Protein AF-0000000073454040 (afdb_homodimer)

Secondary structure (DSSP, 8-state):
--HHHHHHHHHHHHHHHHHHHHHHHHHHHHS-GGGHHHHHHHHHHHHHHHHHHIIIIIHHHHHSS--SSS--STTGGGTT--SSBPTTT-TTSBHHHHHHHHHHHHHHHHHHHGGGTTTTB-HHHHHHHHHHHIIIIIHHHHHHHHSS-HHHHHT---SS-IIIIIIHHHHHHHHHHHHH-PPS-GGG---SBHHHHHHHHHHHHHHHHHHHHHTTSSSSHHHHHHHHHHHHHHHHHHHHHHHHHHHHHSS--HHHHHHHHHHHHHHHGGGTTTS-HHHHHHHHHHHHHHHHHIIIIIHHHHT---TT-HIIIIIHHHHHHHHHHHHH--TTT-TTS---GGGT-THHHHHHHHHHHHHHHHHHHHHHHHHHHHHHHS--B--HHHHHH-HHHHHH---S---/--HHHHHHHHHHHHHHHHHHHHHHHHHHHHS-GGGHHHHHHHHHHHHHHHHHHIIIIIHHHHHSS--SSS--STTGGGTT--SSPPTTT-TTS-HHHHHHHHHHHHHHHHHHHGGGSTTTB-HHHHHHHHHHHIIIIIHHHHHHHHSS-HHHHHT---SS-IIIIIIHHHHHHHHHHHHH-PPS-GGG---S-HHHHHHHHHHHHHHHHHHHHHTTSSSSHHHHHHHHHHHHHHHHHHHHHHHHHHHHHSS--HHHHHHHHHHHHHHHGGGTTTS-HHHHHHHHHHHHHHHHHIIIIIHHHHT---TT-HIIIIIHHHHHHHHHHHHH--TTT-TTS---GGGT-THHHHHHHHHHHHHHHHHHHHHHHHHHHHHHHS--B--HHHHHH-HHHHHH---SB--

InterPro domains:
  IPR001905 Ammonium transporter [PTHR43029] (2-402)
  IPR001905 Ammonium transporter [TIGR00836] (5-401)
  IPR018047 Ammonium transporter, conserved site [PS01219] (158-183)
  IPR024041 Ammonium transporter AmtB-like domain [PF00909] (7-401)
  IPR029020 Ammonium/urea transporter [G3DSA:1.10.3430.10] (1-403)

Solvent-accessible surface area (backbone atoms only — not comparable to full-atom values): 35869 Å² total; per-residue (Å²): 107,37,69,55,34,37,54,46,46,54,50,17,31,53,27,30,47,43,25,35,62,11,47,22,32,27,54,25,13,46,32,43,66,47,27,26,58,47,46,28,46,49,29,54,46,23,51,57,52,42,55,52,44,34,48,45,45,25,47,10,26,14,54,22,77,57,52,49,67,34,26,23,70,75,24,38,65,44,41,90,54,39,71,62,46,32,85,87,84,26,66,41,24,31,29,47,54,54,52,53,41,51,45,35,50,56,22,36,26,59,30,48,22,50,32,5,42,54,75,41,59,28,68,70,29,48,53,56,42,51,57,49,42,47,52,72,41,46,15,28,46,36,5,18,55,74,30,69,5,48,42,31,71,70,59,35,80,58,51,54,29,10,58,52,30,23,27,36,21,7,42,34,12,44,49,52,11,60,74,70,45,66,74,79,72,69,87,70,56,60,38,21,28,47,62,43,22,48,52,9,47,49,37,30,57,59,8,43,51,21,44,45,21,38,54,56,68,40,90,47,59,35,17,54,42,9,48,52,18,44,55,39,3,16,22,25,0,18,51,24,16,30,53,50,36,28,73,73,70,66,32,46,34,58,67,43,34,53,50,6,23,49,11,1,39,35,9,30,29,16,22,23,44,25,35,50,60,72,55,24,37,54,43,1,23,51,15,4,37,53,19,46,44,31,55,66,44,49,34,60,74,72,64,55,42,46,64,64,34,24,27,22,31,26,22,49,5,7,48,52,9,35,52,45,28,11,36,54,12,27,42,90,51,20,74,87,59,49,36,2,42,80,63,75,29,57,64,38,31,52,37,28,50,49,50,50,50,51,46,52,52,50,33,40,54,52,45,48,53,46,54,54,54,38,48,74,80,28,71,48,57,52,50,73,66,37,47,72,70,13,42,12,46,69,74,65,71,46,73,79,72,80,133,105,37,60,64,35,37,50,53,45,55,52,16,32,51,28,31,47,43,24,35,61,12,46,21,33,26,54,25,12,46,31,42,68,48,27,24,52,48,46,28,41,47,27,55,47,23,49,25,52,41,51,53,43,32,47,46,46,26,49,9,26,15,54,22,77,59,54,49,68,34,26,23,70,74,25,39,64,43,41,93,55,40,58,61,44,32,85,88,83,25,68,41,25,31,30,45,55,53,51,52,40,52,45,33,50,55,24,36,26,60,30,47,23,49,32,5,42,52,77,40,58,27,67,72,29,49,54,56,42,52,57,50,41,47,52,72,42,46,15,27,46,35,4,18,56,72,31,68,6,47,43,30,73,69,58,35,80,56,51,53,29,11,58,53,31,24,28,35,21,7,41,33,12,44,48,53,11,59,75,67,44,66,73,76,71,69,88,70,55,58,57,63,33,66,68,44,22,50,52,9,46,50,36,32,57,60,8,41,52,21,43,45,20,38,54,56,69,39,89,48,72,37,17,55,42,8,47,51,17,44,55,42,3,15,54,24,0,17,49,23,17,31,52,51,35,29,71,73,70,67,55,69,48,71,67,45,34,56,50,6,23,49,10,1,38,34,8,30,30,15,22,23,44,25,34,52,62,74,56,23,37,54,43,1,23,52,16,4,36,52,19,46,43,32,56,68,43,51,34,61,74,72,64,55,42,47,62,62,34,25,29,22,32,28,20,48,5,8,48,51,10,35,52,46,31,11,34,56,13,26,42,89,51,20,72,88,59,48,37,2,42,80,64,75,28,57,62,38,32,52,36,28,51,49,52,50,51,51,44,52,52,51,32,40,53,52,44,50,52,46,55,54,55,39,49,75,80,28,68,48,58,51,49,73,66,39,48,72,70,13,41,11,47,69,57,21,69,46,65,47,66,44,134

Nearest PDB structures (foldseek):
  2npk-assembly1_A  TM=9.465E-01  e=4.667E-31  Escherichia coli
  1u77-assembly1_A  TM=9.386E-01  e=1.024E-30  Escherichia coli
  1xqe-assembly1_A  TM=9.496E-01  e=7.129E-30  Escherichia coli
  2nmr-assembly1_A  TM=9.482E-01  e=2.063E-29  Escherichia coli
  6eu6-assembly1_A  TM=9.103E-01  e=2.064E-23  Candidatus Kuenenia stuttgartensis

Structure (mmCIF, N/CA/C/O backbone):
data_AF-0000000073454040-model_v1
#
loop_
_entity.id
_entity.type
_entity.pdbx_description
1 polymer 'Ammonium transporter'
#
loop_
_atom_site.group_PDB
_atom_site.id
_atom_site.type_symbol
_atom_site.label_atom_id
_atom_site.label_alt_id
_atom_site.label_comp_id
_atom_site.label_asym_id
_atom_site.label_entity_id
_atom_site.label_seq_id
_atom_site.pdbx_PDB_ins_code
_atom_site.Cartn_x
_atom_site.Cartn_y
_atom_site.Cartn_z
_atom_site.occupancy
_atom_site.B_iso_or_equiv
_atom_site.auth_seq_id
_atom_site.auth_comp_id
_atom_site.auth_asym_id
_atom_site.auth_atom_id
_atom_site.pdbx_PDB_model_num
ATOM 1 N N . MET A 1 1 ? -26.5 4.418 17.812 1 88.88 1 MET A N 1
ATOM 2 C CA . MET A 1 1 ? -25.234 3.756 17.484 1 88.88 1 MET A CA 1
ATOM 3 C C . MET A 1 1 ? -25.469 2.541 16.594 1 88.88 1 MET A C 1
ATOM 5 O O . MET A 1 1 ? -26.438 1.791 16.812 1 88.88 1 MET A O 1
ATOM 9 N N . GLN A 1 2 ? -24.719 2.418 15.57 1 94.19 2 GLN A N 1
ATOM 10 C CA . GLN A 1 2 ? -24.781 1.261 14.68 1 94.19 2 GLN A CA 1
ATOM 11 C C . GLN A 1 2 ? -23.516 0.422 14.781 1 94.19 2 GLN A C 1
ATOM 13 O O . GLN A 1 2 ? -22.406 0.919 14.523 1 94.19 2 GLN A O 1
ATOM 18 N N . MET A 1 3 ? -23.781 -0.817 15.062 1 93.75 3 MET A N 1
ATOM 19 C CA . MET A 1 3 ? -22.656 -1.692 15.383 1 93.75 3 MET A CA 1
ATOM 20 C C . MET A 1 3 ? -21.703 -1.815 14.195 1 93.75 3 MET A C 1
ATOM 22 O O . MET A 1 3 ? -20.484 -1.775 14.359 1 93.75 3 MET A O 1
ATOM 26 N N . GLY A 1 4 ? -22.203 -2.012 12.977 1 95.56 4 GLY A N 1
ATOM 27 C CA . GLY A 1 4 ? -21.359 -2.111 11.789 1 95.56 4 GLY A CA 1
ATOM 28 C C . GLY A 1 4 ? -20.484 -0.895 11.578 1 95.56 4 GLY A C 1
ATOM 29 O O . GLY A 1 4 ? -19.297 -1.027 11.297 1 95.56 4 GLY A O 1
ATOM 30 N N . ASP A 1 5 ? -21.094 0.282 11.789 1 96.94 5 ASP A N 1
ATOM 31 C CA . ASP A 1 5 ? -20.344 1.53 11.68 1 96.94 5 ASP A CA 1
ATOM 32 C C . ASP A 1 5 ? -19.266 1.617 12.758 1 96.94 5 ASP A C 1
ATOM 34 O O . ASP A 1 5 ? -18.156 2.062 12.492 1 96.94 5 ASP A O 1
ATOM 38 N N . THR A 1 6 ? -19.609 1.206 13.898 1 96.25 6 THR A N 1
ATOM 39 C CA . THR A 1 6 ? -18.719 1.293 15.047 1 96.25 6 THR A CA 1
ATOM 40 C C . THR A 1 6 ? -17.5 0.385 14.852 1 96.25 6 THR A C 1
ATOM 42 O O . THR A 1 6 ? -16.375 0.801 15.086 1 96.25 6 THR A O 1
ATOM 45 N N . VAL A 1 7 ? -17.703 -0.816 14.367 1 95.75 7 VAL A N 1
ATOM 46 C CA . VAL A 1 7 ? -16.609 -1.749 14.117 1 95.75 7 VAL A CA 1
ATOM 47 C C . VAL A 1 7 ? -15.727 -1.218 12.992 1 95.75 7 VAL A C 1
ATOM 49 O O . VAL A 1 7 ? -14.492 -1.216 13.109 1 95.75 7 VAL A O 1
ATOM 52 N N . PHE A 1 8 ? -16.391 -0.756 11.961 1 97.69 8 PHE A N 1
ATOM 53 C CA . PHE A 1 8 ? -15.68 -0.176 10.828 1 97.69 8 PHE A CA 1
ATOM 54 C C . PHE A 1 8 ? -14.773 0.965 11.273 1 97.69 8 PHE A C 1
ATOM 56 O O . PHE A 1 8 ? -13.586 0.988 10.945 1 97.69 8 PHE A O 1
ATOM 63 N N . MET A 1 9 ? -15.234 1.847 12.094 1 97.75 9 MET A N 1
ATOM 64 C CA . MET A 1 9 ? -14.5 3.039 12.508 1 97.75 9 MET A CA 1
ATOM 65 C C . MET A 1 9 ? -13.383 2.68 13.484 1 97.75 9 MET A C 1
ATOM 67 O O . MET A 1 9 ? -12.328 3.314 13.492 1 97.75 9 MET A O 1
ATOM 71 N N . PHE A 1 10 ? -13.617 1.71 14.336 1 96.75 10 PHE A N 1
ATOM 72 C CA . PHE A 1 10 ? -12.555 1.24 15.211 1 96.75 10 PHE A CA 1
ATOM 73 C C . PHE A 1 10 ? -11.336 0.814 14.398 1 96.75 10 PHE A C 1
ATOM 75 O O . PHE A 1 10 ? -10.211 1.225 14.695 1 96.75 10 PHE A O 1
ATOM 82 N N . PHE A 1 11 ? -11.555 0.091 13.312 1 97 11 PHE A N 1
ATOM 83 C CA . PHE A 1 11 ? -10.453 -0.391 12.484 1 97 11 PHE A CA 1
ATOM 84 C C . PHE A 1 11 ? -9.812 0.755 11.711 1 97 11 PHE A C 1
ATOM 86 O O . PHE A 1 11 ? -8.594 0.787 11.531 1 97 11 PHE A O 1
ATOM 93 N N . CYS A 1 12 ? -10.648 1.641 11.227 1 98.56 12 CYS A N 1
ATOM 94 C CA . CYS A 1 12 ? -10.094 2.797 10.539 1 98.56 12 CYS A CA 1
ATOM 95 C C . CYS A 1 12 ? -9.172 3.596 11.453 1 98.56 12 CYS A C 1
ATOM 97 O O . CYS A 1 12 ? -8.102 4.035 11.039 1 98.56 12 CYS A O 1
ATOM 99 N N . ALA A 1 13 ? -9.57 3.764 12.703 1 98.12 13 ALA A N 1
ATOM 100 C CA . ALA A 1 13 ? -8.734 4.477 13.664 1 98.12 13 ALA A CA 1
ATOM 101 C C . ALA A 1 13 ? -7.391 3.768 13.852 1 98.12 13 ALA A C 1
ATOM 103 O O . ALA A 1 13 ? -6.344 4.414 13.93 1 98.12 13 ALA A O 1
ATOM 104 N N . LEU A 1 14 ? -7.422 2.445 13.906 1 97.62 14 LEU A N 1
ATOM 105 C CA . LEU A 1 14 ? -6.199 1.665 14.07 1 97.62 14 LEU A CA 1
ATOM 106 C C . LEU A 1 14 ? -5.289 1.822 12.859 1 97.62 14 LEU A C 1
ATOM 108 O O . LEU A 1 14 ? -4.066 1.911 13 1 97.62 14 LEU A O 1
ATOM 112 N N . LEU A 1 15 ? -5.883 1.811 11.68 1 98.5 15 LEU A N 1
ATOM 113 C CA . LEU A 1 15 ? -5.113 2 10.453 1 98.5 15 LEU A CA 1
ATOM 114 C C . LEU A 1 15 ? -4.422 3.359 10.453 1 98.5 15 LEU A C 1
ATOM 116 O O . LEU A 1 15 ? -3.24 3.459 10.117 1 98.5 15 LEU A O 1
ATOM 120 N N . VAL A 1 16 ? -5.133 4.41 10.836 1 98.56 16 VAL A N 1
ATOM 121 C CA . VAL A 1 16 ? -4.535 5.738 10.875 1 98.56 16 VAL A CA 1
ATOM 122 C C . VAL A 1 16 ? -3.428 5.777 11.93 1 98.56 16 VAL A C 1
ATOM 124 O O . VAL A 1 16 ? -2.385 6.398 11.719 1 98.56 16 VAL A O 1
ATOM 127 N N . TRP A 1 17 ? -3.588 5.148 13.078 1 97.88 17 TRP A N 1
ATOM 128 C CA . TRP A 1 17 ? -2.57 5.094 14.125 1 97.88 17 TRP A CA 1
ATOM 129 C C . TRP A 1 17 ? -1.265 4.523 13.578 1 97.88 17 TRP A C 1
ATOM 131 O O . TRP A 1 17 ? -0.181 5.008 13.914 1 97.88 17 TRP A O 1
ATOM 141 N N . LEU A 1 18 ? -1.342 3.582 12.688 1 98 18 LEU A N 1
ATOM 142 C CA . LEU A 1 18 ? -0.179 2.904 12.125 1 98 18 LEU A CA 1
ATOM 143 C C . LEU A 1 18 ? 0.646 3.861 11.273 1 98 18 LEU A C 1
ATOM 145 O O . LEU A 1 18 ? 1.837 3.633 11.047 1 98 18 LEU A O 1
ATOM 149 N N . MET A 1 19 ? 0.059 4.902 10.812 1 98.56 19 MET A N 1
ATOM 150 C CA . MET A 1 19 ? 0.742 5.844 9.93 1 98.56 19 MET A CA 1
ATOM 151 C C . MET A 1 19 ? 1.855 6.574 10.672 1 98.56 19 MET A C 1
ATOM 153 O O . MET A 1 19 ? 2.885 6.906 10.086 1 98.56 19 MET A O 1
ATOM 157 N N . THR A 1 20 ? 1.686 6.801 11.984 1 98.38 20 THR A N 1
ATOM 158 C CA . THR A 1 20 ? 2.707 7.551 12.703 1 98.38 20 THR A CA 1
ATOM 159 C C . THR A 1 20 ? 3.963 6.707 12.898 1 98.38 20 THR A C 1
ATOM 161 O O . THR A 1 20 ? 5.074 7.168 12.617 1 98.38 20 THR A O 1
ATOM 164 N N . PRO A 1 21 ? 3.867 5.418 13.336 1 97.69 21 PRO A N 1
ATOM 165 C CA . PRO A 1 21 ? 5.062 4.574 13.258 1 97.69 21 PRO A CA 1
ATOM 166 C C . PRO A 1 21 ? 5.586 4.434 11.828 1 97.69 21 PRO A C 1
ATOM 168 O O . PRO A 1 21 ? 6.793 4.289 11.625 1 97.69 21 PRO A O 1
ATOM 171 N N . GLY A 1 22 ? 4.715 4.441 10.844 1 98.31 22 GLY A N 1
ATOM 172 C CA . GLY A 1 22 ? 5.137 4.449 9.453 1 98.31 22 GLY A CA 1
ATOM 173 C C . GLY A 1 22 ? 6.012 5.641 9.102 1 98.31 22 GLY A C 1
ATOM 174 O O . GLY A 1 22 ? 7.039 5.488 8.438 1 98.31 22 GLY A O 1
ATOM 175 N N . ILE A 1 23 ? 5.625 6.801 9.609 1 98.12 23 ILE A N 1
ATOM 176 C CA . ILE A 1 23 ? 6.402 8.016 9.398 1 98.12 23 ILE A CA 1
ATOM 177 C C . ILE A 1 23 ? 7.77 7.871 10.062 1 98.12 23 ILE A C 1
ATOM 179 O O . ILE A 1 23 ? 8.789 8.305 9.508 1 98.12 23 ILE A O 1
ATOM 183 N N . ALA A 1 24 ? 7.797 7.27 11.242 1 98 24 ALA A N 1
ATOM 184 C CA . ALA A 1 24 ? 9.055 7.039 11.953 1 98 24 ALA A CA 1
ATOM 185 C C . ALA A 1 24 ? 10.023 6.23 11.102 1 98 24 ALA A C 1
ATOM 187 O O . ALA A 1 24 ? 11.195 6.59 10.969 1 98 24 ALA A O 1
ATOM 188 N N . LEU A 1 25 ? 9.547 5.195 10.469 1 97.94 25 LEU A N 1
ATOM 189 C CA . LEU A 1 25 ? 10.375 4.34 9.625 1 97.94 25 LEU A CA 1
ATOM 190 C C . LEU A 1 25 ? 10.734 5.043 8.32 1 97.94 25 LEU A C 1
ATOM 192 O O . LEU A 1 25 ? 11.875 4.98 7.875 1 97.94 25 LEU A O 1
ATOM 196 N N . PHE A 1 26 ? 9.781 5.727 7.738 1 98.31 26 PHE A N 1
ATOM 197 C CA . PHE A 1 26 ? 9.984 6.441 6.48 1 98.31 26 PHE A CA 1
ATOM 198 C C . PHE A 1 26 ? 11.07 7.5 6.629 1 98.31 26 PHE A C 1
ATOM 200 O O . PHE A 1 26 ? 12.039 7.512 5.871 1 98.31 26 PHE A O 1
ATOM 207 N N . TYR A 1 27 ? 10.945 8.391 7.672 1 98.38 27 TYR A N 1
ATOM 208 C CA . TYR A 1 27 ? 11.93 9.43 7.941 1 98.38 27 TYR A CA 1
ATOM 209 C C . TYR A 1 27 ? 13.234 8.828 8.438 1 98.38 27 TYR A C 1
ATOM 211 O O . TYR A 1 27 ? 14.32 9.281 8.055 1 98.38 27 TYR A O 1
ATOM 219 N N . GLY A 1 28 ? 13.133 7.789 9.258 1 97.38 28 GLY A N 1
ATOM 220 C CA . GLY A 1 28 ? 14.32 7.137 9.781 1 97.38 28 GLY A CA 1
ATOM 221 C C . GLY A 1 28 ? 15.227 6.594 8.695 1 97.38 28 GLY A C 1
ATOM 222 O O . GLY A 1 28 ? 16.453 6.68 8.805 1 97.38 28 GLY A O 1
ATOM 223 N N . GLY A 1 29 ? 14.656 6.031 7.648 1 97.38 29 GLY A N 1
ATOM 224 C CA . GLY A 1 29 ? 15.445 5.48 6.555 1 97.38 29 GLY A CA 1
ATOM 225 C C . GLY A 1 29 ? 16.109 6.543 5.707 1 97.38 29 GLY A C 1
ATOM 226 O O . GLY A 1 29 ? 17.125 6.281 5.051 1 97.38 29 GLY A O 1
ATOM 227 N N . LEU A 1 30 ? 15.633 7.777 5.785 1 97.25 30 LEU A N 1
ATOM 228 C CA . LEU A 1 30 ? 16.062 8.836 4.871 1 97.25 30 LEU A CA 1
ATOM 229 C C . LEU A 1 30 ? 17.203 9.641 5.469 1 97.25 30 LEU A C 1
ATOM 231 O O . LEU A 1 30 ? 17.875 10.398 4.762 1 97.25 30 LEU A O 1
ATOM 235 N N . VAL A 1 31 ? 17.453 9.492 6.734 1 96.75 31 VAL A N 1
ATOM 236 C CA . VAL A 1 31 ? 18.516 10.266 7.371 1 96.75 31 VAL A CA 1
ATOM 237 C C . VAL A 1 31 ? 19.797 9.445 7.422 1 96.75 31 VAL A C 1
ATOM 239 O O . VAL A 1 31 ? 19.797 8.25 7.133 1 96.75 31 VAL A O 1
ATOM 242 N N . ARG A 1 32 ? 20.984 10.156 7.801 1 95.44 32 ARG A N 1
ATOM 243 C CA . ARG A 1 32 ? 22.266 9.477 8.023 1 95.44 32 ARG A CA 1
ATOM 244 C C . ARG A 1 32 ? 22.156 8.5 9.188 1 95.44 32 ARG A C 1
ATOM 246 O O . ARG A 1 32 ? 21.406 8.734 10.141 1 95.44 32 ARG A O 1
ATOM 253 N N . SER A 1 33 ? 22.844 7.434 9.148 1 94.5 33 SER A N 1
ATOM 254 C CA . SER A 1 33 ? 22.734 6.332 10.109 1 94.5 33 SER A CA 1
ATOM 255 C C . SER A 1 33 ? 22.953 6.82 11.539 1 94.5 33 SER A C 1
ATOM 257 O O . SER A 1 33 ? 22.469 6.211 12.484 1 94.5 33 SER A O 1
ATOM 259 N N . LYS A 1 34 ? 23.672 7.941 11.734 1 93.56 34 LYS A N 1
ATOM 260 C CA . LYS A 1 34 ? 23.984 8.453 13.062 1 93.56 34 LYS A CA 1
ATOM 261 C C . LYS A 1 34 ? 22.844 9.297 13.617 1 93.56 34 LYS A C 1
ATOM 263 O O . LYS A 1 34 ? 22.938 9.828 14.727 1 93.56 34 LYS A O 1
ATOM 268 N N . ASN A 1 35 ? 21.672 9.422 12.883 1 95.88 35 ASN A N 1
ATOM 269 C CA . ASN A 1 35 ? 20.562 10.289 13.297 1 95.88 35 ASN A CA 1
ATOM 270 C C . ASN A 1 35 ? 19.234 9.555 13.266 1 95.88 35 ASN A C 1
ATOM 272 O O . ASN A 1 35 ? 18.172 10.18 13.375 1 95.88 35 ASN A O 1
ATOM 276 N N . VAL A 1 36 ? 19.188 8.258 13.055 1 96.44 36 VAL A N 1
ATOM 277 C CA . VAL A 1 36 ? 17.969 7.492 12.844 1 96.44 36 VAL A CA 1
ATOM 278 C C . VAL A 1 36 ? 17.125 7.492 14.125 1 96.44 36 VAL A C 1
ATOM 280 O O . VAL A 1 36 ? 15.93 7.766 14.086 1 96.44 36 VAL A O 1
ATOM 283 N N . LEU A 1 37 ? 17.766 7.227 15.281 1 95.31 37 LEU A N 1
ATOM 284 C CA . LEU A 1 37 ? 17.031 7.113 16.531 1 95.31 37 LEU A CA 1
ATOM 285 C C . LEU A 1 37 ? 16.469 8.469 16.969 1 95.31 37 LEU A C 1
ATOM 287 O O . LEU A 1 37 ? 15.344 8.547 17.453 1 95.31 37 LEU A O 1
ATOM 291 N N . SER A 1 38 ? 17.219 9.484 16.797 1 96.31 38 SER A N 1
ATOM 292 C CA . SER A 1 38 ? 16.734 10.828 17.094 1 96.31 38 SER A CA 1
ATOM 293 C C . SER A 1 38 ? 15.531 11.18 16.219 1 96.31 38 SER A C 1
ATOM 295 O O . SER A 1 38 ? 14.57 11.789 16.703 1 96.31 38 SER A O 1
ATOM 297 N N . THR A 1 39 ? 15.562 10.828 15 1 96.75 39 THR A N 1
ATOM 298 C CA . THR A 1 39 ? 14.469 11.094 14.078 1 96.75 39 THR A CA 1
ATOM 299 C C . THR A 1 39 ? 13.219 10.305 14.469 1 96.75 39 THR A C 1
ATOM 301 O O . THR A 1 39 ? 12.117 10.852 14.5 1 96.75 39 THR A O 1
ATOM 304 N N . VAL A 1 40 ? 13.359 9.055 14.812 1 96.81 40 VAL A N 1
ATOM 305 C CA . VAL A 1 40 ? 12.258 8.18 15.203 1 96.81 40 VAL A CA 1
ATOM 306 C C . VAL A 1 40 ? 11.625 8.695 16.5 1 96.81 40 VAL A C 1
ATOM 308 O O . VAL A 1 40 ? 10.414 8.602 16.672 1 96.81 40 VAL A O 1
ATOM 311 N N . MET A 1 41 ? 12.398 9.258 17.359 1 95 41 MET A N 1
ATOM 312 C CA . MET A 1 41 ? 11.938 9.758 18.656 1 95 41 MET A CA 1
ATOM 313 C C . MET A 1 41 ? 10.945 10.898 18.469 1 95 41 MET A C 1
ATOM 315 O O . MET A 1 41 ? 10.055 11.102 19.297 1 95 41 MET A O 1
ATOM 319 N N . HIS A 1 42 ? 11.062 11.664 17.406 1 96.12 42 HIS A N 1
ATOM 320 C CA . HIS A 1 42 ? 10.094 12.727 17.141 1 96.12 42 HIS A CA 1
ATOM 321 C C . HIS A 1 42 ? 8.695 12.156 16.938 1 96.12 42 HIS A C 1
ATOM 323 O O . HIS A 1 42 ? 7.719 12.688 17.469 1 96.12 42 HIS A O 1
ATOM 329 N N . SER A 1 43 ? 8.562 11.039 16.188 1 95.62 43 SER A N 1
ATOM 330 C CA . SER A 1 43 ? 7.273 10.406 15.945 1 95.62 43 SER A CA 1
ATOM 331 C C . SER A 1 43 ? 6.723 9.781 17.219 1 95.62 43 SER A C 1
ATOM 333 O O . SER A 1 43 ? 5.535 9.922 17.531 1 95.62 43 SER A O 1
ATOM 335 N N . LEU A 1 44 ? 7.582 9.125 17.984 1 94.19 44 LEU A N 1
ATOM 336 C CA . LEU A 1 44 ? 7.148 8.492 19.234 1 94.19 44 LEU A CA 1
ATOM 337 C C . LEU A 1 44 ? 6.699 9.531 20.25 1 94.19 44 LEU A C 1
ATOM 339 O O . LEU A 1 44 ? 5.699 9.336 20.938 1 94.19 44 LEU A O 1
ATOM 343 N N . SER A 1 45 ? 7.406 10.555 20.328 1 96.88 45 SER A N 1
ATOM 344 C CA . SER A 1 45 ? 7.043 11.625 21.25 1 96.88 45 SER A CA 1
ATOM 345 C C . SER A 1 45 ? 5.738 12.297 20.844 1 96.88 45 SER A C 1
ATOM 347 O O . SER A 1 45 ? 4.949 12.703 21.688 1 96.88 45 SER A O 1
ATOM 349 N N . SER A 1 46 ? 5.559 12.461 19.547 1 97.5 46 SER A N 1
ATOM 350 C CA . SER A 1 46 ? 4.289 13.008 19.078 1 97.5 46 SER A CA 1
ATOM 351 C C . SER A 1 46 ? 3.115 12.148 19.531 1 97.5 46 SER A C 1
ATOM 353 O O . SER A 1 46 ? 2.074 12.672 19.938 1 97.5 46 SER A O 1
ATOM 355 N N . ILE A 1 47 ? 3.244 10.797 19.469 1 97.06 47 ILE A N 1
ATOM 356 C CA . ILE A 1 47 ? 2.203 9.883 19.922 1 97.06 47 ILE A CA 1
ATOM 357 C C . ILE A 1 47 ? 1.921 10.125 21.406 1 97.06 47 ILE A C 1
ATOM 359 O O . ILE A 1 47 ? 0.763 10.25 21.812 1 97.06 47 ILE A O 1
ATOM 363 N N . ALA A 1 48 ? 2.957 10.266 22.188 1 96.69 48 ALA A N 1
ATOM 364 C CA . ALA A 1 48 ? 2.812 10.391 23.641 1 96.69 48 ALA A CA 1
ATOM 365 C C . ALA A 1 48 ? 2.238 11.758 24.016 1 96.69 48 ALA A C 1
ATOM 367 O O . ALA A 1 48 ? 1.222 11.844 24.703 1 96.69 48 ALA A O 1
ATOM 368 N N . ILE A 1 49 ? 2.799 12.82 23.484 1 97.62 49 ILE A N 1
ATOM 369 C CA . ILE A 1 49 ? 2.49 14.18 23.891 1 97.62 49 ILE A CA 1
ATOM 370 C C . ILE A 1 49 ? 1.103 14.57 23.391 1 97.62 49 ILE A C 1
ATOM 372 O O . ILE A 1 49 ? 0.26 15.031 24.172 1 97.62 49 ILE A O 1
ATOM 376 N N . VAL A 1 50 ? 0.858 14.375 22.125 1 98.38 50 VAL A N 1
ATOM 377 C CA . VAL A 1 50 ? -0.392 14.844 21.531 1 98.38 50 VAL A CA 1
ATOM 378 C C . VAL A 1 50 ? -1.56 14.023 22.078 1 98.38 50 VAL A C 1
ATOM 380 O O . VAL A 1 50 ? -2.658 14.555 22.266 1 98.38 50 VAL A O 1
ATOM 383 N N . SER A 1 51 ? -1.313 12.734 22.422 1 97.94 51 SER A N 1
ATOM 384 C CA . SER A 1 51 ? -2.367 11.906 23 1 97.94 51 SER A CA 1
ATOM 385 C C . SER A 1 51 ? -2.867 12.492 24.312 1 97.94 51 SER A C 1
ATOM 387 O O . SER A 1 51 ? -4.074 12.531 24.562 1 97.94 51 SER A O 1
ATOM 389 N N . ILE A 1 52 ? -1.948 12.961 25.109 1 97 52 ILE A N 1
ATOM 390 C CA . ILE A 1 52 ? -2.316 13.508 26.406 1 97 52 ILE A CA 1
ATOM 391 C C . ILE A 1 52 ? -2.939 14.891 26.234 1 97 52 ILE A C 1
ATOM 393 O O . ILE A 1 52 ? -3.996 15.18 26.797 1 97 52 ILE A O 1
ATOM 397 N N . ILE A 1 53 ? -2.371 15.742 25.391 1 97.88 53 ILE A N 1
ATOM 398 C CA . ILE A 1 53 ? -2.846 17.094 25.172 1 97.88 53 ILE A CA 1
ATOM 399 C C . ILE A 1 53 ? -4.246 17.062 24.562 1 97.88 53 ILE A C 1
ATOM 401 O O . ILE A 1 53 ? -5.094 17.906 24.875 1 97.88 53 ILE A O 1
ATOM 405 N N . TRP A 1 54 ? -4.465 16.109 23.656 1 98.19 54 TRP A N 1
ATOM 406 C CA . TRP A 1 54 ? -5.742 15.984 22.969 1 98.19 54 TRP A CA 1
ATOM 407 C C . TRP A 1 54 ? -6.867 15.68 23.953 1 98.19 54 TRP A C 1
ATOM 409 O O . TRP A 1 54 ? -7.941 16.281 23.875 1 98.19 54 TRP A O 1
ATOM 419 N N . ILE A 1 55 ? -6.629 14.859 24.938 1 96.69 55 ILE A N 1
ATOM 420 C CA . ILE A 1 55 ? -7.613 14.445 25.938 1 96.69 55 ILE A CA 1
ATOM 421 C C . ILE A 1 55 ? -7.863 15.594 26.922 1 96.69 55 ILE A C 1
ATOM 423 O O . ILE A 1 55 ? -9.008 15.852 27.297 1 96.69 55 ILE A O 1
ATOM 427 N N . LEU A 1 56 ? -6.844 16.312 27.234 1 96.31 56 LEU A N 1
ATOM 428 C CA . LEU A 1 56 ? -6.961 17.344 28.25 1 96.31 56 LEU A CA 1
ATOM 429 C C . LEU A 1 56 ? -7.605 18.594 27.672 1 96.31 56 LEU A C 1
ATOM 431 O O . LEU A 1 56 ? -8.484 19.203 28.297 1 96.31 56 LEU A O 1
ATOM 435 N N . PHE A 1 57 ? -7.082 19.031 26.438 1 95.12 57 PHE A N 1
ATOM 436 C CA . PHE A 1 57 ? -7.5 20.344 25.953 1 95.12 57 PHE A CA 1
ATOM 437 C C . PHE A 1 57 ? -7.805 20.297 24.469 1 95.12 57 PHE A C 1
ATOM 439 O O . PHE A 1 57 ? -8.75 20.953 24 1 95.12 57 PHE A O 1
ATOM 446 N N . GLY A 1 58 ? -7.125 19.516 23.719 1 98.06 58 GLY A N 1
ATOM 447 C CA . GLY A 1 58 ? -7.094 19.625 22.266 1 98.06 58 GLY A CA 1
ATOM 448 C C . GLY A 1 58 ? -8.43 19.312 21.609 1 98.06 58 GLY A C 1
ATOM 449 O O . GLY A 1 58 ? -8.906 20.062 20.766 1 98.06 58 GLY A O 1
ATOM 450 N N . TYR A 1 59 ? -9.047 18.203 22.047 1 98.38 59 TYR A N 1
ATOM 451 C CA . TYR A 1 59 ? -10.312 17.812 21.438 1 98.38 59 TYR A CA 1
ATOM 452 C C . TYR A 1 59 ? -11.391 18.859 21.688 1 98.38 59 TYR A C 1
ATOM 454 O O . TYR A 1 59 ? -12.164 19.188 20.781 1 98.38 59 TYR A O 1
ATOM 462 N N . SER A 1 60 ? -11.453 19.359 22.922 1 98.38 60 SER A N 1
ATOM 463 C CA . SER A 1 60 ? -12.43 20.391 23.266 1 98.38 60 SER A CA 1
ATOM 464 C C . SER A 1 60 ? -12.242 21.656 22.422 1 98.38 60 SER A C 1
ATOM 466 O O . SER A 1 60 ? -13.203 22.188 21.875 1 98.38 60 SER A O 1
ATOM 468 N N . LEU A 1 61 ? -11.039 22.078 22.234 1 98.62 61 LEU A N 1
ATOM 469 C CA . LEU A 1 61 ? -10.727 23.297 21.5 1 98.62 61 LEU A CA 1
ATOM 470 C C . LEU A 1 61 ? -11 23.125 20.016 1 98.62 61 LEU A C 1
ATOM 472 O O . LEU A 1 61 ? -11.25 24.094 19.297 1 98.62 61 LEU A O 1
ATOM 476 N N . ALA A 1 62 ? -11.008 21.922 19.531 1 98.62 62 ALA A N 1
ATOM 477 C CA . ALA A 1 62 ? -11.211 21.641 18.109 1 98.62 62 ALA A CA 1
ATOM 478 C C . ALA A 1 62 ? -12.695 21.438 17.797 1 98.62 62 ALA A C 1
ATOM 480 O O . ALA A 1 62 ? -13.18 21.875 16.75 1 98.62 62 ALA A O 1
ATOM 481 N N . PHE A 1 63 ? -13.508 20.781 18.781 1 98.19 63 PHE A N 1
ATOM 482 C CA . PHE A 1 63 ? -14.789 20.266 18.312 1 98.19 63 PHE A CA 1
ATOM 483 C C . PHE A 1 63 ? -15.914 20.688 19.266 1 98.19 63 PHE A C 1
ATOM 485 O O . PHE A 1 63 ? -17.094 20.609 18.906 1 98.19 63 PHE A O 1
ATOM 492 N N . ALA A 1 64 ? -15.586 21.141 20.5 1 98 64 ALA A N 1
ATOM 493 C CA . ALA A 1 64 ? -16.641 21.609 21.391 1 98 64 ALA A CA 1
ATOM 494 C C . ALA A 1 64 ? -17.266 22.906 20.875 1 98 64 ALA A C 1
ATOM 496 O O . ALA A 1 64 ? -16.609 23.656 20.141 1 98 64 ALA A O 1
ATOM 497 N N . PRO A 1 65 ? -18.562 23.078 21.234 1 96.56 65 PRO A N 1
ATOM 498 C CA . PRO A 1 65 ? -19.172 24.344 20.828 1 96.56 65 PRO A CA 1
ATOM 499 C C . PRO A 1 65 ? -18.375 25.562 21.297 1 96.56 65 PRO A C 1
ATOM 501 O O . PRO A 1 65 ? -17.938 25.609 22.453 1 96.56 65 PRO A O 1
ATOM 504 N N . GLY A 1 66 ? -18.109 26.406 20.359 1 96.94 66 GLY A N 1
ATOM 505 C CA . GLY A 1 66 ? -17.359 27.609 20.625 1 96.94 66 GLY A CA 1
ATOM 506 C C . GLY A 1 66 ? -17.719 28.75 19.672 1 96.94 66 GLY A C 1
ATOM 507 O O . GLY A 1 66 ? -18.891 29 19.422 1 96.94 66 GLY A O 1
ATOM 508 N N . ASN A 1 67 ? -16.719 29.5 19.281 1 97.56 67 ASN A N 1
ATOM 509 C CA . ASN A 1 67 ? -16.906 30.578 18.312 1 97.56 67 ASN A CA 1
ATOM 510 C C . ASN A 1 67 ? -16.281 30.219 16.969 1 97.56 67 ASN A C 1
ATOM 512 O O . ASN A 1 67 ? -15.781 29.109 16.781 1 97.56 67 ASN A O 1
ATOM 516 N N . PRO A 1 68 ? -16.344 31.094 16.016 1 97.75 68 PRO A N 1
ATOM 517 C CA . PRO A 1 68 ? -15.883 30.734 14.672 1 97.75 68 PRO A CA 1
ATOM 518 C C . PRO A 1 68 ? -14.383 30.469 14.609 1 97.75 68 PRO A C 1
ATOM 520 O O . PRO A 1 68 ? -13.906 29.797 13.695 1 97.75 68 PRO A O 1
ATOM 523 N N . LEU A 1 69 ? -13.648 30.859 15.539 1 98 69 LEU A N 1
ATOM 524 C CA . LEU A 1 69 ? -12.195 30.797 15.445 1 98 69 LEU A CA 1
ATOM 525 C C . LEU A 1 69 ? -11.641 29.656 16.297 1 98 69 LEU A C 1
ATOM 527 O O . LEU A 1 69 ? -10.539 29.172 16.047 1 98 69 LEU A O 1
ATOM 531 N N . ILE A 1 70 ? -12.406 29.25 17.328 1 97.75 70 ILE A N 1
ATOM 532 C CA . ILE A 1 70 ? -11.883 28.219 18.234 1 97.75 70 ILE A CA 1
ATOM 533 C C . ILE A 1 70 ? -13.031 27.562 19 1 97.75 70 ILE A C 1
ATOM 535 O O . ILE A 1 70 ? -14.078 28.188 19.219 1 97.75 70 ILE A O 1
ATOM 539 N N . GLY A 1 71 ? -12.891 26.297 19.344 1 97.19 71 GLY A N 1
ATOM 540 C CA . GLY A 1 71 ? -13.867 25.578 20.141 1 97.19 71 GLY A CA 1
ATOM 541 C C . GLY A 1 71 ? -13.852 25.969 21.609 1 97.19 71 GLY A C 1
ATOM 542 O O . GLY A 1 71 ? -12.914 26.625 22.062 1 97.19 71 GLY A O 1
ATOM 543 N N . GLY A 1 72 ? -14.852 25.531 22.344 1 96.88 72 GLY A N 1
ATOM 544 C CA . GLY A 1 72 ? -14.992 25.875 23.75 1 96.88 72 GLY A CA 1
ATOM 545 C C . GLY A 1 72 ? -14.289 24.906 24.688 1 96.88 72 GLY A C 1
ATOM 546 O O . GLY A 1 72 ? -13.547 24.031 24.234 1 96.88 72 GLY A O 1
ATOM 547 N N . LEU A 1 73 ? -14.438 25.109 25.953 1 97.06 73 LEU A N 1
ATOM 548 C CA . LEU A 1 73 ? -13.734 24.359 26.969 1 97.06 73 LEU A CA 1
ATOM 549 C C . LEU A 1 73 ? -14.664 23.359 27.656 1 97.06 73 LEU A C 1
ATOM 551 O O . LEU A 1 73 ? -14.297 22.734 28.656 1 97.06 73 LEU A O 1
ATOM 555 N N . ASP A 1 74 ? -15.852 23.109 27.094 1 96.88 74 ASP A N 1
ATOM 556 C CA . ASP A 1 74 ? -16.906 22.312 27.719 1 96.88 74 ASP A CA 1
ATOM 557 C C . ASP A 1 74 ? -16.484 20.844 27.797 1 96.88 74 ASP A C 1
ATOM 559 O O . ASP A 1 74 ? -16.953 20.109 28.672 1 96.88 74 ASP A O 1
ATOM 563 N N . TRP A 1 75 ? -15.664 20.422 26.891 1 97.94 75 TRP A N 1
ATOM 564 C CA . TRP A 1 75 ? -15.328 19 26.812 1 97.94 75 TRP A CA 1
ATOM 565 C C . TRP A 1 75 ? -13.906 18.75 27.328 1 97.94 75 TRP A C 1
ATOM 567 O O . TRP A 1 75 ? -13.297 17.734 27 1 97.94 75 TRP A O 1
ATOM 577 N N . ILE A 1 76 ? -13.344 19.703 28.125 1 97.19 76 ILE A N 1
ATOM 578 C CA . ILE A 1 76 ? -12.023 19.547 28.703 1 97.19 76 ILE A CA 1
ATOM 579 C C . ILE A 1 76 ? -11.977 18.25 29.531 1 97.19 76 ILE A C 1
ATOM 581 O O . ILE A 1 76 ? -12.93 17.922 30.234 1 97.19 76 ILE A O 1
ATOM 585 N N . GLY A 1 77 ? -10.875 17.469 29.422 1 96.31 77 GLY A N 1
ATOM 586 C CA . GLY A 1 77 ? -10.766 16.203 30.109 1 96.31 77 GLY A CA 1
ATOM 587 C C . GLY A 1 77 ? -11.789 15.172 29.672 1 96.31 77 GLY A C 1
ATOM 588 O O . GLY A 1 77 ? -12.148 14.273 30.438 1 96.31 77 GLY A O 1
ATOM 589 N N . LEU A 1 78 ? -12.5 15.43 28.5 1 97 78 LEU A N 1
ATOM 590 C CA . LEU A 1 78 ? -13.508 14.578 27.859 1 97 78 LEU A CA 1
ATOM 591 C C . LEU A 1 78 ? -14.812 14.602 28.656 1 97 78 LEU A C 1
ATOM 593 O O . LEU A 1 78 ? -15.555 13.617 28.672 1 97 78 LEU A O 1
ATOM 597 N N . HIS A 1 79 ? -14.977 15.633 29.359 1 96.38 79 HIS A N 1
ATOM 598 C CA . HIS A 1 79 ? -16.266 15.828 30.031 1 96.38 79 HIS A CA 1
ATOM 599 C C . HIS A 1 79 ? -17.406 15.828 29.016 1 96.38 79 HIS A C 1
ATOM 601 O O . HIS A 1 79 ? -17.391 16.609 28.062 1 96.38 79 HIS A O 1
ATOM 607 N N . GLY A 1 80 ? -18.328 14.906 29.219 1 94.56 80 GLY A N 1
ATOM 608 C CA . GLY A 1 80 ? -19.484 14.852 28.344 1 94.56 80 GLY A CA 1
ATOM 609 C C . GLY A 1 80 ? -19.234 14.086 27.062 1 94.56 80 GLY A C 1
ATOM 610 O O . GLY A 1 80 ? -20.109 14.008 26.203 1 94.56 80 GLY A O 1
ATOM 611 N N . VAL A 1 81 ? -18.078 13.656 26.812 1 96.56 81 VAL A N 1
ATOM 612 C CA . VAL A 1 81 ? -17.734 12.836 25.656 1 96.56 81 VAL A CA 1
ATOM 613 C C . VAL A 1 81 ? -17.812 11.359 26.031 1 96.56 81 VAL A C 1
ATOM 615 O O . VAL A 1 81 ? -16.922 10.836 26.703 1 96.56 81 VAL A O 1
ATOM 618 N N . GLY A 1 82 ? -18.906 10.672 25.641 1 94.19 82 GLY A N 1
ATOM 619 C CA . GLY A 1 82 ? -19.141 9.312 26.094 1 94.19 82 GLY A CA 1
ATOM 620 C C . GLY A 1 82 ? -19.516 8.367 24.969 1 94.19 82 GLY A C 1
ATOM 621 O O . GLY A 1 82 ? -19.172 8.617 23.797 1 94.19 82 GLY A O 1
ATOM 622 N N . PHE A 1 83 ? -20.125 7.316 25.297 1 95.38 83 PHE A N 1
ATOM 623 C CA . PHE A 1 83 ? -20.484 6.246 24.391 1 95.38 83 PHE A CA 1
ATOM 624 C C . PHE A 1 83 ? -21.641 6.672 23.469 1 95.38 83 PHE A C 1
ATOM 626 O O . PHE A 1 83 ? -21.766 6.18 22.344 1 95.38 83 PHE A O 1
ATOM 633 N N . GLU A 1 84 ? -22.453 7.633 23.984 1 94.75 84 GLU A N 1
ATOM 634 C CA . GLU A 1 84 ? -23.562 8.125 23.188 1 94.75 84 GLU A CA 1
ATOM 635 C C . GLU A 1 84 ? -23.078 8.93 21.984 1 94.75 84 GLU A C 1
ATOM 637 O O . GLU A 1 84 ? -22.172 9.766 22.125 1 94.75 84 GLU A O 1
ATOM 642 N N . PRO A 1 85 ? -23.672 8.641 20.781 1 95.38 85 PRO A N 1
ATOM 643 C CA . PRO A 1 85 ? -23.281 9.398 19.594 1 95.38 85 PRO A CA 1
ATOM 644 C C . PRO A 1 85 ? -23.562 10.891 19.719 1 95.38 85 PRO A C 1
ATOM 646 O O . PRO A 1 85 ? -24.453 11.297 20.469 1 95.38 85 PRO A O 1
ATOM 649 N N . ASN A 1 86 ? -22.703 11.594 19.094 1 93.56 86 ASN A N 1
ATOM 650 C CA . ASN A 1 86 ? -22.891 13.039 18.984 1 93.56 86 ASN A CA 1
ATOM 651 C C . ASN A 1 86 ? -23.656 13.414 17.719 1 93.56 86 ASN A C 1
ATOM 653 O O . ASN A 1 86 ? -23.281 13.008 16.625 1 93.56 86 ASN A O 1
ATOM 657 N N . ALA A 1 87 ? -24.672 14.211 17.812 1 90.94 87 ALA A N 1
ATOM 658 C CA . ALA A 1 87 ? -25.578 14.531 16.703 1 90.94 87 ALA A CA 1
ATOM 659 C C . ALA A 1 87 ? -24.859 15.32 15.617 1 90.94 87 ALA A C 1
ATOM 661 O O . ALA A 1 87 ? -25.203 15.227 14.438 1 90.94 87 ALA A O 1
ATOM 662 N N . ASP A 1 88 ? -23.875 16.031 16.016 1 90.25 88 ASP A N 1
ATOM 663 C CA . ASP A 1 88 ? -23.203 16.938 15.086 1 90.25 88 ASP A CA 1
ATOM 664 C C . ASP A 1 88 ? -22.078 16.234 14.344 1 90.25 88 ASP A C 1
ATOM 666 O O . ASP A 1 88 ? -21.797 16.531 13.18 1 90.25 88 ASP A O 1
ATOM 670 N N . TYR A 1 89 ? -21.406 15.258 14.945 1 90.94 89 TYR A N 1
ATOM 671 C CA . TYR A 1 89 ? -20.156 14.773 14.375 1 90.94 89 TYR A CA 1
ATOM 672 C C . TYR A 1 89 ? -20.219 13.273 14.109 1 90.94 89 TYR A C 1
ATOM 674 O O . TYR A 1 89 ? -19.484 12.75 13.281 1 90.94 89 TYR A O 1
ATOM 682 N N . SER A 1 90 ? -21.031 12.492 14.805 1 88.19 90 SER A N 1
ATOM 683 C CA . SER A 1 90 ? -20.938 11.039 14.836 1 88.19 90 SER A CA 1
ATOM 684 C C . SER A 1 90 ? -22.297 10.398 15.047 1 88.19 90 SER A C 1
ATOM 686 O O . SER A 1 90 ? -22.516 9.68 16.031 1 88.19 90 SER A O 1
ATOM 688 N N . GLU A 1 91 ? -23.109 10.461 14.172 1 92.19 91 GLU A N 1
ATOM 689 C CA . GLU A 1 91 ? -24.516 10.086 14.344 1 92.19 91 GLU A CA 1
ATOM 690 C C . GLU A 1 91 ? -24.656 8.578 14.547 1 92.19 91 GLU A C 1
ATOM 692 O O . GLU A 1 91 ? -25.594 8.125 15.227 1 92.19 91 GLU A O 1
ATOM 697 N N . THR A 1 92 ? -23.688 7.852 14.055 1 95.5 92 THR A N 1
ATOM 698 C CA . THR A 1 92 ? -23.922 6.41 14.078 1 95.5 92 THR A CA 1
ATOM 699 C C . THR A 1 92 ? -22.812 5.703 14.852 1 95.5 92 THR A C 1
ATOM 701 O O . THR A 1 92 ? -22.797 4.473 14.945 1 95.5 92 THR A O 1
ATOM 704 N N . ILE A 1 93 ? -21.859 6.508 15.445 1 97.12 93 ILE A N 1
ATOM 705 C CA . ILE A 1 93 ? -20.781 5.906 16.219 1 97.12 93 ILE A CA 1
ATOM 706 C C . ILE A 1 93 ? -20.625 6.633 17.547 1 97.12 93 ILE A C 1
ATOM 708 O O . ILE A 1 93 ? -21.031 7.789 17.688 1 97.12 93 ILE A O 1
ATOM 712 N N . PRO A 1 94 ? -20.016 5.949 18.578 1 96.31 94 PRO A N 1
ATOM 713 C CA . PRO A 1 94 ? -19.797 6.629 19.859 1 96.31 94 PRO A CA 1
ATOM 714 C C . PRO A 1 94 ? -18.969 7.898 19.719 1 96.31 94 PRO A C 1
ATOM 716 O O . PRO A 1 94 ? -18 7.926 18.953 1 96.31 94 PRO A O 1
ATOM 719 N N . HIS A 1 95 ? -19.375 8.891 20.469 1 97.38 95 HIS A N 1
ATOM 720 C CA . HIS A 1 95 ? -18.641 10.141 20.5 1 97.38 95 HIS A CA 1
ATOM 721 C C . HIS A 1 95 ? -17.172 9.898 20.859 1 97.38 95 HIS A C 1
ATOM 723 O O . HIS A 1 95 ? -16.281 10.523 20.281 1 97.38 95 HIS A O 1
ATOM 729 N N . THR A 1 96 ? -16.891 8.953 21.75 1 97.12 96 THR A N 1
ATOM 730 C CA . THR A 1 96 ? -15.531 8.617 22.172 1 97.12 96 THR A CA 1
ATOM 731 C C . THR A 1 96 ? -14.719 8.039 21.016 1 97.12 96 THR A C 1
ATOM 733 O O . THR A 1 96 ? -13.508 8.25 20.938 1 97.12 96 THR A O 1
ATOM 736 N N . LEU A 1 97 ? -15.391 7.289 20.156 1 97.88 97 LEU A N 1
ATOM 737 C CA . LEU A 1 97 ? -14.695 6.707 19.016 1 97.88 97 LEU A CA 1
ATOM 738 C C . LEU A 1 97 ? -14.328 7.785 18 1 97.88 97 LEU A C 1
ATOM 740 O O . LEU A 1 97 ? -13.234 7.762 17.438 1 97.88 97 LEU A O 1
ATOM 744 N N . TYR A 1 98 ? -15.266 8.703 17.797 1 98.19 98 TYR A N 1
ATOM 745 C CA . TYR A 1 98 ? -14.938 9.836 16.938 1 98.19 98 TYR A CA 1
ATOM 746 C C . TYR A 1 98 ? -13.75 10.617 17.484 1 98.19 98 TYR A C 1
ATOM 748 O O . TYR A 1 98 ? -12.836 10.984 16.734 1 98.19 98 TYR A O 1
ATOM 756 N N . MET A 1 99 ? -13.758 10.836 18.766 1 98.19 99 MET A N 1
ATOM 757 C CA . MET A 1 99 ? -12.672 11.523 19.438 1 98.19 99 MET A CA 1
ATOM 758 C C . MET A 1 99 ? -11.344 10.805 19.219 1 98.19 99 MET A C 1
ATOM 760 O O . MET A 1 99 ? -10.336 11.43 18.891 1 98.19 99 MET A O 1
ATOM 764 N N . MET A 1 100 ? -11.289 9.5 19.359 1 98.06 100 MET A N 1
ATOM 765 C CA . MET A 1 100 ? -10.078 8.695 19.172 1 98.06 100 MET A CA 1
ATOM 766 C C . MET A 1 100 ? -9.609 8.75 17.719 1 98.06 100 MET A C 1
ATOM 768 O O . MET A 1 100 ? -8.414 8.828 17.453 1 98.06 100 MET A O 1
ATOM 772 N N . PHE A 1 101 ? -10.594 8.609 16.812 1 98.5 101 PHE A N 1
ATOM 773 C CA . PHE A 1 101 ? -10.281 8.711 15.383 1 98.5 101 PHE A CA 1
ATOM 774 C C . PHE A 1 101 ? -9.602 10.031 15.07 1 98.5 101 PHE A C 1
ATOM 776 O O . PHE A 1 101 ? -8.555 10.062 14.414 1 98.5 101 PHE A O 1
ATOM 783 N N . GLN A 1 102 ? -10.102 11.141 15.555 1 98.62 102 GLN A N 1
ATOM 784 C CA . GLN A 1 102 ? -9.555 12.469 15.328 1 98.62 102 GLN A CA 1
ATOM 785 C C . GLN A 1 102 ? -8.211 12.641 16.016 1 98.62 102 GLN A C 1
ATOM 787 O O . GLN A 1 102 ? -7.336 13.359 15.531 1 98.62 102 GLN A O 1
ATOM 792 N N . LEU A 1 103 ? -8.016 11.969 17.109 1 98.56 103 LEU A N 1
ATOM 793 C CA . LEU A 1 103 ? -6.734 11.984 17.812 1 98.56 103 LEU A CA 1
ATOM 794 C C . LEU A 1 103 ? -5.609 11.523 16.891 1 98.56 103 LEU A C 1
ATOM 796 O O . LEU A 1 103 ? -4.523 12.102 16.891 1 98.56 103 LEU A O 1
ATOM 800 N N . THR A 1 104 ? -5.879 10.461 16.141 1 98.62 104 THR A N 1
ATOM 801 C CA . THR A 1 104 ? -4.836 9.898 15.289 1 98.62 104 THR A CA 1
ATOM 802 C C . THR A 1 104 ? -4.414 10.906 14.219 1 98.62 104 THR A C 1
ATOM 804 O O . THR A 1 104 ? -3.248 10.945 13.828 1 98.62 104 THR A O 1
ATOM 807 N N . PHE A 1 105 ? -5.332 11.805 13.805 1 98.69 105 PHE A N 1
ATOM 808 C CA . PHE A 1 105 ? -5 12.867 12.859 1 98.69 105 PHE A CA 1
ATOM 809 C C . PHE A 1 105 ? -4.074 13.891 13.5 1 98.69 105 PHE A C 1
ATOM 811 O O . PHE A 1 105 ? -3.094 14.32 12.883 1 98.69 105 PHE A O 1
ATOM 818 N N . ALA A 1 106 ? -4.414 14.258 14.672 1 98.69 106 ALA A N 1
ATOM 819 C CA . ALA A 1 106 ? -3.621 15.258 15.375 1 98.69 106 ALA A CA 1
ATOM 820 C C . ALA A 1 106 ? -2.197 14.766 15.617 1 98.69 106 ALA A C 1
ATOM 822 O O . ALA A 1 106 ? -1.234 15.508 15.398 1 98.69 106 ALA A O 1
ATOM 823 N N . VAL A 1 107 ? -2.078 13.531 16.047 1 98.69 107 VAL A N 1
ATOM 824 C CA . VAL A 1 107 ? -0.778 12.922 16.328 1 98.69 107 VAL A CA 1
ATOM 825 C C . VAL A 1 107 ? 0.046 12.875 15.039 1 98.69 107 VAL A C 1
ATOM 827 O O . VAL A 1 107 ? 1.204 13.305 15.016 1 98.69 107 VAL A O 1
ATOM 830 N N . LEU A 1 108 ? -0.566 12.406 14.016 1 98.62 108 LEU A N 1
ATOM 831 C CA . LEU A 1 108 ? 0.105 12.25 12.727 1 98.62 108 LEU A CA 1
ATOM 832 C C . LEU A 1 108 ? 0.573 13.602 12.195 1 98.62 108 LEU A C 1
ATOM 834 O O . LEU A 1 108 ? 1.697 13.727 11.703 1 98.62 108 LEU A O 1
ATOM 838 N N . THR A 1 109 ? -0.268 14.57 12.258 1 98.81 109 THR A N 1
ATOM 839 C CA . THR A 1 109 ? 0.038 15.898 11.734 1 98.81 109 THR A CA 1
ATOM 840 C C . THR A 1 109 ? 1.274 16.484 12.414 1 98.81 109 THR A C 1
ATOM 842 O O . THR A 1 109 ? 2.156 17.031 11.75 1 98.81 109 THR A O 1
ATOM 845 N N . THR A 1 110 ? 1.329 16.328 13.688 1 98.62 110 THR A N 1
ATOM 846 C CA . THR A 1 110 ? 2.465 16.844 14.453 1 98.62 110 THR A CA 1
ATOM 847 C C . THR A 1 110 ? 3.74 16.094 14.086 1 98.62 110 THR A C 1
ATOM 849 O O . THR A 1 110 ? 4.809 16.688 13.953 1 98.62 110 THR A O 1
ATOM 852 N N . ALA A 1 111 ? 3.6 14.812 13.906 1 98.5 111 ALA A N 1
ATOM 853 C CA . ALA A 1 111 ? 4.754 13.984 13.578 1 98.5 111 ALA A CA 1
ATOM 854 C C . ALA A 1 111 ? 5.316 14.352 12.203 1 98.5 111 ALA A C 1
ATOM 856 O O . ALA A 1 111 ? 6.531 14.312 12 1 98.5 111 ALA A O 1
ATOM 857 N N . ILE A 1 112 ? 4.5 14.719 11.234 1 98.81 112 ILE A N 1
ATOM 858 C CA . ILE A 1 112 ? 4.898 15.039 9.867 1 98.81 112 ILE A CA 1
ATOM 859 C C . ILE A 1 112 ? 5.855 16.219 9.875 1 98.81 112 ILE A C 1
ATOM 861 O O . ILE A 1 112 ? 6.805 16.266 9.086 1 98.81 112 ILE A O 1
ATOM 865 N N . ILE A 1 113 ? 5.734 17.125 10.781 1 98.81 113 ILE A N 1
ATOM 866 C CA . ILE A 1 113 ? 6.492 18.359 10.82 1 98.81 113 ILE A CA 1
ATOM 867 C C . ILE A 1 113 ? 7.984 18.062 10.961 1 98.81 113 ILE A C 1
ATOM 869 O O . ILE A 1 113 ? 8.828 18.75 10.383 1 98.81 113 ILE A O 1
ATOM 873 N N . SER A 1 114 ? 8.32 17 11.68 1 98.06 114 SER A N 1
ATOM 874 C CA . SER A 1 114 ? 9.695 16.688 12.039 1 98.06 114 SER A CA 1
ATOM 875 C C . SER A 1 114 ? 10.531 16.375 10.805 1 98.06 114 SER A C 1
ATOM 877 O O . SER A 1 114 ? 11.758 16.453 10.836 1 98.06 114 SER A O 1
ATOM 879 N N . GLY A 1 115 ? 9.898 16.031 9.695 1 97.88 115 GLY A N 1
ATOM 880 C CA . GLY A 1 115 ? 10.617 15.75 8.461 1 97.88 115 GLY A CA 1
ATOM 881 C C . GLY A 1 115 ? 11.383 16.953 7.93 1 97.88 115 GLY A C 1
ATOM 882 O O . GLY A 1 115 ? 12.359 16.797 7.203 1 97.88 115 GLY A O 1
ATOM 883 N N . SER A 1 116 ? 11 18.109 8.32 1 98.25 116 SER A N 1
ATOM 884 C CA . SER A 1 116 ? 11.578 19.328 7.766 1 98.25 116 SER A CA 1
ATOM 885 C C . SER A 1 116 ? 12.852 19.719 8.508 1 98.25 116 SER A C 1
ATOM 887 O O . SER A 1 116 ? 13.727 20.375 7.945 1 98.25 116 SER A O 1
ATOM 889 N N . PHE A 1 117 ? 13.016 19.359 9.727 1 97.25 117 PHE A N 1
ATOM 890 C CA . PHE A 1 117 ? 14.156 19.844 10.492 1 97.25 117 PHE A CA 1
ATOM 891 C C . PHE A 1 117 ? 14.969 18.688 11.055 1 97.25 117 PHE A C 1
ATOM 893 O O . PHE A 1 117 ? 15.75 18.859 11.992 1 97.25 117 PHE A O 1
ATOM 900 N N . ALA A 1 118 ? 14.805 17.516 10.484 1 96.38 118 ALA A N 1
ATOM 901 C CA . ALA A 1 118 ? 15.539 16.328 10.914 1 96.38 118 ALA A CA 1
ATOM 902 C C . ALA A 1 118 ? 17.047 16.609 10.969 1 96.38 118 ALA A C 1
ATOM 904 O O . ALA A 1 118 ? 17.578 17.359 10.148 1 96.38 118 ALA A O 1
ATOM 905 N N . GLU A 1 119 ? 17.734 16.016 11.961 1 96 119 GLU A N 1
ATOM 906 C CA . GLU A 1 119 ? 19.172 15.93 12.117 1 96 119 GLU A CA 1
ATOM 907 C C . GLU A 1 119 ? 19.734 17.203 12.734 1 96 119 GLU A C 1
ATOM 909 O O . GLU A 1 119 ? 20.953 17.359 12.852 1 96 119 GLU A O 1
ATOM 914 N N . ARG A 1 120 ? 18.859 18.172 13.211 1 95.44 120 ARG A N 1
ATOM 915 C CA . ARG A 1 120 ? 19.547 19.344 13.719 1 95.44 120 ARG A CA 1
ATOM 916 C C . ARG A 1 120 ? 18.766 19.984 14.859 1 95.44 120 ARG A C 1
ATOM 918 O O . ARG A 1 120 ? 19.281 20.875 15.555 1 95.44 120 ARG A O 1
ATOM 925 N N . MET A 1 121 ? 17.5 19.625 15.133 1 96.75 121 MET A N 1
ATOM 926 C CA . MET A 1 121 ? 16.734 20.219 16.219 1 96.75 121 MET A CA 1
ATOM 927 C C . MET A 1 121 ? 16.969 19.469 17.531 1 96.75 121 MET A C 1
ATOM 929 O O . MET A 1 121 ? 17.016 18.234 17.547 1 96.75 121 MET A O 1
ATOM 933 N N . ARG A 1 122 ? 17.109 20.234 18.625 1 96.94 122 ARG A N 1
ATOM 934 C CA . ARG A 1 122 ? 17.266 19.625 19.938 1 96.94 122 ARG A CA 1
ATOM 935 C C . ARG A 1 122 ? 15.945 19.016 20.422 1 96.94 122 ARG A C 1
ATOM 937 O O . ARG A 1 122 ? 14.875 19.578 20.188 1 96.94 122 ARG A O 1
ATOM 944 N N . PHE A 1 123 ? 16.031 17.922 21.172 1 96.56 123 PHE A N 1
ATOM 945 C CA . PHE A 1 123 ? 14.867 17.125 21.547 1 96.56 123 PHE A CA 1
ATOM 946 C C . PHE A 1 123 ? 13.984 17.875 22.531 1 96.56 123 PHE A C 1
ATOM 948 O O . PHE A 1 123 ? 12.766 17.906 22.375 1 96.56 123 PHE A O 1
ATOM 955 N N . PRO A 1 124 ? 14.492 18.594 23.578 1 97.12 124 PRO A N 1
ATOM 956 C CA . PRO A 1 124 ? 13.625 19.344 24.484 1 97.12 124 PRO A CA 1
ATOM 957 C C . PRO A 1 124 ? 12.852 20.469 23.797 1 97.12 124 PRO A C 1
ATOM 959 O O . PRO A 1 124 ? 11.711 20.75 24.156 1 97.12 124 PRO A O 1
ATOM 962 N N . ALA A 1 125 ? 13.5 21.094 22.875 1 97.75 125 ALA A N 1
ATOM 963 C CA . ALA A 1 125 ? 12.828 22.125 22.094 1 97.75 125 ALA A CA 1
ATOM 964 C C . ALA A 1 125 ? 11.641 21.547 21.328 1 97.75 125 ALA A C 1
ATOM 966 O O . ALA A 1 125 ? 10.57 22.156 21.281 1 97.75 125 ALA A O 1
ATOM 967 N N . PHE A 1 126 ? 11.844 20.375 20.734 1 97.56 126 PHE A N 1
ATOM 968 C CA . PHE A 1 126 ? 10.773 19.734 19.984 1 97.56 126 PHE A CA 1
ATOM 969 C C . PHE A 1 126 ? 9.594 19.391 20.891 1 97.56 126 PHE A C 1
ATOM 971 O O . PHE A 1 126 ? 8.438 19.516 20.484 1 97.56 126 PHE A O 1
ATOM 978 N N . ILE A 1 127 ? 9.844 18.906 22.078 1 97.19 127 ILE A N 1
ATOM 979 C CA . ILE A 1 127 ? 8.797 18.516 23.016 1 97.19 127 ILE A CA 1
ATOM 980 C C . ILE A 1 127 ? 7.898 19.719 23.297 1 97.19 127 ILE A C 1
ATOM 982 O O . ILE A 1 127 ? 6.676 19.641 23.141 1 97.19 127 ILE A O 1
ATOM 986 N N . LEU A 1 128 ? 8.492 20.797 23.672 1 98.19 128 LEU A N 1
ATOM 987 C CA . LEU A 1 128 ? 7.695 21.984 23.984 1 98.19 128 LEU A CA 1
ATOM 988 C C . LEU A 1 128 ? 6.996 22.516 22.734 1 98.19 128 LEU A C 1
ATOM 990 O O . LEU A 1 128 ? 5.848 22.953 22.812 1 98.19 128 LEU A O 1
ATOM 994 N N . PHE A 1 129 ? 7.699 22.531 21.656 1 98.62 129 PHE A N 1
ATOM 995 C CA . PHE A 1 129 ? 7.113 22.938 20.391 1 98.62 129 PHE A CA 1
ATOM 996 C C . PHE A 1 129 ? 5.852 22.125 20.094 1 98.62 129 PHE A C 1
ATOM 998 O O . PHE A 1 129 ? 4.82 22.703 19.719 1 98.62 129 PHE A O 1
ATOM 1005 N N . SER A 1 130 ? 5.906 20.797 20.219 1 98.38 130 SER A N 1
ATOM 1006 C CA . SER A 1 130 ? 4.793 19.906 19.906 1 98.38 130 SER A CA 1
ATOM 1007 C C . SER A 1 130 ? 3.586 20.188 20.781 1 98.38 130 SER A C 1
ATOM 1009 O O . SER A 1 130 ? 2.445 20.156 20.312 1 98.38 130 SER A O 1
ATOM 1011 N N . VAL A 1 131 ? 3.828 20.453 22.047 1 98 131 VAL A N 1
ATOM 1012 C CA . VAL A 1 131 ? 2.756 20.781 22.969 1 98 131 VAL A CA 1
ATOM 1013 C C . VAL A 1 131 ? 2.043 22.047 22.5 1 98 131 VAL A C 1
ATOM 1015 O O . VAL A 1 131 ? 0.822 22.062 22.344 1 98 131 VAL A O 1
ATOM 1018 N N . LEU A 1 132 ? 2.795 23.062 22.25 1 98.62 132 LEU A N 1
ATOM 1019 C CA . LEU A 1 132 ? 2.232 24.359 21.891 1 98.62 132 LEU A CA 1
ATOM 1020 C C . LEU A 1 132 ? 1.569 24.312 20.516 1 98.62 132 LEU A C 1
ATOM 1022 O O . LEU A 1 132 ? 0.497 24.891 20.328 1 98.62 132 LEU A O 1
ATOM 1026 N N . TRP A 1 133 ? 2.201 23.641 19.609 1 98.75 133 TRP A N 1
ATOM 1027 C CA . TRP A 1 133 ? 1.699 23.609 18.234 1 98.75 133 TRP A CA 1
ATOM 1028 C C . TRP A 1 133 ? 0.372 22.859 18.172 1 98.75 133 TRP A C 1
ATOM 1030 O O . TRP A 1 133 ? -0.546 23.281 17.453 1 98.75 133 TRP A O 1
ATOM 1040 N N . ALA A 1 134 ? 0.233 21.75 18.875 1 98.44 134 ALA A N 1
ATOM 1041 C CA . ALA A 1 134 ? -1.01 20.969 18.891 1 98.44 134 ALA A CA 1
ATOM 1042 C C . ALA A 1 134 ? -2.166 21.812 19.438 1 98.44 134 ALA A C 1
ATOM 1044 O O . ALA A 1 134 ? -3.289 21.719 18.938 1 98.44 134 ALA A O 1
ATOM 1045 N N . VAL A 1 135 ? -1.878 22.672 20.359 1 98.06 135 VAL A N 1
ATOM 1046 C CA . VAL A 1 135 ? -2.914 23.438 21.031 1 98.06 135 VAL A CA 1
ATOM 1047 C C . VAL A 1 135 ? -3.236 24.703 20.234 1 98.06 135 VAL A C 1
ATOM 1049 O O . VAL A 1 135 ? -4.406 25 19.984 1 98.06 135 VAL A O 1
ATOM 1052 N N . PHE A 1 136 ? -2.252 25.344 19.75 1 98.56 136 PHE A N 1
ATOM 1053 C CA . PHE A 1 136 ? -2.471 26.703 19.266 1 98.56 136 PHE A CA 1
ATOM 1054 C C . PHE A 1 136 ? -2.559 26.734 17.75 1 98.56 136 PHE A C 1
ATOM 1056 O O . PHE A 1 136 ? -2.959 27.734 17.156 1 98.56 136 PHE A O 1
ATOM 1063 N N . VAL A 1 137 ? -2.191 25.656 17.094 1 98.81 137 VAL A N 1
ATOM 1064 C CA . VAL A 1 137 ? -2.271 25.641 15.641 1 98.81 137 VAL A CA 1
ATOM 1065 C C . VAL A 1 137 ? -3.223 24.547 15.188 1 98.81 137 VAL A C 1
ATOM 1067 O O . VAL A 1 137 ? -4.242 24.812 14.547 1 98.81 137 VAL A O 1
ATOM 1070 N N . TYR A 1 138 ? -2.922 23.281 15.539 1 98.81 138 TYR A N 1
ATOM 1071 C CA . TYR A 1 138 ? -3.729 22.188 15.016 1 98.81 138 TYR A CA 1
ATOM 1072 C C . TYR A 1 138 ? -5.188 22.328 15.43 1 98.81 138 TYR A C 1
ATOM 1074 O O . TYR A 1 138 ? -6.09 22.219 14.594 1 98.81 138 TYR A O 1
ATOM 1082 N N . SER A 1 139 ? -5.449 22.547 16.75 1 98.75 139 SER A N 1
ATOM 1083 C CA . SER A 1 139 ? -6.809 22.547 17.281 1 98.75 139 SER A CA 1
ATOM 1084 C C . SER A 1 139 ? -7.645 23.656 16.656 1 98.75 139 SER A C 1
ATOM 1086 O O . SER A 1 139 ? -8.758 23.422 16.188 1 98.75 139 SER A O 1
ATOM 1088 N N . PRO A 1 140 ? -7.098 24.875 16.562 1 98.69 140 PRO A N 1
ATOM 1089 C CA . PRO A 1 140 ? -7.891 25.922 15.906 1 98.69 140 PRO A CA 1
ATOM 1090 C C . PRO A 1 140 ? -8.156 25.625 14.438 1 98.69 140 PRO A C 1
ATOM 1092 O O . PRO A 1 140 ? -9.281 25.828 13.953 1 98.69 140 PRO A O 1
ATOM 1095 N N . VAL A 1 141 ? -7.172 25.156 13.672 1 98.88 141 VAL A N 1
ATOM 1096 C CA . VAL A 1 141 ? -7.367 24.875 12.258 1 98.88 141 VAL A CA 1
ATOM 1097 C C . VAL A 1 141 ? -8.391 23.766 12.078 1 98.88 141 VAL A C 1
ATOM 1099 O O . VAL A 1 141 ? -9.25 23.828 11.195 1 98.88 141 VAL A O 1
ATOM 1102 N N . ALA A 1 142 ? -8.289 22.734 12.922 1 98.81 142 ALA A N 1
ATOM 1103 C CA . ALA A 1 142 ? -9.289 21.672 12.891 1 98.81 142 ALA A CA 1
ATOM 1104 C C . ALA A 1 142 ? -10.688 22.219 13.172 1 98.81 142 ALA A C 1
ATOM 1106 O O . ALA A 1 142 ? -11.656 21.812 12.531 1 98.81 142 ALA A O 1
ATOM 1107 N N . HIS A 1 143 ? -10.82 23.156 14.109 1 98.75 143 HIS A N 1
ATOM 1108 C CA . HIS A 1 143 ? -12.094 23.797 14.414 1 98.75 143 HIS A CA 1
ATOM 1109 C C . HIS A 1 143 ? -12.617 24.562 13.211 1 98.75 143 HIS A C 1
ATOM 1111 O O . HIS A 1 143 ? -13.805 24.484 12.883 1 98.75 143 HIS A O 1
ATOM 1117 N N . TRP A 1 144 ? -11.742 25.312 12.594 1 98.81 144 TRP A N 1
ATOM 1118 C CA . TRP A 1 144 ? -12.141 26.125 11.453 1 98.81 144 TRP A CA 1
ATOM 1119 C C . TRP A 1 144 ? -12.812 25.281 10.383 1 98.81 144 TRP A C 1
ATOM 1121 O O . TRP A 1 144 ? -13.805 25.703 9.773 1 98.81 144 TRP A O 1
ATOM 1131 N N . VAL A 1 145 ? -12.266 24.078 10.172 1 98.44 145 VAL A N 1
ATOM 1132 C CA . VAL A 1 145 ? -12.617 23.281 8.992 1 98.44 145 VAL A CA 1
ATOM 1133 C C . VAL A 1 145 ? -13.672 22.25 9.352 1 98.44 145 VAL A C 1
ATOM 1135 O O . VAL A 1 145 ? -14.617 22.031 8.594 1 98.44 145 VAL A O 1
ATOM 1138 N N . TRP A 1 146 ? -13.516 21.641 10.562 1 97.69 146 TRP A N 1
ATOM 1139 C CA . TRP A 1 146 ? -14.336 20.469 10.852 1 97.69 146 TRP A CA 1
ATOM 1140 C C . TRP A 1 146 ? -15.18 20.688 12.102 1 97.69 146 TRP A C 1
ATOM 1142 O O . TRP A 1 146 ? -16.125 19.938 12.359 1 97.69 146 TRP A O 1
ATOM 1152 N N . GLY A 1 147 ? -14.844 21.688 12.922 1 97.5 147 GLY A N 1
ATOM 1153 C CA . GLY A 1 147 ? -15.469 21.844 14.227 1 97.5 147 GLY A CA 1
ATOM 1154 C C . GLY A 1 147 ? -16.547 22.906 14.242 1 97.5 147 GLY A C 1
ATOM 1155 O O . GLY A 1 147 ? -16.875 23.453 15.297 1 97.5 147 GLY A O 1
ATOM 1156 N N . GLY A 1 148 ? -17.031 23.266 13.055 1 96.62 148 GLY A N 1
ATOM 1157 C CA . GLY A 1 148 ? -18.062 24.281 12.984 1 96.62 148 GLY A CA 1
ATOM 1158 C C . GLY A 1 148 ? -17.516 25.703 12.961 1 96.62 148 GLY A C 1
ATOM 1159 O O . GLY A 1 148 ? -18.219 26.656 13.312 1 96.62 148 GLY A O 1
ATOM 1160 N N . GLY A 1 149 ? -16.328 25.859 12.578 1 98.19 149 GLY A N 1
ATOM 1161 C CA . GLY A 1 149 ? -15.688 27.172 12.531 1 98.19 149 GLY A CA 1
ATOM 1162 C C . GLY A 1 149 ? -15.984 27.938 11.25 1 98.19 149 GLY A C 1
ATOM 1163 O O . GLY A 1 149 ? -16.906 27.578 10.508 1 98.19 149 GLY A O 1
ATOM 1164 N N . TRP A 1 150 ? -15.281 28.969 11.07 1 98.5 150 TRP A N 1
ATOM 1165 C CA . TRP A 1 150 ? -15.648 29.953 10.062 1 98.5 150 TRP A CA 1
ATOM 1166 C C . TRP A 1 150 ? -15.398 29.406 8.656 1 98.5 150 TRP A C 1
ATOM 1168 O O . TRP A 1 150 ? -16.109 29.766 7.711 1 98.5 150 TRP A O 1
ATOM 1178 N N . LEU A 1 151 ? -14.414 28.562 8.43 1 98.56 151 LEU A N 1
ATOM 1179 C CA . LEU A 1 151 ? -14.203 27.984 7.105 1 98.56 151 LEU A CA 1
ATOM 1180 C C . LEU A 1 151 ? -15.312 27 6.758 1 98.56 151 LEU A C 1
ATOM 1182 O O . LEU A 1 151 ? -15.719 26.891 5.598 1 98.56 151 LEU A O 1
ATOM 1186 N N . ASP A 1 152 ? -15.664 26.25 7.75 1 97.06 152 ASP A N 1
ATOM 1187 C CA . ASP A 1 152 ? -16.828 25.406 7.57 1 97.06 152 ASP A CA 1
ATOM 1188 C C . ASP A 1 152 ? -18.062 26.219 7.207 1 97.06 152 ASP A C 1
ATOM 1190 O O . ASP A 1 152 ? -18.797 25.875 6.273 1 97.06 152 ASP A O 1
ATOM 1194 N N . GLU A 1 153 ? -18.328 27.312 7.902 1 97.25 153 GLU A N 1
ATOM 1195 C CA . GLU A 1 153 ? -19.469 28.219 7.652 1 97.25 153 GLU A CA 1
ATOM 1196 C C . GLU A 1 153 ? -19.359 28.844 6.27 1 97.25 153 GLU A C 1
ATOM 1198 O O . GLU A 1 153 ? -20.375 29.078 5.613 1 97.25 153 GLU A O 1
ATOM 1203 N N . LEU A 1 154 ? -18.156 29.094 5.883 1 98.12 154 LEU A N 1
ATOM 1204 C CA . LEU A 1 154 ? -17.906 29.672 4.566 1 98.12 154 LEU A CA 1
ATOM 1205 C C . LEU A 1 154 ? -18.312 28.703 3.463 1 98.12 154 LEU A C 1
ATOM 1207 O O . LEU A 1 154 ? -18.672 29.125 2.359 1 98.12 154 LEU A O 1
ATOM 1211 N N . GLY A 1 155 ? -18.234 27.406 3.779 1 98 155 GLY A N 1
ATOM 1212 C CA . GLY A 1 155 ? -18.578 26.375 2.816 1 98 155 GLY A CA 1
ATOM 1213 C C . GLY A 1 155 ? -17.375 25.734 2.158 1 98 155 GLY A C 1
ATOM 1214 O O . GLY A 1 155 ? -17.516 25.031 1.153 1 98 155 GLY A O 1
ATOM 1215 N N . ALA A 1 156 ? -16.203 26 2.668 1 98.19 156 ALA A N 1
ATOM 1216 C CA . ALA A 1 156 ? -15.039 25.25 2.211 1 98.19 156 ALA A CA 1
ATOM 1217 C C . ALA A 1 156 ? -15.141 23.781 2.613 1 98.19 156 ALA A C 1
ATOM 1219 O O . ALA A 1 156 ? -15.695 23.453 3.668 1 98.19 156 ALA A O 1
ATOM 1220 N N . ILE A 1 157 ? -14.625 22.938 1.7 1 98.38 157 ILE A N 1
ATOM 1221 C CA . ILE A 1 157 ? -14.742 21.516 2.004 1 98.38 157 ILE A CA 1
ATOM 1222 C C . ILE A 1 157 ? -13.352 20.875 2.037 1 98.38 157 ILE A C 1
ATOM 1224 O O . ILE A 1 157 ? -12.484 21.234 1.236 1 98.38 157 ILE A O 1
ATOM 1228 N N . ASP A 1 158 ? -13.141 20.078 2.973 1 98.5 158 ASP A N 1
ATOM 1229 C CA . ASP A 1 158 ? -11.922 19.312 3.227 1 98.5 158 ASP A CA 1
ATOM 1230 C C . ASP A 1 158 ? -12.242 17.953 3.824 1 98.5 158 ASP A C 1
ATOM 1232 O O . ASP A 1 158 ? -12.445 17.828 5.035 1 98.5 158 ASP A O 1
ATOM 1236 N N . PHE A 1 159 ? -12.266 16.922 3 1 98.5 159 PHE A N 1
ATOM 1237 C CA . PHE A 1 159 ? -12.836 15.633 3.34 1 98.5 159 PHE A CA 1
ATOM 1238 C C . PHE A 1 159 ? -12.055 14.977 4.48 1 98.5 159 PHE A C 1
ATOM 1240 O O . PHE A 1 159 ? -12.648 14.414 5.402 1 98.5 159 PHE A O 1
ATOM 1247 N N . ALA A 1 160 ? -10.695 15.016 4.363 1 98.38 160 ALA A N 1
ATOM 1248 C CA . ALA A 1 160 ? -9.93 14.242 5.34 1 98.38 160 ALA A CA 1
ATOM 1249 C C . ALA A 1 160 ? -8.695 15.016 5.801 1 98.38 160 ALA A C 1
ATOM 1251 O O . ALA A 1 160 ? -7.875 14.492 6.559 1 98.38 160 ALA A O 1
ATOM 1252 N N . GLY A 1 161 ? -8.414 16.203 5.316 1 98.38 161 GLY A N 1
ATOM 1253 C CA . GLY A 1 161 ? -7.359 16.969 5.977 1 98.38 161 GLY A CA 1
ATOM 1254 C C . GLY A 1 161 ? -6.34 17.531 5.008 1 98.38 161 GLY A C 1
ATOM 1255 O O . GLY A 1 161 ? -5.133 17.406 5.219 1 98.38 161 GLY A O 1
ATOM 1256 N N . GLY A 1 162 ? -6.77 18.141 3.922 1 98.25 162 GLY A N 1
ATOM 1257 C CA . GLY A 1 162 ? -5.863 18.922 3.086 1 98.25 162 GLY A CA 1
ATOM 1258 C C . GLY A 1 162 ? -5.277 20.125 3.795 1 98.25 162 GLY A C 1
ATOM 1259 O O . GLY A 1 162 ? -4.059 20.281 3.846 1 98.25 162 GLY A O 1
ATOM 1260 N N . ASN A 1 163 ? -6.152 20.891 4.363 1 98.31 163 ASN A N 1
ATOM 1261 C CA . ASN A 1 163 ? -5.742 22.047 5.145 1 98.31 163 ASN A CA 1
ATOM 1262 C C . ASN A 1 163 ? -5.277 21.656 6.543 1 98.31 163 ASN A C 1
ATOM 1264 O O . ASN A 1 163 ? -4.172 22 6.957 1 98.31 163 ASN A O 1
ATOM 1268 N N . VAL A 1 164 ? -6.062 20.875 7.207 1 98.75 164 VAL A N 1
ATOM 1269 C CA . VAL A 1 164 ? -5.906 20.609 8.633 1 98.75 164 VAL A CA 1
ATOM 1270 C C . VAL A 1 164 ? -4.641 19.797 8.867 1 98.75 164 VAL A C 1
ATOM 1272 O O . VAL A 1 164 ? -3.918 20.031 9.844 1 98.75 164 VAL A O 1
ATOM 1275 N N . VAL A 1 165 ? -4.359 18.859 7.977 1 98.81 165 VAL A N 1
ATOM 1276 C CA . VAL A 1 165 ? -3.26 17.938 8.227 1 98.81 165 VAL A CA 1
ATOM 1277 C C . VAL A 1 165 ? -2.074 18.281 7.332 1 98.81 165 VAL A C 1
ATOM 1279 O O . VAL A 1 165 ? -0.987 18.594 7.824 1 98.81 165 VAL A O 1
ATOM 1282 N N . HIS A 1 166 ? -2.268 18.359 6.016 1 98.88 166 HIS A N 1
ATOM 1283 C CA . HIS A 1 166 ? -1.146 18.375 5.082 1 98.88 166 HIS A CA 1
ATOM 1284 C C . HIS A 1 166 ? -0.579 19.781 4.93 1 98.88 166 HIS A C 1
ATOM 1286 O O . HIS A 1 166 ? 0.604 20.016 5.191 1 98.88 166 HIS A O 1
ATOM 1292 N N . ILE A 1 167 ? -1.389 20.766 4.641 1 98.88 167 ILE A N 1
ATOM 1293 C CA . ILE A 1 167 ? -0.877 22.125 4.492 1 98.88 167 ILE A CA 1
ATOM 1294 C C . ILE A 1 167 ? -0.34 22.609 5.836 1 98.88 167 ILE A C 1
ATOM 1296 O O . ILE A 1 167 ? 0.735 23.219 5.895 1 98.88 167 ILE A O 1
ATOM 1300 N N . SER A 1 168 ? -1.03 22.359 6.883 1 98.88 168 SER A N 1
ATOM 1301 C CA . SER A 1 168 ? -0.61 22.828 8.195 1 98.88 168 SER A CA 1
ATOM 1302 C C . SER A 1 168 ? 0.752 22.266 8.578 1 98.88 168 SER A C 1
ATOM 1304 O O . SER A 1 168 ? 1.643 23 9 1 98.88 168 SER A O 1
ATOM 1306 N N . SER A 1 169 ? 0.93 20.953 8.445 1 98.88 169 SER A N 1
ATOM 1307 C CA . SER A 1 169 ? 2.203 20.344 8.82 1 98.88 169 SER A CA 1
ATOM 1308 C C . SER A 1 169 ? 3.318 20.766 7.871 1 98.88 169 SER A C 1
ATOM 1310 O O . SER A 1 169 ? 4.438 21.047 8.305 1 98.88 169 SER A O 1
ATOM 1312 N N . GLY A 1 170 ? 3.016 20.828 6.566 1 98.88 170 GLY A N 1
ATOM 1313 C CA . GLY A 1 170 ? 4.016 21.266 5.602 1 98.88 170 GLY A CA 1
ATOM 1314 C C . GLY A 1 170 ? 4.516 22.672 5.848 1 98.88 170 GLY A C 1
ATOM 1315 O O . GLY A 1 170 ? 5.727 22.906 5.879 1 98.88 170 GLY A O 1
ATOM 1316 N N . VAL A 1 171 ? 3.625 23.562 6.086 1 98.88 171 VAL A N 1
ATOM 1317 C CA . VAL A 1 171 ? 3.975 24.969 6.309 1 98.88 171 VAL A CA 1
ATOM 1318 C C . VAL A 1 171 ? 4.723 25.109 7.629 1 98.88 171 VAL A C 1
ATOM 1320 O O . VAL A 1 171 ? 5.719 25.828 7.715 1 98.88 171 VAL A O 1
ATOM 1323 N N . ALA A 1 172 ? 4.227 24.484 8.656 1 98.94 172 ALA A N 1
ATOM 1324 C CA . ALA A 1 172 ? 4.918 24.5 9.945 1 98.94 172 ALA A CA 1
ATOM 1325 C C . ALA A 1 172 ? 6.352 24 9.805 1 98.94 172 ALA A C 1
ATOM 1327 O O . ALA A 1 172 ? 7.285 24.609 10.328 1 98.94 172 ALA A O 1
ATOM 1328 N N . GLY A 1 173 ? 6.492 22.859 9.102 1 98.81 173 GLY A N 1
ATOM 1329 C CA . GLY A 1 173 ? 7.824 22.312 8.859 1 98.81 173 GLY A CA 1
ATOM 1330 C C . GLY A 1 173 ? 8.742 23.297 8.148 1 98.81 173 GLY A C 1
ATOM 1331 O O . GLY A 1 173 ? 9.906 23.453 8.531 1 98.81 173 GLY A O 1
ATOM 1332 N N . LEU A 1 174 ? 8.25 23.953 7.168 1 98.62 174 LEU A N 1
ATOM 1333 C CA . LEU A 1 174 ? 9.039 24.922 6.41 1 98.62 174 LEU A CA 1
ATOM 1334 C C . LEU A 1 174 ? 9.492 26.078 7.297 1 98.62 174 LEU A C 1
ATOM 1336 O O . LEU A 1 174 ? 10.648 26.484 7.25 1 98.62 174 LEU A O 1
ATOM 1340 N N . VAL A 1 175 ? 8.562 26.625 8.086 1 98.81 175 VAL A N 1
ATOM 1341 C CA . VAL A 1 175 ? 8.875 27.734 8.977 1 98.81 175 VAL A CA 1
ATOM 1342 C C . VAL A 1 175 ? 9.984 27.328 9.945 1 98.81 175 VAL A C 1
ATOM 1344 O O . VAL A 1 175 ? 10.969 28.062 10.109 1 98.81 175 VAL A O 1
ATOM 1347 N N . VAL A 1 176 ? 9.852 26.203 10.562 1 98.75 176 VAL A N 1
ATOM 1348 C CA . VAL A 1 176 ? 10.844 25.766 11.539 1 98.75 176 VAL A CA 1
ATOM 1349 C C . VAL A 1 176 ? 12.18 25.516 10.836 1 98.75 176 VAL A C 1
ATOM 1351 O O . VAL A 1 176 ? 13.242 25.859 11.367 1 98.75 176 VAL A O 1
ATOM 1354 N N . ALA A 1 177 ? 12.156 24.906 9.656 1 98.19 177 ALA A N 1
ATOM 1355 C CA . ALA A 1 177 ? 13.375 24.656 8.891 1 98.19 177 ALA A CA 1
ATOM 1356 C C . ALA A 1 177 ? 14.109 25.953 8.57 1 98.19 177 ALA A C 1
ATOM 1358 O O . ALA A 1 177 ? 15.336 26.016 8.664 1 98.19 177 ALA A O 1
ATOM 1359 N N . ILE A 1 178 ? 13.414 26.984 8.211 1 97.94 178 ILE A N 1
ATOM 1360 C CA . ILE A 1 178 ? 14.008 28.266 7.863 1 97.94 178 ILE A CA 1
ATOM 1361 C C . ILE A 1 178 ? 14.609 28.906 9.109 1 97.94 178 ILE A C 1
ATOM 1363 O O . ILE A 1 178 ? 15.727 29.438 9.07 1 97.94 178 ILE A O 1
ATOM 1367 N N . VAL A 1 179 ? 13.922 28.828 10.227 1 97.94 179 VAL A N 1
ATOM 1368 C CA . VAL A 1 179 ? 14.391 29.422 11.469 1 97.94 179 VAL A CA 1
ATOM 1369 C C . VAL A 1 179 ? 15.656 28.719 11.938 1 97.94 179 VAL A C 1
ATOM 1371 O O . VAL A 1 179 ? 16.594 29.359 12.414 1 97.94 179 VAL A O 1
ATOM 1374 N N . LEU A 1 180 ? 15.734 27.391 11.789 1 97.38 180 LEU A N 1
ATOM 1375 C CA . LEU A 1 180 ? 16.875 26.594 12.266 1 97.38 180 LEU A CA 1
ATOM 1376 C C . LEU A 1 180 ? 18.062 26.719 11.32 1 97.38 180 LEU A C 1
ATOM 1378 O O . LEU A 1 180 ? 19.203 26.516 11.734 1 97.38 180 LEU A O 1
ATOM 1382 N N . GLY A 1 181 ? 17.75 27.031 10.047 1 96.06 181 GLY A N 1
ATOM 1383 C CA . GLY A 1 181 ? 18.812 27.109 9.07 1 96.06 181 GLY A CA 1
ATOM 1384 C C . GLY A 1 181 ? 19.172 25.766 8.469 1 96.06 181 GLY A C 1
ATOM 1385 O O . GLY A 1 181 ? 18.625 24.734 8.875 1 96.06 181 GLY A O 1
ATOM 1386 N N . LYS A 1 182 ? 20.125 25.719 7.617 1 95.31 182 LYS A N 1
ATOM 1387 C CA . LYS A 1 182 ? 20.484 24.547 6.84 1 95.31 182 LYS A CA 1
ATOM 1388 C C . LYS A 1 182 ? 21.375 23.609 7.656 1 95.31 182 LYS A C 1
ATOM 1390 O O . LYS A 1 182 ? 22.172 24.047 8.484 1 95.31 182 LYS A O 1
ATOM 1395 N N . ARG A 1 183 ? 21.297 22.25 7.422 1 93.12 183 ARG A N 1
ATOM 1396 C CA . ARG A 1 183 ? 22.219 21.266 7.977 1 93.12 183 ARG A CA 1
ATOM 1397 C C . ARG A 1 183 ? 23.641 21.484 7.453 1 93.12 183 ARG A C 1
ATOM 1399 O O . ARG A 1 183 ? 23.828 22 6.352 1 93.12 183 ARG A O 1
ATOM 1406 N N . LYS A 1 184 ? 24.453 20.969 8.227 1 85.31 184 LYS A N 1
ATOM 1407 C CA . LYS A 1 184 ? 25.844 21.016 7.809 1 85.31 184 LYS A CA 1
ATOM 1408 C C . LYS A 1 184 ? 26.219 19.828 6.938 1 85.31 184 LYS A C 1
ATOM 1410 O O . LYS A 1 184 ? 25.609 18.75 7.059 1 85.31 184 LYS A O 1
ATOM 1415 N N . ASN A 1 185 ? 27.219 19.953 5.996 1 81.81 185 ASN A N 1
ATOM 1416 C CA . ASN A 1 185 ? 27.703 18.891 5.102 1 81.81 185 ASN A CA 1
ATOM 1417 C C . ASN A 1 185 ? 26.547 18.297 4.293 1 81.81 185 ASN A C 1
ATOM 1419 O O . ASN A 1 185 ? 26.375 17.078 4.27 1 81.81 185 ASN A O 1
ATOM 1423 N N . MET A 1 186 ? 25.844 19.125 3.658 1 83.38 186 MET A N 1
ATOM 1424 C CA . MET A 1 186 ? 24.656 18.75 2.895 1 83.38 186 MET A CA 1
ATOM 1425 C C . MET A 1 186 ? 25.031 17.812 1.744 1 83.38 186 MET A C 1
ATOM 1427 O O . MET A 1 186 ? 24.172 17.125 1.206 1 83.38 186 MET A O 1
ATOM 1431 N N . SER A 1 187 ? 26.281 17.672 1.371 1 79.25 187 SER A N 1
ATOM 1432 C CA . SER A 1 187 ? 26.719 16.828 0.256 1 79.25 187 SER A CA 1
ATOM 1433 C C . SER A 1 187 ? 26.656 15.352 0.611 1 79.25 187 SER A C 1
ATOM 1435 O O . SER A 1 187 ? 26.609 14.492 -0.277 1 79.25 187 SER A O 1
ATOM 1437 N N . ASP A 1 188 ? 26.578 15.016 1.839 1 82.12 188 ASP A N 1
ATOM 1438 C CA . ASP A 1 188 ? 26.594 13.625 2.287 1 82.12 188 ASP A CA 1
ATOM 1439 C C . ASP A 1 188 ? 25.297 13.258 3 1 82.12 188 ASP A C 1
ATOM 1441 O O . ASP A 1 188 ? 25.312 12.656 4.074 1 82.12 188 ASP A O 1
ATOM 1445 N N . THR A 1 189 ? 24.172 13.656 2.453 1 87.25 189 THR A N 1
ATOM 1446 C CA . THR A 1 189 ? 22.906 13.422 3.16 1 87.25 189 THR A CA 1
ATOM 1447 C C . THR A 1 189 ? 22.125 12.289 2.504 1 87.25 189 THR A C 1
ATOM 1449 O O . THR A 1 189 ? 20.906 12.227 2.625 1 87.25 189 THR A O 1
ATOM 1452 N N . ALA A 1 190 ? 22.859 11.328 1.897 1 89.88 190 ALA A N 1
ATOM 1453 C CA . ALA A 1 190 ? 22.188 10.227 1.221 1 89.88 190 ALA A CA 1
ATOM 1454 C C . ALA A 1 190 ? 21.469 9.328 2.223 1 89.88 190 ALA A C 1
ATOM 1456 O O . ALA A 1 190 ? 21.969 9.078 3.32 1 89.88 190 ALA A O 1
ATOM 1457 N N . PRO A 1 191 ? 20.266 8.836 1.884 1 94.56 191 PRO A N 1
ATOM 1458 C CA . PRO A 1 191 ? 19.562 7.91 2.764 1 94.56 191 PRO A CA 1
ATOM 1459 C C . PRO A 1 191 ? 20.375 6.676 3.119 1 94.56 191 PRO A C 1
ATOM 1461 O O . PRO A 1 191 ? 20.953 6.035 2.232 1 94.56 191 PRO A O 1
ATOM 1464 N N . HIS A 1 192 ? 20.438 6.332 4.379 1 94.5 192 HIS A N 1
ATOM 1465 C CA . HIS A 1 192 ? 21.297 5.23 4.789 1 94.5 192 HIS A CA 1
ATOM 1466 C C . HIS A 1 192 ? 20.656 3.883 4.504 1 94.5 192 HIS A C 1
ATOM 1468 O O . HIS A 1 192 ? 21.344 2.873 4.359 1 94.5 192 HIS A O 1
ATOM 1474 N N . ASN A 1 193 ? 19.281 3.844 4.477 1 96.81 193 ASN A N 1
ATOM 1475 C CA . ASN A 1 193 ? 18.562 2.582 4.328 1 96.81 193 ASN A CA 1
ATOM 1476 C C . ASN A 1 193 ? 17.219 2.779 3.631 1 96.81 193 ASN A C 1
ATOM 1478 O O . ASN A 1 193 ? 16.203 3.004 4.285 1 96.81 193 ASN A O 1
ATOM 1482 N N . LEU A 1 194 ? 17.172 2.533 2.373 1 96.69 194 LEU A N 1
ATOM 1483 C CA . LEU A 1 194 ? 15.984 2.818 1.579 1 96.69 194 LEU A CA 1
ATOM 1484 C C . LEU A 1 194 ? 14.93 1.738 1.779 1 96.69 194 LEU A C 1
ATOM 1486 O O . LEU A 1 194 ? 13.75 1.952 1.478 1 96.69 194 LEU A O 1
ATOM 1490 N N . LEU A 1 195 ? 15.266 0.596 2.299 1 95.88 195 LEU A N 1
ATOM 1491 C CA . LEU A 1 195 ? 14.281 -0.452 2.561 1 95.88 195 LEU A CA 1
ATOM 1492 C C . LEU A 1 195 ? 13.453 -0.125 3.799 1 95.88 195 LEU A C 1
ATOM 1494 O O . LEU A 1 195 ? 12.273 -0.477 3.873 1 95.88 195 LEU A O 1
ATOM 1498 N N . LEU A 1 196 ? 14.094 0.511 4.766 1 96.25 196 LEU A N 1
ATOM 1499 C CA . LEU A 1 196 ? 13.328 1.022 5.895 1 96.25 196 LEU A CA 1
ATOM 1500 C C . LEU A 1 196 ? 12.297 2.055 5.434 1 96.25 196 LEU A C 1
ATOM 1502 O O . LEU A 1 196 ? 11.156 2.047 5.891 1 96.25 196 LEU A O 1
ATOM 1506 N N . THR A 1 197 ? 12.734 2.918 4.535 1 97.62 197 THR A N 1
ATOM 1507 C CA . THR A 1 197 ? 11.852 3.916 3.949 1 97.62 197 THR A CA 1
ATOM 1508 C C . THR A 1 197 ? 10.703 3.248 3.201 1 97.62 197 THR A C 1
ATOM 1510 O O . THR A 1 197 ? 9.555 3.686 3.299 1 97.62 197 THR A O 1
ATOM 1513 N N . LEU A 1 198 ? 10.984 2.207 2.494 1 97.56 198 LEU A N 1
ATOM 1514 C CA . LEU A 1 198 ? 9.953 1.455 1.781 1 97.56 198 LEU A CA 1
ATOM 1515 C C . LEU A 1 198 ? 8.938 0.869 2.754 1 97.56 198 LEU A C 1
ATOM 1517 O O . LEU A 1 198 ? 7.73 0.943 2.514 1 97.56 198 LEU A O 1
ATOM 1521 N N . LEU A 1 199 ? 9.398 0.287 3.793 1 97.12 199 LEU A N 1
ATOM 1522 C CA . LEU A 1 199 ? 8.508 -0.274 4.801 1 97.12 199 LEU A CA 1
ATOM 1523 C C . LEU A 1 199 ? 7.613 0.809 5.398 1 97.12 199 LEU A C 1
ATOM 1525 O O . LEU A 1 199 ? 6.402 0.615 5.539 1 97.12 199 LEU A O 1
ATOM 1529 N N . GLY A 1 200 ? 8.227 1.921 5.781 1 98.38 200 GLY A N 1
ATOM 1530 C CA . GLY A 1 200 ? 7.449 3.049 6.277 1 98.38 200 GLY A CA 1
ATOM 1531 C C . GLY A 1 200 ? 6.395 3.523 5.297 1 98.38 200 GLY A C 1
ATOM 1532 O O . GLY A 1 200 ? 5.238 3.727 5.672 1 98.38 200 GLY A O 1
ATOM 1533 N N . ALA A 1 201 ? 6.785 3.672 4.047 1 98.31 201 ALA A N 1
ATOM 1534 C CA . ALA A 1 201 ? 5.859 4.121 3.012 1 98.31 201 ALA A CA 1
ATOM 1535 C C . ALA A 1 201 ? 4.699 3.143 2.852 1 98.31 201 ALA A C 1
ATOM 1537 O O . ALA A 1 201 ? 3.559 3.553 2.613 1 98.31 201 ALA A O 1
ATOM 1538 N N . THR A 1 202 ? 4.961 1.871 2.934 1 98.06 202 THR A N 1
ATOM 1539 C CA . THR A 1 202 ? 3.945 0.829 2.84 1 98.06 202 THR A CA 1
ATOM 1540 C C . THR A 1 202 ? 2.92 0.974 3.961 1 98.06 202 THR A C 1
ATOM 1542 O O . THR A 1 202 ? 1.713 0.937 3.713 1 98.06 202 THR A O 1
ATOM 1545 N N . LEU A 1 203 ? 3.379 1.178 5.164 1 97.94 203 LEU A N 1
ATOM 1546 C CA . LEU A 1 203 ? 2.486 1.326 6.309 1 97.94 203 LEU A CA 1
ATOM 1547 C C . LEU A 1 203 ? 1.667 2.607 6.199 1 97.94 203 LEU A C 1
ATOM 1549 O O . LEU A 1 203 ? 0.489 2.629 6.562 1 97.94 203 LEU A O 1
ATOM 1553 N N . ILE A 1 204 ? 2.283 3.629 5.703 1 98.56 204 ILE A N 1
ATOM 1554 C CA . ILE A 1 204 ? 1.595 4.898 5.508 1 98.56 204 ILE A CA 1
ATOM 1555 C C . ILE A 1 204 ? 0.476 4.73 4.484 1 98.56 204 ILE A C 1
ATOM 1557 O O . ILE A 1 204 ? -0.667 5.117 4.734 1 98.56 204 ILE A O 1
ATOM 1561 N N . TRP A 1 205 ? 0.775 4.109 3.336 1 98.56 205 TRP A N 1
ATOM 1562 C CA . TRP A 1 205 ? -0.232 3.877 2.307 1 98.56 205 TRP A CA 1
ATOM 1563 C C . TRP A 1 205 ? -1.351 2.984 2.832 1 98.56 205 TRP A C 1
ATOM 1565 O O . TRP A 1 205 ? -2.533 3.289 2.656 1 98.56 205 TRP A O 1
ATOM 1575 N N . PHE A 1 206 ? -0.997 1.968 3.549 1 98.5 206 PHE A N 1
ATOM 1576 C CA . PHE A 1 206 ? -1.958 1.046 4.145 1 98.5 206 PHE A CA 1
ATOM 1577 C C . PHE A 1 206 ? -2.871 1.774 5.121 1 98.5 206 PHE A C 1
ATOM 1579 O O . PHE A 1 206 ? -4.086 1.571 5.113 1 98.5 206 PHE A O 1
ATOM 1586 N N . GLY A 1 207 ? -2.311 2.621 5.961 1 98.69 207 GLY A N 1
ATOM 1587 C CA . GLY A 1 207 ? -3.078 3.398 6.918 1 98.69 207 GLY A CA 1
ATOM 1588 C C . GLY A 1 207 ? -3.961 4.445 6.27 1 98.69 207 GLY A C 1
ATOM 1589 O O . GLY A 1 207 ? -5.023 4.781 6.793 1 98.69 207 GLY A O 1
ATOM 1590 N N . TRP A 1 208 ? -3.574 4.926 5.086 1 98.81 208 TRP A N 1
ATOM 1591 C CA . TRP A 1 208 ? -4.289 6 4.406 1 98.81 208 TRP A CA 1
ATOM 1592 C C . TRP A 1 208 ? -5.676 5.539 3.973 1 98.81 208 TRP A C 1
ATOM 1594 O O . TRP A 1 208 ? -6.578 6.359 3.783 1 98.81 208 TRP A O 1
ATOM 1604 N N . PHE A 1 209 ? -5.852 4.223 3.801 1 98.69 209 PHE A N 1
ATOM 1605 C CA . PHE A 1 209 ? -7.188 3.711 3.512 1 98.69 209 PHE A CA 1
ATOM 1606 C C . PHE A 1 209 ? -8.141 4.008 4.664 1 98.69 209 PHE A C 1
ATOM 1608 O O . PHE A 1 209 ? -9.289 4.387 4.441 1 98.69 209 PHE A O 1
ATOM 1615 N N . GLY A 1 210 ? -7.656 3.807 5.918 1 98.56 210 GLY A N 1
ATOM 1616 C CA . GLY A 1 210 ? -8.469 4.195 7.059 1 98.56 210 GLY A CA 1
ATOM 1617 C C . GLY A 1 210 ? -8.648 5.699 7.18 1 98.56 210 GLY A C 1
ATOM 1618 O O . GLY A 1 210 ? -9.719 6.172 7.57 1 98.56 210 GLY A O 1
ATOM 1619 N N . PHE A 1 211 ? -7.621 6.406 6.805 1 98.44 211 PHE A N 1
ATOM 1620 C CA . PHE A 1 211 ? -7.566 7.863 6.887 1 98.44 211 PHE A CA 1
ATOM 1621 C C . PHE A 1 211 ? -8.633 8.5 6.004 1 98.44 211 PHE A C 1
ATOM 1623 O O . PHE A 1 211 ? -9.5 9.219 6.496 1 98.44 211 PHE A O 1
ATOM 1630 N N . ASN A 1 212 ? -8.641 8.156 4.738 1 98.81 212 ASN A N 1
ATOM 1631 C CA . ASN A 1 212 ? -9.586 8.742 3.795 1 98.81 212 ASN A CA 1
ATOM 1632 C C . ASN A 1 212 ? -10.953 8.078 3.873 1 98.81 212 ASN A C 1
ATOM 1634 O O . ASN A 1 212 ? -11.977 8.75 3.98 1 98.81 212 ASN A O 1
ATOM 1638 N N . VAL A 1 213 ? -11.047 6.746 3.848 1 98.69 213 VAL A N 1
ATOM 1639 C CA . VAL A 1 213 ? -12.336 6.047 3.818 1 98.69 213 VAL A CA 1
ATOM 1640 C C . VAL A 1 213 ? -13.062 6.258 5.141 1 98.69 213 VAL A C 1
ATOM 1642 O O . VAL A 1 213 ? -14.273 6.492 5.16 1 98.69 213 VAL A O 1
ATOM 1645 N N . GLY A 1 214 ? -12.32 6.25 6.227 1 98.44 214 GLY A N 1
ATOM 1646 C CA . GLY A 1 214 ? -12.906 6.438 7.543 1 98.44 214 GLY A CA 1
ATOM 1647 C C . GLY A 1 214 ? -13.508 7.816 7.734 1 98.44 214 GLY A C 1
ATOM 1648 O O . GLY A 1 214 ? -14.406 8 8.562 1 98.44 214 GLY A O 1
ATOM 1649 N N . SER A 1 215 ? -13.078 8.742 6.965 1 98.31 215 SER A N 1
ATOM 1650 C CA . SER A 1 215 ? -13.57 10.109 7.109 1 98.31 215 SER A CA 1
ATOM 1651 C C . SER A 1 215 ? -15 10.234 6.598 1 98.31 215 SER A C 1
ATOM 1653 O O . SER A 1 215 ? -15.641 11.273 6.789 1 98.31 215 SER A O 1
ATOM 1655 N N . ALA A 1 216 ? -15.531 9.156 5.992 1 97.44 216 ALA A N 1
ATOM 1656 C CA . ALA A 1 216 ? -16.953 9.086 5.684 1 97.44 216 ALA A CA 1
ATOM 1657 C C . ALA A 1 216 ? -17.766 8.719 6.922 1 97.44 216 ALA A C 1
ATOM 1659 O O . ALA A 1 216 ? -18.984 8.875 6.938 1 97.44 216 ALA A O 1
ATOM 1660 N N . LEU A 1 217 ? -17.156 8.133 7.941 1 96.5 217 LEU A N 1
ATOM 1661 C CA . LEU A 1 217 ? -17.688 7.82 9.266 1 96.5 217 LEU A CA 1
ATOM 1662 C C . LEU A 1 217 ? -18.672 6.664 9.195 1 96.5 217 LEU A C 1
ATOM 1664 O O . LEU A 1 217 ? -19.234 6.258 10.211 1 96.5 217 LEU A O 1
ATOM 1668 N N . THR A 1 218 ? -19.031 6.164 8.031 1 95.62 218 THR A N 1
ATOM 1669 C CA . THR A 1 218 ? -19.844 4.984 7.742 1 95.62 218 THR A CA 1
ATOM 1670 C C . THR A 1 218 ? -19.453 4.371 6.402 1 95.62 218 THR A C 1
ATOM 1672 O O . THR A 1 218 ? -18.656 4.953 5.656 1 95.62 218 THR A O 1
ATOM 1675 N N . ILE A 1 219 ? -19.969 3.182 6.145 1 95.69 219 ILE A N 1
ATOM 1676 C CA . ILE A 1 219 ? -19.734 2.59 4.832 1 95.69 219 ILE A CA 1
ATOM 1677 C C . ILE A 1 219 ? -20.938 2.877 3.924 1 95.69 219 ILE A C 1
ATOM 1679 O O . ILE A 1 219 ? -21.953 2.191 3.998 1 95.69 219 ILE A O 1
ATOM 1683 N N . ASP A 1 220 ? -20.781 3.822 3.137 1 96.44 220 ASP A N 1
ATOM 1684 C CA . ASP A 1 220 ? -21.781 4.199 2.145 1 96.44 220 ASP A CA 1
ATOM 1685 C C . ASP A 1 220 ? -21.141 4.465 0.787 1 96.44 220 ASP A C 1
ATOM 1687 O O . ASP A 1 220 ? -20.016 4.016 0.529 1 96.44 220 ASP A O 1
ATOM 1691 N N . GLU A 1 221 ? -21.875 5.004 -0.093 1 96.62 221 GLU A N 1
ATOM 1692 C CA . GLU A 1 221 ? -21.359 5.273 -1.437 1 96.62 221 GLU A CA 1
ATOM 1693 C C . GLU A 1 221 ? -20.156 6.203 -1.396 1 96.62 221 GLU A C 1
ATOM 1695 O O . GLU A 1 221 ? -19.203 6.035 -2.164 1 96.62 221 GLU A O 1
ATOM 1700 N N . VAL A 1 222 ? -20.188 7.199 -0.554 1 98.06 222 VAL A N 1
ATOM 1701 C CA . VAL A 1 222 ? -19.094 8.156 -0.413 1 98.06 222 VAL A CA 1
ATOM 1702 C C . VAL A 1 222 ? -17.844 7.43 0.06 1 98.06 222 VAL A C 1
ATOM 1704 O O . VAL A 1 222 ? -16.75 7.641 -0.485 1 98.06 222 VAL A O 1
ATOM 1707 N N . ALA A 1 223 ? -17.969 6.547 1.029 1 98.19 223 ALA A N 1
ATOM 1708 C CA . ALA A 1 223 ? -16.844 5.781 1.559 1 98.19 223 ALA A CA 1
ATOM 1709 C C . ALA A 1 223 ? -16.203 4.91 0.475 1 98.19 223 ALA A C 1
ATOM 1711 O O . ALA A 1 223 ? -14.984 4.832 0.367 1 98.19 223 ALA A O 1
ATOM 1712 N N . MET A 1 224 ? -17.031 4.262 -0.314 1 97.81 224 MET A N 1
ATOM 1713 C CA . MET A 1 224 ? -16.531 3.385 -1.362 1 97.81 224 MET A CA 1
ATOM 1714 C C . MET A 1 224 ? -15.812 4.188 -2.447 1 97.81 224 MET A C 1
ATOM 1716 O O . MET A 1 224 ? -14.781 3.758 -2.967 1 97.81 224 MET A O 1
ATOM 1720 N N . THR A 1 225 ? -16.391 5.324 -2.762 1 98.25 225 THR A N 1
ATOM 1721 C CA . THR A 1 225 ? -15.719 6.203 -3.713 1 98.25 225 THR A CA 1
ATOM 1722 C C . THR A 1 225 ? -14.367 6.668 -3.162 1 98.25 225 THR A C 1
ATOM 1724 O O . THR A 1 225 ? -13.367 6.68 -3.885 1 98.25 225 THR A O 1
ATOM 1727 N N . ALA A 1 226 ? -14.328 7.051 -1.931 1 98.81 226 ALA A N 1
ATOM 1728 C CA . ALA A 1 226 ? -13.078 7.445 -1.29 1 98.81 226 ALA A CA 1
ATOM 1729 C C . ALA A 1 226 ? -12.055 6.316 -1.341 1 98.81 226 ALA A C 1
ATOM 1731 O O . ALA A 1 226 ? -10.852 6.562 -1.488 1 98.81 226 ALA A O 1
ATOM 1732 N N . PHE A 1 227 ? -12.516 5.086 -1.208 1 98.69 227 PHE A N 1
ATOM 1733 C CA . PHE A 1 227 ? -11.648 3.912 -1.266 1 98.69 227 PHE A CA 1
ATOM 1734 C C . PHE A 1 227 ? -10.977 3.801 -2.629 1 98.69 227 PHE A C 1
ATOM 1736 O O . PHE A 1 227 ? -9.75 3.713 -2.717 1 98.69 227 PHE A O 1
ATOM 1743 N N . ILE A 1 228 ? -11.742 3.906 -3.668 1 98.56 228 ILE A N 1
ATOM 1744 C CA . ILE A 1 228 ? -11.25 3.828 -5.035 1 98.56 228 ILE A CA 1
ATOM 1745 C C . ILE A 1 228 ? -10.305 5 -5.312 1 98.56 228 ILE A C 1
ATOM 1747 O O . ILE A 1 228 ? -9.203 4.812 -5.828 1 98.56 228 ILE A O 1
ATOM 1751 N N . ASN A 1 229 ? -10.727 6.184 -4.934 1 98.81 229 ASN A N 1
ATOM 1752 C CA . ASN A 1 229 ? -9.969 7.398 -5.211 1 98.81 229 ASN A CA 1
ATOM 1753 C C . ASN A 1 229 ? -8.609 7.383 -4.508 1 98.81 229 ASN A C 1
ATOM 1755 O O . ASN A 1 229 ? -7.613 7.852 -5.062 1 98.81 229 ASN A O 1
ATOM 1759 N N . THR A 1 230 ? -8.594 6.895 -3.277 1 98.81 230 THR A N 1
ATOM 1760 C CA . THR A 1 230 ? -7.359 6.848 -2.502 1 98.81 230 THR A CA 1
ATOM 1761 C C . THR A 1 230 ? -6.316 5.977 -3.199 1 98.81 230 THR A C 1
ATOM 1763 O O . THR A 1 230 ? -5.188 6.414 -3.434 1 98.81 230 THR A O 1
ATOM 1766 N N . ASN A 1 231 ? -6.688 4.816 -3.566 1 98.75 231 ASN A N 1
ATOM 1767 C CA . ASN A 1 231 ? -5.754 3.922 -4.242 1 98.75 231 ASN A CA 1
ATOM 1768 C C . ASN A 1 231 ? -5.363 4.449 -5.617 1 98.75 231 ASN A C 1
ATOM 1770 O O . ASN A 1 231 ? -4.191 4.414 -5.992 1 98.75 231 ASN A O 1
ATOM 1774 N N . THR A 1 232 ? -6.328 4.906 -6.352 1 98.56 232 THR A N 1
ATOM 1775 C CA . THR A 1 232 ? -6.117 5.367 -7.719 1 98.56 232 THR A CA 1
ATOM 1776 C C . THR A 1 232 ? -5.195 6.586 -7.742 1 98.56 232 THR A C 1
ATOM 1778 O O . THR A 1 232 ? -4.285 6.664 -8.57 1 98.56 232 THR A O 1
ATOM 1781 N N . ALA A 1 233 ? -5.422 7.477 -6.844 1 98.88 233 ALA A N 1
ATOM 1782 C CA . ALA A 1 233 ? -4.594 8.68 -6.801 1 98.88 233 ALA A CA 1
ATOM 1783 C C . ALA A 1 233 ? -3.164 8.344 -6.387 1 98.88 233 ALA A C 1
ATOM 1785 O O . ALA A 1 233 ? -2.209 8.945 -6.883 1 98.88 233 ALA A O 1
ATOM 1786 N N . ALA A 1 234 ? -3.027 7.465 -5.422 1 98.88 234 ALA A N 1
ATOM 1787 C CA . ALA A 1 234 ? -1.688 7.023 -5.039 1 98.88 234 ALA A CA 1
ATOM 1788 C C . ALA A 1 234 ? -0.942 6.438 -6.23 1 98.88 234 ALA A C 1
ATOM 1790 O O . ALA A 1 234 ? 0.217 6.777 -6.477 1 98.88 234 ALA A O 1
ATOM 1791 N N . ALA A 1 235 ? -1.598 5.578 -6.941 1 98.81 235 ALA A N 1
ATOM 1792 C CA . ALA A 1 235 ? -1.02 4.953 -8.125 1 98.81 235 ALA A CA 1
ATOM 1793 C C . ALA A 1 235 ? -0.66 6 -9.18 1 98.81 235 ALA A C 1
ATOM 1795 O O . ALA A 1 235 ? 0.444 5.984 -9.727 1 98.81 235 ALA A O 1
ATOM 1796 N N . ALA A 1 236 ? -1.555 6.891 -9.406 1 98.81 236 ALA A N 1
ATOM 1797 C CA . ALA A 1 236 ? -1.339 7.938 -10.398 1 98.81 236 ALA A CA 1
ATOM 1798 C C . ALA A 1 236 ? -0.224 8.883 -9.969 1 98.81 236 ALA A C 1
ATOM 1800 O O . ALA A 1 236 ? 0.542 9.375 -10.797 1 98.81 236 ALA A O 1
ATOM 1801 N N . GLY A 1 237 ? -0.233 9.211 -8.695 1 98.94 237 GLY A N 1
ATOM 1802 C CA . GLY A 1 237 ? 0.85 10.031 -8.188 1 98.94 237 GLY A CA 1
ATOM 1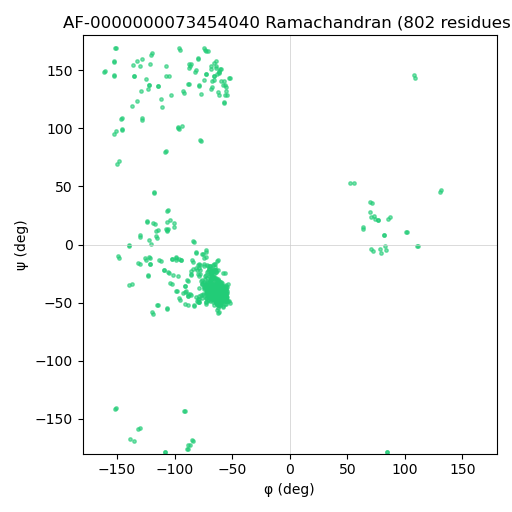803 C C . GLY A 1 237 ? 2.219 9.406 -8.367 1 98.94 237 GLY A C 1
ATOM 1804 O O . GLY A 1 237 ? 3.178 10.094 -8.727 1 98.94 237 GLY A O 1
ATOM 1805 N N . LEU A 1 238 ? 2.33 8.117 -8.078 1 98.81 238 LEU A N 1
ATOM 1806 C CA . LEU A 1 238 ? 3.553 7.359 -8.336 1 98.81 238 LEU A CA 1
ATOM 1807 C C . LEU A 1 238 ? 3.975 7.488 -9.797 1 98.81 238 LEU A C 1
ATOM 1809 O O . LEU A 1 238 ? 5.133 7.797 -10.086 1 98.81 238 LEU A O 1
ATOM 1813 N N . ILE A 1 239 ? 3.066 7.363 -10.703 1 98.62 239 ILE A N 1
ATOM 1814 C CA . ILE A 1 239 ? 3.338 7.441 -12.133 1 98.62 239 ILE A CA 1
ATOM 1815 C C . ILE A 1 239 ? 3.768 8.859 -12.5 1 98.62 239 ILE A C 1
ATOM 1817 O O . ILE A 1 239 ? 4.754 9.055 -13.219 1 98.62 239 ILE A O 1
ATOM 1821 N N . GLY A 1 240 ? 3.035 9.844 -12 1 98.81 240 GLY A N 1
ATOM 1822 C CA . GLY A 1 240 ? 3.361 11.227 -12.289 1 98.81 240 GLY A CA 1
ATOM 1823 C C . GLY A 1 240 ? 4.762 11.617 -11.852 1 98.81 240 GLY A C 1
ATOM 1824 O O . GLY A 1 240 ? 5.496 12.266 -12.602 1 98.81 240 GLY A O 1
ATOM 1825 N N . TRP A 1 241 ? 5.152 11.273 -10.648 1 98.75 241 TRP A N 1
ATOM 1826 C CA . TRP A 1 241 ? 6.484 11.57 -10.133 1 98.75 241 TRP A CA 1
ATOM 1827 C C . TRP A 1 241 ? 7.559 10.883 -10.969 1 98.75 241 TRP A C 1
ATOM 1829 O O . TRP A 1 241 ? 8.539 11.516 -11.367 1 98.75 241 TRP A O 1
ATOM 1839 N N . ILE A 1 242 ? 7.398 9.586 -11.234 1 98.31 242 ILE A N 1
ATOM 1840 C CA . ILE A 1 242 ? 8.398 8.805 -11.953 1 98.31 242 ILE A CA 1
ATOM 1841 C C . ILE A 1 242 ? 8.547 9.336 -13.375 1 98.31 242 ILE A C 1
ATOM 1843 O O . ILE A 1 242 ? 9.664 9.422 -13.898 1 98.31 242 ILE A O 1
ATOM 1847 N N . LEU A 1 243 ? 7.445 9.703 -14.008 1 98 243 LEU A N 1
ATOM 1848 C CA . LEU A 1 243 ? 7.523 10.273 -15.344 1 98 243 LEU A CA 1
ATOM 1849 C C . LEU A 1 243 ? 8.336 11.562 -15.344 1 98 243 LEU A C 1
ATOM 1851 O O . LEU A 1 243 ? 9.227 11.742 -16.188 1 98 243 LEU A O 1
ATOM 1855 N N . ALA A 1 244 ? 8.078 12.453 -14.406 1 98.19 244 ALA A N 1
ATOM 1856 C CA . ALA A 1 244 ? 8.82 13.703 -14.297 1 98.19 244 ALA A CA 1
ATOM 1857 C C . ALA A 1 244 ? 10.297 13.445 -14 1 98.19 244 ALA A C 1
ATOM 1859 O O . ALA A 1 244 ? 11.18 14.023 -14.641 1 98.19 244 ALA A O 1
ATOM 1860 N N . GLU A 1 245 ? 10.523 12.555 -13.078 1 97.38 245 GLU A N 1
ATOM 1861 C CA . GLU A 1 245 ? 11.883 12.211 -12.688 1 97.38 245 GLU A CA 1
ATOM 1862 C C . GLU A 1 245 ? 12.648 11.586 -13.852 1 97.38 245 GLU A C 1
ATOM 1864 O O . GLU A 1 245 ? 13.828 11.891 -14.07 1 97.38 245 GLU A O 1
ATOM 1869 N N . TRP A 1 246 ? 11.992 10.695 -14.5 1 96.5 246 TRP A N 1
ATOM 1870 C CA . TRP A 1 246 ? 12.609 9.992 -15.617 1 96.5 246 TRP A CA 1
ATOM 1871 C C . TRP A 1 246 ? 12.938 10.961 -16.75 1 96.5 246 TRP A C 1
ATOM 1873 O O . TRP A 1 246 ? 13.984 10.844 -17.406 1 96.5 246 TRP A O 1
ATOM 1883 N N . LEU A 1 247 ? 12.125 11.922 -17.016 1 96.69 247 LEU A N 1
ATOM 1884 C CA . LEU A 1 247 ? 12.328 12.906 -18.078 1 96.69 247 LEU A CA 1
ATOM 1885 C C . LEU A 1 247 ? 13.461 13.859 -17.719 1 96.69 247 LEU A C 1
ATOM 1887 O O . LEU A 1 247 ? 14.273 14.227 -18.578 1 96.69 247 LEU A O 1
ATOM 1891 N N . ILE A 1 248 ? 13.57 14.203 -16.453 1 95.81 248 ILE A N 1
ATOM 1892 C CA . ILE A 1 248 ? 14.5 15.258 -16.047 1 95.81 248 ILE A CA 1
ATOM 1893 C C . ILE A 1 248 ? 15.812 14.633 -15.586 1 95.81 248 ILE A C 1
ATOM 1895 O O . ILE A 1 248 ? 16.891 15.055 -16.016 1 95.81 248 ILE A O 1
ATOM 1899 N N . ASN A 1 249 ? 15.727 13.578 -14.758 1 94.38 249 ASN A N 1
ATOM 1900 C CA . ASN A 1 249 ? 16.922 12.977 -14.18 1 94.38 249 ASN A CA 1
ATOM 1901 C C . ASN A 1 249 ? 17.359 11.734 -14.945 1 94.38 249 ASN A C 1
ATOM 1903 O O . ASN A 1 249 ? 18.406 11.148 -14.648 1 94.38 249 ASN A O 1
ATOM 1907 N N . LYS A 1 250 ? 16.531 11.219 -15.797 1 94.81 250 LYS A N 1
ATOM 1908 C CA . LYS A 1 250 ? 16.797 10.141 -16.734 1 94.81 250 LYS A CA 1
ATOM 1909 C C . LYS A 1 250 ? 16.75 8.781 -16.047 1 94.81 250 LYS A C 1
ATOM 1911 O O . LYS A 1 250 ? 16.797 7.738 -16.703 1 94.81 250 LYS A O 1
ATOM 1916 N N . LYS A 1 251 ? 16.625 8.797 -14.727 1 95.81 251 LYS A N 1
ATOM 1917 C CA . LYS A 1 251 ? 16.547 7.531 -14.008 1 95.81 251 LYS A CA 1
ATOM 1918 C C . LYS A 1 251 ? 15.398 7.543 -13 1 95.81 251 LYS A C 1
ATOM 1920 O O . LYS A 1 251 ? 15.367 8.375 -12.094 1 95.81 251 LYS A O 1
ATOM 1925 N N . PRO A 1 252 ? 14.508 6.59 -13.117 1 96.19 252 PRO A N 1
ATOM 1926 C CA . PRO A 1 252 ? 13.461 6.441 -12.102 1 96.19 252 PRO A CA 1
ATOM 1927 C C . PRO A 1 252 ? 13.969 5.777 -10.828 1 96.19 252 PRO A C 1
ATOM 1929 O O . PRO A 1 252 ? 14.656 4.754 -10.883 1 96.19 252 PRO A O 1
ATOM 1932 N N . THR A 1 253 ? 13.727 6.344 -9.68 1 97.12 253 THR A N 1
ATOM 1933 C CA . THR A 1 253 ? 14.234 5.844 -8.406 1 97.12 253 THR A CA 1
ATOM 1934 C C . THR A 1 253 ? 13.109 5.223 -7.578 1 97.12 253 THR A C 1
ATOM 1936 O O . THR A 1 253 ? 11.938 5.539 -7.781 1 97.12 253 THR A O 1
ATOM 1939 N N . MET A 1 254 ? 13.469 4.309 -6.734 1 96.94 254 MET A N 1
ATOM 1940 C CA . MET A 1 254 ? 12.508 3.75 -5.789 1 96.94 254 MET A CA 1
ATOM 1941 C C . MET A 1 254 ? 12 4.824 -4.832 1 96.94 254 MET A C 1
ATOM 1943 O O . MET A 1 254 ? 10.812 4.875 -4.527 1 96.94 254 MET A O 1
ATOM 1947 N N . LEU A 1 255 ? 12.891 5.688 -4.379 1 97.25 255 LEU A N 1
ATOM 1948 C CA . LEU A 1 255 ? 12.477 6.789 -3.516 1 97.25 255 LEU A CA 1
ATOM 1949 C C . LEU A 1 255 ? 11.453 7.68 -4.223 1 97.25 255 LEU A C 1
ATOM 1951 O O . LEU A 1 255 ? 10.477 8.109 -3.613 1 97.25 255 LEU A O 1
ATOM 1955 N N . GLY A 1 256 ? 11.734 7.945 -5.465 1 98 256 GLY A N 1
ATOM 1956 C CA . GLY A 1 256 ? 10.766 8.703 -6.242 1 98 256 GLY A CA 1
ATOM 1957 C C . GLY A 1 256 ? 9.414 8.023 -6.332 1 98 256 GLY A C 1
ATOM 1958 O O . GLY A 1 256 ? 8.375 8.688 -6.238 1 98 256 GLY A O 1
ATOM 1959 N N . ALA A 1 257 ? 9.398 6.738 -6.539 1 98.38 257 ALA A N 1
ATOM 1960 C CA . ALA A 1 257 ? 8.156 5.977 -6.633 1 98.38 257 ALA A CA 1
ATOM 1961 C C . ALA A 1 257 ? 7.34 6.102 -5.352 1 98.38 257 ALA A C 1
ATOM 1963 O O . ALA A 1 257 ? 6.148 6.418 -5.395 1 98.38 257 ALA A O 1
ATOM 1964 N N . VAL A 1 258 ? 7.957 5.91 -4.207 1 98.38 258 VAL A N 1
ATOM 1965 C CA . VAL A 1 258 ? 7.219 5.957 -2.951 1 98.38 258 VAL A CA 1
ATOM 1966 C C . VAL A 1 258 ? 6.828 7.398 -2.637 1 98.38 258 VAL A C 1
ATOM 1968 O O . VAL A 1 258 ? 5.746 7.656 -2.098 1 98.38 258 VAL A O 1
ATOM 1971 N N . SER A 1 259 ? 7.68 8.375 -2.945 1 98.56 259 SER A N 1
ATOM 1972 C CA . SER A 1 259 ? 7.34 9.789 -2.764 1 98.56 259 SER A CA 1
ATOM 1973 C C . SER A 1 259 ? 6.156 10.188 -3.639 1 98.56 259 SER A C 1
ATOM 1975 O O . SER A 1 259 ? 5.277 10.93 -3.203 1 98.56 259 SER A O 1
ATOM 1977 N N . GLY A 1 260 ? 6.199 9.672 -4.859 1 98.81 260 GLY A N 1
ATOM 1978 C CA . GLY A 1 260 ? 5.086 9.93 -5.754 1 98.81 260 GLY A CA 1
ATOM 1979 C C . GLY A 1 260 ? 3.77 9.375 -5.246 1 98.81 260 GLY A C 1
ATOM 1980 O O . GLY A 1 260 ? 2.729 10.031 -5.359 1 98.81 260 GLY A O 1
ATOM 1981 N N . ALA A 1 261 ? 3.795 8.141 -4.746 1 98.88 261 ALA A N 1
ATOM 1982 C CA . ALA A 1 261 ? 2.592 7.559 -4.16 1 98.88 261 ALA A CA 1
ATOM 1983 C C . ALA A 1 261 ? 2.062 8.422 -3.02 1 98.88 261 ALA A C 1
ATOM 1985 O O . ALA A 1 261 ? 0.862 8.695 -2.945 1 98.88 261 ALA A O 1
ATOM 1986 N N . ILE A 1 262 ? 2.941 8.891 -2.141 1 98.81 262 ILE A N 1
ATOM 1987 C CA . ILE A 1 262 ? 2.557 9.727 -1.01 1 98.81 262 ILE A CA 1
ATOM 1988 C C . ILE A 1 262 ? 2.002 11.055 -1.516 1 98.81 262 ILE A C 1
ATOM 1990 O O . ILE A 1 262 ? 0.991 11.547 -1.009 1 98.81 262 ILE A O 1
ATOM 1994 N N . ALA A 1 263 ? 2.648 11.578 -2.543 1 98.88 263 ALA A N 1
ATOM 1995 C CA . ALA A 1 263 ? 2.158 12.82 -3.135 1 98.88 263 ALA A CA 1
ATOM 1996 C C . ALA A 1 263 ? 0.725 12.664 -3.631 1 98.88 263 ALA A C 1
ATOM 1998 O O . ALA A 1 263 ? -0.113 13.539 -3.416 1 98.88 263 ALA A O 1
ATOM 1999 N N . GLY A 1 264 ? 0.475 11.586 -4.324 1 98.94 264 GLY A N 1
ATOM 2000 C CA . GLY A 1 264 ? -0.88 11.312 -4.777 1 98.94 264 GLY A CA 1
ATOM 2001 C C . GLY A 1 264 ? -1.875 11.18 -3.639 1 98.94 264 GLY A C 1
ATOM 2002 O O . GLY A 1 264 ? -2.994 11.688 -3.727 1 98.94 264 GLY A O 1
ATOM 2003 N N . LEU A 1 265 ? -1.49 10.469 -2.602 1 98.94 265 LEU A N 1
ATOM 2004 C CA . LEU A 1 265 ? -2.324 10.289 -1.418 1 98.94 265 LEU A CA 1
ATOM 2005 C C . LEU A 1 265 ? -2.631 11.633 -0.764 1 98.94 265 LEU A C 1
ATOM 2007 O O . LEU A 1 265 ? -3.779 11.906 -0.408 1 98.94 265 LEU A O 1
ATOM 2011 N N . VAL A 1 266 ? -1.59 12.492 -0.631 1 98.94 266 VAL A N 1
ATOM 2012 C CA . VAL A 1 266 ? -1.75 13.82 -0.044 1 98.94 266 VAL A CA 1
ATOM 2013 C C . VAL A 1 266 ? -2.699 14.656 -0.901 1 98.94 266 VAL A C 1
ATOM 2015 O O . VAL A 1 266 ? -3.633 15.273 -0.384 1 98.94 266 VAL A O 1
ATOM 2018 N N . ALA A 1 267 ? -2.562 14.57 -2.146 1 98.94 267 ALA A N 1
ATOM 2019 C CA . ALA A 1 267 ? -3.316 15.414 -3.076 1 98.94 267 ALA A CA 1
ATOM 2020 C C . ALA A 1 267 ? -4.793 15.031 -3.08 1 98.94 267 ALA A C 1
ATOM 2022 O O . ALA A 1 267 ? -5.66 15.898 -3.213 1 98.94 267 ALA A O 1
ATOM 2023 N N . ILE A 1 268 ? -5.102 13.773 -2.93 1 98.94 268 ILE A N 1
ATOM 2024 C CA . ILE A 1 268 ? -6.484 13.328 -3.078 1 98.94 268 ILE A CA 1
ATOM 2025 C C . ILE A 1 268 ? -7.227 13.508 -1.757 1 98.94 268 ILE A C 1
ATOM 2027 O O . ILE A 1 268 ? -8.461 13.477 -1.72 1 98.94 268 ILE A O 1
ATOM 2031 N N . THR A 1 269 ? -6.539 13.75 -0.669 1 98.88 269 THR A N 1
ATOM 2032 C CA . THR A 1 269 ? -7.066 13.68 0.689 1 98.88 269 THR A CA 1
ATOM 2033 C C . THR A 1 269 ? -8.195 14.688 0.886 1 98.88 269 THR A C 1
ATOM 2035 O O . THR A 1 269 ? -9.273 14.336 1.365 1 98.88 269 THR A O 1
ATOM 2038 N N . PRO A 1 270 ? -8.07 15.977 0.456 1 98.81 270 PRO A N 1
ATOM 2039 C CA . PRO A 1 270 ? -9.18 16.906 0.681 1 98.81 270 PRO A CA 1
ATOM 2040 C C . PRO A 1 270 ? -10.398 16.594 -0.18 1 98.81 270 PRO A C 1
ATOM 2042 O O . PRO A 1 270 ? -11.516 16.984 0.164 1 98.81 270 PRO A O 1
ATOM 2045 N N . GLY A 1 271 ? -10.25 15.875 -1.269 1 98.88 271 GLY A N 1
ATOM 2046 C CA . GLY A 1 271 ? -11.352 15.625 -2.182 1 98.88 271 GLY A CA 1
ATOM 2047 C C . GLY A 1 271 ? -11.727 14.156 -2.281 1 98.88 271 GLY A C 1
ATOM 2048 O O . GLY A 1 271 ? -12.562 13.773 -3.102 1 98.88 271 GLY A O 1
ATOM 2049 N N . ALA A 1 272 ? -11.188 13.25 -1.481 1 98.88 272 ALA A N 1
ATOM 2050 C CA . ALA A 1 272 ? -11.281 11.797 -1.629 1 98.88 272 ALA A CA 1
ATOM 2051 C C . ALA A 1 272 ? -12.734 11.352 -1.7 1 98.88 272 ALA A C 1
ATOM 2053 O O . ALA A 1 272 ? -13.07 10.414 -2.43 1 98.88 272 ALA A O 1
ATOM 2054 N N . GLY A 1 273 ? -13.641 12.016 -0.981 1 98.75 273 GLY A N 1
ATOM 2055 C CA . GLY A 1 273 ? -15.047 11.656 -0.956 1 98.75 273 GLY A CA 1
ATOM 2056 C C . GLY A 1 273 ? -15.922 12.617 -1.736 1 98.75 273 GLY A C 1
ATOM 2057 O O . GLY A 1 273 ? -17.156 12.578 -1.622 1 98.75 273 GLY A O 1
ATOM 2058 N N . PHE A 1 274 ? -15.25 13.516 -2.557 1 98.88 274 PHE A N 1
ATOM 2059 C CA . PHE A 1 274 ? -16.031 14.539 -3.234 1 98.88 274 PHE A CA 1
ATOM 2060 C C . PHE A 1 274 ? -15.852 14.453 -4.746 1 98.88 274 PHE A C 1
ATOM 2062 O O . PHE A 1 274 ? -16.578 15.094 -5.504 1 98.88 274 PHE A O 1
ATOM 2069 N N . VAL A 1 275 ? -14.898 13.672 -5.223 1 98.75 275 VAL A N 1
ATOM 2070 C CA . VAL A 1 275 ? -14.578 13.68 -6.645 1 98.75 275 VAL A CA 1
ATOM 2071 C C . VAL A 1 275 ? -14.773 12.289 -7.234 1 98.75 275 VAL A C 1
ATOM 2073 O O . VAL A 1 275 ? -14.789 11.297 -6.5 1 98.75 275 VAL A O 1
ATOM 2076 N N . THR A 1 276 ? -14.859 12.164 -8.516 1 97.94 276 THR A N 1
ATOM 2077 C CA . THR A 1 276 ? -15.055 10.891 -9.195 1 97.94 276 THR A CA 1
ATOM 2078 C C . THR A 1 276 ? -13.734 10.125 -9.297 1 97.94 276 THR A C 1
ATOM 2080 O O . THR A 1 276 ? -12.664 10.719 -9.195 1 97.94 276 THR A O 1
ATOM 2083 N N . PRO A 1 277 ? -13.805 8.852 -9.508 1 97.31 277 PRO A N 1
ATOM 2084 C CA . PRO A 1 277 ? -12.594 8.062 -9.703 1 97.31 277 PRO A CA 1
ATOM 2085 C C . PRO A 1 277 ? -11.75 8.547 -10.875 1 97.31 277 PRO A C 1
ATOM 2087 O O . PRO A 1 277 ? -10.516 8.578 -10.789 1 97.31 277 PRO A O 1
ATOM 2090 N N . PHE A 1 278 ? -12.344 8.945 -11.938 1 96.75 278 PHE A N 1
ATOM 2091 C CA . PHE A 1 278 ? -11.602 9.445 -13.086 1 96.75 278 PHE A CA 1
ATOM 2092 C C . PHE A 1 278 ? -10.844 10.719 -12.727 1 96.75 278 PHE A C 1
ATOM 2094 O O . PHE A 1 278 ? -9.688 10.891 -13.109 1 96.75 278 PHE A O 1
ATOM 2101 N N . SER A 1 279 ? -11.539 11.602 -12.023 1 98.12 279 SER A N 1
ATOM 2102 C CA . SER A 1 279 ? -10.898 12.836 -11.586 1 98.12 279 SER A CA 1
ATOM 2103 C C . SER A 1 279 ? -9.695 12.547 -10.688 1 98.12 279 SER A C 1
ATOM 2105 O O . SER A 1 279 ? -8.703 13.273 -10.711 1 98.12 279 SER A O 1
ATOM 2107 N N . SER A 1 280 ? -9.797 11.469 -9.859 1 98.56 280 SER A N 1
ATOM 2108 C CA . SER A 1 280 ? -8.734 11.148 -8.922 1 98.56 280 SER A CA 1
ATOM 2109 C C . SER A 1 280 ? -7.453 10.742 -9.648 1 98.56 280 SER A C 1
ATOM 2111 O O . SER A 1 280 ? -6.352 10.898 -9.109 1 98.56 280 SER A O 1
ATOM 2113 N N . VAL A 1 281 ? -7.508 10.219 -10.898 1 98.38 281 VAL A N 1
ATOM 2114 C CA . VAL A 1 281 ? -6.328 9.914 -11.703 1 98.38 281 VAL A CA 1
ATOM 2115 C C . VAL A 1 281 ? -5.543 11.195 -11.977 1 98.38 281 VAL A C 1
ATOM 2117 O O . VAL A 1 281 ? -4.332 11.242 -11.75 1 98.38 281 VAL A O 1
ATOM 2120 N N . TRP A 1 282 ? -6.234 12.227 -12.359 1 98.62 282 TRP A N 1
ATOM 2121 C CA . TRP A 1 282 ? -5.586 13.484 -12.695 1 98.62 282 TRP A CA 1
ATOM 2122 C C . TRP A 1 282 ? -5.043 14.172 -11.445 1 98.62 282 TRP A C 1
ATOM 2124 O O . TRP A 1 282 ? -3.951 14.742 -11.461 1 98.62 282 TRP A O 1
ATOM 2134 N N . ILE A 1 283 ? -5.855 14.156 -10.414 1 98.88 283 ILE A N 1
ATOM 2135 C CA . ILE A 1 283 ? -5.441 14.797 -9.164 1 98.88 283 ILE A CA 1
ATOM 2136 C C . ILE A 1 283 ? -4.148 14.156 -8.664 1 98.88 283 ILE A C 1
ATOM 2138 O O . ILE A 1 283 ? -3.211 14.859 -8.273 1 98.88 283 ILE A O 1
ATOM 2142 N N . GLY A 1 284 ? -4.066 12.789 -8.695 1 98.88 284 GLY A N 1
ATOM 2143 C CA . GLY A 1 284 ? -2.857 12.086 -8.289 1 98.88 284 GLY A CA 1
ATOM 2144 C C . GLY A 1 284 ? -1.683 12.336 -9.219 1 98.88 284 GLY A C 1
ATOM 2145 O O . GLY A 1 284 ? -0.579 12.641 -8.758 1 98.88 284 GLY A O 1
ATOM 2146 N N . LEU A 1 285 ? -1.913 12.227 -10.539 1 98.88 285 LEU A N 1
ATOM 2147 C CA . LEU A 1 285 ? -0.86 12.383 -11.531 1 98.88 285 LEU A CA 1
ATOM 2148 C C . LEU A 1 285 ? -0.207 13.758 -11.43 1 98.88 285 LEU A C 1
ATOM 2150 O O . LEU A 1 285 ? 1.02 13.867 -11.352 1 98.88 285 LEU A O 1
ATOM 2154 N N . ILE A 1 286 ? -1.009 14.797 -11.352 1 98.94 286 ILE A N 1
ATOM 2155 C CA . ILE A 1 286 ? -0.501 16.156 -11.273 1 98.94 286 ILE A CA 1
ATOM 2156 C C . ILE A 1 286 ? 0.118 16.406 -9.898 1 98.94 286 ILE A C 1
ATOM 2158 O O . ILE A 1 286 ? 1.125 17.109 -9.773 1 98.94 286 ILE A O 1
ATOM 2162 N N . GLY A 1 287 ? -0.531 15.797 -8.859 1 98.88 287 GLY A N 1
ATOM 2163 C CA . GLY A 1 287 ? 0.064 15.883 -7.535 1 98.88 287 GLY A CA 1
ATOM 2164 C C . GLY A 1 287 ? 1.493 15.375 -7.492 1 98.88 287 GLY A C 1
ATOM 2165 O O . GLY A 1 287 ? 2.369 16.016 -6.914 1 98.88 287 GLY A O 1
ATOM 2166 N N . GLY A 1 288 ? 1.74 14.18 -8.148 1 98.88 288 GLY A N 1
ATOM 2167 C CA . GLY A 1 288 ? 3.096 13.656 -8.234 1 98.88 288 GLY A CA 1
ATOM 2168 C C . GLY A 1 288 ? 4.055 14.609 -8.922 1 98.88 288 GLY A C 1
ATOM 2169 O O . GLY A 1 288 ? 5.184 14.805 -8.461 1 98.88 288 GLY A O 1
ATOM 2170 N N . ILE A 1 289 ? 3.635 15.266 -9.93 1 98.88 289 ILE A N 1
ATOM 2171 C CA . ILE A 1 289 ? 4.469 16.172 -10.719 1 98.88 289 ILE A CA 1
ATOM 2172 C C . ILE A 1 289 ? 4.758 17.438 -9.922 1 98.88 289 ILE A C 1
ATOM 2174 O O . ILE A 1 289 ? 5.902 17.891 -9.867 1 98.88 289 ILE A O 1
ATOM 2178 N N . VAL A 1 290 ? 3.766 18 -9.25 1 98.81 290 VAL A N 1
ATOM 2179 C CA . VAL A 1 290 ? 3.896 19.234 -8.477 1 98.81 290 VAL A CA 1
ATOM 2180 C C . VAL A 1 290 ? 4.859 19.016 -7.316 1 98.81 290 VAL A C 1
ATOM 2182 O O . VAL A 1 290 ? 5.727 19.844 -7.051 1 98.81 290 VAL A O 1
ATOM 2185 N N . CYS A 1 291 ? 4.68 17.922 -6.621 1 98.75 291 CYS A N 1
ATOM 2186 C CA . CYS A 1 291 ? 5.551 17.641 -5.484 1 98.75 291 CYS A CA 1
ATOM 2187 C C . CYS A 1 291 ? 6.98 17.391 -5.945 1 98.75 291 CYS A C 1
ATOM 2189 O O . CYS A 1 291 ? 7.938 17.797 -5.281 1 98.75 291 CYS A O 1
ATOM 2191 N N . PHE A 1 292 ? 7.16 16.672 -7.102 1 98.62 292 PHE A N 1
ATOM 2192 C CA . PHE A 1 292 ? 8.492 16.516 -7.676 1 98.62 292 PHE A CA 1
ATOM 2193 C C . PHE A 1 292 ? 9.133 17.875 -7.934 1 98.62 292 PHE A C 1
ATOM 2195 O O . PHE A 1 292 ? 10.289 18.109 -7.562 1 98.62 292 PHE A O 1
ATOM 2202 N N . TRP A 1 293 ? 8.391 18.75 -8.555 1 98.25 293 TRP A N 1
ATOM 2203 C CA . TRP A 1 293 ? 8.867 20.094 -8.828 1 98.25 293 TRP A CA 1
ATOM 2204 C C . TRP A 1 293 ? 9.242 20.812 -7.535 1 98.25 293 TRP A C 1
ATOM 2206 O O . TRP A 1 293 ? 10.266 21.5 -7.465 1 98.25 293 TRP A O 1
ATOM 2216 N N . GLY A 1 294 ? 8.43 20.734 -6.512 1 97.81 294 GLY A N 1
ATOM 2217 C CA . GLY A 1 294 ? 8.711 21.344 -5.227 1 97.81 294 GLY A CA 1
ATOM 2218 C C . GLY A 1 294 ? 10 20.844 -4.598 1 97.81 294 GLY A C 1
ATOM 2219 O O . GLY A 1 294 ? 10.805 21.641 -4.113 1 97.81 294 GLY A O 1
ATOM 2220 N N . VAL A 1 295 ? 10.234 19.562 -4.621 1 96.75 295 VAL A N 1
ATOM 2221 C CA . VAL A 1 295 ? 11.359 18.922 -3.949 1 96.75 295 VAL A CA 1
ATOM 2222 C C . VAL A 1 295 ? 12.648 19.188 -4.723 1 96.75 295 VAL A C 1
ATOM 2224 O O . VAL A 1 295 ? 13.711 19.391 -4.125 1 96.75 295 VAL A O 1
ATOM 2227 N N . PHE A 1 296 ? 12.57 19.297 -6.039 1 95.44 296 PHE A N 1
ATOM 2228 C CA . PHE A 1 296 ? 13.812 19.312 -6.801 1 95.44 296 PHE A CA 1
ATOM 2229 C C . PHE A 1 296 ? 14.078 20.703 -7.379 1 95.44 296 PHE A C 1
ATOM 2231 O O . PHE A 1 296 ? 15.219 21.031 -7.703 1 95.44 296 PHE A O 1
ATOM 2238 N N . SER A 1 297 ? 13.07 21.531 -7.523 1 95.5 297 SER A N 1
ATOM 2239 C CA . SER A 1 297 ? 13.273 22.844 -8.148 1 95.5 297 SER A CA 1
ATOM 2240 C C . SER A 1 297 ? 13.039 23.969 -7.148 1 95.5 297 SER A C 1
ATOM 2242 O O . SER A 1 297 ? 13.914 24.797 -6.934 1 95.5 297 SER A O 1
ATOM 2244 N N . LEU A 1 298 ? 11.93 23.969 -6.473 1 95.62 298 LEU A N 1
ATOM 2245 C CA . LEU A 1 298 ? 11.562 25.047 -5.574 1 95.62 298 LEU A CA 1
ATOM 2246 C C . LEU A 1 298 ? 12.539 25.141 -4.402 1 95.62 298 LEU A C 1
ATOM 2248 O O . LEU A 1 298 ? 12.977 26.234 -4.031 1 95.62 298 LEU A O 1
ATOM 2252 N N . LYS A 1 299 ? 12.742 24 -3.818 1 93.56 299 LYS A N 1
ATOM 2253 C CA . LYS A 1 299 ? 13.664 23.922 -2.688 1 93.56 299 LYS A CA 1
ATOM 2254 C C . LYS A 1 299 ? 15.039 24.469 -3.061 1 93.56 299 LYS A C 1
ATOM 2256 O O . LYS A 1 299 ? 15.633 25.234 -2.297 1 93.56 299 LYS A O 1
ATOM 2261 N N . LYS A 1 300 ? 15.562 24.172 -4.23 1 93.25 300 LYS A N 1
ATOM 2262 C CA . LYS A 1 300 ? 16.859 24.641 -4.719 1 93.25 300 LYS A CA 1
ATOM 2263 C C . LYS A 1 300 ? 16.812 26.141 -5.031 1 93.25 300 LYS A C 1
ATOM 2265 O O . LYS A 1 300 ? 17.75 26.875 -4.699 1 93.25 300 LYS A O 1
ATOM 2270 N N . LYS A 1 301 ? 15.852 26.562 -5.625 1 96.06 301 LYS A N 1
ATOM 2271 C CA . LYS A 1 301 ? 15.711 27.953 -6.043 1 96.06 301 LYS A CA 1
ATOM 2272 C C . LYS A 1 301 ? 15.758 28.906 -4.844 1 96.06 301 LYS A C 1
ATOM 2274 O O . LYS A 1 301 ? 16.406 29.953 -4.895 1 96.06 301 LYS A O 1
ATOM 2279 N N . PHE A 1 302 ? 15.062 28.516 -3.727 1 96.62 302 PHE A N 1
ATOM 2280 C CA . PHE A 1 302 ? 14.961 29.406 -2.582 1 96.62 302 PHE A CA 1
ATOM 2281 C C . PHE A 1 302 ? 15.977 29.031 -1.51 1 96.62 302 PHE A C 1
ATOM 2283 O O . PHE A 1 302 ? 16.125 29.734 -0.508 1 96.62 302 PHE A O 1
ATOM 2290 N N . GLY A 1 303 ? 16.578 27.922 -1.639 1 94.94 303 GLY A N 1
ATOM 2291 C CA . GLY A 1 303 ? 17.75 27.531 -0.86 1 94.94 303 GLY A CA 1
ATOM 2292 C C . GLY A 1 303 ? 17.406 27.109 0.558 1 94.94 303 GLY A C 1
ATOM 2293 O O . GLY A 1 303 ? 18.219 27.281 1.472 1 94.94 303 GLY A O 1
ATOM 2294 N N . TYR A 1 304 ? 16.203 26.734 0.853 1 95.56 304 TYR A N 1
ATOM 2295 C CA . TYR A 1 304 ? 15.875 26.234 2.188 1 95.56 304 TYR A CA 1
ATOM 2296 C C . TYR A 1 304 ? 16.156 24.75 2.301 1 95.56 304 TYR A C 1
ATOM 2298 O O . TYR A 1 304 ? 16.234 24.047 1.29 1 95.56 304 TYR A O 1
ATOM 2306 N N . ASP A 1 305 ? 16.391 24.281 3.537 1 96.5 305 ASP A N 1
ATOM 2307 C CA . ASP A 1 305 ? 16.688 22.875 3.795 1 96.5 305 ASP A CA 1
ATOM 2308 C C . ASP A 1 305 ? 15.508 22.188 4.488 1 96.5 305 ASP A C 1
ATOM 2310 O O . ASP A 1 305 ? 15.531 21.984 5.707 1 96.5 305 ASP A O 1
ATOM 2314 N N . ASP A 1 306 ? 14.547 21.859 3.689 1 96.94 306 ASP A N 1
ATOM 2315 C CA . ASP A 1 306 ? 13.484 20.938 4.102 1 96.94 306 ASP A CA 1
ATOM 2316 C C . ASP A 1 306 ? 13.977 19.484 4.086 1 96.94 306 ASP A C 1
ATOM 2318 O O . ASP A 1 306 ? 13.844 18.797 3.076 1 96.94 306 ASP A O 1
ATOM 2322 N N . ALA A 1 307 ? 14.516 19.031 5.145 1 96.44 307 ALA A N 1
ATOM 2323 C CA . ALA A 1 307 ? 15.43 17.906 5.234 1 96.44 307 ALA A CA 1
ATOM 2324 C C . ALA A 1 307 ? 14.852 16.672 4.535 1 96.44 307 ALA A C 1
ATOM 2326 O O . ALA A 1 307 ? 15.547 16.016 3.748 1 96.44 307 ALA A O 1
ATOM 2327 N N . LEU A 1 308 ? 13.609 16.359 4.891 1 97.69 308 LEU A N 1
ATOM 2328 C CA . LEU A 1 308 ? 13.008 15.156 4.32 1 97.69 308 LEU A CA 1
ATOM 2329 C C . LEU A 1 308 ? 11.789 15.508 3.477 1 97.69 308 LEU A C 1
ATOM 2331 O O . LEU A 1 308 ? 10.883 14.68 3.312 1 97.69 308 LEU A O 1
ATOM 2335 N N . ASP A 1 309 ? 11.656 16.781 3.07 1 97.75 309 ASP A N 1
ATOM 2336 C CA . ASP A 1 309 ? 10.758 17.297 2.045 1 97.75 309 ASP A CA 1
ATOM 2337 C C . ASP A 1 309 ? 9.305 17.266 2.514 1 97.75 309 ASP A C 1
ATOM 2339 O O . ASP A 1 309 ? 8.406 16.938 1.736 1 97.75 309 ASP A O 1
ATOM 2343 N N . ALA A 1 310 ? 9.055 17.516 3.76 1 98.06 310 ALA A N 1
ATOM 2344 C CA . ALA A 1 310 ? 7.699 17.562 4.293 1 98.06 310 ALA A CA 1
ATOM 2345 C C . ALA A 1 310 ? 6.891 18.672 3.625 1 98.06 310 ALA A C 1
ATOM 2347 O O . ALA A 1 310 ? 5.723 18.484 3.279 1 98.06 310 ALA A O 1
ATOM 2348 N N . PHE A 1 311 ? 7.496 19.828 3.461 1 98.69 311 PHE A N 1
ATOM 2349 C CA . PHE A 1 311 ? 6.785 20.906 2.775 1 98.69 311 PHE A CA 1
ATOM 2350 C C . PHE A 1 311 ? 6.523 20.547 1.318 1 98.69 311 PHE A C 1
ATOM 2352 O O . PHE A 1 311 ? 5.426 20.75 0.804 1 98.69 311 PHE A O 1
ATOM 2359 N N . GLY A 1 312 ? 7.488 20.062 0.632 1 98.38 312 GLY A N 1
ATOM 2360 C CA . GLY A 1 312 ? 7.359 19.672 -0.764 1 98.38 312 GLY A CA 1
ATOM 2361 C C . GLY A 1 312 ? 6.262 18.656 -1.006 1 98.38 312 GLY A C 1
ATOM 2362 O O . GLY A 1 312 ? 5.555 18.734 -2.014 1 98.38 312 GLY A O 1
ATOM 2363 N N . LEU A 1 313 ? 6.098 17.719 -0.094 1 98.56 313 LEU A N 1
ATOM 2364 C CA . LEU A 1 313 ? 5.125 16.656 -0.279 1 98.56 313 LEU A CA 1
ATOM 2365 C C . LEU A 1 313 ? 3.771 17.031 0.308 1 98.56 313 LEU A C 1
ATOM 2367 O O . LEU A 1 313 ? 2.754 17 -0.386 1 98.56 313 LEU A O 1
ATOM 2371 N N . HIS A 1 314 ? 3.797 17.469 1.581 1 98.81 314 HIS A N 1
ATOM 2372 C CA . HIS A 1 314 ? 2.535 17.719 2.268 1 98.81 314 HIS A CA 1
ATOM 2373 C C . HIS A 1 314 ? 2.047 19.141 2.027 1 98.81 314 HIS A C 1
ATOM 2375 O O . HIS A 1 314 ? 0.861 19.359 1.771 1 98.81 314 HIS A O 1
ATOM 2381 N N . GLY A 1 315 ? 2.945 20.141 2.121 1 98.81 315 GLY A N 1
ATOM 2382 C CA . GLY A 1 315 ? 2.553 21.516 1.871 1 98.81 315 GLY A CA 1
ATOM 2383 C C . GLY A 1 315 ? 2.051 21.75 0.459 1 98.81 315 GLY A C 1
ATOM 2384 O O . GLY A 1 315 ? 0.897 22.141 0.26 1 98.81 315 GLY A O 1
ATOM 2385 N N . LEU A 1 316 ? 2.893 21.438 -0.5 1 98.88 316 LEU A N 1
ATOM 2386 C CA . LEU A 1 316 ? 2.541 21.656 -1.897 1 98.88 316 LEU A CA 1
ATOM 2387 C C . LEU A 1 316 ? 1.497 20.656 -2.365 1 98.88 316 LEU A C 1
ATOM 2389 O O . LEU A 1 316 ? 0.588 21 -3.123 1 98.88 316 LEU A O 1
ATOM 2393 N N . GLY A 1 317 ? 1.632 19.391 -1.983 1 98.88 317 GLY A N 1
ATOM 2394 C CA . GLY A 1 317 ? 0.627 18.391 -2.318 1 98.88 317 GLY A CA 1
ATOM 2395 C C . GLY A 1 317 ? -0.755 18.75 -1.799 1 98.88 317 GLY A C 1
ATOM 2396 O O . GLY A 1 317 ? -1.744 18.625 -2.525 1 98.88 317 GLY A O 1
ATOM 2397 N N . GLY A 1 318 ? -0.774 19.172 -0.507 1 98.88 318 GLY A N 1
ATOM 2398 C CA . GLY A 1 318 ? -2.033 19.609 0.071 1 98.88 318 GLY A CA 1
ATOM 2399 C C . GLY A 1 318 ? -2.627 20.812 -0.638 1 98.88 318 GLY A C 1
ATOM 2400 O O . GLY A 1 318 ? -3.846 20.906 -0.792 1 98.88 318 GLY A O 1
ATOM 2401 N N . THR A 1 319 ? -1.767 21.703 -1.047 1 98.94 319 THR A N 1
ATOM 2402 C CA . THR A 1 319 ? -2.209 22.891 -1.774 1 98.94 319 THR A CA 1
ATOM 2403 C C . THR A 1 319 ? -2.865 22.5 -3.096 1 98.94 319 THR A C 1
ATOM 2405 O O . THR A 1 319 ? -3.988 22.922 -3.385 1 98.94 319 THR A O 1
ATOM 2408 N N . TRP A 1 320 ? -2.162 21.672 -3.854 1 98.94 320 TRP A N 1
ATOM 2409 C CA . TRP A 1 320 ? -2.752 21.188 -5.094 1 98.94 320 TRP A CA 1
ATOM 2410 C C . TRP A 1 320 ? -4.051 20.438 -4.82 1 98.94 320 TRP A C 1
ATOM 2412 O O . TRP A 1 320 ? -5.043 20.625 -5.527 1 98.94 320 TRP A O 1
ATOM 2422 N N . GLY A 1 321 ? -4.066 19.609 -3.82 1 98.94 321 GLY A N 1
ATOM 2423 C CA . GLY A 1 321 ? -5.262 18.859 -3.469 1 98.94 321 GLY A CA 1
ATOM 2424 C C . GLY A 1 321 ? -6.457 19.75 -3.182 1 98.94 321 GLY A C 1
ATOM 2425 O O . GLY A 1 321 ? -7.574 19.453 -3.611 1 98.94 321 GLY A O 1
ATOM 2426 N N . GLY A 1 322 ? -6.234 20.844 -2.4 1 98.88 322 GLY A N 1
ATOM 2427 C CA . GLY A 1 322 ? -7.297 21.797 -2.111 1 98.88 322 GLY A CA 1
ATOM 2428 C C . GLY A 1 322 ? -7.824 22.484 -3.352 1 98.88 322 GLY A C 1
ATOM 2429 O O . GLY A 1 322 ? -9.039 22.625 -3.525 1 98.88 322 GLY A O 1
ATOM 2430 N N . ILE A 1 323 ? -6.918 22.922 -4.203 1 98.94 323 ILE A N 1
ATOM 2431 C CA . ILE A 1 323 ? -7.309 23.578 -5.449 1 98.94 323 ILE A CA 1
ATOM 2432 C C . ILE A 1 323 ? -8.086 22.578 -6.32 1 98.94 323 ILE A C 1
ATOM 2434 O O . ILE A 1 323 ? -9.141 22.922 -6.855 1 98.94 323 ILE A O 1
ATOM 2438 N N . ALA A 1 324 ? -7.57 21.375 -6.434 1 98.94 324 ALA A N 1
ATOM 2439 C CA . ALA A 1 324 ? -8.203 20.344 -7.254 1 98.94 324 ALA A CA 1
ATOM 2440 C C . ALA A 1 324 ? -9.602 20.016 -6.746 1 98.94 324 ALA A C 1
ATOM 2442 O O . ALA A 1 324 ? -10.5 19.719 -7.535 1 98.94 324 ALA A O 1
ATOM 2443 N N . THR A 1 325 ? -9.789 20.047 -5.422 1 98.88 325 THR A N 1
ATOM 2444 C CA . THR A 1 325 ? -11.117 19.844 -4.863 1 98.88 325 THR A CA 1
ATOM 2445 C C . THR A 1 325 ? -12.078 20.922 -5.359 1 98.88 325 THR A C 1
ATOM 2447 O O . THR A 1 325 ? -13.219 20.609 -5.73 1 98.88 325 THR A O 1
ATOM 2450 N N . GLY A 1 326 ? -11.625 22.156 -5.414 1 98.81 326 GLY A N 1
ATOM 2451 C CA . GLY A 1 326 ? -12.445 23.234 -5.926 1 98.81 326 GLY A CA 1
ATOM 2452 C C . GLY A 1 326 ? -12.742 23.109 -7.41 1 98.81 326 GLY A C 1
ATOM 2453 O O . GLY A 1 326 ? -13.75 23.625 -7.891 1 98.81 326 GLY A O 1
ATOM 2454 N N . LEU A 1 327 ? -11.938 22.375 -8.133 1 98.88 327 LEU A N 1
ATOM 2455 C CA . LEU A 1 327 ? -12.102 22.203 -9.57 1 98.88 327 LEU A CA 1
ATOM 2456 C C . LEU A 1 327 ? -12.992 21 -9.875 1 98.88 327 LEU A C 1
ATOM 2458 O O . LEU A 1 327 ? -13.898 21.078 -10.703 1 98.88 327 LEU A O 1
ATOM 2462 N N . PHE A 1 328 ? -12.836 19.859 -9.109 1 98.88 328 PHE A N 1
ATOM 2463 C CA . PHE A 1 328 ? -13.32 18.562 -9.594 1 98.88 328 PHE A CA 1
ATOM 2464 C C . PHE A 1 328 ? -14.461 18.062 -8.727 1 98.88 328 PHE A C 1
ATOM 2466 O O . PHE A 1 328 ? -15.141 17.094 -9.094 1 98.88 328 PHE A O 1
ATOM 2473 N N . ALA A 1 329 ? -14.703 18.641 -7.559 1 98.88 329 ALA A N 1
ATOM 2474 C CA . ALA A 1 329 ? -15.75 18.125 -6.676 1 98.88 329 ALA A CA 1
ATOM 2475 C C . ALA A 1 329 ? -17.109 18.188 -7.352 1 98.88 329 ALA A C 1
ATOM 2477 O O . ALA A 1 329 ? -17.359 19.062 -8.188 1 98.88 329 ALA A O 1
ATOM 2478 N N . THR A 1 330 ? -18.016 17.266 -6.969 1 98.75 330 THR A N 1
ATOM 2479 C CA . THR A 1 330 ? -19.375 17.234 -7.52 1 98.75 330 THR A CA 1
ATOM 2480 C C . THR A 1 330 ? -20.344 16.625 -6.52 1 98.75 330 THR A C 1
ATOM 2482 O O . THR A 1 330 ? -20.016 15.672 -5.824 1 98.75 330 THR A O 1
ATOM 2485 N N . THR A 1 331 ? -21.547 17.109 -6.527 1 98.38 331 THR A N 1
ATOM 2486 C CA . THR A 1 331 ? -22.594 16.625 -5.625 1 98.38 331 THR A CA 1
ATOM 2487 C C . THR A 1 331 ? -23.109 15.266 -6.078 1 98.38 331 THR A C 1
ATOM 2489 O O . THR A 1 331 ? -23.812 14.578 -5.328 1 98.38 331 THR A O 1
ATOM 2492 N N . SER A 1 332 ? -22.75 14.836 -7.273 1 97.31 332 SER A N 1
ATOM 2493 C CA . SER A 1 332 ? -23.094 13.492 -7.73 1 97.31 332 SER A CA 1
ATOM 2494 C C . SER A 1 332 ? -22.359 12.43 -6.93 1 97.31 332 SER A C 1
ATOM 2496 O O . SER A 1 332 ? -22.828 11.297 -6.816 1 97.31 332 SER A O 1
ATOM 2498 N N . VAL A 1 333 ? -21.234 12.773 -6.367 1 97.69 333 VAL A N 1
ATOM 2499 C CA . VAL A 1 333 ? -20.469 11.859 -5.543 1 97.69 333 VAL A CA 1
ATOM 2500 C C . VAL A 1 333 ? -20.859 12.008 -4.078 1 97.69 333 VAL A C 1
ATOM 2502 O O . VAL A 1 333 ? -21.016 11.016 -3.361 1 97.69 333 VAL A O 1
ATOM 2505 N N . ASN A 1 334 ? -21.031 13.203 -3.664 1 98.31 334 ASN A N 1
ATOM 2506 C CA . ASN A 1 334 ? -21.359 13.523 -2.277 1 98.31 334 ASN A CA 1
ATOM 2507 C C . ASN A 1 334 ? -22.281 14.734 -2.184 1 98.31 334 ASN A C 1
ATOM 2509 O O . ASN A 1 334 ? -21.844 15.875 -2.375 1 98.31 334 ASN A O 1
ATOM 2513 N N . ALA A 1 335 ? -23.484 14.492 -1.829 1 96.94 335 ALA A N 1
ATOM 2514 C CA . ALA A 1 335 ? -24.5 15.547 -1.782 1 96.94 335 ALA A CA 1
ATOM 2515 C C . ALA A 1 335 ? -24.156 16.594 -0.734 1 96.94 335 ALA A C 1
ATOM 2517 O O . ALA A 1 335 ? -24.609 17.75 -0.825 1 96.94 335 ALA A O 1
ATOM 2518 N N . ASP A 1 336 ? -23.391 16.219 0.214 1 94.62 336 ASP A N 1
ATOM 2519 C CA . ASP A 1 336 ? -23.031 17.125 1.295 1 94.62 336 ASP A CA 1
ATOM 2520 C C . ASP A 1 336 ? -21.891 18.062 0.876 1 94.62 336 ASP A C 1
ATOM 2522 O O . ASP A 1 336 ? -21.531 18.969 1.618 1 94.62 336 ASP A O 1
ATOM 2526 N N . GLY A 1 337 ? -21.344 17.812 -0.262 1 97.25 337 GLY A N 1
ATOM 2527 C CA . GLY A 1 337 ? -20.297 18.688 -0.782 1 97.25 337 GLY A CA 1
ATOM 2528 C C . GLY A 1 337 ? -20.828 19.812 -1.654 1 97.25 337 GLY A C 1
ATOM 2529 O O . GLY A 1 337 ? -21.828 20.453 -1.311 1 97.25 337 GLY A O 1
ATOM 2530 N N . ALA A 1 338 ? -20.109 20.109 -2.635 1 98.19 338 ALA A N 1
ATOM 2531 C CA . ALA A 1 338 ? -20.453 21.156 -3.588 1 98.19 338 ALA A CA 1
ATOM 2532 C C . ALA A 1 338 ? -19.844 20.891 -4.957 1 98.19 338 ALA A C 1
ATOM 2534 O O . ALA A 1 338 ? -18.922 20.078 -5.078 1 98.19 338 ALA A O 1
ATOM 2535 N N . ASN A 1 339 ? -20.469 21.516 -5.965 1 98.62 339 ASN A N 1
ATOM 2536 C CA . ASN A 1 339 ? -19.891 21.406 -7.301 1 98.62 339 ASN A CA 1
ATOM 2537 C C . ASN A 1 339 ? -18.703 22.344 -7.473 1 98.62 339 ASN A C 1
ATOM 2539 O O . ASN A 1 339 ? -18.734 23.484 -7 1 98.62 339 ASN A O 1
ATOM 2543 N N . GLY A 1 340 ? -17.656 21.859 -8.062 1 98.75 340 GLY A N 1
ATOM 2544 C CA . GLY A 1 340 ? -16.5 22.656 -8.406 1 98.75 340 GLY A CA 1
ATOM 2545 C C . GLY A 1 340 ? -16.625 23.344 -9.758 1 98.75 340 GLY A C 1
ATOM 2546 O O . GLY A 1 340 ? -17.672 23.281 -10.398 1 98.75 340 GLY A O 1
ATOM 2547 N N . LEU A 1 341 ? -15.578 23.938 -10.188 1 98.75 341 LEU A N 1
ATOM 2548 C CA . LEU A 1 341 ? -15.562 24.719 -11.414 1 98.75 341 LEU A CA 1
ATOM 2549 C C . LEU A 1 341 ? -15.984 23.859 -12.609 1 98.75 341 LEU A C 1
ATOM 2551 O O . LEU A 1 341 ? -16.781 24.297 -13.438 1 98.75 341 LEU A O 1
ATOM 2555 N N . PHE A 1 342 ? -15.516 22.594 -12.742 1 98.62 342 PHE A N 1
ATOM 2556 C CA . PHE A 1 342 ? -15.75 21.75 -13.914 1 98.62 342 PHE A CA 1
ATOM 2557 C C . PHE A 1 342 ? -17.172 21.203 -13.898 1 98.62 342 PHE A C 1
ATOM 2559 O O . PHE A 1 342 ? -17.625 20.625 -14.891 1 98.62 342 PHE A O 1
ATOM 2566 N N . TYR A 1 343 ? -17.844 21.406 -12.844 1 98.12 343 TYR A N 1
ATOM 2567 C CA . TYR A 1 343 ? -19.234 20.984 -12.758 1 98.12 343 TYR A CA 1
ATOM 2568 C C . TYR A 1 343 ? -20.172 22.172 -12.641 1 98.12 343 TYR A C 1
ATOM 2570 O O . TYR A 1 343 ? -21.312 22.031 -12.195 1 98.12 343 TYR A O 1
ATOM 2578 N N . GLY A 1 344 ? -19.656 23.375 -12.883 1 97.44 344 GLY A N 1
ATOM 2579 C CA . GLY A 1 344 ? -20.516 24.516 -13.164 1 97.44 344 GLY A CA 1
ATOM 2580 C C . GLY A 1 344 ? -20.516 25.547 -12.055 1 97.44 344 GLY A C 1
ATOM 2581 O O . GLY A 1 344 ? -21.25 26.547 -12.125 1 97.44 344 GLY A O 1
ATOM 2582 N N . ASP A 1 345 ? -19.828 25.438 -10.922 1 97.19 345 ASP A N 1
ATOM 2583 C CA . ASP A 1 345 ? -19.875 26.391 -9.82 1 97.19 345 ASP A CA 1
ATOM 2584 C C . ASP A 1 345 ? -18.469 26.828 -9.406 1 97.19 345 ASP A C 1
ATOM 2586 O O . ASP A 1 345 ? -17.781 26.125 -8.664 1 97.19 345 ASP A O 1
ATOM 2590 N N . ILE A 1 346 ? -18.078 28 -9.672 1 97.81 346 ILE A N 1
ATOM 2591 C CA . ILE A 1 346 ? -16.75 28.547 -9.422 1 97.81 346 ILE A CA 1
ATOM 2592 C C . ILE A 1 346 ? -16.625 28.938 -7.957 1 97.81 346 ILE A C 1
ATOM 2594 O O . ILE A 1 346 ? -15.516 29.141 -7.457 1 97.81 346 ILE A O 1
ATOM 2598 N N . SER A 1 347 ? -17.672 29.094 -7.242 1 98.31 347 SER A N 1
ATOM 2599 C CA . SER A 1 347 ? -17.672 29.578 -5.867 1 98.31 347 SER A CA 1
ATOM 2600 C C . SER A 1 347 ? -16.844 28.672 -4.961 1 98.31 347 SER A C 1
ATOM 2602 O O . SER A 1 347 ? -16.156 29.141 -4.062 1 98.31 347 SER A O 1
ATOM 2604 N N . LEU A 1 348 ? -16.922 27.391 -5.195 1 98.62 348 LEU A N 1
ATOM 2605 C CA . LEU A 1 348 ? -16.172 26.469 -4.359 1 98.62 348 LEU A CA 1
ATOM 2606 C C . LEU A 1 348 ? -14.672 26.703 -4.508 1 98.62 348 LEU A C 1
ATOM 2608 O O . LEU A 1 348 ? -13.922 26.641 -3.527 1 98.62 348 LEU A O 1
ATOM 2612 N N . LEU A 1 349 ? -14.242 26.891 -5.707 1 98.75 349 LEU A N 1
ATOM 2613 C CA . LEU A 1 349 ? -12.82 27.141 -5.93 1 98.75 349 LEU A CA 1
ATOM 2614 C C . LEU A 1 349 ? -12.352 28.359 -5.125 1 98.75 349 LEU A C 1
ATOM 2616 O O . LEU A 1 349 ? -11.289 28.312 -4.508 1 98.75 349 LEU A O 1
ATOM 2620 N N . TRP A 1 350 ? -13.117 29.406 -5.125 1 98.56 350 TRP A N 1
ATOM 2621 C CA . TRP A 1 350 ? -12.781 30.609 -4.359 1 98.56 350 TRP A CA 1
ATOM 2622 C C . TRP A 1 350 ? -12.711 30.297 -2.869 1 98.56 350 TRP A C 1
ATOM 2624 O O . TRP A 1 350 ? -11.812 30.766 -2.17 1 98.56 350 TRP A O 1
ATOM 2634 N N . LYS A 1 351 ? -13.75 29.609 -2.348 1 98.75 351 LYS A N 1
ATOM 2635 C CA . LYS A 1 351 ? -13.773 29.234 -0.94 1 98.75 351 LYS A CA 1
ATOM 2636 C C . LYS A 1 351 ? -12.547 28.391 -0.58 1 98.75 351 LYS A C 1
ATOM 2638 O O . LYS A 1 351 ? -11.961 28.578 0.488 1 98.75 351 LYS A O 1
ATOM 2643 N N . GLN A 1 352 ? -12.172 27.453 -1.508 1 98.88 352 GLN A N 1
ATOM 2644 C CA . GLN A 1 352 ? -10.977 26.641 -1.293 1 98.88 352 GLN A CA 1
ATOM 2645 C C . GLN A 1 352 ? -9.727 27.5 -1.233 1 98.88 352 GLN A C 1
ATOM 2647 O O . GLN A 1 352 ? -8.852 27.281 -0.395 1 98.88 352 GLN A O 1
ATOM 2652 N N . LEU A 1 353 ? -9.586 28.453 -2.105 1 98.88 353 LEU A N 1
ATOM 2653 C CA . LEU A 1 353 ? -8.422 29.344 -2.125 1 98.88 353 LEU A CA 1
ATOM 2654 C C . LEU A 1 353 ? -8.328 30.156 -0.839 1 98.88 353 LEU A C 1
ATOM 2656 O O . LEU A 1 353 ? -7.238 30.375 -0.31 1 98.88 353 LEU A O 1
ATOM 2660 N N . ILE A 1 354 ? -9.453 30.609 -0.346 1 98.81 354 ILE A N 1
ATOM 2661 C CA . ILE A 1 354 ? -9.484 31.344 0.916 1 98.81 354 ILE A CA 1
ATOM 2662 C C . ILE A 1 354 ? -9.016 30.438 2.051 1 98.81 354 ILE A C 1
ATOM 2664 O O . ILE A 1 354 ? -8.203 30.844 2.883 1 98.81 354 ILE A O 1
ATOM 2668 N N . ALA A 1 355 ? -9.547 29.25 2.068 1 98.88 355 ALA A N 1
ATOM 2669 C CA . ALA A 1 355 ? -9.172 28.297 3.111 1 98.88 355 ALA A CA 1
ATOM 2670 C C . ALA A 1 355 ? -7.676 28.016 3.078 1 98.88 355 ALA A C 1
ATOM 2672 O O . ALA A 1 355 ? -7.02 27.969 4.121 1 98.88 355 ALA A O 1
ATOM 2673 N N . ILE A 1 356 ? -7.129 27.797 1.889 1 98.94 356 ILE A N 1
ATOM 2674 C CA . ILE A 1 356 ? -5.707 27.516 1.711 1 98.94 356 ILE A CA 1
ATOM 2675 C C . ILE A 1 356 ? -4.879 28.703 2.18 1 98.94 356 ILE A C 1
ATOM 2677 O O . ILE A 1 356 ? -3.953 28.547 2.98 1 98.94 356 ILE A O 1
ATOM 2681 N N . ALA A 1 357 ? -5.227 29.891 1.756 1 98.88 357 ALA A N 1
ATOM 2682 C CA . ALA A 1 357 ? -4.488 31.094 2.109 1 98.88 357 ALA A CA 1
ATOM 2683 C C . ALA A 1 357 ? -4.539 31.344 3.613 1 98.88 357 ALA A C 1
ATOM 2685 O O . ALA A 1 357 ? -3.531 31.703 4.223 1 98.88 357 ALA A O 1
ATOM 2686 N N . ALA A 1 358 ? -5.715 31.219 4.172 1 98.88 358 ALA A N 1
ATOM 2687 C CA . ALA A 1 358 ? -5.879 31.438 5.609 1 98.88 358 ALA A CA 1
ATOM 2688 C C . ALA A 1 358 ? -5.027 30.438 6.406 1 98.88 358 ALA A C 1
ATOM 2690 O O . ALA A 1 358 ? -4.422 30.812 7.414 1 98.88 358 ALA A O 1
ATOM 2691 N N . THR A 1 359 ? -5.039 29.172 5.969 1 98.88 359 THR A N 1
ATOM 2692 C CA . THR A 1 359 ? -4.242 28.156 6.652 1 98.88 359 THR A CA 1
ATOM 2693 C C . THR A 1 359 ? -2.754 28.469 6.551 1 98.88 359 THR A C 1
ATOM 2695 O O . THR A 1 359 ? -2.031 28.406 7.547 1 98.88 359 THR A O 1
ATOM 2698 N N . TYR A 1 360 ? -2.287 28.844 5.336 1 98.88 360 TYR A N 1
ATOM 2699 C CA . TYR A 1 360 ? -0.893 29.234 5.152 1 98.88 360 TYR A CA 1
ATOM 2700 C C . TYR A 1 360 ? -0.511 30.359 6.098 1 98.88 360 TYR A C 1
ATOM 2702 O O . TYR A 1 360 ? 0.495 30.281 6.805 1 98.88 360 TYR A O 1
ATOM 2710 N N . LEU A 1 361 ? -1.29 31.406 6.125 1 98.81 361 LEU A N 1
ATOM 2711 C CA . LEU A 1 361 ? -0.977 32.625 6.883 1 98.81 361 LEU A CA 1
ATOM 2712 C C . LEU A 1 361 ? -0.995 32.312 8.383 1 98.81 361 LEU A C 1
ATOM 2714 O O . LEU A 1 361 ? -0.036 32.656 9.094 1 98.81 361 LEU A O 1
ATOM 2718 N N . PHE A 1 362 ? -2.025 31.734 8.828 1 98.88 362 PHE A N 1
ATOM 2719 C CA . PHE A 1 362 ? -2.188 31.469 10.258 1 98.88 362 PHE A CA 1
ATOM 2720 C C . PHE A 1 362 ? -1.097 30.531 10.758 1 98.88 362 PHE A C 1
ATOM 2722 O O . PHE A 1 362 ? -0.459 30.797 11.773 1 98.88 362 PHE A O 1
ATOM 2729 N N . VAL A 1 363 ? -0.867 29.391 10.047 1 98.94 363 VAL A N 1
ATOM 2730 C CA . VAL A 1 363 ? 0.093 28.375 10.484 1 98.94 363 VAL A CA 1
ATOM 2731 C C . VAL A 1 363 ? 1.505 28.953 10.453 1 98.94 363 VAL A C 1
ATOM 2733 O O . VAL A 1 363 ? 2.301 28.719 11.359 1 98.94 363 VAL A O 1
ATOM 2736 N N . ALA A 1 364 ? 1.835 29.75 9.398 1 98.94 364 ALA A N 1
ATOM 2737 C CA . ALA A 1 364 ? 3.164 30.344 9.305 1 98.94 364 ALA A CA 1
ATOM 2738 C C . ALA A 1 364 ? 3.418 31.297 10.469 1 98.94 364 ALA A C 1
ATOM 2740 O O . ALA A 1 364 ? 4.449 31.219 11.141 1 98.94 364 ALA A O 1
ATOM 2741 N N . ILE A 1 365 ? 2.48 32.156 10.75 1 98.88 365 ILE A N 1
ATOM 2742 C CA . ILE A 1 365 ? 2.648 33.188 11.75 1 98.88 365 ILE A CA 1
ATOM 2743 C C . ILE A 1 365 ? 2.705 32.594 13.148 1 98.88 365 ILE A C 1
ATOM 2745 O O . ILE A 1 365 ? 3.617 32.875 13.922 1 98.88 365 ILE A O 1
ATOM 2749 N N . VAL A 1 366 ? 1.761 31.719 13.453 1 98.88 366 VAL A N 1
ATOM 2750 C CA . VAL A 1 366 ? 1.675 31.172 14.805 1 98.88 366 VAL A CA 1
ATOM 2751 C C . VAL A 1 366 ? 2.818 30.203 15.047 1 98.88 366 VAL A C 1
ATOM 2753 O O . VAL A 1 366 ? 3.359 30.125 16.156 1 98.88 366 VAL A O 1
ATOM 2756 N N . THR A 1 367 ? 3.197 29.375 14.023 1 98.88 367 THR A N 1
ATOM 2757 C CA . THR A 1 367 ? 4.344 28.5 14.172 1 98.88 367 THR A CA 1
ATOM 2758 C C . THR A 1 367 ? 5.617 29.297 14.438 1 98.88 367 THR A C 1
ATOM 2760 O O . THR A 1 367 ? 6.43 28.922 15.281 1 98.88 367 THR A O 1
ATOM 2763 N N . TYR A 1 368 ? 5.773 30.406 13.719 1 98.88 368 TYR A N 1
ATOM 2764 C CA . TYR A 1 368 ? 6.926 31.266 13.953 1 98.88 368 TYR A CA 1
ATOM 2765 C C . TYR A 1 368 ? 6.93 31.797 15.375 1 98.88 368 TYR A C 1
ATOM 2767 O O . TYR A 1 368 ? 7.965 31.797 16.047 1 98.88 368 TYR A O 1
ATOM 2775 N N . ALA A 1 369 ? 5.816 32.25 15.828 1 98.88 369 ALA A N 1
ATOM 2776 C CA . ALA A 1 369 ? 5.707 32.75 17.188 1 98.88 369 ALA A CA 1
ATOM 2777 C C . ALA A 1 369 ? 6.047 31.672 18.203 1 98.88 369 ALA A C 1
ATOM 2779 O O . ALA A 1 369 ? 6.758 31.922 19.188 1 98.88 369 ALA A O 1
ATOM 2780 N N . ILE A 1 370 ? 5.566 30.484 18 1 98.81 370 ILE A N 1
ATOM 2781 C CA . ILE A 1 370 ? 5.777 29.359 18.906 1 98.81 370 ILE A CA 1
ATOM 2782 C C . ILE A 1 370 ? 7.266 29.016 18.969 1 98.81 370 ILE A C 1
ATOM 2784 O O . ILE A 1 370 ? 7.824 28.859 20.062 1 98.81 370 ILE A O 1
ATOM 2788 N N . ILE A 1 371 ? 7.887 28.875 17.781 1 98.62 371 ILE A N 1
ATOM 2789 C CA . ILE A 1 371 ? 9.289 28.484 17.781 1 98.62 371 ILE A CA 1
ATOM 2790 C C . ILE A 1 371 ? 10.141 29.562 18.438 1 98.62 371 ILE A C 1
ATOM 2792 O O . ILE A 1 371 ? 11.141 29.266 19.094 1 98.62 371 ILE A O 1
ATOM 2796 N N . LYS A 1 372 ? 9.781 30.859 18.344 1 98.44 372 LYS A N 1
ATOM 2797 C CA . LYS A 1 372 ? 10.461 31.953 19.031 1 98.44 372 LYS A CA 1
ATOM 2798 C C . LYS A 1 372 ? 10.273 31.844 20.547 1 98.44 372 LYS A C 1
ATOM 2800 O O . LYS A 1 372 ? 11.211 32.062 21.312 1 98.44 372 LYS A O 1
ATOM 2805 N N . ILE A 1 373 ? 9.133 31.516 20.953 1 98.5 373 ILE A N 1
ATOM 2806 C CA . ILE A 1 373 ? 8.859 31.328 22.375 1 98.5 373 ILE A CA 1
ATOM 2807 C C . ILE A 1 373 ? 9.68 30.156 22.922 1 98.5 373 ILE A C 1
ATOM 2809 O O . ILE A 1 373 ? 10.273 30.25 24 1 98.5 373 ILE A O 1
ATOM 2813 N N . VAL A 1 374 ? 9.719 29.047 22.219 1 98.62 374 VAL A N 1
ATOM 2814 C CA . VAL A 1 374 ? 10.477 27.859 22.609 1 98.62 374 VAL A CA 1
ATOM 2815 C C . VAL A 1 374 ? 11.953 28.219 22.75 1 98.62 374 VAL A C 1
ATOM 2817 O O . VAL A 1 374 ? 12.641 27.719 23.641 1 98.62 374 VAL A O 1
ATOM 2820 N N . SER A 1 375 ? 12.445 29.156 21.891 1 98.06 375 SER A N 1
ATOM 2821 C CA . SER A 1 375 ? 13.852 29.531 21.875 1 98.06 375 SER A CA 1
ATOM 2822 C C . SER A 1 375 ? 14.242 30.297 23.141 1 98.06 375 SER A C 1
ATOM 2824 O O . SER A 1 375 ? 15.43 30.422 23.438 1 98.06 375 SER A O 1
ATOM 2826 N N . ILE A 1 376 ? 13.273 30.797 23.812 1 98.06 376 ILE A N 1
ATOM 2827 C CA . ILE A 1 376 ? 13.539 31.5 25.062 1 98.06 376 ILE A CA 1
ATOM 2828 C C . ILE A 1 376 ? 13.906 30.484 26.141 1 98.06 376 ILE A C 1
ATOM 2830 O O . ILE A 1 376 ? 14.719 30.766 27.031 1 98.06 376 ILE A O 1
ATOM 2834 N N . PHE A 1 377 ? 13.43 29.297 26.094 1 97.75 377 PHE A N 1
ATOM 2835 C CA . PHE A 1 377 ? 13.586 28.312 27.156 1 97.75 377 PHE A CA 1
ATOM 2836 C C . PHE A 1 377 ? 14.664 27.297 26.797 1 97.75 377 PHE A C 1
ATOM 2838 O O . PHE A 1 377 ? 15.312 26.75 27.688 1 97.75 377 PHE A O 1
ATOM 2845 N N . PHE A 1 378 ? 14.758 27 25.516 1 97.12 378 PHE A N 1
ATOM 2846 C CA . PHE A 1 378 ? 15.695 25.969 25.078 1 97.12 378 PHE A CA 1
ATOM 2847 C C . PHE A 1 378 ? 16.469 26.422 23.844 1 97.12 378 PHE A C 1
ATOM 2849 O O . PHE A 1 378 ? 15.938 27.156 23 1 97.12 378 PHE A O 1
ATOM 2856 N N . LYS A 1 379 ? 17.766 25.969 23.812 1 96.88 379 LYS A N 1
ATOM 2857 C CA . LYS A 1 379 ? 18.438 26.062 22.516 1 96.88 379 LYS A CA 1
ATOM 2858 C C . LYS A 1 379 ? 17.734 25.203 21.469 1 96.88 379 LYS A C 1
ATOM 2860 O O . LYS A 1 379 ? 17.438 24.031 21.703 1 96.88 379 LYS A O 1
ATOM 2865 N N . LEU A 1 380 ? 17.469 25.766 20.344 1 97.88 380 LEU A N 1
ATOM 2866 C CA . LEU A 1 380 ? 16.672 25.094 19.328 1 97.88 380 LEU A CA 1
ATOM 2867 C C . LEU A 1 380 ? 17.5 24.078 18.562 1 97.88 380 LEU A C 1
ATOM 2869 O O . LEU A 1 380 ? 17.062 22.938 18.344 1 97.88 380 LEU A O 1
ATOM 2873 N N . ARG A 1 381 ? 18.719 24.484 18.188 1 97.38 381 ARG A N 1
ATOM 2874 C CA . ARG A 1 381 ? 19.531 23.703 17.25 1 97.38 381 ARG A CA 1
ATOM 2875 C C . ARG A 1 381 ? 20.688 23.016 17.969 1 97.38 381 ARG A C 1
ATOM 2877 O O . ARG A 1 381 ? 21.25 23.578 18.922 1 97.38 381 ARG A O 1
ATOM 2884 N N . ALA A 1 382 ? 21 21.875 17.516 1 95.38 382 ALA A N 1
ATOM 2885 C CA . ALA A 1 382 ? 22.203 21.188 17.969 1 95.38 382 ALA A CA 1
ATOM 2886 C C . ALA A 1 382 ? 23.453 21.953 17.578 1 95.38 382 ALA A C 1
ATOM 2888 O O . ALA A 1 382 ? 23.469 22.672 16.578 1 95.38 382 ALA A O 1
ATOM 2889 N N . SER A 1 383 ? 24.516 21.734 18.375 1 95.19 383 SER A N 1
ATOM 2890 C CA . SER A 1 383 ? 25.781 22.344 18.031 1 95.19 383 SER A CA 1
ATOM 2891 C C . SER A 1 383 ? 26.422 21.672 16.828 1 95.19 383 SER A C 1
ATOM 2893 O O . SER A 1 383 ? 26.016 20.578 16.438 1 95.19 383 SER A O 1
ATOM 2895 N N . GLU A 1 384 ? 27.406 22.344 16.312 1 93.38 384 GLU A N 1
ATOM 2896 C CA . GLU A 1 384 ? 28.109 21.781 15.164 1 93.38 384 GLU A CA 1
ATOM 2897 C C . GLU A 1 384 ? 28.75 20.438 15.523 1 93.38 384 GLU A C 1
ATOM 2899 O O . GLU A 1 384 ? 28.75 19.516 14.711 1 93.38 384 GLU A O 1
ATOM 2904 N N . ASP A 1 385 ? 29.234 20.391 16.703 1 93.88 385 ASP A N 1
ATOM 2905 C CA . ASP A 1 385 ? 29.859 19.156 17.172 1 93.88 385 ASP A CA 1
ATOM 2906 C C . ASP A 1 385 ? 28.828 18.031 17.328 1 93.88 385 ASP A C 1
ATOM 2908 O O . ASP A 1 385 ? 29.078 16.891 16.953 1 93.88 385 ASP A O 1
ATOM 2912 N N . GLU A 1 386 ? 27.75 18.375 17.875 1 93.56 386 GLU A N 1
ATOM 2913 C CA . GLU A 1 386 ? 26.672 17.406 18.047 1 93.56 386 GLU A CA 1
ATOM 2914 C C . GLU A 1 386 ? 26.156 16.891 16.703 1 93.56 386 GLU A C 1
ATOM 2916 O O . GLU A 1 386 ? 25.922 15.695 16.547 1 93.56 386 GLU A O 1
ATOM 2921 N N . GLU A 1 387 ? 25.984 17.781 15.75 1 92.69 387 GLU A N 1
ATOM 2922 C CA . GLU A 1 387 ? 25.516 17.406 14.422 1 92.69 387 GLU A CA 1
ATOM 2923 C C . GLU A 1 387 ? 26.547 16.516 13.719 1 92.69 387 GLU A C 1
ATOM 2925 O O . GLU A 1 387 ? 26.172 15.578 13 1 92.69 387 GLU A O 1
ATOM 2930 N N . SER A 1 388 ? 27.797 16.797 13.906 1 91.81 388 SER A N 1
ATOM 2931 C CA . SER A 1 388 ? 28.859 16.031 13.266 1 91.81 388 SER A CA 1
ATOM 2932 C C . SER A 1 388 ? 28.922 14.609 13.828 1 91.81 388 SER A C 1
ATOM 2934 O O . SER A 1 388 ? 29.094 13.648 13.07 1 91.81 388 SER A O 1
ATOM 2936 N N . LEU A 1 389 ? 28.766 14.516 15.117 1 91.94 389 LEU A N 1
ATOM 2937 C CA . LEU A 1 389 ? 28.828 13.211 15.773 1 91.94 389 LEU A CA 1
ATOM 2938 C C . LEU A 1 389 ? 27.547 12.422 15.555 1 91.94 389 LEU A C 1
ATOM 2940 O O . LEU A 1 389 ? 27.562 11.188 15.555 1 91.94 389 LEU A O 1
ATOM 2944 N N . GLY A 1 390 ? 26.453 13.172 15.43 1 93.25 390 GLY A N 1
ATOM 2945 C CA . GLY A 1 390 ? 25.141 12.562 15.289 1 93.25 390 GLY A CA 1
ATOM 2946 C C . GLY A 1 390 ? 24.281 12.719 16.531 1 93.25 390 GLY A C 1
ATOM 2947 O O . GLY A 1 390 ? 24.766 12.633 17.656 1 93.25 390 GLY A O 1
ATOM 2948 N N . LEU A 1 391 ? 23.078 12.859 16.328 1 95.06 391 LEU A N 1
ATOM 2949 C CA . LEU A 1 391 ? 22.172 13.195 17.422 1 95.06 391 LEU A CA 1
ATOM 2950 C C . LEU A 1 391 ? 21.75 11.938 18.188 1 95.06 391 LEU A C 1
ATOM 2952 O O . LEU A 1 391 ? 21.281 12.031 19.328 1 95.06 391 LEU A O 1
ATOM 2956 N N . ASP A 1 392 ? 21.859 10.75 17.594 1 94.94 392 ASP A N 1
ATOM 2957 C CA . ASP A 1 392 ? 21.578 9.508 18.328 1 94.94 392 ASP A CA 1
ATOM 2958 C C . ASP A 1 392 ? 22.453 9.406 19.578 1 94.94 392 ASP A C 1
ATOM 2960 O O . ASP A 1 392 ? 21.938 9.18 20.672 1 94.94 392 ASP A O 1
ATOM 2964 N N . LEU A 1 393 ? 23.688 9.672 19.328 1 93.19 393 LEU A N 1
ATOM 2965 C CA . LEU A 1 393 ? 24.625 9.547 20.438 1 93.19 393 LEU A CA 1
ATOM 2966 C C . LEU A 1 393 ? 24.547 10.758 21.359 1 93.19 393 LEU A C 1
ATOM 2968 O O . LEU A 1 393 ? 24.516 10.617 22.578 1 93.19 393 LEU A O 1
ATOM 2972 N N . THR A 1 394 ? 24.547 11.922 20.812 1 93.56 394 THR A N 1
ATOM 2973 C CA . THR A 1 394 ? 24.75 13.141 21.578 1 93.56 394 THR A CA 1
ATOM 2974 C C . THR A 1 394 ? 23.484 13.5 22.359 1 93.56 394 THR A C 1
ATOM 2976 O O . THR A 1 394 ? 23.562 14.039 23.469 1 93.56 394 THR A O 1
ATOM 2979 N N . LEU A 1 395 ? 22.297 13.219 21.828 1 92.88 395 LEU A N 1
ATOM 2980 C CA . LEU A 1 395 ? 21.062 13.602 22.5 1 92.88 395 LEU A CA 1
ATOM 2981 C C . LEU A 1 395 ? 20.438 12.398 23.219 1 92.88 395 LEU A C 1
ATOM 2983 O O . LEU A 1 395 ? 19.719 12.562 24.203 1 92.88 395 LEU A O 1
ATOM 2987 N N . HIS A 1 396 ? 20.719 11.141 22.734 1 94.38 396 HIS A N 1
ATOM 2988 C CA . HIS A 1 396 ? 19.953 10.008 23.25 1 94.38 396 HIS A CA 1
ATOM 2989 C C . HIS A 1 396 ? 20.875 8.922 23.797 1 94.38 396 HIS A C 1
ATOM 2991 O O . HIS A 1 396 ? 20.422 7.957 24.406 1 94.38 396 HIS A O 1
ATOM 2997 N N . GLY A 1 397 ? 22.156 9.008 23.547 1 92.62 397 GLY A N 1
ATOM 2998 C CA . GLY A 1 397 ? 23.125 8.094 24.125 1 92.62 397 GLY A CA 1
ATOM 2999 C C . GLY A 1 397 ? 23.016 6.684 23.578 1 92.62 397 GLY A C 1
ATOM 3000 O O . GLY A 1 397 ? 23.297 5.711 24.281 1 92.62 397 GLY A O 1
ATOM 3001 N N . GLU A 1 398 ? 22.516 6.52 22.281 1 92.31 398 GLU A N 1
ATOM 3002 C CA . GLU A 1 398 ? 22.297 5.211 21.672 1 92.31 398 GLU A CA 1
ATOM 3003 C C . GLU A 1 398 ? 22.797 5.172 20.234 1 92.31 398 GLU A C 1
ATOM 3005 O O . GLU A 1 398 ? 22.953 6.219 19.609 1 92.31 398 GLU A O 1
ATOM 3010 N N . LYS A 1 399 ? 23.156 3.945 19.719 1 90.75 399 LYS A N 1
ATOM 3011 C CA . LYS A 1 399 ? 23.5 3.691 18.312 1 90.75 399 LYS A CA 1
ATOM 3012 C C . LYS A 1 399 ? 22.469 2.77 17.672 1 90.75 399 LYS A C 1
ATOM 3014 O O . LYS A 1 399 ? 22.094 1.742 18.234 1 90.75 399 LYS A O 1
ATOM 3019 N N . ALA A 1 400 ? 22.125 3.131 16.516 1 90.31 400 ALA A N 1
ATOM 3020 C CA . ALA A 1 400 ? 21.094 2.35 15.828 1 90.31 400 ALA A CA 1
ATOM 3021 C C . ALA A 1 400 ? 21.641 0.998 15.383 1 90.31 400 ALA A C 1
ATOM 3023 O O . ALA A 1 400 ? 20.922 -0.005 15.391 1 90.31 400 ALA A O 1
ATOM 3024 N N . TYR A 1 401 ? 22.828 0.944 14.914 1 87.19 401 TYR A N 1
ATOM 3025 C CA . TYR A 1 401 ? 23.484 -0.258 14.406 1 87.19 401 TYR A CA 1
ATOM 3026 C C . TYR A 1 401 ? 24.781 -0.526 15.141 1 87.19 401 TYR A C 1
ATOM 3028 O O . TYR A 1 401 ? 25.516 0.407 15.484 1 87.19 401 TYR A O 1
ATOM 3036 N N . GLN A 1 402 ? 24.906 -1.736 15.492 1 78.56 402 GLN A N 1
ATOM 3037 C CA . GLN A 1 402 ? 26.156 -2.152 16.125 1 78.56 402 GLN A CA 1
ATOM 3038 C C . GLN A 1 402 ? 26.953 -3.074 15.219 1 78.56 402 GLN A C 1
ATOM 3040 O O . GLN A 1 402 ? 26.391 -3.863 14.461 1 78.56 402 GLN A O 1
ATOM 3045 N N . ASP A 1 403 ? 28.203 -2.648 14.82 1 61.59 403 ASP A N 1
ATOM 3046 C CA . ASP A 1 403 ? 29.094 -3.535 14.062 1 61.59 403 ASP A CA 1
ATOM 3047 C C . ASP A 1 403 ? 29.281 -4.863 14.789 1 61.59 403 ASP A C 1
ATOM 3049 O O . ASP A 1 403 ? 29.25 -4.918 16.016 1 61.59 403 ASP A O 1
ATOM 3053 N N . MET B 1 1 ? -27.344 -4.652 0.269 1 88.38 1 MET B N 1
ATOM 3054 C CA . MET B 1 1 ? -26.047 -4.551 0.911 1 88.38 1 MET B CA 1
ATOM 3055 C C . MET B 1 1 ? -26.141 -4.871 2.398 1 88.38 1 MET B C 1
ATOM 3057 O O . MET B 1 1 ? -27.094 -4.461 3.064 1 88.38 1 MET B O 1
ATOM 3061 N N . GLN B 1 2 ? -25.328 -5.77 2.867 1 94 2 GLN B N 1
ATOM 3062 C CA . GLN B 1 2 ? -25.219 -6.09 4.285 1 94 2 GLN B CA 1
ATOM 3063 C C . GLN B 1 2 ? -23.969 -5.477 4.906 1 94 2 GLN B C 1
ATOM 3065 O O . GLN B 1 2 ? -22.859 -5.754 4.461 1 94 2 GLN B O 1
ATOM 3070 N N . MET B 1 3 ? -24.203 -4.789 6.004 1 94.62 3 MET B N 1
ATOM 3071 C CA . MET B 1 3 ? -23.125 -4.012 6.602 1 94.62 3 MET B CA 1
ATOM 3072 C C . MET B 1 3 ? -22.016 -4.926 7.117 1 94.62 3 MET B C 1
ATOM 3074 O O . MET B 1 3 ? -20.828 -4.648 6.906 1 94.62 3 MET B O 1
ATOM 3078 N N . GLY B 1 4 ? -22.375 -5.965 7.809 1 95.12 4 GLY B N 1
ATOM 3079 C CA . GLY B 1 4 ? -21.375 -6.891 8.32 1 95.12 4 GLY B CA 1
ATOM 3080 C C . GLY B 1 4 ? -20.484 -7.457 7.242 1 95.12 4 GLY B C 1
ATOM 3081 O O . GLY B 1 4 ? -19.266 -7.492 7.398 1 95.12 4 GLY B O 1
ATOM 3082 N N . ASP B 1 5 ? -21.078 -7.906 6.137 1 97.25 5 ASP B N 1
ATOM 3083 C CA . ASP B 1 5 ? -20.328 -8.43 4.996 1 97.25 5 ASP B CA 1
ATOM 3084 C C . ASP B 1 5 ? -19.422 -7.352 4.398 1 97.25 5 ASP B C 1
ATOM 3086 O O . ASP B 1 5 ? -18.281 -7.637 4.004 1 97.25 5 ASP B O 1
ATOM 3090 N N . THR B 1 6 ? -19.969 -6.199 4.336 1 97.12 6 THR B N 1
ATOM 3091 C CA . THR B 1 6 ? -19.25 -5.098 3.701 1 97.12 6 THR B CA 1
ATOM 3092 C C . THR B 1 6 ? -18.031 -4.703 4.523 1 97.12 6 THR B C 1
ATOM 3094 O O . THR B 1 6 ? -16.953 -4.5 3.979 1 97.12 6 THR B O 1
ATOM 3097 N N . VAL B 1 7 ? -18.109 -4.633 5.844 1 96.94 7 VAL B N 1
ATOM 3098 C CA . VAL B 1 7 ? -16.984 -4.348 6.719 1 96.94 7 VAL B CA 1
ATOM 3099 C C . VAL B 1 7 ? -15.93 -5.453 6.59 1 96.94 7 VAL B C 1
ATOM 3101 O O . VAL B 1 7 ? -14.734 -5.172 6.449 1 96.94 7 VAL B O 1
ATOM 3104 N N . PHE B 1 8 ? -16.422 -6.648 6.609 1 97.5 8 PHE B N 1
ATOM 3105 C CA . PHE B 1 8 ? -15.555 -7.82 6.488 1 97.5 8 PHE B CA 1
ATOM 3106 C C . PHE B 1 8 ? -14.758 -7.773 5.195 1 97.5 8 PHE B C 1
ATOM 3108 O O . PHE B 1 8 ? -13.531 -7.918 5.211 1 97.5 8 PHE B O 1
ATOM 3115 N N . MET B 1 9 ? -15.367 -7.453 4.059 1 98 9 MET B N 1
ATOM 3116 C CA . MET B 1 9 ? -14.727 -7.477 2.748 1 98 9 MET B CA 1
ATOM 3117 C C . MET B 1 9 ? -13.781 -6.297 2.582 1 98 9 MET B C 1
ATOM 3119 O O . MET B 1 9 ? -12.75 -6.41 1.911 1 98 9 MET B O 1
ATOM 3123 N N . PHE B 1 10 ? -14.164 -5.141 3.143 1 98.06 10 PHE B N 1
ATOM 3124 C CA . PHE B 1 10 ? -13.25 -4.004 3.129 1 98.06 10 PHE B CA 1
ATOM 3125 C C . PHE B 1 10 ? -11.914 -4.375 3.752 1 98.06 10 PHE B C 1
ATOM 3127 O O . PHE B 1 10 ? -10.859 -4.129 3.162 1 98.06 10 PHE B O 1
ATOM 3134 N N . PHE B 1 11 ? -11.875 -5.074 4.828 1 97.44 11 PHE B N 1
ATOM 3135 C CA . PHE B 1 11 ? -10.648 -5.445 5.516 1 97.44 11 PHE B CA 1
ATOM 3136 C C . PHE B 1 11 ? -9.914 -6.555 4.762 1 97.44 11 PHE B C 1
ATOM 3138 O O . PHE B 1 11 ? -8.688 -6.582 4.723 1 97.44 11 PHE B O 1
ATOM 3145 N N . CYS B 1 12 ? -10.664 -7.496 4.199 1 98.56 12 CYS B N 1
ATOM 3146 C CA . CYS B 1 12 ? -10.023 -8.531 3.395 1 98.56 12 CYS B CA 1
ATOM 3147 C C . CYS B 1 12 ? -9.281 -7.922 2.213 1 98.56 12 CYS B C 1
ATOM 3149 O O . CYS B 1 12 ? -8.164 -8.336 1.901 1 98.56 12 CYS B O 1
ATOM 3151 N N . ALA B 1 13 ? -9.914 -6.953 1.58 1 98.56 13 ALA B N 1
ATOM 3152 C CA . ALA B 1 13 ? -9.258 -6.289 0.457 1 98.56 13 ALA B CA 1
ATOM 3153 C C . ALA B 1 13 ? -7.953 -5.637 0.894 1 98.56 13 ALA B C 1
ATOM 3155 O O . ALA B 1 13 ? -6.949 -5.703 0.179 1 98.56 13 ALA B O 1
ATOM 3156 N N . LEU B 1 14 ? -7.922 -5.027 2.037 1 98.56 14 LEU B N 1
ATOM 3157 C CA . LEU B 1 14 ? -6.723 -4.383 2.555 1 98.56 14 LEU B CA 1
ATOM 3158 C C . LEU B 1 14 ? -5.637 -5.414 2.852 1 98.56 14 LEU B C 1
ATOM 3160 O O . LEU B 1 14 ? -4.453 -5.164 2.615 1 98.56 14 LEU B O 1
ATOM 3164 N N . LEU B 1 15 ? -6.035 -6.539 3.414 1 98.31 15 LEU B N 1
ATOM 3165 C CA . LEU B 1 15 ? -5.074 -7.602 3.689 1 98.31 15 LEU B CA 1
ATOM 3166 C C . LEU B 1 15 ? -4.418 -8.086 2.4 1 98.31 15 LEU B C 1
ATOM 3168 O O . LEU B 1 15 ? -3.201 -8.281 2.355 1 98.31 15 LEU B O 1
ATOM 3172 N N . VAL B 1 16 ? -5.207 -8.25 1.374 1 98.69 16 VAL B N 1
ATOM 3173 C CA . VAL B 1 16 ? -4.648 -8.703 0.105 1 98.69 16 VAL B CA 1
ATOM 3174 C C . VAL B 1 16 ? -3.736 -7.621 -0.47 1 98.69 16 VAL B C 1
ATOM 3176 O O . VAL B 1 16 ? -2.689 -7.926 -1.048 1 98.69 16 VAL B O 1
ATOM 3179 N N . TRP B 1 17 ? -4.09 -6.363 -0.337 1 98.62 17 TRP B N 1
ATOM 3180 C CA . TRP B 1 17 ? -3.254 -5.262 -0.799 1 98.62 17 TRP B CA 1
ATOM 3181 C C . TRP B 1 17 ? -1.861 -5.336 -0.181 1 98.62 17 TRP B C 1
ATOM 3183 O O . TRP B 1 17 ? -0.86 -5.098 -0.859 1 98.62 17 TRP B O 1
ATOM 3193 N N . LEU B 1 18 ? -1.736 -5.73 1.023 1 98.19 18 LEU B N 1
ATOM 3194 C CA . LEU B 1 18 ? -0.489 -5.785 1.777 1 98.19 18 LEU B CA 1
ATOM 3195 C C . LEU B 1 18 ? 0.442 -6.852 1.211 1 98.19 18 LEU B C 1
ATOM 3197 O O . LEU B 1 18 ? 1.654 -6.805 1.433 1 98.19 18 LEU B O 1
ATOM 3201 N N . MET B 1 19 ? -0.088 -7.77 0.485 1 98.62 19 MET B N 1
ATOM 3202 C CA . MET B 1 19 ? 0.708 -8.875 -0.04 1 98.62 19 MET B CA 1
ATOM 3203 C C . MET B 1 19 ? 1.683 -8.383 -1.104 1 98.62 19 MET B C 1
ATOM 3205 O O . MET B 1 19 ? 2.783 -8.922 -1.241 1 98.62 19 MET B O 1
ATOM 3209 N N . THR B 1 20 ? 1.296 -7.344 -1.837 1 98.69 20 THR B N 1
ATOM 3210 C CA . THR B 1 20 ? 2.176 -6.898 -2.912 1 98.69 20 THR B CA 1
ATOM 3211 C C . THR B 1 20 ? 3.41 -6.203 -2.348 1 98.69 20 THR B C 1
ATOM 3213 O O . THR B 1 20 ? 4.535 -6.5 -2.754 1 98.69 20 THR B O 1
ATOM 3216 N N . PRO B 1 21 ? 3.279 -5.281 -1.364 1 98.25 21 PRO B N 1
ATOM 3217 C CA . PRO B 1 21 ? 4.496 -4.844 -0.68 1 98.25 21 PRO B CA 1
ATOM 3218 C C . PRO B 1 21 ? 5.234 -5.992 0.005 1 98.25 21 PRO B C 1
ATOM 3220 O O . PRO B 1 21 ? 6.465 -5.965 0.107 1 98.25 21 PRO B O 1
ATOM 3223 N N . GLY B 1 22 ? 4.512 -6.969 0.473 1 98.31 22 GLY B N 1
ATOM 3224 C CA . GLY B 1 22 ? 5.145 -8.164 1.018 1 98.31 22 GLY B CA 1
ATOM 3225 C C . GLY B 1 22 ? 6.043 -8.867 0.02 1 98.31 22 GLY B C 1
ATOM 3226 O O . GLY B 1 22 ? 7.16 -9.258 0.355 1 98.31 22 GLY B O 1
ATOM 3227 N N . ILE B 1 23 ? 5.57 -8.969 -1.186 1 98.38 23 ILE B N 1
ATOM 3228 C CA . ILE B 1 23 ? 6.348 -9.578 -2.258 1 98.38 23 ILE B CA 1
ATOM 3229 C C . ILE B 1 23 ? 7.598 -8.742 -2.527 1 98.38 23 ILE B C 1
ATOM 3231 O O . ILE B 1 23 ? 8.68 -9.289 -2.771 1 98.38 23 ILE B O 1
ATOM 3235 N N . ALA B 1 24 ? 7.438 -7.438 -2.498 1 98.44 24 ALA B N 1
ATOM 3236 C CA . ALA B 1 24 ? 8.578 -6.543 -2.697 1 98.44 24 ALA B CA 1
ATOM 3237 C C . ALA B 1 24 ? 9.688 -6.836 -1.693 1 98.44 24 ALA B C 1
ATOM 3239 O O . ALA B 1 24 ? 10.852 -6.957 -2.068 1 98.44 24 ALA B O 1
ATOM 3240 N N . LEU B 1 25 ? 9.32 -6.992 -0.434 1 98 25 LEU B N 1
ATOM 3241 C CA . LEU B 1 25 ? 10.297 -7.258 0.621 1 98 25 LEU B CA 1
ATOM 3242 C C . LEU B 1 25 ? 10.836 -8.68 0.518 1 98 25 LEU B C 1
ATOM 3244 O O . LEU B 1 25 ? 12.039 -8.906 0.682 1 98 25 LEU B O 1
ATOM 3248 N N . PHE B 1 26 ? 9.945 -9.641 0.208 1 98.25 26 PHE B N 1
ATOM 3249 C CA . PHE B 1 26 ? 10.328 -11.039 0.09 1 98.25 26 PHE B CA 1
ATOM 3250 C C . PHE B 1 26 ? 11.359 -11.227 -1.019 1 98.25 26 PHE B C 1
ATOM 3252 O O . PHE B 1 26 ? 12.438 -11.773 -0.783 1 98.25 26 PHE B O 1
ATOM 3259 N N . TYR B 1 27 ? 11.07 -10.727 -2.25 1 98.44 27 TYR B N 1
ATOM 3260 C CA . TYR B 1 27 ? 11.984 -10.812 -3.387 1 98.44 27 TYR B CA 1
ATOM 3261 C C . TYR B 1 27 ? 13.219 -9.953 -3.164 1 98.44 27 TYR B C 1
ATOM 3263 O O . TYR B 1 27 ? 14.328 -10.344 -3.518 1 98.44 27 TYR B O 1
ATOM 3271 N N . GLY B 1 28 ? 12.984 -8.766 -2.561 1 97.88 28 GLY B N 1
ATOM 3272 C CA . GLY B 1 28 ? 14.102 -7.871 -2.293 1 97.88 28 GLY B CA 1
ATOM 3273 C C . GLY B 1 28 ? 15.18 -8.5 -1.434 1 97.88 28 GLY B C 1
ATOM 3274 O O . GLY B 1 28 ? 16.375 -8.305 -1.681 1 97.88 28 GLY B O 1
ATOM 3275 N N . GLY B 1 29 ? 14.781 -9.281 -0.431 1 97.31 29 GLY B N 1
ATOM 3276 C CA . GLY B 1 29 ? 15.742 -9.922 0.454 1 97.31 29 GLY B CA 1
ATOM 3277 C C . GLY B 1 29 ? 16.5 -11.055 -0.21 1 97.31 29 GLY B C 1
ATOM 3278 O O . GLY B 1 29 ? 17.594 -11.406 0.222 1 97.31 29 GLY B O 1
ATOM 3279 N N . LEU B 1 30 ? 15.992 -11.555 -1.301 1 97.38 30 LEU B N 1
ATOM 3280 C CA . LEU B 1 30 ? 16.531 -12.773 -1.911 1 97.38 30 LEU B CA 1
ATOM 3281 C C . LEU B 1 30 ? 17.547 -12.43 -2.998 1 97.38 30 LEU B C 1
ATOM 3283 O O . LEU B 1 30 ? 18.281 -13.305 -3.461 1 97.38 30 LEU B O 1
ATOM 3287 N N . VAL B 1 31 ? 17.609 -11.18 -3.441 1 97.38 31 VAL B N 1
ATOM 3288 C CA . VAL B 1 31 ? 18.531 -10.805 -4.496 1 97.38 31 VAL B CA 1
ATOM 3289 C C . VAL B 1 31 ? 19.812 -10.242 -3.881 1 97.38 31 VAL B C 1
ATOM 3291 O O . VAL B 1 31 ? 19.875 -10.016 -2.672 1 97.38 31 VAL B O 1
ATOM 3294 N N . ARG B 1 32 ? 20.938 -10.078 -4.738 1 96 32 ARG B N 1
ATOM 3295 C CA . ARG B 1 32 ? 22.156 -9.414 -4.32 1 96 32 ARG B CA 1
ATOM 3296 C C . ARG B 1 32 ? 21.891 -7.961 -3.936 1 96 32 ARG B C 1
ATOM 3298 O O . ARG B 1 32 ? 21.016 -7.312 -4.512 1 96 32 ARG B O 1
ATOM 3305 N N . SER B 1 33 ? 22.578 -7.418 -3.043 1 95.44 33 SER B N 1
ATOM 3306 C CA . SER B 1 33 ? 22.344 -6.102 -2.457 1 95.44 33 SER B CA 1
ATOM 3307 C C . SER B 1 33 ? 22.359 -5.012 -3.523 1 95.44 33 SER B C 1
ATOM 3309 O O . SER B 1 33 ? 21.734 -3.965 -3.359 1 95.44 33 SER B O 1
ATOM 3311 N N . LYS B 1 34 ? 23.031 -5.242 -4.648 1 95.19 34 LYS B N 1
ATOM 3312 C CA . LYS B 1 34 ? 23.156 -4.242 -5.707 1 95.19 34 LYS B CA 1
ATOM 3313 C C . LYS B 1 34 ? 21.938 -4.242 -6.617 1 95.19 34 LYS B C 1
ATOM 3315 O O . LYS B 1 34 ? 21.875 -3.473 -7.578 1 95.19 34 LYS B O 1
ATOM 3320 N N . ASN B 1 35 ? 20.859 -5.125 -6.332 1 97.19 35 ASN B N 1
ATOM 3321 C CA . ASN B 1 35 ? 19.703 -5.262 -7.207 1 97.19 35 ASN B CA 1
ATOM 3322 C C . ASN B 1 35 ? 18.391 -5.137 -6.426 1 97.19 35 ASN B C 1
ATOM 3324 O O . ASN B 1 35 ? 17.312 -5.402 -6.961 1 97.19 35 ASN B O 1
ATOM 3328 N N . VAL B 1 36 ? 18.453 -4.805 -5.164 1 97.44 36 VAL B N 1
ATOM 3329 C CA . VAL B 1 36 ? 17.281 -4.852 -4.297 1 97.44 36 VAL B CA 1
ATOM 3330 C C . VAL B 1 36 ? 16.281 -3.781 -4.727 1 97.44 36 VAL B C 1
ATOM 3332 O O . VAL B 1 36 ? 15.078 -4.055 -4.836 1 97.44 36 VAL B O 1
ATOM 3335 N N . LEU B 1 37 ? 16.703 -2.592 -5.02 1 97.56 37 LEU B N 1
ATOM 3336 C CA . LEU B 1 37 ? 15.805 -1.502 -5.379 1 97.56 37 LEU B CA 1
ATOM 3337 C C . LEU B 1 37 ? 15.148 -1.764 -6.73 1 97.56 37 LEU B C 1
ATOM 3339 O O . LEU B 1 37 ? 13.961 -1.506 -6.906 1 97.56 37 LEU B O 1
ATOM 3343 N N . SER B 1 38 ? 15.891 -2.252 -7.645 1 97.62 38 SER B N 1
ATOM 3344 C CA . SER B 1 38 ? 15.328 -2.625 -8.938 1 97.62 38 SER B CA 1
ATOM 3345 C C . SER B 1 38 ? 14.25 -3.693 -8.789 1 97.62 38 SER B C 1
ATOM 3347 O O . SER B 1 38 ? 13.219 -3.645 -9.453 1 97.62 38 SER B O 1
ATOM 3349 N N . THR B 1 39 ? 14.477 -4.621 -7.945 1 97.62 39 THR B N 1
ATOM 3350 C CA . THR B 1 39 ? 13.531 -5.707 -7.703 1 97.62 39 THR B CA 1
ATOM 3351 C C . THR B 1 39 ? 12.25 -5.18 -7.059 1 97.62 39 THR B C 1
ATOM 3353 O O . THR B 1 39 ? 11.148 -5.527 -7.48 1 97.62 39 THR B O 1
ATOM 3356 N N . VAL B 1 40 ? 12.383 -4.301 -6.09 1 97.81 40 VAL B N 1
ATOM 3357 C CA . VAL B 1 40 ? 11.25 -3.729 -5.379 1 97.81 40 VAL B CA 1
ATOM 3358 C C . VAL B 1 40 ? 10.43 -2.859 -6.332 1 97.81 40 VAL B C 1
ATOM 3360 O O . VAL B 1 40 ? 9.203 -2.809 -6.234 1 97.81 40 VAL B O 1
ATOM 3363 N N . MET B 1 41 ? 11.047 -2.225 -7.234 1 97.31 41 MET B N 1
ATOM 3364 C CA . MET B 1 41 ? 10.391 -1.34 -8.188 1 97.31 41 MET B CA 1
ATOM 3365 C C . MET B 1 41 ? 9.398 -2.113 -9.055 1 97.31 41 MET B C 1
ATOM 3367 O O . MET B 1 41 ? 8.406 -1.554 -9.523 1 97.31 41 MET B O 1
ATOM 3371 N N . HIS B 1 42 ? 9.688 -3.391 -9.297 1 97.44 42 HIS B N 1
ATOM 3372 C CA . HIS B 1 42 ? 8.734 -4.191 -10.062 1 97.44 42 HIS B CA 1
ATOM 3373 C C . HIS B 1 42 ? 7.402 -4.305 -9.336 1 97.44 42 HIS B C 1
ATOM 3375 O O . HIS B 1 42 ? 6.34 -4.191 -9.953 1 97.44 42 HIS B O 1
ATOM 3381 N N . SER B 1 43 ? 7.43 -4.512 -8.023 1 97.06 43 SER B N 1
ATOM 3382 C CA . SER B 1 43 ? 6.207 -4.613 -7.234 1 97.06 43 SER B CA 1
ATOM 3383 C C . SER B 1 43 ? 5.484 -3.271 -7.16 1 97.06 43 SER B C 1
ATOM 3385 O O . SER B 1 43 ? 4.266 -3.205 -7.34 1 97.06 43 SER B O 1
ATOM 3387 N N . LEU B 1 44 ? 6.211 -2.197 -6.91 1 96.62 44 LEU B N 1
ATOM 3388 C CA . LEU B 1 44 ? 5.617 -0.869 -6.812 1 96.62 44 LEU B CA 1
ATOM 3389 C C . LEU B 1 44 ? 4.984 -0.458 -8.133 1 96.62 44 LEU B C 1
ATOM 3391 O O . LEU B 1 44 ? 3.879 0.093 -8.156 1 96.62 44 LEU B O 1
ATOM 3395 N N . SER B 1 45 ? 5.676 -0.728 -9.172 1 97.62 45 SER B N 1
ATOM 3396 C CA . SER B 1 45 ? 5.141 -0.367 -10.477 1 97.62 45 SER B CA 1
ATOM 3397 C C . SER B 1 45 ? 3.91 -1.203 -10.82 1 97.62 45 SER B C 1
ATOM 3399 O O . SER B 1 45 ? 2.994 -0.723 -11.492 1 97.62 45 SER B O 1
ATOM 3401 N N . SER B 1 46 ? 3.912 -2.461 -10.391 1 98.31 46 SER B N 1
ATOM 3402 C CA . SER B 1 46 ? 2.725 -3.283 -10.602 1 98.31 46 SER B CA 1
ATOM 3403 C C . SER B 1 46 ? 1.507 -2.68 -9.914 1 98.31 46 SER B C 1
ATOM 3405 O O . SER B 1 46 ? 0.412 -2.66 -10.477 1 98.31 46 SER B O 1
ATOM 3407 N N . ILE B 1 47 ? 1.68 -2.178 -8.672 1 98.44 47 ILE B N 1
ATOM 3408 C CA . ILE B 1 47 ? 0.589 -1.531 -7.953 1 98.44 47 ILE B CA 1
ATOM 3409 C C . ILE B 1 47 ? 0.078 -0.335 -8.75 1 98.44 47 ILE B C 1
ATOM 3411 O O . ILE B 1 47 ? -1.13 -0.187 -8.953 1 98.44 47 ILE B O 1
ATOM 3415 N N . ALA B 1 48 ? 0.98 0.424 -9.266 1 98.5 48 ALA B N 1
ATOM 3416 C CA . ALA B 1 48 ? 0.617 1.668 -9.938 1 98.5 48 ALA B CA 1
ATOM 3417 C C . ALA B 1 48 ? -0.033 1.391 -11.289 1 98.5 48 ALA B C 1
ATOM 3419 O O . ALA B 1 48 ? -1.146 1.853 -11.555 1 98.5 48 ALA B O 1
ATOM 3420 N N . ILE B 1 49 ? 0.571 0.565 -12.094 1 98.12 49 ILE B N 1
ATOM 3421 C CA . ILE B 1 49 ? 0.164 0.34 -13.477 1 98.12 49 ILE B CA 1
ATOM 3422 C C . ILE B 1 49 ? -1.149 -0.438 -13.508 1 98.12 49 ILE B C 1
ATOM 3424 O O . ILE B 1 49 ? -2.1 -0.039 -14.18 1 98.12 49 ILE B O 1
ATOM 3428 N N . VAL B 1 50 ? -1.188 -1.476 -12.742 1 98.69 50 VAL B N 1
ATOM 3429 C CA . VAL B 1 50 ? -2.355 -2.35 -12.812 1 98.69 50 VAL B CA 1
ATOM 3430 C C . VAL B 1 50 ? -3.566 -1.646 -12.203 1 98.69 50 VAL B C 1
ATOM 3432 O O . VAL B 1 50 ? -4.695 -1.824 -12.672 1 98.69 50 VAL B O 1
ATOM 3435 N N . SER B 1 51 ? -3.344 -0.808 -11.188 1 98.62 51 SER B N 1
ATOM 3436 C CA . SER B 1 51 ? -4.449 -0.055 -10.602 1 98.62 51 SER B CA 1
ATOM 3437 C C . SER B 1 51 ? -5.129 0.828 -11.641 1 98.62 51 SER B C 1
ATOM 3439 O O . SER B 1 51 ? -6.359 0.895 -11.695 1 98.62 51 SER B O 1
ATOM 3441 N N . ILE B 1 52 ? -4.34 1.445 -12.484 1 97.69 52 ILE B N 1
ATOM 3442 C CA . ILE B 1 52 ? -4.887 2.348 -13.492 1 97.69 52 ILE B CA 1
ATOM 3443 C C . ILE B 1 52 ? -5.539 1.538 -14.609 1 97.69 52 ILE B C 1
ATOM 3445 O O . ILE B 1 52 ? -6.664 1.824 -15.016 1 97.69 52 ILE B O 1
ATOM 3449 N N . ILE B 1 53 ? -4.895 0.457 -15.039 1 97.88 53 ILE B N 1
ATOM 3450 C CA . ILE B 1 53 ? -5.383 -0.371 -16.141 1 97.88 53 ILE B CA 1
ATOM 3451 C C . ILE B 1 53 ? -6.684 -1.058 -15.734 1 97.88 53 ILE B C 1
ATOM 3453 O O . ILE B 1 53 ? -7.598 -1.202 -16.547 1 97.88 53 ILE B O 1
ATOM 3457 N N . TRP B 1 54 ? -6.742 -1.462 -14.516 1 98.12 54 TRP B N 1
ATOM 3458 C CA . TRP B 1 54 ? -7.895 -2.193 -14 1 98.12 54 TRP B CA 1
ATOM 3459 C C . TRP B 1 54 ? -9.148 -1.322 -14.016 1 98.12 54 TRP B C 1
ATOM 3461 O O . TRP B 1 54 ? -10.211 -1.769 -14.445 1 98.12 54 TRP B O 1
ATOM 3471 N N . ILE B 1 55 ? -9.023 -0.077 -13.648 1 95.69 55 ILE B N 1
ATOM 3472 C CA . ILE B 1 55 ? -10.148 0.855 -13.586 1 95.69 55 ILE B CA 1
ATOM 3473 C C . ILE B 1 55 ? -10.562 1.262 -15 1 95.69 55 ILE B C 1
ATOM 3475 O O . ILE B 1 55 ? -11.75 1.383 -15.289 1 95.69 55 ILE B O 1
ATOM 3479 N N . LEU B 1 56 ? -9.617 1.356 -15.883 1 94.88 56 LEU B N 1
ATOM 3480 C CA . LEU B 1 56 ? -9.906 1.839 -17.219 1 94.88 56 LEU B CA 1
ATOM 3481 C C . LEU B 1 56 ? -10.492 0.726 -18.094 1 94.88 56 LEU B C 1
ATOM 3483 O O . LEU B 1 56 ? -11.477 0.939 -18.797 1 94.88 56 LEU B O 1
ATOM 3487 N N . PHE B 1 57 ? -9.805 -0.539 -18 1 94.88 57 PHE B N 1
ATOM 3488 C CA . PHE B 1 57 ? -10.195 -1.558 -18.969 1 94.88 57 PHE B CA 1
ATOM 3489 C C . PHE B 1 57 ? -10.258 -2.932 -18.297 1 94.88 57 PHE B C 1
ATOM 3491 O O . PHE B 1 57 ? -11.133 -3.74 -18.625 1 94.88 57 PHE B O 1
ATOM 3498 N N . GLY B 1 58 ? -9.438 -3.195 -17.391 1 97.88 58 GLY B N 1
ATOM 3499 C CA . GLY B 1 58 ? -9.195 -4.551 -16.922 1 97.88 58 GLY B CA 1
ATOM 3500 C C . GLY B 1 58 ? -10.406 -5.184 -16.266 1 97.88 58 GLY B C 1
ATOM 3501 O O . GLY B 1 58 ? -10.766 -6.32 -16.578 1 97.88 58 GLY B O 1
ATOM 3502 N N . TYR B 1 59 ? -11.07 -4.402 -15.383 1 98.44 59 TYR B N 1
ATOM 3503 C CA . TYR B 1 59 ? -12.219 -4.961 -14.672 1 98.44 59 TYR B CA 1
ATOM 3504 C C . TYR B 1 59 ? -13.336 -5.316 -15.641 1 98.44 59 TYR B C 1
ATOM 3506 O O . TYR B 1 59 ? -13.969 -6.371 -15.516 1 98.44 59 TYR B O 1
ATOM 3514 N N . SER B 1 60 ? -13.594 -4.438 -16.594 1 98.56 60 SER B N 1
ATOM 3515 C CA . SER B 1 60 ? -14.633 -4.668 -17.594 1 98.56 60 SER B CA 1
ATOM 3516 C C . SER B 1 60 ? -14.352 -5.922 -18.406 1 98.56 60 SER B C 1
ATOM 3518 O O . SER B 1 60 ? -15.234 -6.762 -18.594 1 98.56 60 SER B O 1
ATOM 3520 N N . LEU B 1 61 ? -13.148 -6.102 -18.781 1 98.62 61 LEU B N 1
ATOM 3521 C CA . LEU B 1 61 ? -12.758 -7.227 -19.625 1 98.62 61 LEU B CA 1
ATOM 3522 C C . LEU B 1 61 ? -12.805 -8.531 -18.844 1 98.62 61 LEU B C 1
ATOM 3524 O O . LEU B 1 61 ? -12.961 -9.609 -19.438 1 98.62 61 LEU B O 1
ATOM 3528 N N . ALA B 1 62 ? -12.703 -8.461 -17.562 1 98.62 62 ALA B N 1
ATOM 3529 C CA . ALA B 1 62 ? -12.688 -9.664 -16.734 1 98.62 62 ALA B CA 1
ATOM 3530 C C . ALA B 1 62 ? -14.102 -10.047 -16.297 1 98.62 62 ALA B C 1
ATOM 3532 O O . ALA B 1 62 ? -14.43 -11.227 -16.219 1 98.62 62 ALA B O 1
ATOM 3533 N N . PHE B 1 63 ? -15.031 -8.977 -16.016 1 98.31 63 PHE B N 1
ATOM 3534 C CA . PHE B 1 63 ? -16.219 -9.352 -15.258 1 98.31 63 PHE B CA 1
ATOM 3535 C C . PHE B 1 63 ? -17.484 -8.828 -15.938 1 98.31 63 PHE B C 1
ATOM 3537 O O . PHE B 1 63 ? -18.594 -9.258 -15.609 1 98.31 63 PHE B O 1
ATOM 3544 N N . ALA B 1 64 ? -17.344 -7.855 -16.875 1 98.19 64 ALA B N 1
ATOM 3545 C CA . ALA B 1 64 ? -18.531 -7.391 -17.562 1 98.19 64 ALA B CA 1
ATOM 3546 C C . ALA B 1 64 ? -19.094 -8.477 -18.469 1 98.19 64 ALA B C 1
ATOM 3548 O O . ALA B 1 64 ? -18.375 -9.367 -18.906 1 98.19 64 ALA B O 1
ATOM 3549 N N . PRO B 1 65 ? -20.438 -8.414 -18.719 1 96.75 65 PRO B N 1
ATOM 3550 C CA . PRO B 1 65 ? -21 -9.383 -19.641 1 96.75 65 PRO B CA 1
ATOM 3551 C C . PRO B 1 65 ? -20.312 -9.367 -21.016 1 96.75 65 PRO B C 1
ATOM 3553 O O . PRO B 1 65 ? -20.062 -8.289 -21.562 1 96.75 65 PRO B O 1
ATOM 3556 N N . GLY B 1 66 ? -19.938 -10.516 -21.391 1 97.12 66 GLY B N 1
ATOM 3557 C CA . GLY B 1 66 ? -19.266 -10.68 -22.672 1 97.12 66 GLY B CA 1
ATOM 3558 C C . GLY B 1 66 ? -19.5 -12.039 -23.297 1 97.12 66 GLY B C 1
ATOM 3559 O O . GLY B 1 66 ? -20.641 -12.516 -23.359 1 97.12 66 GLY B O 1
ATOM 3560 N N . ASN B 1 67 ? -18.5 -12.609 -23.906 1 97.69 67 ASN B N 1
ATOM 3561 C CA . ASN B 1 67 ? -18.578 -13.953 -24.453 1 97.69 67 ASN B CA 1
ATOM 3562 C C . ASN B 1 67 ? -17.75 -14.953 -23.641 1 97.69 67 ASN B C 1
ATOM 3564 O O . ASN B 1 67 ? -17.188 -14.594 -22.609 1 97.69 67 ASN B O 1
ATOM 3568 N N . PRO B 1 68 ? -17.688 -16.172 -24.016 1 97.81 68 PRO B N 1
ATOM 3569 C CA . PRO B 1 68 ? -17.016 -17.188 -23.188 1 97.81 68 PRO B CA 1
ATOM 3570 C C . PRO B 1 68 ? -15.523 -16.938 -23.047 1 97.81 68 PRO B C 1
ATOM 3572 O O . PRO B 1 68 ? -14.898 -17.438 -22.094 1 97.81 68 PRO B O 1
ATOM 3575 N N . LEU B 1 69 ? -14.938 -16.156 -23.844 1 98.12 69 LEU B N 1
ATOM 3576 C CA . LEU B 1 69 ? -13.484 -16.031 -23.875 1 98.12 69 LEU B CA 1
ATOM 3577 C C . LEU B 1 69 ? -13.039 -14.727 -23.234 1 98.12 69 LEU B C 1
ATOM 3579 O O . LEU B 1 69 ? -11.891 -14.602 -22.781 1 98.12 69 LEU B O 1
ATOM 3583 N N . ILE B 1 70 ? -13.922 -13.703 -23.188 1 97.81 70 ILE B N 1
ATOM 3584 C CA . ILE B 1 70 ? -13.523 -12.398 -22.672 1 97.81 70 ILE B CA 1
ATOM 3585 C C . ILE B 1 70 ? -14.758 -11.586 -22.297 1 97.81 70 ILE B C 1
ATOM 3587 O O . ILE B 1 70 ? -15.828 -11.766 -22.875 1 97.81 70 ILE B O 1
ATOM 3591 N N . GLY B 1 71 ? -14.633 -10.727 -21.281 1 97.44 71 GLY B N 1
ATOM 3592 C CA . GLY B 1 71 ? -15.703 -9.828 -20.875 1 97.44 71 GLY B CA 1
ATOM 3593 C C . GLY B 1 71 ? -15.906 -8.672 -21.828 1 97.44 71 GLY B C 1
ATOM 3594 O O . GLY B 1 71 ? -15.062 -8.406 -22.688 1 97.44 71 GLY B O 1
ATOM 3595 N N . GLY B 1 72 ? -17.016 -7.938 -21.688 1 97.12 72 GLY B N 1
ATOM 3596 C CA . GLY B 1 72 ? -17.375 -6.836 -22.562 1 97.12 72 GLY B CA 1
ATOM 3597 C C . GLY B 1 72 ? -16.797 -5.504 -22.109 1 97.12 72 GLY B C 1
ATOM 3598 O O . GLY B 1 72 ? -15.977 -5.453 -21.203 1 97.12 72 GLY B O 1
ATOM 3599 N N . LEU B 1 73 ? -17.125 -4.453 -22.766 1 96.94 73 LEU B N 1
ATOM 3600 C CA . LEU B 1 73 ? -16.562 -3.123 -22.547 1 96.94 73 LEU B CA 1
ATOM 3601 C C . LEU B 1 73 ? -17.578 -2.215 -21.859 1 96.94 73 LEU B C 1
ATOM 3603 O O . LEU B 1 73 ? -17.344 -1.01 -21.734 1 96.94 73 LEU B O 1
ATOM 3607 N N . ASP B 1 74 ? -18.641 -2.762 -21.328 1 96.88 74 ASP B N 1
ATOM 3608 C CA . ASP B 1 74 ? -19.75 -1.992 -20.781 1 96.88 74 ASP B CA 1
ATOM 3609 C C . ASP B 1 74 ? -19.328 -1.257 -19.516 1 96.88 74 ASP B C 1
ATOM 3611 O O . ASP B 1 74 ? -19.906 -0.229 -19.156 1 96.88 74 ASP B O 1
ATOM 3615 N N . TRP B 1 75 ? -18.375 -1.822 -18.781 1 97.56 75 TRP B N 1
ATOM 3616 C CA . TRP B 1 75 ? -17.984 -1.266 -17.484 1 97.56 75 TRP B CA 1
ATOM 3617 C C . TRP B 1 75 ? -16.656 -0.529 -17.578 1 97.56 75 TRP B C 1
ATOM 3619 O O . TRP B 1 75 ? -15.977 -0.333 -16.578 1 97.56 75 TRP B O 1
ATOM 3629 N N . ILE B 1 76 ? -16.234 -0.092 -18.812 1 96.62 76 ILE B N 1
ATOM 3630 C CA . ILE B 1 76 ? -15.008 0.67 -19.016 1 96.62 76 ILE B CA 1
ATOM 3631 C C . ILE B 1 76 ? -15.055 1.946 -18.172 1 96.62 76 ILE B C 1
ATOM 3633 O O . ILE B 1 76 ? -16.094 2.605 -18.094 1 96.62 76 ILE B O 1
ATOM 3637 N N . GLY B 1 77 ? -13.945 2.262 -17.531 1 94.94 77 GLY B N 1
ATOM 3638 C CA . GLY B 1 77 ? -13.898 3.432 -16.656 1 94.94 77 GLY B CA 1
ATOM 3639 C C . GLY B 1 77 ? -14.828 3.328 -15.469 1 94.94 77 GLY B C 1
ATOM 3640 O O . GLY B 1 77 ? -15.281 4.344 -14.938 1 94.94 77 GLY B O 1
ATOM 3641 N N . LEU B 1 78 ? -15.367 2.102 -15.125 1 96.5 78 LEU B N 1
ATOM 3642 C CA . LEU B 1 78 ? -16.25 1.777 -14.008 1 96.5 78 LEU B CA 1
ATOM 3643 C C . LEU B 1 78 ? -17.656 2.295 -14.258 1 96.5 78 LEU B C 1
ATOM 3645 O O . LEU B 1 78 ? -18.406 2.582 -13.32 1 96.5 78 LEU B O 1
ATOM 3649 N N . HIS B 1 79 ? -17.938 2.504 -15.523 1 95.44 79 HIS B N 1
ATOM 3650 C CA . HIS B 1 79 ? -19.312 2.865 -15.867 1 95.44 79 HIS B CA 1
ATOM 3651 C C . HIS B 1 79 ? -20.297 1.805 -15.391 1 95.44 79 HIS B C 1
ATOM 3653 O O . HIS B 1 79 ? -20.156 0.627 -15.734 1 95.44 79 HIS B O 1
ATOM 3659 N N . GLY B 1 80 ? -21.25 2.211 -14.586 1 94 80 GLY B N 1
ATOM 3660 C CA . GLY B 1 80 ? -22.266 1.285 -14.102 1 94 80 GLY B CA 1
ATOM 3661 C C . GLY B 1 80 ? -21.812 0.47 -12.906 1 94 80 GLY B C 1
ATOM 3662 O O . GLY B 1 80 ? -22.547 -0.389 -12.422 1 94 80 GLY B O 1
ATOM 3663 N N . VAL B 1 81 ? -20.609 0.629 -12.438 1 96.5 81 VAL B N 1
ATOM 3664 C CA . VAL B 1 81 ? -20.078 -0.042 -11.258 1 96.5 81 VAL B CA 1
ATOM 3665 C C . VAL B 1 81 ? -20.203 0.877 -10.047 1 96.5 81 VAL B C 1
ATOM 3667 O O . VAL B 1 81 ? -19.438 1.831 -9.906 1 96.5 81 VAL B O 1
ATOM 3670 N N . GLY B 1 82 ? -21.25 0.604 -9.203 1 94.88 82 GLY B N 1
ATOM 3671 C CA . GLY B 1 82 ? -21.531 1.535 -8.125 1 94.88 82 GLY B CA 1
ATOM 3672 C C . GLY B 1 82 ? -21.672 0.857 -6.773 1 94.88 82 GLY B C 1
ATOM 3673 O O . GLY B 1 82 ? -21.156 -0.238 -6.562 1 94.88 82 GLY B O 1
ATOM 3674 N N . PHE B 1 83 ? -22.328 1.514 -5.887 1 95.5 83 PHE B N 1
ATOM 3675 C CA . PHE B 1 83 ? -22.5 1.069 -4.512 1 95.5 83 PHE B CA 1
ATOM 3676 C C . PHE B 1 83 ? -23.5 -0.082 -4.43 1 95.5 83 PHE B C 1
ATOM 3678 O O . PHE B 1 83 ? -23.406 -0.93 -3.543 1 95.5 83 PHE B O 1
ATOM 3685 N N . GLU B 1 84 ? -24.406 -0.121 -5.371 1 95.44 84 GLU B N 1
ATOM 3686 C CA . GLU B 1 84 ? -25.391 -1.197 -5.391 1 95.44 84 GLU B CA 1
ATOM 3687 C C . GLU B 1 84 ? -24.734 -2.541 -5.691 1 95.44 84 GLU B C 1
ATOM 3689 O O . GLU B 1 84 ? -23.891 -2.641 -6.582 1 95.44 84 GLU B O 1
ATOM 3694 N N . PRO B 1 85 ? -25.125 -3.551 -4.945 1 96 85 PRO B N 1
ATOM 3695 C CA . PRO B 1 85 ? -24.562 -4.883 -5.184 1 96 85 PRO B CA 1
ATOM 3696 C C . PRO B 1 85 ? -24.875 -5.414 -6.586 1 96 85 PRO B C 1
ATOM 3698 O O . PRO B 1 85 ? -25.875 -5.012 -7.191 1 96 85 PRO B O 1
ATOM 3701 N N . ASN B 1 86 ? -23.984 -6.168 -7.047 1 94.06 86 ASN B N 1
ATOM 3702 C CA . ASN B 1 86 ? -24.203 -6.883 -8.305 1 94.06 86 ASN B CA 1
ATOM 3703 C C . ASN B 1 86 ? -24.781 -8.273 -8.07 1 94.06 86 ASN B C 1
ATOM 3705 O O . ASN B 1 86 ? -24.25 -9.047 -7.273 1 94.06 86 ASN B O 1
ATOM 3709 N N . ALA B 1 87 ? -25.812 -8.664 -8.758 1 91.19 87 ALA B N 1
ATOM 3710 C CA . ALA B 1 87 ? -26.547 -9.906 -8.531 1 91.19 87 ALA B CA 1
ATOM 3711 C C . ALA B 1 87 ? -25.688 -11.125 -8.867 1 91.19 87 ALA B C 1
ATOM 3713 O O . ALA B 1 87 ? -25.844 -12.188 -8.266 1 91.19 87 ALA B O 1
ATOM 3714 N N . ASP B 1 88 ? -24.781 -10.914 -9.758 1 90.25 88 ASP B N 1
ATOM 3715 C CA . ASP B 1 88 ? -24 -12.055 -10.242 1 90.25 88 ASP B CA 1
ATOM 3716 C C . ASP B 1 88 ? -22.766 -12.281 -9.398 1 90.25 88 ASP B C 1
ATOM 3718 O O . ASP B 1 88 ? -22.312 -13.422 -9.227 1 90.25 88 ASP B O 1
ATOM 3722 N N . TYR B 1 89 ? -22.172 -11.242 -8.812 1 90.94 89 TYR B N 1
ATOM 3723 C CA . TYR B 1 89 ? -20.828 -11.391 -8.234 1 90.94 89 TYR B CA 1
ATOM 3724 C C . TYR B 1 89 ? -20.828 -11.016 -6.758 1 90.94 89 TYR B C 1
ATOM 3726 O O . TYR B 1 89 ? -19.969 -11.461 -6 1 90.94 89 TYR B O 1
ATOM 3734 N N . SER B 1 90 ? -21.719 -10.148 -6.281 1 88.31 90 SER B N 1
ATOM 3735 C CA . SER B 1 90 ? -21.609 -9.516 -4.973 1 88.31 90 SER B CA 1
ATOM 3736 C C . SER B 1 90 ? -22.984 -9.234 -4.379 1 88.31 90 SER B C 1
ATOM 3738 O O . SER B 1 90 ? -23.344 -8.086 -4.145 1 88.31 90 SER B O 1
ATOM 3740 N N . GLU B 1 91 ? -23.656 -10.172 -3.973 1 91.88 91 GLU B N 1
ATOM 3741 C CA . GLU B 1 91 ? -25.062 -10.055 -3.598 1 91.88 91 GLU B CA 1
ATOM 3742 C C . GLU B 1 91 ? -25.219 -9.258 -2.305 1 91.88 91 GLU B C 1
ATOM 3744 O O . GLU B 1 91 ? -26.234 -8.594 -2.105 1 91.88 91 GLU B O 1
ATOM 3749 N N . THR B 1 92 ? -24.203 -9.312 -1.524 1 95.56 92 THR B N 1
ATOM 3750 C CA . THR B 1 92 ? -24.406 -8.711 -0.21 1 95.56 92 THR B CA 1
ATOM 3751 C C . THR B 1 92 ? -23.422 -7.578 0.034 1 95.56 92 THR B C 1
ATOM 3753 O O . THR B 1 92 ? -23.422 -6.973 1.108 1 95.56 92 THR B O 1
ATOM 3756 N N . ILE B 1 93 ? -22.531 -7.277 -0.942 1 97.25 93 ILE B N 1
ATOM 3757 C CA . ILE B 1 93 ? -21.578 -6.195 -0.783 1 97.25 93 ILE B CA 1
ATOM 3758 C C . ILE B 1 93 ? -21.641 -5.266 -1.994 1 97.25 93 ILE B C 1
ATOM 3760 O O . ILE B 1 93 ? -22.078 -5.672 -3.072 1 97.25 93 ILE B O 1
ATOM 3764 N N . PRO B 1 94 ? -21.141 -3.977 -1.827 1 97.56 94 PRO B N 1
ATOM 3765 C CA . PRO B 1 94 ? -21.141 -3.066 -2.975 1 97.56 94 PRO B CA 1
ATOM 3766 C C . PRO B 1 94 ? -20.328 -3.607 -4.152 1 97.56 94 PRO B C 1
ATOM 3768 O O . PRO B 1 94 ? -19.266 -4.203 -3.953 1 97.56 94 PRO B O 1
ATOM 3771 N N . HIS B 1 95 ? -20.844 -3.387 -5.375 1 97.88 95 HIS B N 1
ATOM 3772 C CA . HIS B 1 95 ? -20.141 -3.775 -6.59 1 97.88 95 HIS B CA 1
ATOM 3773 C C . HIS B 1 95 ? -18.75 -3.168 -6.637 1 97.88 95 HIS B C 1
ATOM 3775 O O . HIS B 1 95 ? -17.781 -3.834 -7.039 1 97.88 95 HIS B O 1
ATOM 3781 N N . THR B 1 96 ? -18.594 -1.952 -6.191 1 97.69 96 THR B N 1
ATOM 3782 C CA . THR B 1 96 ? -17.312 -1.256 -6.172 1 97.69 96 THR B CA 1
ATOM 3783 C C . THR B 1 96 ? -16.328 -1.962 -5.246 1 97.69 96 THR B C 1
ATOM 3785 O O . THR B 1 96 ? -15.125 -1.985 -5.512 1 97.69 96 THR B O 1
ATOM 3788 N N . LEU B 1 97 ? -16.844 -2.451 -4.168 1 98.19 97 LEU B N 1
ATOM 3789 C CA . LEU B 1 97 ? -15.969 -3.148 -3.229 1 98.19 97 LEU B CA 1
ATOM 3790 C C . LEU B 1 97 ? -15.469 -4.461 -3.822 1 98.19 97 LEU B C 1
ATOM 3792 O O . LEU B 1 97 ? -14.297 -4.82 -3.65 1 98.19 97 LEU B O 1
ATOM 3796 N N . TYR B 1 98 ? -16.344 -5.188 -4.496 1 98.5 98 TYR B N 1
ATOM 3797 C CA . TYR B 1 98 ? -15.906 -6.387 -5.207 1 98.5 98 TYR B CA 1
ATOM 3798 C C . TYR B 1 98 ? -14.836 -6.059 -6.234 1 98.5 98 TYR B C 1
ATOM 3800 O O . TYR B 1 98 ? -13.828 -6.762 -6.336 1 98.5 98 TYR B O 1
ATOM 3808 N N . MET B 1 99 ? -15.039 -4.98 -6.949 1 98.5 99 MET B N 1
ATOM 3809 C CA . MET B 1 99 ? -14.078 -4.516 -7.949 1 98.5 99 MET B CA 1
ATOM 3810 C C . MET B 1 99 ? -12.719 -4.23 -7.312 1 98.5 99 MET B C 1
ATOM 3812 O O . MET B 1 99 ? -11.688 -4.656 -7.828 1 98.5 99 MET B O 1
ATOM 3816 N N . MET B 1 100 ? -12.656 -3.584 -6.199 1 98.69 100 MET B N 1
ATOM 3817 C CA . MET B 1 100 ? -11.414 -3.264 -5.5 1 98.69 100 MET B CA 1
ATOM 3818 C C . MET B 1 100 ? -10.742 -4.531 -4.988 1 98.69 100 MET B C 1
ATOM 3820 O O . MET B 1 100 ? -9.516 -4.645 -5.031 1 98.69 100 MET B O 1
ATOM 3824 N N . PHE B 1 101 ? -11.602 -5.418 -4.418 1 98.62 101 PHE B N 1
ATOM 3825 C CA . PHE B 1 101 ? -11.078 -6.695 -3.955 1 98.62 101 PHE B CA 1
ATOM 3826 C C . PHE B 1 101 ? -10.375 -7.438 -5.09 1 98.62 101 PHE B C 1
ATOM 3828 O O . PHE B 1 101 ? -9.242 -7.891 -4.934 1 98.62 101 PHE B O 1
ATOM 3835 N N . GLN B 1 102 ? -10.961 -7.516 -6.238 1 98.75 102 GLN B N 1
ATOM 3836 C CA . GLN B 1 102 ? -10.414 -8.203 -7.406 1 98.75 102 GLN B CA 1
ATOM 3837 C C . GLN B 1 102 ? -9.203 -7.465 -7.957 1 98.75 102 GLN B C 1
ATOM 3839 O O . GLN B 1 102 ? -8.281 -8.086 -8.484 1 98.75 102 GLN B O 1
ATOM 3844 N N . LEU B 1 103 ? -9.172 -6.172 -7.801 1 98.81 103 LEU B N 1
ATOM 3845 C CA . LEU B 1 103 ? -8.008 -5.387 -8.203 1 98.81 103 LEU B CA 1
ATOM 3846 C C . LEU B 1 103 ? -6.75 -5.883 -7.504 1 98.81 103 LEU B C 1
ATOM 3848 O O . LEU B 1 103 ? -5.688 -5.984 -8.125 1 98.81 103 LEU B O 1
ATOM 3852 N N . THR B 1 104 ? -6.863 -6.145 -6.223 1 98.69 104 THR B N 1
ATOM 3853 C CA . THR B 1 104 ? -5.695 -6.555 -5.453 1 98.69 104 THR B CA 1
ATOM 3854 C C . THR B 1 104 ? -5.141 -7.875 -5.973 1 98.69 104 THR B C 1
ATOM 3856 O O . THR B 1 104 ? -3.93 -8.094 -5.957 1 98.69 104 THR B O 1
ATOM 3859 N N . PHE B 1 105 ? -6.016 -8.75 -6.543 1 98.75 105 PHE B N 1
ATOM 3860 C CA . PHE B 1 105 ? -5.5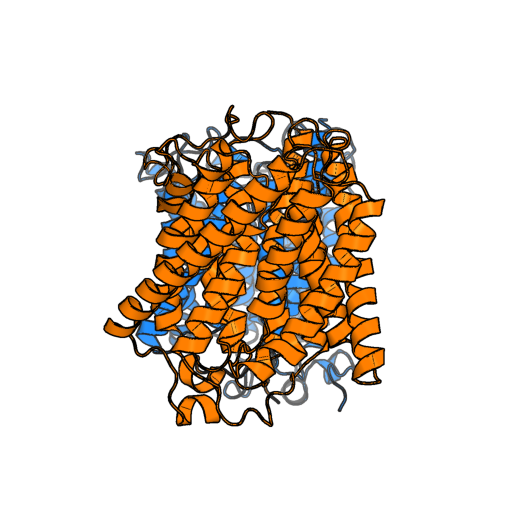66 -10 -7.148 1 98.75 105 PHE B CA 1
ATOM 3861 C C . PHE B 1 105 ? -4.77 -9.727 -8.422 1 98.75 105 PHE B C 1
ATOM 3863 O O . PHE B 1 105 ? -3.715 -10.328 -8.641 1 98.75 105 PHE B O 1
ATOM 3870 N N . ALA B 1 106 ? -5.297 -8.859 -9.188 1 98.81 106 ALA B N 1
ATOM 3871 C CA . ALA B 1 106 ? -4.645 -8.539 -10.453 1 98.81 106 ALA B CA 1
ATOM 3872 C C . ALA B 1 106 ? -3.26 -7.945 -10.219 1 98.81 106 ALA B C 1
ATOM 3874 O O . ALA B 1 106 ? -2.295 -8.32 -10.891 1 98.81 106 ALA B O 1
ATOM 3875 N N . VAL B 1 107 ? -3.154 -7.012 -9.289 1 98.81 107 VAL B N 1
ATOM 3876 C CA . VAL B 1 107 ? -1.894 -6.359 -8.953 1 98.81 107 VAL B CA 1
ATOM 3877 C C . VAL B 1 107 ? -0.888 -7.398 -8.461 1 98.81 107 VAL B C 1
ATOM 3879 O O . VAL B 1 107 ? 0.249 -7.445 -8.938 1 98.81 107 VAL B O 1
ATOM 3882 N N . LEU B 1 108 ? -1.338 -8.219 -7.562 1 98.69 108 LEU B N 1
ATOM 3883 C CA . LEU B 1 108 ? -0.479 -9.227 -6.945 1 98.69 108 LEU B CA 1
ATOM 3884 C C . LEU B 1 108 ? 0.041 -10.211 -7.988 1 98.69 108 LEU B C 1
ATOM 3886 O O . LEU B 1 108 ? 1.226 -10.555 -7.988 1 98.69 108 LEU B O 1
ATOM 3890 N N . THR B 1 109 ? -0.831 -10.641 -8.852 1 98.81 109 THR B N 1
ATOM 3891 C CA . THR B 1 109 ? -0.471 -11.633 -9.867 1 98.81 109 THR B CA 1
ATOM 3892 C C . THR B 1 109 ? 0.633 -11.094 -10.773 1 98.81 109 THR B C 1
ATOM 3894 O O . THR B 1 109 ? 1.601 -11.805 -11.07 1 98.81 109 THR B O 1
ATOM 3897 N N . THR B 1 110 ? 0.493 -9.883 -11.156 1 98.75 110 THR B N 1
ATOM 3898 C CA . THR B 1 110 ? 1.484 -9.258 -12.023 1 98.75 110 THR B CA 1
ATOM 3899 C C . THR B 1 110 ? 2.82 -9.109 -11.305 1 98.75 110 THR B C 1
ATOM 3901 O O . THR B 1 110 ? 3.879 -9.344 -11.891 1 98.75 110 THR B O 1
ATOM 3904 N N . ALA B 1 111 ? 2.768 -8.781 -10.047 1 98.69 111 ALA B N 1
ATOM 3905 C CA . ALA B 1 111 ? 3.98 -8.586 -9.258 1 98.69 111 ALA B CA 1
ATOM 3906 C C . ALA B 1 111 ? 4.734 -9.906 -9.078 1 98.69 111 ALA B C 1
ATOM 3908 O O . ALA B 1 111 ? 5.969 -9.922 -9.07 1 98.69 111 ALA B O 1
ATOM 3909 N N . ILE B 1 112 ? 4.039 -11.031 -8.953 1 98.81 112 ILE B N 1
ATOM 3910 C CA . ILE B 1 112 ? 4.633 -12.344 -8.719 1 98.81 112 ILE B CA 1
ATOM 3911 C C . ILE B 1 112 ? 5.551 -12.719 -9.875 1 98.81 112 ILE B C 1
ATOM 3913 O O . ILE B 1 112 ? 6.605 -13.32 -9.672 1 98.81 112 ILE B O 1
ATOM 3917 N N . ILE B 1 113 ? 5.266 -12.281 -11.062 1 98.81 113 ILE B N 1
ATOM 3918 C CA . ILE B 1 113 ? 5.98 -12.68 -12.273 1 98.81 113 ILE B CA 1
ATOM 3919 C C . ILE B 1 113 ? 7.438 -12.234 -12.18 1 98.81 113 ILE B C 1
ATOM 3921 O O . ILE B 1 113 ? 8.336 -12.938 -12.641 1 98.81 113 ILE B O 1
ATOM 3925 N N . SER B 1 114 ? 7.684 -11.109 -11.516 1 98.19 114 SER B N 1
ATOM 3926 C CA . SER B 1 114 ? 9 -10.484 -11.5 1 98.19 114 SER B CA 1
ATOM 3927 C C . SER B 1 114 ? 10.016 -11.352 -10.766 1 98.19 114 SER B C 1
ATOM 3929 O O . SER B 1 114 ? 11.227 -11.195 -10.961 1 98.19 114 SER B O 1
ATOM 3931 N N . GLY B 1 115 ? 9.578 -12.312 -9.969 1 98.06 115 GLY B N 1
ATOM 3932 C CA . GLY B 1 115 ? 10.484 -13.203 -9.266 1 98.06 115 GLY B CA 1
ATOM 3933 C C . GLY B 1 115 ? 11.297 -14.086 -10.195 1 98.06 115 GLY B C 1
ATOM 3934 O O . GLY B 1 115 ? 12.375 -14.547 -9.828 1 98.06 115 GLY B O 1
ATOM 3935 N N . SER B 1 116 ? 10.82 -14.273 -11.383 1 98.38 116 SER B N 1
ATOM 3936 C CA . SER B 1 116 ? 11.461 -15.211 -12.297 1 98.38 116 SER B CA 1
ATOM 3937 C C . SER B 1 116 ? 12.594 -14.547 -13.07 1 98.38 116 SER B C 1
ATOM 3939 O O . SER B 1 116 ? 13.523 -15.227 -13.508 1 98.38 116 SER B O 1
ATOM 3941 N N . PHE B 1 117 ? 12.562 -13.25 -13.258 1 97.38 117 PHE B N 1
ATOM 3942 C CA . PHE B 1 117 ? 13.562 -12.617 -14.117 1 97.38 117 PHE B CA 1
ATOM 3943 C C . PHE B 1 117 ? 14.305 -11.516 -13.359 1 97.38 117 PHE B C 1
ATOM 3945 O O . PHE B 1 117 ? 14.914 -10.641 -13.977 1 97.38 117 PHE B O 1
ATOM 3952 N N . ALA B 1 118 ? 14.266 -11.586 -12.055 1 96.69 118 ALA B N 1
ATOM 3953 C CA . ALA B 1 118 ? 14.953 -10.609 -11.219 1 96.69 118 ALA B CA 1
ATOM 3954 C C . ALA B 1 118 ? 16.422 -10.484 -11.617 1 96.69 118 ALA B C 1
ATOM 3956 O O . ALA B 1 118 ? 17.047 -11.461 -12.008 1 96.69 118 ALA B O 1
ATOM 3957 N N . GLU B 1 119 ? 16.984 -9.266 -11.555 1 96.56 119 GLU B N 1
ATOM 3958 C CA . GLU B 1 119 ? 18.391 -8.906 -11.672 1 96.56 119 GLU B CA 1
ATOM 3959 C C . GLU B 1 119 ? 18.812 -8.82 -13.133 1 96.56 119 GLU B C 1
ATOM 3961 O O . GLU B 1 119 ? 20 -8.617 -13.43 1 96.56 119 GLU B O 1
ATOM 3966 N N . ARG B 1 120 ? 17.828 -8.906 -14.125 1 95.88 120 ARG B N 1
ATOM 3967 C CA . ARG B 1 120 ? 18.422 -8.859 -15.461 1 95.88 120 ARG B CA 1
ATOM 3968 C C . ARG B 1 120 ? 17.469 -8.203 -16.453 1 95.88 120 ARG B C 1
ATOM 3970 O O . ARG B 1 120 ? 17.844 -7.883 -17.578 1 95.88 120 ARG B O 1
ATOM 3977 N N . MET B 1 121 ? 16.188 -7.949 -16.094 1 97.25 121 MET B N 1
ATOM 3978 C CA . MET B 1 121 ? 15.25 -7.32 -17.016 1 97.25 121 MET B CA 1
ATOM 3979 C C . MET B 1 121 ? 15.312 -5.801 -16.906 1 97.25 121 MET B C 1
ATOM 3981 O O . MET B 1 121 ? 15.391 -5.258 -15.805 1 97.25 121 MET B O 1
ATOM 3985 N N . ARG B 1 122 ? 15.266 -5.133 -18.062 1 97.62 122 ARG B N 1
ATOM 3986 C CA . ARG B 1 122 ? 15.242 -3.672 -18.062 1 97.62 122 ARG B CA 1
ATOM 3987 C C . ARG B 1 122 ? 13.883 -3.146 -17.609 1 97.62 122 ARG B C 1
ATOM 3989 O O . ARG B 1 122 ? 12.844 -3.729 -17.922 1 97.62 122 ARG B O 1
ATOM 3996 N N . PHE B 1 123 ? 13.906 -2.018 -16.938 1 97.06 123 PHE B N 1
ATOM 3997 C CA . PHE B 1 123 ? 12.727 -1.481 -16.266 1 97.06 123 PHE B CA 1
ATOM 3998 C C . PHE B 1 123 ? 11.688 -1.031 -17.297 1 97.06 123 PHE B C 1
ATOM 4000 O O . PHE B 1 123 ? 10.5 -1.344 -17.156 1 97.06 123 PHE B O 1
ATOM 4007 N N . PRO B 1 124 ? 11.977 -0.294 -18.422 1 97.44 124 PRO B N 1
ATOM 4008 C CA . PRO B 1 124 ? 10.961 0.102 -19.391 1 97.44 124 PRO B CA 1
ATOM 4009 C C . PRO B 1 124 ? 10.273 -1.095 -20.047 1 97.44 124 PRO B C 1
ATOM 4011 O O . PRO B 1 124 ? 9.086 -1.032 -20.359 1 97.44 124 PRO B O 1
ATOM 4014 N N . ALA B 1 125 ? 11.047 -2.117 -20.281 1 98.19 125 ALA B N 1
ATOM 4015 C CA . ALA B 1 125 ? 10.469 -3.34 -20.844 1 98.19 125 ALA B CA 1
ATOM 4016 C C . ALA B 1 125 ? 9.43 -3.936 -19.891 1 98.19 125 ALA B C 1
ATOM 4018 O O . ALA B 1 125 ? 8.359 -4.371 -20.328 1 98.19 125 ALA B O 1
ATOM 4019 N N . PHE B 1 126 ? 9.781 -3.951 -18.609 1 97.88 126 PHE B N 1
ATOM 4020 C CA . PHE B 1 126 ? 8.852 -4.496 -17.641 1 97.88 126 PHE B CA 1
ATOM 4021 C C . PHE B 1 126 ? 7.566 -3.68 -17.594 1 97.88 126 PHE B C 1
ATOM 4023 O O . PHE B 1 126 ? 6.477 -4.234 -17.453 1 97.88 126 PHE B O 1
ATOM 4030 N N . ILE B 1 127 ? 7.633 -2.365 -17.672 1 97.94 127 ILE B N 1
ATOM 4031 C CA . ILE B 1 127 ? 6.465 -1.494 -17.625 1 97.94 127 ILE B CA 1
ATOM 4032 C C . ILE B 1 127 ? 5.508 -1.856 -18.75 1 97.94 127 ILE B C 1
ATOM 4034 O O . ILE B 1 127 ? 4.324 -2.123 -18.516 1 97.94 127 ILE B O 1
ATOM 4038 N N . LEU B 1 128 ? 5.977 -1.888 -19.953 1 98.38 128 LEU B N 1
ATOM 4039 C CA . LEU B 1 128 ? 5.117 -2.205 -21.078 1 98.38 128 LEU B CA 1
ATOM 4040 C C . LEU B 1 128 ? 4.598 -3.637 -20.984 1 98.38 128 LEU B C 1
ATOM 4042 O O . LEU B 1 128 ? 3.438 -3.904 -21.297 1 98.38 128 LEU B O 1
ATOM 4046 N N . PHE B 1 129 ? 5.453 -4.559 -20.578 1 98.69 129 PHE B N 1
ATOM 4047 C CA . PHE B 1 129 ? 5.047 -5.945 -20.375 1 98.69 129 PHE B CA 1
ATOM 4048 C C . PHE B 1 129 ? 3.867 -6.027 -19.422 1 98.69 129 PHE B C 1
ATOM 4050 O O . PHE B 1 129 ? 2.889 -6.727 -19.688 1 98.69 129 PHE B O 1
ATOM 4057 N N . SER B 1 130 ? 3.963 -5.328 -18.281 1 98.5 130 SER B N 1
ATOM 4058 C CA . SER B 1 130 ? 2.938 -5.383 -17.25 1 98.5 130 SER B CA 1
ATOM 4059 C C . SER B 1 130 ? 1.603 -4.852 -17.766 1 98.5 130 SER B C 1
ATOM 4061 O O . SER B 1 130 ? 0.546 -5.402 -17.453 1 98.5 130 SER B O 1
ATOM 4063 N N . VAL B 1 131 ? 1.626 -3.781 -18.531 1 98.31 131 VAL B N 1
ATOM 4064 C CA . VAL B 1 131 ? 0.419 -3.209 -19.125 1 98.31 131 VAL B CA 1
ATOM 4065 C C . VAL B 1 131 ? -0.255 -4.238 -20.016 1 98.31 131 VAL B C 1
ATOM 4067 O O . VAL B 1 131 ? -1.44 -4.535 -19.859 1 98.31 131 VAL B O 1
ATOM 4070 N N . LEU B 1 132 ? 0.505 -4.801 -20.891 1 98.69 132 LEU B N 1
ATOM 4071 C CA . LEU B 1 132 ? -0.032 -5.734 -21.875 1 98.69 132 LEU B CA 1
ATOM 4072 C C . LEU B 1 132 ? -0.482 -7.027 -21.203 1 98.69 132 LEU B C 1
ATOM 4074 O O . LEU B 1 132 ? -1.532 -7.574 -21.547 1 98.69 132 LEU B O 1
ATOM 4078 N N . TRP B 1 133 ? 0.287 -7.516 -20.281 1 98.75 133 TRP B N 1
ATOM 4079 C CA . TRP B 1 133 ? -0.006 -8.797 -19.641 1 98.75 133 TRP B CA 1
ATOM 4080 C C . TRP B 1 133 ? -1.287 -8.711 -18.828 1 98.75 133 TRP B C 1
ATOM 4082 O O . TRP B 1 133 ? -2.098 -9.641 -18.828 1 98.75 133 TRP B O 1
ATOM 4092 N N . ALA B 1 134 ? -1.495 -7.617 -18.094 1 98.56 134 ALA B N 1
ATOM 4093 C CA . ALA B 1 134 ? -2.705 -7.441 -17.297 1 98.56 134 ALA B CA 1
ATOM 4094 C C . ALA B 1 134 ? -3.951 -7.445 -18.172 1 98.56 134 ALA B C 1
ATOM 4096 O O . ALA B 1 134 ? -4.984 -8 -17.797 1 98.56 134 ALA B O 1
ATOM 4097 N N . VAL B 1 135 ? -3.822 -6.922 -19.375 1 98.19 135 VAL B N 1
ATOM 4098 C CA . VAL B 1 135 ? -4.969 -6.754 -20.266 1 98.19 135 VAL B CA 1
ATOM 4099 C C . VAL B 1 135 ? -5.203 -8.047 -21.047 1 98.19 135 VAL B C 1
ATOM 4101 O O . VAL B 1 135 ? -6.332 -8.539 -21.125 1 98.19 135 VAL B O 1
ATOM 4104 N N . PHE B 1 136 ? -4.164 -8.625 -21.516 1 98.56 136 PHE B N 1
ATOM 4105 C CA . PHE B 1 136 ? -4.344 -9.664 -22.531 1 98.56 136 PHE B CA 1
ATOM 4106 C C . PHE B 1 136 ? -4.203 -11.047 -21.922 1 98.56 136 PHE B C 1
ATOM 4108 O O . PHE B 1 136 ? -4.531 -12.055 -22.562 1 98.56 136 PHE B O 1
ATOM 4115 N N . VAL B 1 137 ? -3.705 -11.148 -20.703 1 98.81 137 VAL B N 1
ATOM 4116 C CA . VAL B 1 137 ? -3.574 -12.469 -20.109 1 98.81 137 VAL B CA 1
ATOM 4117 C C . VAL B 1 137 ? -4.418 -12.539 -18.828 1 98.81 137 VAL B C 1
ATOM 4119 O O . VAL B 1 137 ? -5.348 -13.344 -18.75 1 98.81 137 VAL B O 1
ATOM 4122 N N . TYR B 1 138 ? -4.156 -11.664 -17.875 1 98.81 138 TYR B N 1
ATOM 4123 C CA . TYR B 1 138 ? -4.848 -11.781 -16.594 1 98.81 138 TYR B CA 1
ATOM 4124 C C . TYR B 1 138 ? -6.355 -11.648 -16.766 1 98.81 138 TYR B C 1
ATOM 4126 O O . TYR B 1 138 ? -7.121 -12.469 -16.266 1 98.81 138 TYR B O 1
ATOM 4134 N N . SER B 1 139 ? -6.816 -10.578 -17.484 1 98.81 139 SER B N 1
ATOM 4135 C CA . SER B 1 139 ? -8.242 -10.273 -17.578 1 98.81 139 SER B CA 1
ATOM 4136 C C . SER B 1 139 ? -9 -11.398 -18.266 1 98.81 139 SER B C 1
ATOM 4138 O O . SER B 1 139 ? -10.031 -11.859 -17.75 1 98.81 139 SER B O 1
ATOM 4140 N N . PRO B 1 140 ? -8.477 -11.938 -19.359 1 98.69 140 PRO B N 1
ATOM 4141 C CA . PRO B 1 140 ? -9.188 -13.062 -19.969 1 98.69 140 PRO B CA 1
ATOM 4142 C C . PRO B 1 140 ? -9.227 -14.297 -19.078 1 98.69 140 PRO B C 1
ATOM 4144 O O . PRO B 1 140 ? -10.266 -14.953 -18.969 1 98.69 140 PRO B O 1
ATOM 4147 N N . VAL B 1 141 ? -8.109 -14.641 -18.438 1 98.88 141 VAL B N 1
ATOM 4148 C CA . VAL B 1 141 ? -8.086 -15.828 -17.594 1 98.88 141 VAL B CA 1
ATOM 4149 C C . VAL B 1 141 ? -9.047 -15.648 -16.422 1 98.88 141 VAL B C 1
ATOM 4151 O O . VAL B 1 141 ? -9.758 -16.594 -16.047 1 98.88 141 VAL B O 1
ATOM 4154 N N . ALA B 1 142 ? -9.055 -14.453 -15.836 1 98.81 142 ALA B N 1
ATOM 4155 C CA . ALA B 1 142 ? -10.016 -14.172 -14.766 1 98.81 142 ALA B CA 1
ATOM 4156 C C . ALA B 1 142 ? -11.445 -14.32 -15.266 1 98.81 142 ALA B C 1
ATOM 4158 O O . ALA B 1 142 ? -12.305 -14.844 -14.547 1 98.81 142 ALA B O 1
ATOM 4159 N N . HIS B 1 143 ? -11.719 -13.875 -16.469 1 98.75 143 HIS B N 1
ATOM 4160 C CA . HIS B 1 143 ? -13.047 -14.023 -17.062 1 98.75 143 HIS B CA 1
ATOM 4161 C C . HIS B 1 143 ? -13.406 -15.492 -17.234 1 98.75 143 HIS B C 1
ATOM 4163 O O . HIS B 1 143 ? -14.531 -15.898 -16.938 1 98.75 143 HIS B O 1
ATOM 4169 N N . TRP B 1 144 ? -12.484 -16.281 -17.734 1 98.81 144 TRP B N 1
ATOM 4170 C CA . TRP B 1 144 ? -12.734 -17.703 -17.984 1 98.81 144 TRP B CA 1
ATOM 4171 C C . TRP B 1 144 ? -13.219 -18.406 -16.703 1 98.81 144 TRP B C 1
ATOM 4173 O O . TRP B 1 144 ? -14.117 -19.234 -16.766 1 98.81 144 TRP B O 1
ATOM 4183 N N . VAL B 1 145 ? -12.602 -17.984 -15.609 1 98.44 145 VAL B N 1
ATOM 4184 C CA . VAL B 1 145 ? -12.75 -18.766 -14.391 1 98.44 145 VAL B CA 1
ATOM 4185 C C . VAL B 1 145 ? -13.828 -18.141 -13.5 1 98.44 145 VAL B C 1
ATOM 4187 O O . VAL B 1 145 ? -14.641 -18.859 -12.906 1 98.44 145 VAL B O 1
ATOM 4190 N N . TRP B 1 146 ? -13.836 -16.797 -13.453 1 97.81 146 TRP B N 1
ATOM 4191 C CA . TRP B 1 146 ? -14.664 -16.141 -12.438 1 97.81 146 TRP B CA 1
ATOM 4192 C C . TRP B 1 146 ? -15.688 -15.219 -13.078 1 97.81 146 TRP B C 1
ATOM 4194 O O . TRP B 1 146 ? -16.641 -14.797 -12.43 1 97.81 146 TRP B O 1
ATOM 4204 N N . GLY B 1 147 ? -15.508 -14.852 -14.344 1 97.62 147 GLY B N 1
ATOM 4205 C CA . GLY B 1 147 ? -16.312 -13.82 -14.969 1 97.62 147 GLY B CA 1
ATOM 4206 C C . GLY B 1 147 ? -17.422 -14.375 -15.852 1 97.62 147 GLY B C 1
ATOM 4207 O O . GLY B 1 147 ? -17.906 -13.688 -16.75 1 97.62 147 GLY B O 1
ATOM 4208 N N . GLY B 1 148 ? -17.703 -15.688 -15.672 1 96.75 148 GLY B N 1
ATOM 4209 C CA . GLY B 1 148 ? -18.734 -16.312 -16.469 1 96.75 148 GLY B CA 1
ATOM 4210 C C . GLY B 1 148 ? -18.234 -16.844 -17.797 1 96.75 148 GLY B C 1
ATOM 4211 O O . GLY B 1 148 ? -19 -17.016 -18.75 1 96.75 148 GLY B O 1
ATOM 4212 N N . GLY B 1 149 ? -17 -17.125 -17.891 1 98.19 149 GLY B N 1
ATOM 4213 C CA . GLY B 1 149 ? -16.406 -17.641 -19.125 1 98.19 149 GLY B CA 1
ATOM 4214 C C . GLY B 1 149 ? -16.531 -19.141 -19.266 1 98.19 149 GLY B C 1
ATOM 4215 O O . GLY B 1 149 ? -17.312 -19.766 -18.547 1 98.19 149 GLY B O 1
ATOM 4216 N N . TRP B 1 150 ? -15.844 -19.641 -20.188 1 98.56 150 TRP B N 1
ATOM 4217 C CA . TRP B 1 150 ? -16.078 -21 -20.641 1 98.56 150 TRP B CA 1
ATOM 4218 C C . TRP B 1 150 ? -15.609 -22 -19.578 1 98.56 150 TRP B C 1
ATOM 4220 O O . TRP B 1 150 ? -16.172 -23.094 -19.469 1 98.56 150 TRP B O 1
ATOM 4230 N N . LEU B 1 151 ? -14.578 -21.719 -18.812 1 98.62 151 LEU B N 1
ATOM 4231 C CA . LEU B 1 151 ? -14.156 -22.656 -17.766 1 98.62 151 LEU B CA 1
ATOM 4232 C C . LEU B 1 151 ? -15.172 -22.703 -16.641 1 98.62 151 LEU B C 1
ATOM 4234 O O . LEU B 1 151 ? -15.398 -23.75 -16.031 1 98.62 151 LEU B O 1
ATOM 4238 N N . ASP B 1 152 ? -15.656 -21.531 -16.312 1 97.19 152 ASP B N 1
ATOM 4239 C CA . ASP B 1 152 ? -16.766 -21.484 -15.359 1 97.19 152 ASP B CA 1
ATOM 4240 C C . ASP B 1 152 ? -17.938 -22.312 -15.859 1 97.19 152 ASP B C 1
ATOM 4242 O O . ASP B 1 152 ? -18.516 -23.109 -15.109 1 97.19 152 ASP B O 1
ATOM 4246 N N . GLU B 1 153 ? -18.344 -22.188 -17.125 1 97.38 153 GLU B N 1
ATOM 4247 C CA . GLU B 1 153 ? -19.453 -22.922 -17.734 1 97.38 153 GLU B CA 1
ATOM 4248 C C . GLU B 1 153 ? -19.156 -24.422 -17.766 1 97.38 153 GLU B C 1
ATOM 4250 O O . GLU B 1 153 ? -20.078 -25.234 -17.625 1 97.38 153 GLU B O 1
ATOM 4255 N N . LEU B 1 154 ? -17.891 -24.734 -17.938 1 98.12 154 LEU B N 1
ATOM 4256 C CA . LEU B 1 154 ? -17.469 -26.125 -17.953 1 98.12 154 LEU B CA 1
ATOM 4257 C C . LEU B 1 154 ? -17.688 -26.766 -16.578 1 98.12 154 LEU B C 1
ATOM 4259 O O . LEU B 1 154 ? -17.875 -27.984 -16.484 1 98.12 154 LEU B O 1
ATOM 4263 N N . GLY B 1 155 ? -17.609 -25.922 -15.562 1 98 155 GLY B N 1
ATOM 4264 C CA . GLY B 1 155 ? -17.797 -26.406 -14.203 1 98 155 GLY B CA 1
ATOM 4265 C C . GLY B 1 155 ? -16.5 -26.578 -13.445 1 98 155 GLY B C 1
ATOM 4266 O O . GLY B 1 155 ? -16.469 -27.203 -12.383 1 98 155 GLY B O 1
ATOM 4267 N N . ALA B 1 156 ? -15.414 -26.078 -13.984 1 98.25 156 ALA B N 1
ATOM 4268 C CA . ALA B 1 156 ? -14.18 -26.016 -13.211 1 98.25 156 ALA B CA 1
ATOM 4269 C C . ALA B 1 156 ? -14.32 -25.062 -12.031 1 98.25 156 ALA B C 1
ATOM 4271 O O . ALA B 1 156 ? -15.023 -24.047 -12.125 1 98.25 156 ALA B O 1
ATOM 4272 N N . ILE B 1 157 ? -13.641 -25.453 -10.914 1 98.38 157 ILE B N 1
ATOM 4273 C CA . ILE B 1 157 ? -13.781 -24.609 -9.742 1 98.38 157 ILE B CA 1
ATOM 4274 C C . ILE B 1 157 ? -12.398 -24.125 -9.289 1 98.38 157 ILE B C 1
ATOM 4276 O O . ILE B 1 157 ? -11.422 -24.875 -9.359 1 98.38 157 ILE B O 1
ATOM 4280 N N . ASP B 1 158 ? -12.289 -22.922 -8.953 1 98.56 158 ASP B N 1
ATOM 4281 C CA . ASP B 1 158 ? -11.109 -22.219 -8.461 1 98.56 158 ASP B CA 1
ATOM 4282 C C . ASP B 1 158 ? -11.492 -21.156 -7.434 1 98.56 158 ASP B C 1
ATOM 4284 O O . ASP B 1 158 ? -11.883 -20.047 -7.797 1 98.56 158 ASP B O 1
ATOM 4288 N N . PHE B 1 159 ? -11.352 -21.469 -6.18 1 98.5 159 PHE B N 1
ATOM 4289 C CA . PHE B 1 159 ? -11.93 -20.703 -5.09 1 98.5 159 PHE B CA 1
ATOM 4290 C C . PHE B 1 159 ? -11.32 -19.312 -5.027 1 98.5 159 PHE B C 1
ATOM 4292 O O . PHE B 1 159 ? -12.031 -18.312 -4.844 1 98.5 159 PHE B O 1
ATOM 4299 N N . ALA B 1 160 ? -9.961 -19.234 -5.133 1 98.38 160 ALA B N 1
ATOM 4300 C CA . ALA B 1 160 ? -9.328 -17.938 -4.891 1 98.38 160 ALA B CA 1
ATOM 4301 C C . ALA B 1 160 ? -8.195 -17.688 -5.879 1 98.38 160 ALA B C 1
ATOM 4303 O O . ALA B 1 160 ? -7.48 -16.688 -5.773 1 98.38 160 ALA B O 1
ATOM 4304 N N . GLY B 1 161 ? -7.883 -18.594 -6.797 1 98.44 161 GLY B N 1
ATOM 4305 C CA . GLY B 1 161 ? -6.9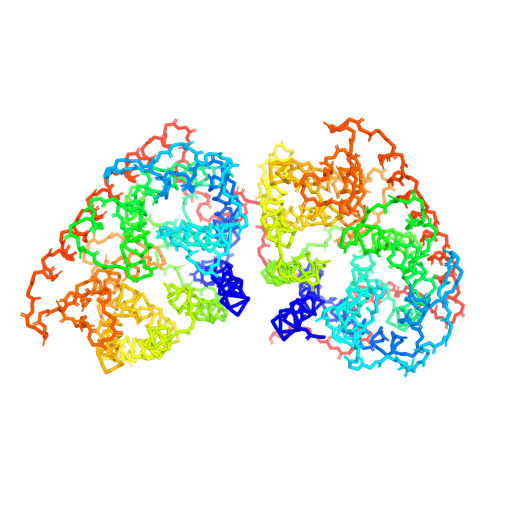65 -18.172 -7.848 1 98.44 161 GLY B CA 1
ATOM 4306 C C . GLY B 1 161 ? -5.82 -19.156 -8.055 1 98.44 161 GLY B C 1
ATOM 4307 O O . GLY B 1 161 ? -4.66 -18.75 -8.133 1 98.44 161 GLY B O 1
ATOM 4308 N N . GLY B 1 162 ? -6.105 -20.453 -8.109 1 98.31 162 GLY B N 1
ATOM 4309 C CA . GLY B 1 162 ? -5.098 -21.406 -8.547 1 98.31 162 GLY B CA 1
ATOM 4310 C C . GLY B 1 162 ? -4.66 -21.203 -9.984 1 98.31 162 GLY B C 1
ATOM 4311 O O . GLY B 1 162 ? -3.467 -21.078 -10.258 1 98.31 162 GLY B O 1
ATOM 4312 N N . ASN B 1 163 ? -5.613 -21.125 -10.852 1 98.31 163 ASN B N 1
ATOM 4313 C CA . ASN B 1 163 ? -5.352 -20.859 -12.258 1 98.31 163 ASN B CA 1
ATOM 4314 C C . ASN B 1 163 ? -5.098 -19.375 -12.508 1 98.31 163 ASN B C 1
ATOM 4316 O O . ASN B 1 163 ? -4.074 -19 -13.094 1 98.31 163 ASN B O 1
ATOM 4320 N N . VAL B 1 164 ? -5.945 -18.531 -12.008 1 98.75 164 VAL B N 1
ATOM 4321 C CA . VAL B 1 164 ? -6 -17.125 -12.367 1 98.75 164 VAL B CA 1
ATOM 4322 C C . VAL B 1 164 ? -4.766 -16.406 -11.836 1 98.75 164 VAL B C 1
ATOM 4324 O O . VAL B 1 164 ? -4.207 -15.531 -12.508 1 98.75 164 VAL B O 1
ATOM 4327 N N . VAL B 1 165 ? -4.32 -16.797 -10.633 1 98.88 165 VAL B N 1
ATOM 4328 C CA . VAL B 1 165 ? -3.244 -16.047 -9.992 1 98.88 165 VAL B CA 1
ATOM 4329 C C . VAL B 1 165 ? -1.948 -16.844 -10.047 1 98.88 165 VAL B C 1
ATOM 4331 O O . VAL B 1 165 ? -0.957 -16.391 -10.633 1 98.88 165 VAL B O 1
ATOM 4334 N N . HIS B 1 166 ? -1.941 -18.094 -9.539 1 98.88 166 HIS B N 1
ATOM 4335 C CA . HIS B 1 166 ? -0.694 -18.797 -9.266 1 98.88 166 HIS B CA 1
ATOM 4336 C C . HIS B 1 166 ? -0.146 -19.453 -10.531 1 98.88 166 HIS B C 1
ATOM 4338 O O . HIS B 1 166 ? 0.975 -19.156 -10.953 1 98.88 166 HIS B O 1
ATOM 4344 N N . ILE B 1 167 ? -0.936 -20.234 -11.219 1 98.94 167 ILE B N 1
ATOM 4345 C CA . ILE B 1 167 ? -0.44 -20.875 -12.43 1 98.94 167 ILE B CA 1
ATOM 4346 C C . ILE B 1 167 ? -0.123 -19.812 -13.477 1 98.94 167 ILE B C 1
ATOM 4348 O O . ILE B 1 167 ? 0.919 -19.859 -14.133 1 98.94 167 ILE B O 1
ATOM 4352 N N . SER B 1 168 ? -0.973 -18.828 -13.609 1 98.88 168 SER B N 1
ATOM 4353 C CA . SER B 1 168 ? -0.769 -17.781 -14.617 1 98.88 168 SER B CA 1
ATOM 4354 C C . SER B 1 168 ? 0.534 -17.031 -14.375 1 98.88 168 SER B C 1
ATOM 4356 O O . SER B 1 168 ? 1.33 -16.844 -15.297 1 98.88 168 SER B O 1
ATOM 4358 N N . SER B 1 169 ? 0.769 -16.594 -13.164 1 98.88 169 SER B N 1
ATOM 4359 C CA . SER B 1 169 ? 1.983 -15.836 -12.875 1 98.88 169 SER B CA 1
ATOM 4360 C C . SER B 1 169 ? 3.221 -16.719 -12.969 1 98.88 169 SER B C 1
ATOM 4362 O O . SER B 1 169 ? 4.254 -16.297 -13.492 1 98.88 169 SER B O 1
ATOM 4364 N N . GLY B 1 170 ? 3.131 -17.969 -12.461 1 98.88 170 GLY B N 1
ATOM 4365 C CA . GLY B 1 170 ? 4.254 -18.891 -12.539 1 98.88 170 GLY B CA 1
ATOM 4366 C C . GLY B 1 170 ? 4.676 -19.203 -13.961 1 98.88 170 GLY B C 1
ATOM 4367 O O . GLY B 1 170 ? 5.859 -19.109 -14.297 1 98.88 170 GLY B O 1
ATOM 4368 N N . VAL B 1 171 ? 3.717 -19.484 -14.781 1 98.88 171 VAL B N 1
ATOM 4369 C CA . VAL B 1 171 ? 3.99 -19.828 -16.172 1 98.88 171 VAL B CA 1
ATOM 4370 C C . VAL B 1 171 ? 4.531 -18.609 -16.906 1 98.88 171 VAL B C 1
ATOM 4372 O O . VAL B 1 171 ? 5.484 -18.703 -17.688 1 98.88 171 VAL B O 1
ATOM 4375 N N . ALA B 1 172 ? 3.9 -17.484 -16.719 1 98.94 172 ALA B N 1
ATOM 4376 C CA . ALA B 1 172 ? 4.391 -16.25 -17.328 1 98.94 172 ALA B CA 1
ATOM 4377 C C . ALA B 1 172 ? 5.84 -15.977 -16.938 1 98.94 172 ALA B C 1
ATOM 4379 O O . ALA B 1 172 ? 6.668 -15.648 -17.781 1 98.94 172 ALA B O 1
ATOM 4380 N N . GLY B 1 173 ? 6.125 -16.141 -15.625 1 98.81 173 GLY B N 1
ATOM 4381 C CA . GLY B 1 173 ? 7.488 -15.953 -15.148 1 98.81 173 GLY B CA 1
ATOM 4382 C C . GLY B 1 173 ? 8.484 -16.875 -15.82 1 98.81 173 GLY B C 1
ATOM 4383 O O . GLY B 1 173 ? 9.57 -16.453 -16.219 1 98.81 173 GLY B O 1
ATOM 4384 N N . LEU B 1 174 ? 8.148 -18.125 -15.977 1 98.62 174 LEU B N 1
ATOM 4385 C CA . LEU B 1 174 ? 9.016 -19.109 -16.609 1 98.62 174 LEU B CA 1
ATOM 4386 C C . LEU B 1 174 ? 9.297 -18.734 -18.062 1 98.62 174 LEU B C 1
ATOM 4388 O O . LEU B 1 174 ? 10.438 -18.797 -18.516 1 98.62 174 LEU B O 1
ATOM 4392 N N . VAL B 1 175 ? 8.234 -18.359 -18.797 1 98.81 175 VAL B N 1
ATOM 4393 C CA . VAL B 1 175 ? 8.375 -17.984 -20.188 1 98.81 175 VAL B CA 1
ATOM 4394 C C . VAL B 1 175 ? 9.336 -16.812 -20.328 1 98.81 175 VAL B C 1
ATOM 4396 O O . VAL B 1 175 ? 10.258 -16.844 -21.141 1 98.81 175 VAL B O 1
ATOM 4399 N N . VAL B 1 176 ? 9.164 -15.797 -19.531 1 98.75 176 VAL B N 1
ATOM 4400 C CA . VAL B 1 176 ? 10.008 -14.609 -19.625 1 98.75 176 VAL B CA 1
ATOM 4401 C C . VAL B 1 176 ? 11.438 -14.961 -19.219 1 98.75 176 VAL B C 1
ATOM 4403 O O . VAL B 1 176 ? 12.398 -14.5 -19.859 1 98.75 176 VAL B O 1
ATOM 4406 N N . ALA B 1 177 ? 11.609 -15.805 -18.203 1 98.19 177 ALA B N 1
ATOM 4407 C CA . ALA B 1 177 ? 12.938 -16.219 -17.75 1 98.19 177 ALA B CA 1
ATOM 4408 C C . ALA B 1 177 ? 13.672 -16.969 -18.875 1 98.19 177 ALA B C 1
ATOM 4410 O O . ALA B 1 177 ? 14.875 -16.75 -19.078 1 98.19 177 ALA B O 1
ATOM 4411 N N . ILE B 1 178 ? 13.023 -17.797 -19.578 1 98 178 ILE B N 1
ATOM 4412 C CA . ILE B 1 178 ? 13.633 -18.578 -20.641 1 98 178 ILE B CA 1
ATOM 4413 C C . ILE B 1 178 ? 14.023 -17.656 -21.797 1 98 178 ILE B C 1
ATOM 4415 O O . ILE B 1 178 ? 15.117 -17.781 -22.359 1 98 178 ILE B O 1
ATOM 4419 N N . VAL B 1 179 ? 13.156 -16.719 -22.125 1 98 179 VAL B N 1
ATOM 4420 C CA . VAL B 1 179 ? 13.414 -15.781 -23.219 1 98 179 VAL B CA 1
ATOM 4421 C C . VAL B 1 179 ? 14.609 -14.898 -22.875 1 98 179 VAL B C 1
ATOM 4423 O O . VAL B 1 179 ? 15.461 -14.625 -23.734 1 98 179 VAL B O 1
ATOM 4426 N N . LEU B 1 180 ? 14.766 -14.477 -21.609 1 97.44 180 LEU B N 1
ATOM 4427 C CA . LEU B 1 180 ? 15.828 -13.57 -21.188 1 97.44 180 LEU B CA 1
ATOM 4428 C C . LEU B 1 180 ? 17.141 -14.32 -21.016 1 97.44 180 LEU B C 1
ATOM 4430 O O . LEU B 1 180 ? 18.219 -13.727 -21.109 1 97.44 180 LEU B O 1
ATOM 4434 N N . GLY B 1 181 ? 17.031 -15.648 -20.75 1 96.25 181 GLY B N 1
ATOM 4435 C CA . GLY B 1 181 ? 18.234 -16.422 -20.516 1 96.25 181 GLY B CA 1
ATOM 4436 C C . GLY B 1 181 ? 18.703 -16.344 -19.062 1 96.25 181 GLY B C 1
ATOM 4437 O O . GLY B 1 181 ? 18.125 -15.617 -18.266 1 96.25 181 GLY B O 1
ATOM 4438 N N . LYS B 1 182 ? 19.797 -16.984 -18.781 1 95.25 182 LYS B N 1
ATOM 4439 C CA . LYS B 1 182 ? 20.297 -17.125 -17.422 1 95.25 182 LYS B CA 1
ATOM 4440 C C . LYS B 1 182 ? 21.062 -15.883 -16.969 1 95.25 182 LYS B C 1
ATOM 4442 O O . LYS B 1 182 ? 21.719 -15.234 -17.797 1 95.25 182 LYS B O 1
ATOM 4447 N N . ARG B 1 183 ? 21.047 -15.594 -15.656 1 93.5 183 ARG B N 1
ATOM 4448 C CA . ARG B 1 183 ? 21.891 -14.562 -15.07 1 93.5 183 ARG B CA 1
ATOM 4449 C C . ARG B 1 183 ? 23.359 -14.938 -15.18 1 93.5 183 ARG B C 1
ATOM 4451 O O . ARG B 1 183 ? 23.703 -16.109 -15.227 1 93.5 183 ARG B O 1
ATOM 4458 N N . LYS B 1 184 ? 24.062 -13.859 -15.133 1 86.19 184 LYS B N 1
ATOM 4459 C CA . LYS B 1 184 ? 25.516 -14.078 -15.133 1 86.19 184 LYS B CA 1
ATOM 4460 C C . LYS B 1 184 ? 26.047 -14.297 -13.719 1 86.19 184 LYS B C 1
ATOM 4462 O O . LYS B 1 184 ? 25.469 -13.797 -12.75 1 86.19 184 LYS B O 1
ATOM 4467 N N . ASN B 1 185 ? 27.188 -15.023 -13.547 1 82.12 185 ASN B N 1
ATOM 4468 C CA . ASN B 1 185 ? 27.828 -15.305 -12.266 1 82.12 185 ASN B CA 1
ATOM 4469 C C . ASN B 1 185 ? 26.828 -15.914 -11.273 1 82.12 185 ASN B C 1
ATOM 4471 O O . ASN B 1 185 ? 26.703 -15.43 -10.148 1 82.12 185 ASN B O 1
ATOM 4475 N N . MET B 1 186 ? 26.188 -16.922 -11.672 1 83.75 186 MET B N 1
ATOM 4476 C CA . MET B 1 186 ? 25.141 -17.594 -10.906 1 83.75 186 MET B CA 1
ATOM 4477 C C . MET B 1 186 ? 25.703 -18.172 -9.609 1 83.75 186 MET B C 1
ATOM 4479 O O . MET B 1 186 ? 24.953 -18.453 -8.672 1 83.75 186 MET B O 1
ATOM 4483 N N . SER B 1 187 ? 27.031 -18.266 -9.438 1 79.5 187 SER B N 1
ATOM 4484 C CA . SER B 1 187 ? 27.656 -18.844 -8.25 1 79.5 187 SER B CA 1
ATOM 4485 C C . SER B 1 187 ? 27.562 -17.891 -7.066 1 79.5 187 SER B C 1
ATOM 4487 O O . SER B 1 187 ? 27.688 -18.312 -5.91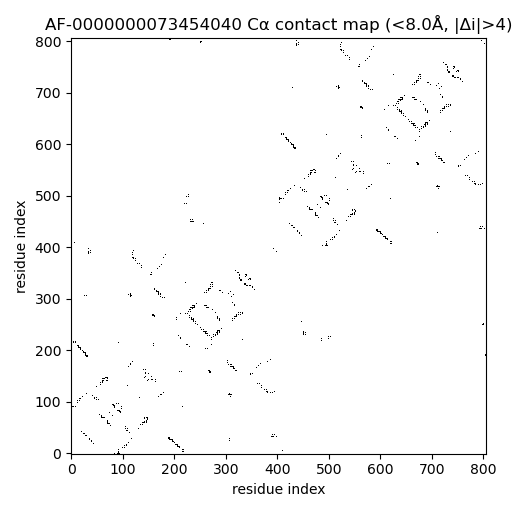4 1 79.5 187 SER B O 1
ATOM 4489 N N . ASP B 1 188 ? 27.312 -16.625 -7.258 1 82.44 188 ASP B N 1
ATOM 4490 C CA . ASP B 1 188 ? 27.281 -15.617 -6.199 1 82.44 188 ASP B CA 1
ATOM 4491 C C . ASP B 1 188 ? 25.906 -14.984 -6.082 1 82.44 188 ASP B C 1
ATOM 4493 O O . ASP B 1 188 ? 25.781 -13.758 -5.973 1 82.44 188 ASP B O 1
ATOM 4497 N N . THR B 1 189 ? 24.828 -15.852 -6.102 1 86.94 189 THR B N 1
ATOM 4498 C CA . THR B 1 189 ? 23.484 -15.289 -6.09 1 86.94 189 THR B CA 1
ATOM 4499 C C . THR B 1 189 ? 22.828 -15.492 -4.727 1 86.94 189 THR B C 1
ATOM 4501 O O . THR B 1 189 ? 21.594 -15.531 -4.625 1 86.94 189 THR B O 1
ATOM 4504 N N . ALA B 1 190 ? 23.656 -15.547 -3.664 1 89.5 190 ALA B N 1
ATOM 4505 C CA . ALA B 1 190 ? 23.125 -15.758 -2.322 1 89.5 190 ALA B CA 1
ATOM 4506 C C . ALA B 1 190 ? 22.266 -14.57 -1.872 1 89.5 190 ALA B C 1
ATOM 4508 O O . ALA B 1 190 ? 22.609 -13.422 -2.158 1 89.5 190 ALA B O 1
ATOM 4509 N N . PRO B 1 191 ? 21.125 -14.852 -1.146 1 94.5 191 PRO B N 1
ATOM 4510 C CA . PRO B 1 191 ? 20.297 -13.773 -0.597 1 94.5 191 PRO B CA 1
ATOM 4511 C C . PRO B 1 191 ? 21.094 -12.82 0.293 1 94.5 191 PRO B C 1
ATOM 4513 O O . PRO B 1 191 ? 21.875 -13.266 1.147 1 94.5 191 PRO B O 1
ATOM 4516 N N . HIS B 1 192 ? 20.922 -11.523 0.153 1 94.94 192 HIS B N 1
ATOM 4517 C CA . HIS B 1 192 ? 21.734 -10.578 0.906 1 94.94 192 HIS B CA 1
ATOM 4518 C C . HIS B 1 192 ? 21.141 -10.305 2.281 1 94.94 192 HIS B C 1
ATOM 4520 O O . HIS B 1 192 ? 21.844 -9.852 3.191 1 94.94 192 HIS B O 1
ATOM 4526 N N . ASN B 1 193 ? 19.797 -10.531 2.482 1 96.62 193 ASN B N 1
ATOM 4527 C CA . ASN B 1 193 ? 19.125 -10.18 3.73 1 96.62 193 ASN B CA 1
ATOM 4528 C C . ASN B 1 193 ? 17.922 -11.078 3.98 1 96.62 193 ASN B C 1
ATOM 4530 O O . ASN B 1 193 ? 16.781 -10.719 3.631 1 96.62 193 ASN B O 1
ATOM 4534 N N . LEU B 1 194 ? 18.109 -12.148 4.75 1 95.25 194 LEU B N 1
ATOM 4535 C CA . LEU B 1 194 ? 17.062 -13.141 4.953 1 95.25 194 LEU B CA 1
ATOM 4536 C C . LEU B 1 194 ? 16.016 -12.648 5.953 1 95.25 194 LEU B C 1
ATOM 4538 O O . LEU B 1 194 ? 14.883 -13.125 5.961 1 95.25 194 LEU B O 1
ATOM 4542 N N . LEU B 1 195 ? 16.391 -11.719 6.77 1 93.69 195 LEU B N 1
ATOM 4543 C CA . LEU B 1 195 ? 15.414 -11.148 7.691 1 93.69 195 LEU B CA 1
ATOM 4544 C C . LEU B 1 195 ? 14.383 -10.305 6.941 1 93.69 195 LEU B C 1
ATOM 4546 O O . LEU B 1 195 ? 13.211 -10.273 7.32 1 93.69 195 LEU B O 1
ATOM 4550 N N . LEU B 1 196 ? 14.836 -9.609 5.914 1 96.06 196 LEU B N 1
ATOM 4551 C CA . LEU B 1 196 ? 13.906 -8.891 5.043 1 96.06 196 LEU B CA 1
ATOM 4552 C C . LEU B 1 196 ? 12.953 -9.859 4.348 1 96.06 196 LEU B C 1
ATOM 4554 O O . LEU B 1 196 ? 11.758 -9.586 4.246 1 96.06 196 LEU B O 1
ATOM 4558 N N . THR B 1 197 ? 13.469 -10.977 3.883 1 97.19 197 THR B N 1
ATOM 4559 C CA . THR B 1 197 ? 12.656 -12.031 3.279 1 97.19 197 THR B CA 1
ATOM 4560 C C . THR B 1 197 ? 11.633 -12.57 4.277 1 97.19 197 THR B C 1
ATOM 4562 O O . THR B 1 197 ? 10.477 -12.789 3.928 1 97.19 197 THR B O 1
ATOM 4565 N N . LEU B 1 198 ? 12.031 -12.734 5.488 1 95.75 198 LEU B N 1
ATOM 4566 C CA . LEU B 1 198 ? 11.125 -13.195 6.535 1 95.75 198 LEU B CA 1
ATOM 4567 C C . LEU B 1 198 ? 10 -12.195 6.758 1 95.75 198 LEU B C 1
ATOM 4569 O O . LEU B 1 198 ? 8.836 -12.586 6.895 1 95.75 198 LEU B O 1
ATOM 4573 N N . LEU B 1 199 ? 10.352 -10.953 6.793 1 96.56 199 LEU B N 1
ATOM 4574 C CA . LEU B 1 199 ? 9.336 -9.914 6.953 1 96.56 199 LEU B CA 1
ATOM 4575 C C . LEU B 1 199 ? 8.344 -9.945 5.797 1 96.56 199 LEU B C 1
ATOM 4577 O O . LEU B 1 199 ? 7.129 -9.898 6.016 1 96.56 199 LEU B O 1
ATOM 4581 N N . GLY B 1 200 ? 8.859 -10.016 4.586 1 98.12 200 GLY B N 1
ATOM 4582 C CA . GLY B 1 200 ? 7.988 -10.141 3.428 1 98.12 200 GLY B CA 1
ATOM 4583 C C . GLY B 1 200 ? 7.074 -11.352 3.496 1 98.12 200 GLY B C 1
ATOM 4584 O O . GLY B 1 200 ? 5.867 -11.234 3.258 1 98.12 200 GLY B O 1
ATOM 4585 N N . ALA B 1 201 ? 7.609 -12.461 3.883 1 97.81 201 ALA B N 1
ATOM 4586 C CA . ALA B 1 201 ? 6.832 -13.688 3.994 1 97.81 201 ALA B CA 1
ATOM 4587 C C . ALA B 1 201 ? 5.738 -13.555 5.051 1 97.81 201 ALA B C 1
ATOM 4589 O O . ALA B 1 201 ? 4.633 -14.078 4.879 1 97.81 201 ALA B O 1
ATOM 4590 N N . THR B 1 202 ? 6.035 -12.898 6.121 1 97.38 202 THR B N 1
ATOM 4591 C CA . THR B 1 202 ? 5.07 -12.664 7.191 1 97.38 202 THR B CA 1
ATOM 4592 C C . THR B 1 202 ? 3.891 -11.836 6.684 1 97.38 202 THR B C 1
ATOM 4594 O O . THR B 1 202 ? 2.732 -12.172 6.949 1 97.38 202 THR B O 1
ATOM 4597 N N . LEU B 1 203 ? 4.168 -10.797 5.945 1 98.06 203 LEU B N 1
ATOM 4598 C CA . LEU B 1 203 ? 3.109 -9.953 5.402 1 98.06 203 LEU B CA 1
ATOM 4599 C C . LEU B 1 203 ? 2.289 -10.711 4.363 1 98.06 203 LEU B C 1
ATOM 4601 O O . LEU B 1 203 ? 1.068 -10.555 4.293 1 98.06 203 LEU B O 1
ATOM 4605 N N . ILE B 1 204 ? 2.945 -11.555 3.58 1 98.38 204 ILE B N 1
ATOM 4606 C CA . ILE B 1 204 ? 2.268 -12.359 2.566 1 98.38 204 ILE B CA 1
ATOM 4607 C C . ILE B 1 204 ? 1.317 -13.344 3.24 1 98.38 204 ILE B C 1
ATOM 4609 O O . ILE B 1 204 ? 0.141 -13.43 2.879 1 98.38 204 ILE B O 1
ATOM 4613 N N . TRP B 1 205 ? 1.782 -14.047 4.262 1 97.94 205 TRP B N 1
ATOM 4614 C CA . TRP B 1 205 ? 0.945 -15.016 4.973 1 97.94 205 TRP B CA 1
ATOM 4615 C C . TRP B 1 205 ? -0.22 -14.312 5.664 1 97.94 205 TRP B C 1
ATOM 4617 O O . TRP B 1 205 ? -1.364 -14.766 5.578 1 97.94 205 TRP B O 1
ATOM 4627 N N . PHE B 1 206 ? 0.055 -13.188 6.273 1 98.06 206 PHE B N 1
ATOM 4628 C CA . PHE B 1 206 ? -0.985 -12.398 6.93 1 98.06 206 PHE B CA 1
ATOM 4629 C C . PHE B 1 206 ? -2.047 -11.969 5.926 1 98.06 206 PHE B C 1
ATOM 4631 O O . PHE B 1 206 ? -3.244 -12.094 6.188 1 98.06 206 PHE B O 1
ATOM 4638 N N . GLY B 1 207 ? -1.623 -11.516 4.777 1 98.69 207 GLY B N 1
ATOM 4639 C CA . GLY B 1 207 ? -2.547 -11.086 3.738 1 98.69 207 GLY B CA 1
ATOM 4640 C C . GLY B 1 207 ? -3.338 -12.234 3.135 1 98.69 207 GLY B C 1
ATOM 4641 O O . GLY B 1 207 ? -4.477 -12.047 2.697 1 98.69 207 GLY B O 1
ATOM 4642 N N . TRP B 1 208 ? -2.805 -13.453 3.197 1 98.69 208 TRP B N 1
ATOM 4643 C CA . TRP B 1 208 ? -3.428 -14.609 2.568 1 98.69 208 TRP B CA 1
ATOM 4644 C C . TRP B 1 208 ? -4.727 -14.984 3.275 1 98.69 208 TRP B C 1
ATOM 4646 O O . TRP B 1 208 ? -5.609 -15.602 2.678 1 98.69 208 TRP B O 1
ATOM 4656 N N . PHE B 1 209 ? -4.855 -14.594 4.543 1 98.31 209 PHE B N 1
ATOM 4657 C CA . PHE B 1 209 ? -6.121 -14.82 5.234 1 98.31 209 PHE B CA 1
ATOM 4658 C C . PHE B 1 209 ? -7.246 -14.039 4.574 1 98.31 209 PHE B C 1
ATOM 4660 O O . PHE B 1 209 ? -8.352 -14.555 4.398 1 98.31 209 PHE B O 1
ATOM 4667 N N . GLY B 1 210 ? -6.961 -12.781 4.219 1 98.56 210 GLY B N 1
ATOM 4668 C CA . GLY B 1 210 ? -7.949 -12.023 3.463 1 98.56 210 GLY B CA 1
ATOM 4669 C C . GLY B 1 210 ? -8.172 -12.562 2.061 1 98.56 210 GLY B C 1
ATOM 4670 O O . GLY B 1 210 ? -9.289 -12.539 1.548 1 98.56 210 GLY B O 1
ATOM 4671 N N . PHE B 1 211 ? -7.133 -13.078 1.469 1 98.38 211 PHE B N 1
ATOM 4672 C CA . PHE B 1 211 ? -7.109 -13.602 0.109 1 98.38 211 PHE B CA 1
ATOM 4673 C C . PHE B 1 211 ? -8.047 -14.797 -0.026 1 98.38 211 PHE B C 1
ATOM 4675 O O . PHE B 1 211 ? -9 -14.766 -0.808 1 98.38 211 PHE B O 1
ATOM 4682 N N . ASN B 1 212 ? -7.844 -15.805 0.794 1 98.81 212 ASN B N 1
ATOM 4683 C CA . ASN B 1 212 ? -8.648 -17.016 0.714 1 98.81 212 ASN B CA 1
ATOM 4684 C C . ASN B 1 212 ? -10 -16.844 1.396 1 98.81 212 ASN B C 1
ATOM 4686 O O . ASN B 1 212 ? -11.039 -17.156 0.813 1 98.81 212 ASN B O 1
ATOM 4690 N N . VAL B 1 213 ? -10.055 -16.344 2.645 1 98.56 213 VAL B N 1
ATOM 4691 C CA . VAL B 1 213 ? -11.305 -16.25 3.395 1 98.56 213 VAL B CA 1
ATOM 4692 C C . VAL B 1 213 ? -12.234 -15.234 2.721 1 98.56 213 VAL B C 1
ATOM 4694 O O . VAL B 1 213 ? -13.438 -15.477 2.602 1 98.56 213 VAL B O 1
ATOM 4697 N N . GLY B 1 214 ? -11.641 -14.133 2.242 1 98.56 214 GLY B N 1
ATOM 4698 C CA . GLY B 1 214 ? -12.43 -13.109 1.577 1 98.56 214 GLY B CA 1
ATOM 4699 C C . GLY B 1 214 ? -13.078 -13.594 0.293 1 98.56 214 GLY B C 1
ATOM 4700 O O . GLY B 1 214 ? -14.102 -13.055 -0.133 1 98.56 214 GLY B O 1
ATOM 4701 N N . SER B 1 215 ? -12.539 -14.641 -0.288 1 98.38 215 SER B N 1
ATOM 4702 C CA . SER B 1 215 ? -13.078 -15.156 -1.543 1 98.38 215 SER B CA 1
ATOM 4703 C C . SER B 1 215 ? -14.414 -15.859 -1.326 1 98.38 215 SER B C 1
ATOM 4705 O O . SER B 1 215 ? -15.102 -16.203 -2.287 1 98.38 215 SER B O 1
ATOM 4707 N N . ALA B 1 216 ? -14.844 -16 -0.052 1 97.56 216 ALA B N 1
ATOM 4708 C CA . ALA B 1 216 ? -16.203 -16.438 0.264 1 97.56 216 ALA B CA 1
ATOM 4709 C C . ALA B 1 216 ? -17.188 -15.273 0.167 1 97.56 216 ALA B C 1
ATOM 4711 O O . ALA B 1 216 ? -18.406 -15.484 0.134 1 97.56 216 ALA B O 1
ATOM 4712 N N . LEU B 1 217 ? -16.734 -14.031 0.228 1 96.62 217 LEU B N 1
ATOM 4713 C CA . LEU B 1 217 ? -17.453 -12.773 0.028 1 96.62 217 LEU B CA 1
ATOM 4714 C C . LEU B 1 217 ? -18.406 -12.508 1.188 1 96.62 217 LEU B C 1
ATOM 4716 O O . LEU B 1 217 ? -19.141 -11.516 1.176 1 96.62 217 LEU B O 1
ATOM 4720 N N . THR B 1 218 ? -18.547 -13.391 2.148 1 95.88 218 THR B N 1
ATOM 4721 C CA . THR B 1 218 ? -19.297 -13.273 3.393 1 95.88 218 THR B CA 1
ATOM 4722 C C . THR B 1 218 ? -18.688 -14.156 4.48 1 95.88 218 THR B C 1
ATOM 4724 O O . THR B 1 218 ? -17.781 -14.945 4.207 1 95.88 218 THR B O 1
ATOM 4727 N N . ILE B 1 219 ? -19.172 -13.938 5.68 1 95.25 219 ILE B N 1
ATOM 4728 C CA . ILE B 1 219 ? -18.734 -14.812 6.758 1 95.25 219 ILE B CA 1
ATOM 4729 C C . ILE B 1 219 ? -19.766 -15.914 6.977 1 95.25 219 ILE B C 1
ATOM 4731 O O . ILE B 1 219 ? -20.781 -15.703 7.637 1 95.25 219 ILE B O 1
ATOM 4735 N N . ASP B 1 220 ? -19.5 -17.031 6.473 1 96.62 220 ASP B N 1
ATOM 4736 C CA . ASP B 1 220 ? -20.359 -18.203 6.605 1 96.62 220 ASP B CA 1
ATOM 4737 C C . ASP B 1 220 ? -19.516 -19.453 6.859 1 96.62 220 ASP B C 1
ATOM 4739 O O . ASP B 1 220 ? -18.359 -19.375 7.27 1 96.62 220 ASP B O 1
ATOM 4743 N N . GLU B 1 221 ? -20.125 -20.562 6.742 1 96.62 221 GLU B N 1
ATOM 4744 C CA . GLU B 1 221 ? -19.438 -21.812 7 1 96.62 221 GLU B CA 1
ATOM 4745 C C . GLU B 1 221 ? -18.266 -22.016 6.031 1 96.62 221 GLU B C 1
ATOM 4747 O O . GLU B 1 221 ? -17.203 -22.516 6.422 1 96.62 221 GLU B O 1
ATOM 4752 N N . VAL B 1 222 ? -18.453 -21.688 4.785 1 98.12 222 VAL B N 1
ATOM 4753 C CA . VAL B 1 222 ? -17.406 -21.812 3.766 1 98.12 222 VAL B CA 1
ATOM 4754 C C . VAL B 1 222 ? -16.219 -20.938 4.125 1 98.12 222 VAL B C 1
ATOM 4756 O O . VAL B 1 222 ? -15.07 -21.375 4.066 1 98.12 222 VAL B O 1
ATOM 4759 N N . ALA B 1 223 ? -16.469 -19.703 4.547 1 98.12 223 ALA B N 1
ATOM 4760 C CA . ALA B 1 223 ? -15.422 -18.766 4.934 1 98.12 223 ALA B CA 1
ATOM 4761 C C . ALA B 1 223 ? -14.609 -19.297 6.113 1 98.12 223 ALA B C 1
ATOM 4763 O O . ALA B 1 223 ? -13.383 -19.203 6.129 1 98.12 223 ALA B O 1
ATOM 4764 N N . MET B 1 224 ? -15.273 -19.859 7.098 1 97.69 224 MET B N 1
ATOM 4765 C CA . MET B 1 224 ? -14.586 -20.359 8.281 1 97.69 224 MET B CA 1
ATOM 4766 C C . MET B 1 224 ? -13.742 -21.578 7.941 1 97.69 224 MET B C 1
ATOM 4768 O O . MET B 1 224 ? -12.641 -21.75 8.469 1 97.69 224 MET B O 1
ATOM 4772 N N . THR B 1 225 ? -14.273 -22.375 7.074 1 98.5 225 THR B N 1
ATOM 4773 C CA . THR B 1 225 ? -13.484 -23.516 6.609 1 98.5 225 THR B CA 1
ATOM 4774 C C . THR B 1 225 ? -12.258 -23.047 5.84 1 98.5 225 THR B C 1
ATOM 4776 O O . THR B 1 225 ? -11.156 -23.562 6.043 1 98.5 225 THR B O 1
ATOM 4779 N N . ALA B 1 226 ? -12.43 -22.109 4.945 1 98.81 226 ALA B N 1
ATOM 4780 C CA . ALA B 1 226 ? -11.305 -21.547 4.207 1 98.81 226 ALA B CA 1
ATOM 4781 C C . ALA B 1 226 ? -10.25 -20.984 5.16 1 98.81 226 ALA B C 1
ATOM 4783 O O . ALA B 1 226 ? -9.055 -21.062 4.891 1 98.81 226 ALA B O 1
ATOM 4784 N N . PHE B 1 227 ? -10.688 -20.375 6.285 1 98.62 227 PHE B N 1
ATOM 4785 C CA . PHE B 1 227 ? -9.789 -19.812 7.285 1 98.62 227 PHE B CA 1
ATOM 4786 C C . PHE B 1 227 ? -8.914 -20.891 7.91 1 98.62 227 PHE B C 1
ATOM 4788 O O . PHE B 1 227 ? -7.691 -20.781 7.93 1 98.62 227 PHE B O 1
ATOM 4795 N N . ILE B 1 228 ? -9.523 -21.969 8.281 1 98.44 228 ILE B N 1
ATOM 4796 C CA . ILE B 1 228 ? -8.82 -23.094 8.875 1 98.44 228 ILE B CA 1
ATOM 4797 C C . ILE B 1 228 ? -7.875 -23.719 7.848 1 98.44 228 ILE B C 1
ATOM 4799 O O . ILE B 1 228 ? -6.699 -23.953 8.141 1 98.44 228 ILE B O 1
ATOM 4803 N N . ASN B 1 229 ? -8.383 -23.938 6.656 1 98.88 229 ASN B N 1
ATOM 4804 C CA . ASN B 1 229 ? -7.613 -24.594 5.605 1 98.88 229 ASN B CA 1
ATOM 4805 C C . ASN B 1 229 ? -6.375 -23.781 5.227 1 98.88 229 ASN B C 1
ATOM 4807 O O . ASN B 1 229 ? -5.316 -24.359 4.953 1 98.88 229 ASN B O 1
ATOM 4811 N N . THR B 1 230 ? -6.547 -22.484 5.156 1 98.81 230 THR B N 1
ATOM 4812 C CA . THR B 1 230 ? -5.441 -21.609 4.781 1 98.81 230 THR B CA 1
ATOM 4813 C C . THR B 1 230 ? -4.285 -21.734 5.77 1 98.81 230 THR B C 1
ATOM 4815 O O . THR B 1 230 ? -3.145 -21.984 5.371 1 98.81 230 THR B O 1
ATOM 4818 N N . ASN B 1 231 ? -4.562 -21.672 7.027 1 98.5 231 ASN B N 1
ATOM 4819 C CA . ASN B 1 231 ? -3.52 -21.797 8.039 1 98.5 231 ASN B CA 1
ATOM 4820 C C . ASN B 1 231 ? -2.941 -23.203 8.094 1 98.5 231 ASN B C 1
ATOM 4822 O O . ASN B 1 231 ? -1.727 -23.375 8.188 1 98.5 231 ASN B O 1
ATOM 4826 N N . THR B 1 232 ? -3.814 -24.125 8.023 1 98.69 232 THR B N 1
ATOM 4827 C CA . THR B 1 232 ? -3.408 -25.531 8.141 1 98.69 232 THR B CA 1
ATOM 4828 C C . THR B 1 232 ? -2.516 -25.922 6.973 1 98.69 232 THR B C 1
ATOM 4830 O O . THR B 1 232 ? -1.49 -26.578 7.168 1 98.69 232 THR B O 1
ATOM 4833 N N . ALA B 1 233 ? -2.867 -25.547 5.805 1 98.88 233 ALA B N 1
ATOM 4834 C CA . ALA B 1 233 ? -2.068 -25.891 4.633 1 98.88 233 ALA B CA 1
ATOM 4835 C C . ALA B 1 233 ? -0.713 -25.188 4.66 1 98.88 233 ALA B C 1
ATOM 4837 O O . ALA B 1 233 ? 0.295 -25.766 4.234 1 98.88 233 ALA B O 1
ATOM 4838 N N . ALA B 1 234 ? -0.702 -23.953 5.098 1 98.81 234 ALA B N 1
ATOM 4839 C CA . ALA B 1 234 ? 0.568 -23.25 5.234 1 98.81 234 ALA B CA 1
ATOM 4840 C C . ALA B 1 234 ? 1.507 -23.984 6.188 1 98.81 234 ALA B C 1
ATOM 4842 O O . ALA B 1 234 ? 2.684 -24.188 5.875 1 98.81 234 ALA B O 1
ATOM 4843 N N . ALA B 1 235 ? 1.005 -24.375 7.324 1 98.56 235 ALA B N 1
ATOM 4844 C CA . ALA B 1 235 ? 1.785 -25.109 8.32 1 98.56 235 ALA B CA 1
ATOM 4845 C C . ALA B 1 235 ? 2.271 -26.438 7.758 1 98.56 235 ALA B C 1
ATOM 4847 O O . ALA B 1 235 ? 3.439 -26.797 7.922 1 98.56 235 ALA B O 1
ATOM 4848 N N . ALA B 1 236 ? 1.406 -27.062 7.098 1 98.81 236 ALA B N 1
ATOM 4849 C CA . ALA B 1 236 ? 1.745 -28.375 6.531 1 98.81 236 ALA B CA 1
ATOM 4850 C C . ALA B 1 236 ? 2.758 -28.234 5.398 1 98.81 236 ALA B C 1
ATOM 4852 O O . ALA B 1 236 ? 3.633 -29.078 5.23 1 98.81 236 ALA B O 1
ATOM 4853 N N . GLY B 1 237 ? 2.557 -27.234 4.555 1 98.88 237 GLY B N 1
ATOM 4854 C CA . GLY B 1 237 ? 3.527 -26.984 3.502 1 98.88 237 GLY B CA 1
ATOM 4855 C C . GLY B 1 237 ? 4.922 -26.703 4.031 1 98.88 237 GLY B C 1
ATOM 4856 O O . GLY B 1 237 ? 5.91 -27.188 3.47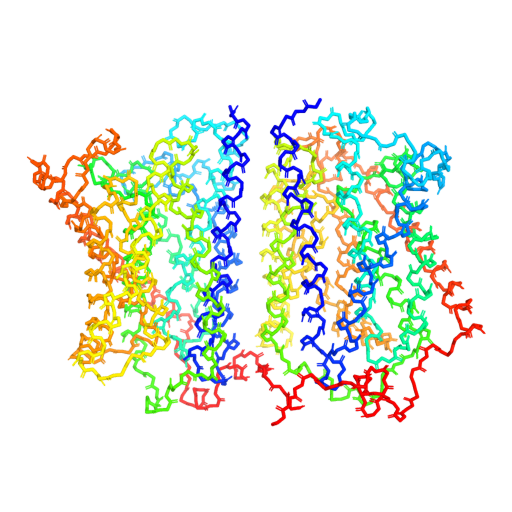5 1 98.88 237 GLY B O 1
ATOM 4857 N N . LEU B 1 238 ? 5 -25.891 5.125 1 98.62 238 LEU B N 1
ATOM 4858 C CA . LEU B 1 238 ? 6.266 -25.641 5.809 1 98.62 238 LEU B CA 1
ATOM 4859 C C . LEU B 1 238 ? 6.906 -26.953 6.254 1 98.62 238 LEU B C 1
ATOM 4861 O O . LEU B 1 238 ? 8.094 -27.188 6 1 98.62 238 LEU B O 1
ATOM 4865 N N . ILE B 1 239 ? 6.152 -27.844 6.84 1 98.38 239 ILE B N 1
ATOM 4866 C CA . ILE B 1 239 ? 6.637 -29.125 7.324 1 98.38 239 ILE B CA 1
ATOM 4867 C C . ILE B 1 239 ? 7.094 -29.984 6.145 1 98.38 239 ILE B C 1
ATOM 4869 O O . ILE B 1 239 ? 8.188 -30.547 6.168 1 98.38 239 ILE B O 1
ATOM 4873 N N . GLY B 1 240 ? 6.266 -30.047 5.117 1 98.75 240 GLY B N 1
ATOM 4874 C CA . GLY B 1 240 ? 6.602 -30.844 3.947 1 98.75 240 GLY B CA 1
ATOM 4875 C C . GLY B 1 240 ? 7.906 -30.438 3.295 1 98.75 240 GLY B C 1
ATOM 4876 O O . GLY B 1 240 ? 8.734 -31.281 2.949 1 98.75 240 GLY B O 1
ATOM 4877 N N . TRP B 1 241 ? 8.094 -29.172 3.102 1 98.69 241 TRP B N 1
ATOM 4878 C CA . TRP B 1 241 ? 9.32 -28.641 2.506 1 98.69 241 TRP B CA 1
ATOM 4879 C C . TRP B 1 241 ? 10.523 -28.969 3.381 1 98.69 241 TRP B C 1
ATOM 4881 O O . TRP B 1 241 ? 11.547 -29.453 2.887 1 98.69 241 TRP B O 1
ATOM 4891 N N . ILE B 1 242 ? 10.43 -28.703 4.66 1 97.94 242 ILE B N 1
ATOM 4892 C CA . ILE B 1 242 ? 11.547 -28.875 5.582 1 97.94 242 ILE B CA 1
ATOM 4893 C C . ILE B 1 242 ? 11.914 -30.359 5.664 1 97.94 242 ILE B C 1
ATOM 4895 O O . ILE B 1 242 ? 13.094 -30.719 5.727 1 97.94 242 ILE B O 1
ATOM 4899 N N . LEU B 1 243 ? 10.945 -31.203 5.684 1 97.81 243 LEU B N 1
ATOM 4900 C CA . LEU B 1 243 ? 11.219 -32.625 5.719 1 97.81 243 LEU B CA 1
ATOM 4901 C C . LEU B 1 243 ? 11.992 -33.062 4.477 1 97.81 243 LEU B C 1
ATOM 4903 O O . LEU B 1 243 ? 12.992 -33.781 4.582 1 97.81 243 LEU B O 1
ATOM 4907 N N . ALA B 1 244 ? 11.539 -32.656 3.34 1 98 244 ALA B N 1
ATOM 4908 C CA . ALA B 1 244 ? 12.227 -32.969 2.094 1 98 244 ALA B CA 1
ATOM 4909 C C . ALA B 1 244 ? 13.648 -32.406 2.086 1 98 244 ALA B C 1
ATOM 4911 O O . ALA B 1 244 ? 14.594 -33.125 1.727 1 98 244 ALA B O 1
ATOM 4912 N N . GLU B 1 245 ? 13.758 -31.188 2.506 1 96.75 245 GLU B N 1
ATOM 4913 C CA . GLU B 1 245 ? 15.055 -30.516 2.537 1 96.75 245 GLU B CA 1
ATOM 4914 C C . GLU B 1 245 ? 16 -31.203 3.525 1 96.75 245 GLU B C 1
ATOM 4916 O O . GLU B 1 245 ? 17.188 -31.359 3.242 1 96.75 245 GLU B O 1
ATOM 4921 N N . TRP B 1 246 ? 15.453 -31.531 4.633 1 96.19 246 TRP B N 1
ATOM 4922 C CA . TRP B 1 246 ? 16.25 -32.188 5.672 1 96.19 246 TRP B CA 1
ATOM 4923 C C . TRP B 1 246 ? 16.719 -33.562 5.227 1 96.19 246 TRP B C 1
ATOM 4925 O O . TRP B 1 246 ? 17.859 -33.938 5.48 1 96.19 246 TRP B O 1
ATOM 4935 N N . LEU B 1 247 ? 15.953 -34.25 4.535 1 96.88 247 LEU B N 1
ATOM 4936 C CA . LEU B 1 247 ? 16.281 -35.594 4.066 1 96.88 247 LEU B CA 1
ATOM 4937 C C . LEU B 1 247 ? 17.297 -35.562 2.938 1 96.88 247 LEU B C 1
ATOM 4939 O O . LEU B 1 247 ? 18.203 -36.406 2.869 1 96.88 247 LEU B O 1
ATOM 4943 N N . ILE B 1 248 ? 17.203 -34.562 2.113 1 95.31 248 ILE B N 1
ATOM 4944 C CA . ILE B 1 248 ? 18.016 -34.531 0.907 1 95.31 248 ILE B CA 1
ATOM 4945 C C . ILE B 1 248 ? 19.266 -33.719 1.157 1 95.31 248 ILE B C 1
ATOM 4947 O O . ILE B 1 248 ? 20.391 -34.156 0.859 1 95.31 248 ILE B O 1
ATOM 4951 N N . ASN B 1 249 ? 19.094 -32.5 1.752 1 93.69 249 ASN B N 1
ATOM 4952 C CA . ASN B 1 249 ? 20.219 -31.594 1.954 1 93.69 249 ASN B CA 1
ATOM 4953 C C . ASN B 1 249 ? 20.797 -31.719 3.361 1 93.69 249 ASN B C 1
ATOM 4955 O O . ASN B 1 249 ? 21.812 -31.109 3.674 1 93.69 249 ASN B O 1
ATOM 4959 N N . LYS B 1 250 ? 20.109 -32.375 4.262 1 95.19 250 LYS B N 1
ATOM 4960 C CA . LYS B 1 250 ? 20.547 -32.75 5.602 1 95.19 250 LYS B CA 1
ATOM 4961 C C . LYS B 1 250 ? 20.469 -31.562 6.551 1 95.19 250 LYS B C 1
ATOM 4963 O O . LYS B 1 250 ? 20.688 -31.703 7.758 1 95.19 250 LYS B O 1
ATOM 4968 N N . LYS B 1 251 ? 20.109 -30.375 6.078 1 95.56 251 LYS B N 1
ATOM 4969 C CA . LYS B 1 251 ? 20 -29.188 6.922 1 95.56 251 LYS B CA 1
ATOM 4970 C C . LYS B 1 251 ? 18.75 -28.391 6.594 1 95.56 251 LYS B C 1
ATOM 4972 O O . LYS B 1 251 ? 18.625 -27.844 5.492 1 95.56 251 LYS B O 1
ATOM 4977 N N . PRO B 1 252 ? 17.891 -28.234 7.535 1 94.75 252 PRO B N 1
ATOM 4978 C CA . PRO B 1 252 ? 16.734 -27.359 7.332 1 94.75 252 PRO B CA 1
ATOM 4979 C C . PRO B 1 252 ? 17.109 -25.875 7.375 1 94.75 252 PRO B C 1
ATOM 4981 O O . PRO B 1 252 ? 17.969 -25.484 8.164 1 94.75 252 PRO B O 1
ATOM 4984 N N . THR B 1 253 ? 16.547 -25.047 6.574 1 95.81 253 THR B N 1
ATOM 4985 C CA . THR B 1 253 ? 16.891 -23.641 6.484 1 95.81 253 THR B CA 1
ATOM 4986 C C . THR B 1 253 ? 15.672 -22.766 6.773 1 95.81 253 THR B C 1
ATOM 4988 O O . THR B 1 253 ? 14.531 -23.203 6.625 1 95.81 253 THR B O 1
ATOM 4991 N N . MET B 1 254 ? 15.836 -21.562 7.207 1 95.06 254 MET B N 1
ATOM 4992 C CA . MET B 1 254 ? 14.773 -20.578 7.387 1 95.06 254 MET B CA 1
ATOM 4993 C C . MET B 1 254 ? 14.109 -20.25 6.059 1 95.06 254 MET B C 1
ATOM 4995 O O . MET B 1 254 ? 12.883 -20.125 5.984 1 95.06 254 MET B O 1
ATOM 4999 N N . LEU B 1 255 ? 14.906 -20.141 5.039 1 95.81 255 LEU B N 1
ATOM 5000 C CA . LEU B 1 255 ? 14.352 -19.875 3.715 1 95.81 255 LEU B CA 1
ATOM 5001 C C . LEU B 1 255 ? 13.445 -21.031 3.273 1 95.81 255 LEU B C 1
ATOM 5003 O O . LEU B 1 255 ? 12.375 -20.797 2.701 1 95.81 255 LEU B O 1
ATOM 5007 N N . GLY B 1 256 ? 13.922 -22.219 3.49 1 96.88 256 GLY B N 1
ATOM 5008 C CA . GLY B 1 256 ? 13.07 -23.375 3.207 1 96.88 256 GLY B CA 1
ATOM 5009 C C . GLY B 1 256 ? 11.758 -23.344 3.957 1 96.88 256 GLY B C 1
ATOM 5010 O O . GLY B 1 256 ? 10.703 -23.656 3.395 1 96.88 256 GLY B O 1
ATOM 5011 N N . ALA B 1 257 ? 11.781 -23.016 5.219 1 96.81 257 ALA B N 1
ATOM 5012 C CA . ALA B 1 257 ? 10.586 -22.938 6.047 1 96.81 257 ALA B CA 1
ATOM 5013 C C . ALA B 1 257 ? 9.578 -21.938 5.473 1 96.81 257 ALA B C 1
ATOM 5015 O O . ALA B 1 257 ? 8.406 -22.266 5.293 1 96.81 257 ALA B O 1
ATOM 5016 N N . VAL B 1 258 ? 10.023 -20.734 5.098 1 97.88 258 VAL B N 1
ATOM 5017 C CA . VAL B 1 258 ? 9.094 -19.719 4.602 1 97.88 258 VAL B CA 1
ATOM 5018 C C . VAL B 1 258 ? 8.625 -20.094 3.197 1 97.88 258 VAL B C 1
ATOM 5020 O O . VAL B 1 258 ? 7.469 -19.844 2.838 1 97.88 258 VAL B O 1
ATOM 5023 N N . SER B 1 259 ? 9.477 -20.688 2.387 1 98.12 259 SER B N 1
ATOM 5024 C CA . SER B 1 259 ? 9.078 -21.156 1.064 1 98.12 259 SER B CA 1
ATOM 5025 C C . SER B 1 259 ? 8.031 -22.266 1.161 1 98.12 259 SER B C 1
ATOM 5027 O O . SER B 1 259 ? 7.086 -22.297 0.371 1 98.12 259 SER B O 1
ATOM 5029 N N . GLY B 1 260 ? 8.273 -23.125 2.115 1 98.75 260 GLY B N 1
ATOM 5030 C CA . GLY B 1 260 ? 7.305 -24.188 2.34 1 98.75 260 GLY B CA 1
ATOM 5031 C C . GLY B 1 260 ? 5.938 -23.672 2.748 1 98.75 260 GLY B C 1
ATOM 5032 O O . GLY B 1 260 ? 4.914 -24.156 2.279 1 98.75 260 GLY B O 1
ATOM 5033 N N . ALA B 1 261 ? 5.91 -22.703 3.66 1 98.75 261 ALA B N 1
ATOM 5034 C CA . ALA B 1 261 ? 4.648 -22.078 4.055 1 98.75 261 ALA B CA 1
ATOM 5035 C C . ALA B 1 261 ? 3.934 -21.469 2.848 1 98.75 261 ALA B C 1
ATOM 5037 O O . ALA B 1 261 ? 2.727 -21.672 2.674 1 98.75 261 ALA B O 1
ATOM 5038 N N . ILE B 1 262 ? 4.656 -20.781 1.996 1 98.75 262 ILE B N 1
ATOM 5039 C CA . ILE B 1 262 ? 4.09 -20.156 0.807 1 98.75 262 ILE B CA 1
ATOM 5040 C C . ILE B 1 262 ? 3.592 -21.234 -0.153 1 98.75 262 ILE B C 1
ATOM 5042 O O . ILE B 1 262 ? 2.51 -21.094 -0.733 1 98.75 262 ILE B O 1
ATOM 5046 N N . ALA B 1 263 ? 4.359 -22.281 -0.266 1 98.88 263 ALA B N 1
ATOM 5047 C CA . ALA B 1 263 ? 3.936 -23.391 -1.113 1 98.88 263 ALA B CA 1
ATOM 5048 C C . ALA B 1 263 ? 2.594 -23.953 -0.651 1 98.88 263 ALA B C 1
ATOM 5050 O O . ALA B 1 263 ? 1.714 -24.234 -1.471 1 98.88 263 ALA B O 1
ATOM 5051 N N . GLY B 1 264 ? 2.486 -24.203 0.636 1 98.88 264 GLY B N 1
ATOM 5052 C CA . GLY B 1 264 ? 1.222 -24.656 1.181 1 98.88 264 GLY B CA 1
ATOM 5053 C C . GLY B 1 264 ? 0.071 -23.703 0.918 1 98.88 264 GLY B C 1
ATOM 5054 O O . GLY B 1 264 ? -1.032 -24.141 0.576 1 98.88 264 GLY B O 1
ATOM 5055 N N . LEU B 1 265 ? 0.297 -22.438 1.127 1 98.94 265 LEU B N 1
ATOM 5056 C CA . LEU B 1 265 ? -0.701 -21.406 0.867 1 98.94 265 LEU B CA 1
ATOM 5057 C C . LEU B 1 265 ? -1.13 -21.406 -0.596 1 98.94 265 LEU B C 1
ATOM 5059 O O . LEU B 1 265 ? -2.324 -21.344 -0.898 1 98.94 265 LEU B O 1
ATOM 5063 N N . VAL B 1 266 ? -0.153 -21.516 -1.524 1 98.88 266 VAL B N 1
ATOM 5064 C CA . VAL B 1 266 ? -0.425 -21.562 -2.957 1 98.88 266 VAL B CA 1
ATOM 5065 C C . VAL B 1 266 ? -1.25 -22.797 -3.291 1 98.88 266 VAL B C 1
ATOM 5067 O O . VAL B 1 266 ? -2.262 -22.703 -3.992 1 98.88 266 VAL B O 1
ATOM 5070 N N . ALA B 1 267 ? -0.93 -23.859 -2.729 1 98.94 267 ALA B N 1
ATOM 5071 C CA . ALA B 1 267 ? -1.552 -25.141 -3.053 1 98.94 267 ALA B CA 1
ATOM 5072 C C . ALA B 1 267 ? -3.006 -25.172 -2.592 1 98.94 267 ALA B C 1
ATOM 5074 O O . ALA B 1 267 ? -3.861 -25.766 -3.262 1 98.94 267 ALA B O 1
ATOM 5075 N N . ILE B 1 268 ? -3.299 -24.578 -1.49 1 98.94 268 ILE B N 1
ATOM 5076 C CA . ILE B 1 268 ? -4.633 -24.703 -0.912 1 98.94 268 ILE B CA 1
ATOM 5077 C C . ILE B 1 268 ? -5.57 -23.688 -1.556 1 98.94 268 ILE B C 1
ATOM 5079 O O . ILE B 1 268 ? -6.793 -23.797 -1.434 1 98.94 268 ILE B O 1
ATOM 5083 N N . THR B 1 269 ? -5.066 -22.703 -2.244 1 98.88 269 THR B N 1
ATOM 5084 C CA . THR B 1 269 ? -5.793 -21.531 -2.689 1 98.88 269 THR B CA 1
ATOM 5085 C C . THR B 1 269 ? -6.953 -21.906 -3.598 1 98.88 269 THR B C 1
ATOM 5087 O O . THR B 1 269 ? -8.086 -21.484 -3.385 1 98.88 269 THR B O 1
ATOM 5090 N N . PRO B 1 270 ? -6.805 -22.797 -4.594 1 98.75 270 PRO B N 1
ATOM 5091 C CA . PRO B 1 270 ? -7.949 -23.125 -5.449 1 98.75 270 PRO B CA 1
ATOM 5092 C C . PRO B 1 270 ? -9.016 -23.938 -4.719 1 98.75 270 PRO B C 1
ATOM 5094 O O . PRO B 1 270 ? -10.18 -23.938 -5.125 1 98.75 270 PRO B O 1
ATOM 5097 N N . GLY B 1 271 ? -8.703 -24.609 -3.646 1 98.81 271 GLY B N 1
ATOM 5098 C CA . GLY B 1 271 ? -9.656 -25.484 -2.959 1 98.81 271 GLY B CA 1
ATOM 5099 C C . GLY B 1 271 ? -9.984 -25 -1.556 1 98.81 271 GLY B C 1
ATOM 5100 O O . GLY B 1 271 ? -10.695 -25.688 -0.815 1 98.81 271 GLY B O 1
ATOM 5101 N N . ALA B 1 272 ? -9.523 -23.844 -1.107 1 98.88 272 ALA B N 1
ATOM 5102 C CA . ALA B 1 272 ? -9.57 -23.391 0.28 1 98.88 272 ALA B CA 1
ATOM 5103 C C . ALA B 1 272 ? -10.992 -23.453 0.831 1 98.88 272 ALA B C 1
ATOM 5105 O O . ALA B 1 272 ? -11.195 -23.766 2.004 1 98.88 272 ALA B O 1
ATOM 5106 N N . GLY B 1 273 ? -11.977 -23.203 0.02 1 98.81 273 GLY B N 1
ATOM 5107 C CA . GLY B 1 273 ? -13.359 -23.203 0.454 1 98.81 273 GLY B CA 1
ATOM 5108 C C . GLY B 1 273 ? -14.141 -24.422 -0.031 1 98.81 273 GLY B C 1
ATOM 5109 O O . GLY B 1 273 ? -15.367 -24.453 0.06 1 98.81 273 GLY B O 1
ATOM 5110 N N . PHE B 1 274 ? -13.438 -25.422 -0.571 1 98.88 274 PHE B N 1
ATOM 5111 C CA . PHE B 1 274 ? -14.133 -26.562 -1.168 1 98.88 274 PHE B CA 1
ATOM 5112 C C . PHE B 1 274 ? -13.727 -27.859 -0.49 1 98.88 274 PHE B C 1
ATOM 5114 O O . PHE B 1 274 ? -14.367 -28.891 -0.695 1 98.88 274 PHE B O 1
ATOM 5121 N N . VAL B 1 275 ? -12.68 -27.859 0.339 1 98.88 275 VAL B N 1
ATOM 5122 C CA . VAL B 1 275 ? -12.156 -29.109 0.878 1 98.88 275 VAL B CA 1
ATOM 5123 C C . VAL B 1 275 ? -12.242 -29.094 2.402 1 98.88 275 VAL B C 1
ATOM 5125 O O . VAL B 1 275 ? -12.344 -28.031 3.014 1 98.88 275 VAL B O 1
ATOM 5128 N N . THR B 1 276 ? -12.109 -30.234 3.027 1 98.44 276 THR B N 1
ATOM 5129 C CA . THR B 1 276 ? -12.164 -30.344 4.48 1 98.44 276 THR B CA 1
ATOM 5130 C C . THR B 1 276 ? -10.828 -29.938 5.102 1 98.44 276 THR B C 1
ATOM 5132 O O . THR B 1 276 ? -9.789 -29.969 4.434 1 98.44 276 THR B O 1
ATOM 5135 N N . PRO B 1 277 ? -10.805 -29.594 6.363 1 98.25 277 PRO B N 1
ATOM 5136 C CA . PRO B 1 277 ? -9.547 -29.281 7.055 1 98.25 277 PRO B CA 1
ATOM 5137 C C . PRO B 1 277 ? -8.555 -30.438 7.027 1 98.25 277 PRO B C 1
ATOM 5139 O O . PRO B 1 277 ? -7.348 -30.219 6.867 1 98.25 277 PRO B O 1
ATOM 5142 N N . PHE B 1 278 ? -9.047 -31.625 7.148 1 98.31 278 PHE B N 1
ATOM 5143 C CA . PHE B 1 278 ? -8.156 -32.781 7.094 1 98.31 278 PHE B CA 1
ATOM 5144 C C . PHE B 1 278 ? -7.48 -32.875 5.73 1 98.31 278 PHE B C 1
ATOM 5146 O O . PHE B 1 278 ? -6.281 -33.125 5.648 1 98.31 278 PHE B O 1
ATOM 5153 N N . SER B 1 279 ? -8.242 -32.688 4.676 1 98.75 279 SER B N 1
ATOM 5154 C CA . SER B 1 279 ? -7.691 -32.719 3.324 1 98.75 279 SER B CA 1
ATOM 5155 C C . SER B 1 279 ? -6.641 -31.641 3.131 1 98.75 279 SER B C 1
ATOM 5157 O O . SER B 1 279 ? -5.676 -31.828 2.391 1 98.75 279 SER B O 1
ATOM 5159 N N . SER B 1 280 ? -6.816 -30.469 3.779 1 98.88 280 SER B N 1
ATOM 5160 C CA . SER B 1 280 ? -5.898 -29.344 3.607 1 98.88 280 SER B CA 1
ATOM 5161 C C . SER B 1 280 ? -4.516 -29.672 4.164 1 98.88 280 SER B C 1
ATOM 5163 O O . SER B 1 280 ? -3.514 -29.125 3.705 1 98.88 280 SER B O 1
ATOM 5165 N N . VAL B 1 281 ? -4.398 -30.562 5.168 1 98.69 281 VAL B N 1
ATOM 5166 C CA . VAL B 1 281 ? -3.109 -31.016 5.676 1 98.69 281 VAL B CA 1
ATOM 5167 C C . VAL B 1 281 ? -2.316 -31.688 4.559 1 98.69 281 VAL B C 1
ATOM 5169 O O . VAL B 1 281 ? -1.155 -31.344 4.32 1 98.69 281 VAL B O 1
ATOM 5172 N N . TRP B 1 282 ? -2.947 -32.562 3.826 1 98.81 282 TRP B N 1
ATOM 5173 C CA . TRP B 1 282 ? -2.281 -33.281 2.762 1 98.81 282 TRP B CA 1
ATOM 5174 C C . TRP B 1 282 ? -1.952 -32.375 1.586 1 98.81 282 TRP B C 1
ATOM 5176 O O . TRP B 1 282 ? -0.888 -32.5 0.976 1 98.81 282 TRP B O 1
ATOM 5186 N N . ILE B 1 283 ? -2.896 -31.547 1.26 1 98.94 283 ILE B N 1
ATOM 5187 C CA . ILE B 1 283 ? -2.691 -30.625 0.142 1 98.94 283 ILE B CA 1
ATOM 5188 C C . ILE B 1 283 ? -1.475 -29.75 0.413 1 98.94 283 ILE B C 1
ATOM 5190 O O . ILE B 1 283 ? -0.621 -29.578 -0.46 1 98.94 283 ILE B O 1
ATOM 5194 N N . GLY B 1 284 ? -1.346 -29.219 1.666 1 98.94 284 GLY B N 1
ATOM 5195 C CA . GLY B 1 284 ? -0.198 -28.406 2.035 1 98.94 284 GLY B CA 1
ATOM 5196 C C . GLY B 1 284 ? 1.097 -29.188 2.092 1 98.94 284 GLY B C 1
ATOM 5197 O O . GLY B 1 284 ? 2.115 -28.766 1.547 1 98.94 284 GLY B O 1
ATOM 5198 N N . LEU B 1 285 ? 1.074 -30.391 2.74 1 98.88 285 LEU B N 1
ATOM 5199 C CA . LEU B 1 285 ? 2.262 -31.219 2.914 1 98.88 285 LEU B CA 1
ATOM 5200 C C . LEU B 1 285 ? 2.857 -31.594 1.563 1 98.88 285 LEU B C 1
ATOM 5202 O O . LEU B 1 285 ? 4.055 -31.422 1.335 1 98.88 285 LEU B O 1
ATOM 5206 N N . ILE B 1 286 ? 2.023 -32.062 0.661 1 98.88 286 ILE B N 1
ATOM 5207 C CA . ILE B 1 286 ? 2.48 -32.5 -0.657 1 98.88 286 ILE B CA 1
ATOM 5208 C C . ILE B 1 286 ? 2.887 -31.266 -1.481 1 98.88 286 ILE B C 1
ATOM 5210 O O . ILE B 1 286 ? 3.848 -31.328 -2.252 1 98.88 286 ILE B O 1
ATOM 5214 N N . GLY B 1 287 ? 2.102 -30.172 -1.283 1 98.88 287 GLY B N 1
ATOM 5215 C CA . GLY B 1 287 ? 2.488 -28.938 -1.943 1 98.88 287 GLY B CA 1
ATOM 5216 C C . GLY B 1 287 ? 3.906 -28.516 -1.621 1 98.88 287 GLY B C 1
ATOM 5217 O O . GLY B 1 287 ? 4.668 -28.156 -2.52 1 98.88 287 GLY B O 1
ATOM 5218 N N . GLY B 1 288 ? 4.277 -28.547 -0.289 1 98.81 288 GLY B N 1
ATOM 5219 C CA . GLY B 1 288 ? 5.641 -28.25 0.11 1 98.81 288 GLY B CA 1
ATOM 5220 C C . GLY B 1 288 ? 6.672 -29.125 -0.557 1 98.81 288 GLY B C 1
ATOM 5221 O O . GLY B 1 288 ? 7.711 -28.656 -1.017 1 98.81 288 GLY B O 1
ATOM 5222 N N . ILE B 1 289 ? 6.414 -30.375 -0.72 1 98.75 289 ILE B N 1
ATOM 5223 C CA . ILE B 1 289 ? 7.332 -31.359 -1.289 1 98.75 289 ILE B CA 1
ATOM 5224 C C . ILE B 1 289 ? 7.465 -31.125 -2.793 1 98.75 289 ILE B C 1
ATOM 5226 O O . ILE B 1 289 ? 8.57 -31.125 -3.332 1 98.75 289 ILE B O 1
ATOM 5230 N N . VAL B 1 290 ? 6.355 -30.922 -3.463 1 98.75 290 VAL B N 1
ATOM 5231 C CA . VAL B 1 290 ? 6.336 -30.719 -4.906 1 98.75 290 VAL B CA 1
ATOM 5232 C C . VAL B 1 290 ? 7.113 -29.453 -5.27 1 98.75 290 VAL B C 1
ATOM 5234 O O . VAL B 1 290 ? 7.906 -29.453 -6.215 1 98.75 290 VAL B O 1
ATOM 5237 N N . CYS B 1 291 ? 6.844 -28.391 -4.539 1 98.69 291 CYS B N 1
ATOM 5238 C CA . CYS B 1 291 ? 7.539 -27.141 -4.824 1 98.69 291 CYS B CA 1
ATOM 5239 C C . CYS B 1 291 ? 9.031 -27.266 -4.523 1 98.69 291 CYS B C 1
ATOM 5241 O O . CYS B 1 291 ? 9.859 -26.719 -5.25 1 98.69 291 CYS B O 1
ATOM 5243 N N . PHE B 1 292 ? 9.414 -28 -3.418 1 98.38 292 PHE B N 1
ATOM 5244 C CA . PHE B 1 292 ? 10.82 -28.281 -3.152 1 98.38 292 PHE B CA 1
ATOM 5245 C C . PHE B 1 292 ? 11.461 -29 -4.336 1 98.38 292 PHE B C 1
ATOM 5247 O O . PHE B 1 292 ? 12.539 -28.609 -4.789 1 98.38 292 PHE B O 1
ATOM 5254 N N . TRP B 1 293 ? 10.797 -29.984 -4.816 1 98 293 TRP B N 1
ATOM 5255 C CA . TRP B 1 293 ? 11.281 -30.734 -5.973 1 98 293 TRP B CA 1
ATOM 5256 C C . TRP B 1 293 ? 11.43 -29.828 -7.184 1 98 293 TRP B C 1
ATOM 5258 O O . TRP B 1 293 ? 12.422 -29.922 -7.922 1 98 293 TRP B O 1
ATOM 5268 N N . GLY B 1 294 ? 10.461 -29 -7.434 1 97.69 294 GLY B N 1
ATOM 5269 C CA . GLY B 1 294 ? 10.523 -28.047 -8.539 1 97.69 294 GLY B CA 1
ATOM 5270 C C . GLY B 1 294 ? 11.711 -27.109 -8.453 1 97.69 294 GLY B C 1
ATOM 5271 O O . GLY B 1 294 ? 12.422 -26.906 -9.445 1 97.69 294 GLY B O 1
ATOM 5272 N N . VAL B 1 295 ? 11.969 -26.578 -7.305 1 96.31 295 VAL B N 1
ATOM 5273 C CA . VA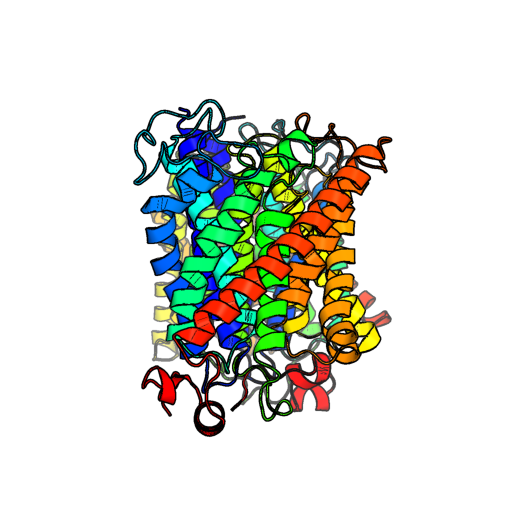L B 1 295 ? 12.992 -25.562 -7.086 1 96.31 295 VAL B CA 1
ATOM 5274 C C . VAL B 1 295 ? 14.375 -26.203 -7.117 1 96.31 295 VAL B C 1
ATOM 5276 O O . VAL B 1 295 ? 15.328 -25.609 -7.637 1 96.31 295 VAL B O 1
ATOM 5279 N N . PHE B 1 296 ? 14.531 -27.438 -6.672 1 94.75 296 PHE B N 1
ATOM 5280 C CA . PHE B 1 296 ? 15.875 -27.984 -6.484 1 94.75 296 PHE B CA 1
ATOM 5281 C C . PHE B 1 296 ? 16.188 -29.047 -7.539 1 94.75 296 PHE B C 1
ATOM 5283 O O . PHE B 1 296 ? 17.344 -29.297 -7.844 1 94.75 296 PHE B O 1
ATOM 5290 N N . SER B 1 297 ? 15.18 -29.641 -8.141 1 94.81 297 SER B N 1
ATOM 5291 C CA . SER B 1 297 ? 15.445 -30.719 -9.086 1 94.81 297 SER B CA 1
ATOM 5292 C C . SER B 1 297 ? 15.023 -30.344 -10.5 1 94.81 297 SER B C 1
ATOM 5294 O O . SER B 1 297 ? 15.844 -30.375 -11.422 1 94.81 297 SER B O 1
ATOM 5296 N N . LEU B 1 298 ? 13.82 -29.906 -10.664 1 95.38 298 LEU B N 1
ATOM 5297 C CA . LEU B 1 298 ? 13.297 -29.609 -11.992 1 95.38 298 LEU B CA 1
ATOM 5298 C C . LEU B 1 298 ? 14.078 -28.469 -12.641 1 95.38 298 LEU B C 1
ATOM 5300 O O . LEU B 1 298 ? 14.43 -28.547 -13.82 1 95.38 298 LEU B O 1
ATOM 5304 N N . LYS B 1 299 ? 14.227 -27.422 -11.883 1 93.25 299 LYS B N 1
ATOM 5305 C CA . LYS B 1 299 ? 14.969 -26.266 -12.359 1 93.25 299 LYS B CA 1
ATOM 5306 C C . LYS B 1 299 ? 16.375 -26.656 -12.828 1 93.25 299 LYS B C 1
ATOM 5308 O O . LYS B 1 299 ? 16.828 -26.219 -13.883 1 93.25 299 LYS B O 1
ATOM 5313 N N . LYS B 1 300 ? 17.062 -27.516 -12.117 1 92.75 300 LYS B N 1
ATOM 5314 C CA . LYS B 1 300 ? 18.406 -28 -12.453 1 92.75 300 LYS B CA 1
ATOM 5315 C C . LYS B 1 300 ? 18.375 -28.906 -13.68 1 92.75 300 LYS B C 1
ATOM 5317 O O . LYS B 1 300 ? 19.219 -28.781 -14.57 1 92.75 300 LYS B O 1
ATOM 5322 N N . LYS B 1 301 ? 17.469 -29.719 -13.703 1 95.81 301 LYS B N 1
ATOM 5323 C CA . LYS B 1 301 ? 17.375 -30.703 -14.773 1 95.81 301 LYS B CA 1
ATOM 5324 C C . LYS B 1 301 ? 17.203 -30.031 -16.125 1 95.81 301 LYS B C 1
ATOM 5326 O O . LYS B 1 301 ? 17.828 -30.438 -17.109 1 95.81 301 LYS B O 1
ATOM 5331 N N . PHE B 1 302 ? 16.375 -28.969 -16.203 1 96.56 302 PHE B N 1
ATOM 5332 C CA . PHE B 1 302 ? 16.078 -28.328 -17.484 1 96.56 302 PHE B CA 1
ATOM 5333 C C . PHE B 1 302 ? 16.938 -27.078 -17.672 1 96.56 302 PHE B C 1
ATOM 5335 O O . PHE B 1 302 ? 16.906 -26.469 -18.734 1 96.56 302 PHE B O 1
ATOM 5342 N N . GLY B 1 303 ? 17.594 -26.641 -16.688 1 94.88 303 GLY B N 1
ATOM 5343 C CA . GLY B 1 303 ? 18.641 -25.641 -16.766 1 94.88 303 GLY B CA 1
ATOM 5344 C C . GLY B 1 303 ? 18.094 -24.219 -16.938 1 94.88 303 GLY B C 1
ATOM 5345 O O . GLY B 1 303 ? 18.766 -23.375 -17.531 1 94.88 303 GLY B O 1
ATOM 5346 N N . TYR B 1 304 ? 16.859 -23.953 -16.594 1 95.44 304 TYR B N 1
ATOM 5347 C CA . TYR B 1 304 ? 16.359 -22.594 -16.672 1 95.44 304 TYR B CA 1
ATOM 5348 C C . TYR B 1 304 ? 16.656 -21.828 -15.383 1 95.44 304 TYR B C 1
ATOM 5350 O O . TYR B 1 304 ? 16.906 -22.438 -14.336 1 95.44 304 TYR B O 1
ATOM 5358 N N . ASP B 1 305 ? 16.734 -20.516 -15.461 1 96.38 305 ASP B N 1
ATOM 5359 C CA . ASP B 1 305 ? 17 -19.656 -14.312 1 96.38 305 ASP B CA 1
ATOM 5360 C C . ASP B 1 305 ? 15.758 -18.891 -13.891 1 96.38 305 ASP B C 1
ATOM 5362 O O . ASP B 1 305 ? 15.594 -17.719 -14.234 1 96.38 305 ASP B O 1
ATOM 5366 N N . ASP B 1 306 ? 14.93 -19.578 -13.164 1 96.88 306 ASP B N 1
ATOM 5367 C CA . ASP B 1 306 ? 13.844 -18.938 -12.414 1 96.88 306 ASP B CA 1
ATOM 5368 C C . ASP B 1 306 ? 14.359 -18.281 -11.141 1 96.88 306 ASP B C 1
ATOM 5370 O O . ASP B 1 306 ? 14.383 -18.906 -10.078 1 96.88 306 ASP B O 1
ATOM 5374 N N . ALA B 1 307 ? 14.75 -17.062 -11.188 1 96.31 307 ALA B N 1
ATOM 5375 C CA . ALA B 1 307 ? 15.664 -16.391 -10.273 1 96.31 307 ALA B CA 1
ATOM 5376 C C . ALA B 1 307 ? 15.227 -16.562 -8.828 1 96.31 307 ALA B C 1
ATOM 5378 O O . ALA B 1 307 ? 16.047 -16.906 -7.961 1 96.31 307 ALA B O 1
ATOM 5379 N N . LEU B 1 308 ? 13.93 -16.297 -8.609 1 97.5 308 LEU B N 1
ATOM 5380 C CA . LEU B 1 308 ? 13.453 -16.375 -7.234 1 97.5 308 LEU B CA 1
ATOM 5381 C C . LEU B 1 308 ? 12.367 -17.438 -7.102 1 97.5 308 LEU B C 1
ATOM 5383 O O . LEU B 1 308 ? 11.516 -17.359 -6.211 1 97.5 308 LEU B O 1
ATOM 5387 N N . ASP B 1 309 ? 12.281 -18.359 -8.086 1 97.56 309 ASP B N 1
ATOM 5388 C CA . ASP B 1 309 ? 11.539 -19.609 -8.07 1 97.56 309 ASP B CA 1
ATOM 5389 C C . ASP B 1 309 ? 10.031 -19.359 -8.094 1 97.56 309 ASP B C 1
ATOM 5391 O O . ASP B 1 309 ? 9.273 -20.016 -7.395 1 97.56 309 ASP B O 1
ATOM 5395 N N . ALA B 1 310 ? 9.578 -18.344 -8.82 1 98 310 ALA B N 1
ATOM 5396 C CA . ALA B 1 310 ? 8.148 -18.047 -8.977 1 98 310 ALA B CA 1
ATOM 5397 C C . ALA B 1 310 ? 7.43 -19.219 -9.641 1 98 310 ALA B C 1
ATOM 5399 O O . ALA B 1 310 ? 6.332 -19.594 -9.219 1 98 310 ALA B O 1
ATOM 5400 N N . PHE B 1 311 ? 8.023 -19.797 -10.648 1 98.62 311 PHE B N 1
ATOM 5401 C CA . PHE B 1 311 ? 7.402 -20.953 -11.273 1 98.62 311 PHE B CA 1
ATOM 5402 C C . PHE B 1 311 ? 7.371 -22.141 -10.32 1 98.62 311 PHE B C 1
ATOM 5404 O O . PHE B 1 311 ? 6.355 -22.828 -10.203 1 98.62 311 PHE B O 1
ATOM 5411 N N . GLY B 1 312 ? 8.43 -22.422 -9.68 1 98.31 312 GLY B N 1
ATOM 5412 C CA . GLY B 1 312 ? 8.516 -23.531 -8.742 1 98.31 312 GLY B CA 1
ATOM 5413 C C . GLY B 1 312 ? 7.484 -23.453 -7.633 1 98.31 312 GLY B C 1
ATOM 5414 O O . GLY B 1 312 ? 6.918 -24.469 -7.23 1 98.31 312 GLY B O 1
ATOM 5415 N N . LEU B 1 313 ? 7.246 -22.266 -7.141 1 98.5 313 LEU B N 1
ATOM 5416 C CA . LEU B 1 313 ? 6.336 -22.094 -6.012 1 98.5 313 LEU B CA 1
ATOM 5417 C C . LEU B 1 313 ? 4.902 -21.906 -6.492 1 98.5 313 LEU B C 1
ATOM 5419 O O . LEU B 1 313 ? 3.998 -22.625 -6.066 1 98.5 313 LEU B O 1
ATOM 5423 N N . HIS B 1 314 ? 4.711 -20.953 -7.406 1 98.81 314 HIS B N 1
ATOM 5424 C CA . HIS B 1 314 ? 3.355 -20.594 -7.809 1 98.81 314 HIS B CA 1
ATOM 5425 C C . HIS B 1 314 ? 2.875 -21.469 -8.961 1 98.81 314 HIS B C 1
ATOM 5427 O O . HIS B 1 314 ? 1.73 -21.938 -8.961 1 98.81 314 HIS B O 1
ATOM 5433 N N . GLY B 1 315 ? 3.713 -21.703 -9.969 1 98.81 315 GLY B N 1
ATOM 5434 C CA . GLY B 1 315 ? 3.332 -22.562 -11.086 1 98.81 315 GLY B CA 1
ATOM 5435 C C . GLY B 1 315 ? 3.039 -23.984 -10.672 1 98.81 315 GLY B C 1
ATOM 5436 O O . GLY B 1 315 ? 1.919 -24.469 -10.844 1 98.81 315 GLY B O 1
ATOM 5437 N N . LEU B 1 316 ? 4.031 -24.578 -10.094 1 98.81 316 LEU B N 1
ATOM 5438 C CA . LEU B 1 316 ? 3.891 -25.984 -9.695 1 98.81 316 LEU B CA 1
ATOM 5439 C C . LEU B 1 316 ? 2.955 -26.109 -8.492 1 98.81 316 LEU B C 1
ATOM 5441 O O . LEU B 1 316 ? 2.162 -27.047 -8.422 1 98.81 316 LEU B O 1
ATOM 5445 N N . GLY B 1 317 ? 3.068 -25.203 -7.52 1 98.88 317 GLY B N 1
ATOM 5446 C CA . GLY B 1 317 ? 2.148 -25.219 -6.391 1 98.88 317 GLY B CA 1
ATOM 5447 C C . GLY B 1 317 ? 0.697 -25.078 -6.809 1 98.88 317 GLY B C 1
ATOM 5448 O O . GLY B 1 317 ? -0.169 -25.797 -6.316 1 98.88 317 GLY B O 1
ATOM 5449 N N . GLY B 1 318 ? 0.471 -24.109 -7.711 1 98.88 318 GLY B N 1
ATOM 5450 C CA . GLY B 1 318 ? -0.871 -23.922 -8.242 1 98.88 318 GLY B CA 1
ATOM 5451 C C . GLY B 1 318 ? -1.376 -25.141 -9 1 98.88 318 GLY B C 1
ATOM 5452 O O . GLY B 1 318 ? -2.561 -25.469 -8.93 1 98.88 318 GLY B O 1
ATOM 5453 N N . THR B 1 319 ? -0.501 -25.781 -9.734 1 98.88 319 THR B N 1
ATOM 5454 C CA . THR B 1 319 ? -0.854 -26.984 -10.477 1 98.88 319 THR B CA 1
ATOM 5455 C C . THR B 1 319 ? -1.294 -28.094 -9.523 1 98.88 319 THR B C 1
ATOM 5457 O O . THR B 1 319 ? -2.369 -28.672 -9.695 1 98.88 319 THR B O 1
ATOM 5460 N N . TRP B 1 320 ? -0.451 -28.344 -8.555 1 98.88 320 TRP B N 1
ATOM 5461 C CA . TRP B 1 320 ? -0.834 -29.328 -7.551 1 98.88 320 TRP B CA 1
ATOM 5462 C C . TRP B 1 320 ? -2.146 -28.938 -6.879 1 98.88 320 TRP B C 1
ATOM 5464 O O . TRP B 1 320 ? -3.025 -29.781 -6.684 1 98.88 320 TRP B O 1
ATOM 5474 N N . GLY B 1 321 ? -2.301 -27.703 -6.492 1 98.94 321 GLY B N 1
ATOM 5475 C CA . GLY B 1 321 ? -3.521 -27.219 -5.859 1 98.94 321 GLY B CA 1
ATOM 5476 C C . GLY B 1 321 ? -4.766 -27.484 -6.688 1 98.94 321 GLY B C 1
ATOM 5477 O O . GLY B 1 321 ? -5.797 -27.891 -6.156 1 98.94 321 GLY B O 1
ATOM 5478 N N . GLY B 1 322 ? -4.684 -27.203 -8.008 1 98.88 322 GLY B N 1
ATOM 5479 C CA . GLY B 1 322 ? -5.797 -27.484 -8.906 1 98.88 322 GLY B CA 1
ATOM 5480 C C . GLY B 1 322 ? -6.152 -28.953 -8.992 1 98.88 322 GLY B C 1
ATOM 5481 O O . GLY B 1 322 ? -7.328 -29.312 -8.961 1 98.88 322 GLY B O 1
ATOM 5482 N N . ILE B 1 323 ? -5.137 -29.766 -9.125 1 98.88 323 ILE B N 1
ATOM 5483 C CA . ILE B 1 323 ? -5.355 -31.219 -9.172 1 98.88 323 ILE B CA 1
ATOM 5484 C C . ILE B 1 323 ? -5.969 -31.688 -7.855 1 98.88 323 ILE B C 1
ATOM 5486 O O . ILE B 1 323 ? -6.957 -32.438 -7.852 1 98.88 323 ILE B O 1
ATOM 5490 N N . ALA B 1 324 ? -5.41 -31.219 -6.754 1 98.94 324 ALA B N 1
ATOM 5491 C CA . ALA B 1 324 ? -5.895 -31.609 -5.43 1 98.94 324 ALA B CA 1
ATOM 5492 C C . ALA B 1 324 ? -7.352 -31.188 -5.234 1 98.94 324 ALA B C 1
ATOM 5494 O O . ALA B 1 324 ? -8.117 -31.891 -4.566 1 98.94 324 ALA B O 1
ATOM 5495 N N . THR B 1 325 ? -7.727 -30.047 -5.758 1 98.88 325 THR B N 1
ATOM 5496 C CA . THR B 1 325 ? -9.125 -29.609 -5.691 1 98.88 325 THR B CA 1
ATOM 5497 C C . THR B 1 325 ? -10.023 -30.625 -6.391 1 98.88 325 THR B C 1
ATOM 5499 O O . THR B 1 325 ? -11.094 -30.969 -5.875 1 98.88 325 THR B O 1
ATOM 5502 N N . GLY B 1 326 ? -9.594 -31.141 -7.539 1 98.81 326 GLY B N 1
ATOM 5503 C CA . GLY B 1 326 ? -10.352 -32.156 -8.258 1 98.81 326 GLY B CA 1
ATOM 5504 C C . GLY B 1 326 ? -10.438 -33.469 -7.512 1 98.81 326 GLY B C 1
ATOM 5505 O O . GLY B 1 326 ? -11.367 -34.25 -7.719 1 98.81 326 GLY B O 1
ATOM 5506 N N . LEU B 1 327 ? -9.523 -33.719 -6.633 1 98.88 327 LEU B N 1
ATOM 5507 C CA . LEU B 1 327 ? -9.469 -34.938 -5.875 1 98.88 327 LEU B CA 1
ATOM 5508 C C . LEU B 1 327 ? -10.281 -34.844 -4.586 1 98.88 327 LEU B C 1
ATOM 5510 O O . LEU B 1 327 ? -11.07 -35.719 -4.262 1 98.88 327 LEU B O 1
ATOM 5514 N N . PHE B 1 328 ? -10.18 -33.688 -3.873 1 98.88 328 PHE B N 1
ATOM 5515 C CA . PHE B 1 328 ? -10.562 -33.656 -2.465 1 98.88 328 PHE B CA 1
ATOM 5516 C C . PHE B 1 328 ? -11.812 -32.812 -2.258 1 98.88 328 PHE B C 1
ATOM 5518 O O . PHE B 1 328 ? -12.414 -32.844 -1.186 1 98.88 328 PHE B O 1
ATOM 5525 N N . ALA B 1 329 ? -12.242 -32 -3.242 1 98.88 329 ALA B N 1
ATOM 5526 C CA . ALA B 1 329 ? -13.391 -31.125 -3.047 1 98.88 329 ALA B CA 1
ATOM 5527 C C . ALA B 1 329 ? -14.648 -31.938 -2.717 1 98.88 329 ALA B C 1
ATOM 5529 O O . ALA B 1 329 ? -14.797 -33.094 -3.158 1 98.88 329 ALA B O 1
ATOM 5530 N N . THR B 1 330 ? -15.562 -31.297 -1.955 1 98.75 330 THR B N 1
ATOM 5531 C CA . THR B 1 330 ? -16.812 -31.969 -1.606 1 98.75 330 THR B CA 1
ATOM 5532 C C . THR B 1 330 ? -17.922 -30.938 -1.37 1 98.75 330 THR B C 1
ATOM 5534 O O . THR B 1 330 ? -17.672 -29.875 -0.796 1 98.75 330 THR B O 1
ATOM 5537 N N . THR B 1 331 ? -19.125 -31.328 -1.759 1 98.31 331 THR B N 1
ATOM 5538 C CA . THR B 1 331 ? -20.281 -30.453 -1.604 1 98.31 331 THR B CA 1
ATOM 5539 C C . THR B 1 331 ? -20.703 -30.359 -0.141 1 98.31 331 THR B C 1
ATOM 5541 O O . THR B 1 331 ? -21.5 -29.484 0.233 1 98.31 331 THR B O 1
ATOM 5544 N N . SER B 1 332 ? -20.141 -31.219 0.692 1 97.88 332 SER B N 1
ATOM 5545 C CA . SER B 1 332 ? -20.406 -31.125 2.125 1 97.88 332 SER B CA 1
ATOM 5546 C C . SER B 1 332 ? -19.766 -29.875 2.719 1 97.88 332 SER B C 1
ATOM 5548 O O . SER B 1 332 ? -20.234 -29.359 3.736 1 97.88 332 SER B O 1
ATOM 5550 N N . VAL B 1 333 ? -18.734 -29.375 2.121 1 98.19 333 VAL B N 1
ATOM 5551 C CA . VAL B 1 333 ? -18.062 -28.156 2.559 1 98.19 333 VAL B CA 1
ATOM 5552 C C . VAL B 1 333 ? -18.672 -26.953 1.85 1 98.19 333 VAL B C 1
ATOM 5554 O O . VAL B 1 333 ? -18.906 -25.906 2.469 1 98.19 333 VAL B O 1
ATOM 5557 N N . ASN B 1 334 ? -18.953 -27.062 0.646 1 98.44 334 ASN B N 1
ATOM 5558 C CA . ASN B 1 334 ? -19.484 -25.984 -0.181 1 98.44 334 ASN B CA 1
ATOM 5559 C C . ASN B 1 334 ? -20.438 -26.516 -1.247 1 98.44 334 ASN B C 1
ATOM 5561 O O . ASN B 1 334 ? -20 -27.094 -2.244 1 98.44 334 ASN B O 1
ATOM 5565 N N . ALA B 1 335 ? -21.672 -26.266 -1.073 1 96.88 335 ALA B N 1
ATOM 5566 C CA . ALA B 1 335 ? -22.703 -26.781 -1.951 1 96.88 335 ALA B CA 1
ATOM 5567 C C . ALA B 1 335 ? -22.562 -26.219 -3.365 1 96.88 335 ALA B C 1
ATOM 5569 O O . ALA B 1 335 ? -23.031 -26.828 -4.328 1 96.88 335 ALA B O 1
ATOM 5570 N N . ASP B 1 336 ? -21.938 -25.109 -3.473 1 94.5 336 ASP B N 1
ATOM 5571 C CA . ASP B 1 336 ? -21.781 -24.469 -4.773 1 94.5 336 ASP B CA 1
ATOM 5572 C C . ASP B 1 336 ? -20.625 -25.078 -5.551 1 94.5 336 ASP B C 1
ATOM 5574 O O . ASP B 1 336 ? -20.406 -24.734 -6.715 1 94.5 336 ASP B O 1
ATOM 5578 N N . GLY B 1 337 ? -19.875 -25.953 -4.922 1 97.25 337 GLY B N 1
ATOM 5579 C CA . GLY B 1 337 ? -18.797 -26.641 -5.594 1 97.25 337 GLY B CA 1
ATOM 5580 C C . GLY B 1 337 ? -19.219 -27.969 -6.207 1 97.25 337 GLY B C 1
ATOM 5581 O O . GLY B 1 337 ? -20.266 -28.047 -6.848 1 97.25 337 GLY B O 1
ATOM 5582 N N . ALA B 1 338 ? -18.328 -28.906 -6.133 1 98.06 338 ALA B N 1
ATOM 5583 C CA . ALA B 1 338 ? -18.547 -30.234 -6.676 1 98.06 338 ALA B CA 1
ATOM 5584 C C . ALA B 1 338 ? -17.734 -31.281 -5.914 1 98.06 338 ALA B C 1
ATOM 5586 O O . ALA B 1 338 ? -16.781 -30.938 -5.215 1 98.06 338 ALA B O 1
ATOM 5587 N N . ASN B 1 339 ? -18.25 -32.5 -6.043 1 98.56 339 ASN B N 1
ATOM 5588 C CA . ASN B 1 339 ? -17.484 -33.562 -5.449 1 98.56 339 ASN B CA 1
ATOM 5589 C C . ASN B 1 339 ? -16.297 -33.969 -6.328 1 98.56 339 ASN B C 1
ATOM 5591 O O . ASN B 1 339 ? -16.422 -34.031 -7.555 1 98.56 339 ASN B O 1
ATOM 5595 N N . GLY B 1 340 ? -15.156 -34.188 -5.699 1 98.69 340 GLY B N 1
ATOM 5596 C CA . GLY B 1 340 ? -13.977 -34.688 -6.387 1 98.69 340 GLY B CA 1
ATOM 5597 C C . GLY B 1 340 ? -13.906 -36.219 -6.449 1 98.69 340 GLY B C 1
ATOM 5598 O O . GLY B 1 340 ? -14.852 -36.906 -6.051 1 98.69 340 GLY B O 1
ATOM 5599 N N . LEU B 1 341 ? -12.828 -36.656 -6.906 1 98.69 341 LEU B N 1
ATOM 5600 C CA . LEU B 1 341 ? -12.641 -38.094 -7.121 1 98.69 341 LEU B CA 1
ATOM 5601 C C . LEU B 1 341 ? -12.867 -38.875 -5.828 1 98.69 341 LEU B C 1
ATOM 5603 O O . LEU B 1 341 ? -13.547 -39.906 -5.824 1 98.69 341 LEU B O 1
ATOM 5607 N N . PHE B 1 342 ? -12.336 -38.406 -4.668 1 98.56 342 PHE B N 1
ATOM 5608 C CA . PHE B 1 342 ? -12.367 -39.125 -3.404 1 98.56 342 PHE B CA 1
ATOM 5609 C C . PHE B 1 342 ? -13.758 -39.062 -2.783 1 98.56 342 PHE B C 1
ATOM 5611 O O . PHE B 1 342 ? -14.047 -39.781 -1.823 1 98.56 342 PHE B O 1
ATOM 5618 N N . TYR B 1 343 ? -14.586 -38.312 -3.334 1 98.06 343 TYR B N 1
ATOM 5619 C CA . TYR B 1 343 ? -15.969 -38.25 -2.863 1 98.06 343 TYR B CA 1
ATOM 5620 C C . TYR B 1 343 ? -16.938 -38.75 -3.926 1 98.06 343 TYR B C 1
ATOM 5622 O O . TYR B 1 343 ? -18.125 -38.438 -3.891 1 98.06 343 TYR B O 1
ATOM 5630 N N . GLY B 1 344 ? -16.375 -39.375 -4.996 1 97.06 344 GLY B N 1
ATOM 5631 C CA . GLY B 1 344 ? -17.203 -40.188 -5.848 1 97.06 344 GLY B CA 1
ATOM 5632 C C . GLY B 1 344 ? -17.406 -39.625 -7.234 1 97.06 344 GLY B C 1
ATOM 5633 O O . GLY B 1 344 ? -18.141 -40.188 -8.047 1 97.06 344 GLY B O 1
ATOM 5634 N N . ASP B 1 345 ? -16.906 -38.5 -7.621 1 96.88 345 ASP B N 1
ATOM 5635 C CA . ASP B 1 345 ? -17.156 -37.906 -8.938 1 96.88 345 ASP B CA 1
ATOM 5636 C C . ASP B 1 345 ? -15.836 -37.531 -9.625 1 96.88 345 ASP B C 1
ATOM 5638 O O . ASP B 1 345 ? -15.25 -36.5 -9.336 1 96.88 345 ASP B O 1
ATOM 5642 N N . ILE B 1 346 ? -15.461 -38.25 -10.594 1 97.69 346 ILE B N 1
ATOM 5643 C CA . ILE B 1 346 ? -14.195 -38.094 -11.297 1 97.69 346 ILE B CA 1
ATOM 5644 C C . ILE B 1 346 ? -14.297 -36.906 -12.273 1 97.69 346 ILE B C 1
ATOM 5646 O O . ILE B 1 346 ? -13.281 -36.406 -12.75 1 97.69 346 ILE B O 1
ATOM 5650 N N . SER B 1 347 ? -15.453 -36.469 -12.609 1 98.25 347 SER B N 1
ATOM 5651 C CA . SER B 1 347 ? -15.664 -35.438 -13.617 1 98.25 347 SER B CA 1
ATOM 5652 C C . SER B 1 347 ? -14.969 -34.125 -13.227 1 98.25 347 SER B C 1
ATOM 5654 O O . SER B 1 347 ? -14.438 -33.438 -14.086 1 98.25 347 SER B O 1
ATOM 5656 N N . LEU B 1 348 ? -14.992 -33.844 -11.938 1 98.56 348 LEU B N 1
ATOM 5657 C CA . LEU B 1 348 ? -14.352 -32.594 -11.5 1 98.56 348 LEU B CA 1
ATOM 5658 C C . LEU B 1 348 ? -12.852 -32.656 -11.781 1 98.56 348 LEU B C 1
ATOM 5660 O O . LEU B 1 348 ? -12.266 -31.641 -12.18 1 98.56 348 LEU B O 1
ATOM 5664 N N . LEU B 1 349 ? -12.242 -33.719 -11.508 1 98.69 349 LEU B N 1
ATOM 5665 C CA . LEU B 1 349 ? -10.812 -33.875 -11.773 1 98.69 349 LEU B CA 1
ATOM 5666 C C . LEU B 1 349 ? -10.508 -33.594 -13.234 1 98.69 349 LEU B C 1
ATOM 5668 O O . LEU B 1 349 ? -9.539 -32.875 -13.547 1 98.69 349 LEU B O 1
ATOM 5672 N N . TRP B 1 350 ? -11.281 -34.125 -14.125 1 98.5 350 TRP B N 1
ATOM 5673 C CA . TRP B 1 350 ? -11.086 -33.875 -15.555 1 98.5 350 TRP B CA 1
ATOM 5674 C C . TRP B 1 350 ? -11.242 -32.406 -15.891 1 98.5 350 TRP B C 1
ATOM 5676 O O . TRP B 1 350 ? -10.461 -31.859 -16.672 1 98.5 350 TRP B O 1
ATOM 5686 N N . LYS B 1 351 ? -12.32 -31.797 -15.375 1 98.69 351 LYS B N 1
ATOM 5687 C CA . LYS B 1 351 ? -12.547 -30.375 -15.602 1 98.69 351 LYS B CA 1
ATOM 5688 C C . LYS B 1 351 ? -11.375 -29.531 -15.094 1 98.69 351 LYS B C 1
ATOM 5690 O O . LYS B 1 351 ? -10.953 -28.578 -15.742 1 98.69 351 LYS B O 1
ATOM 5695 N N . GLN B 1 352 ? -10.844 -29.922 -13.898 1 98.88 352 GLN B N 1
ATOM 5696 C CA . GLN B 1 352 ? -9.68 -29.234 -13.344 1 98.88 352 GLN B CA 1
ATOM 5697 C C . GLN B 1 352 ? -8.469 -29.391 -14.266 1 98.88 352 GLN B C 1
ATOM 5699 O O . GLN B 1 352 ? -7.727 -28.422 -14.477 1 98.88 352 GLN B O 1
ATOM 5704 N N . LEU B 1 353 ? -8.219 -30.547 -14.781 1 98.81 353 LEU B N 1
ATOM 5705 C CA . LEU B 1 353 ? -7.082 -30.781 -15.664 1 98.81 353 LEU B CA 1
ATOM 5706 C C . LEU B 1 353 ? -7.207 -29.953 -16.938 1 98.81 353 LEU B C 1
ATOM 5708 O O . LEU B 1 353 ? -6.211 -29.438 -17.453 1 98.81 353 LEU B O 1
ATOM 5712 N N . ILE B 1 354 ? -8.406 -29.859 -17.484 1 98.81 354 ILE B N 1
ATOM 5713 C CA . ILE B 1 354 ? -8.648 -29.031 -18.656 1 98.81 354 ILE B CA 1
ATOM 5714 C C . ILE B 1 354 ? -8.336 -27.578 -18.344 1 98.81 354 ILE B C 1
ATOM 5716 O O . ILE B 1 354 ? -7.664 -26.891 -19.125 1 98.81 354 ILE B O 1
ATOM 5720 N N . ALA B 1 355 ? -8.828 -27.125 -17.188 1 98.88 355 ALA B N 1
ATOM 5721 C CA . ALA B 1 355 ? -8.586 -25.75 -16.781 1 98.88 355 ALA B CA 1
ATOM 5722 C C . ALA B 1 355 ? -7.094 -25.469 -16.641 1 98.88 355 ALA B C 1
ATOM 5724 O O . ALA B 1 355 ? -6.602 -24.438 -17.094 1 98.88 355 ALA B O 1
ATOM 5725 N N . ILE B 1 356 ? -6.379 -26.359 -16 1 98.88 356 ILE B N 1
ATOM 5726 C CA . ILE B 1 356 ? -4.941 -26.234 -15.797 1 98.88 356 ILE B CA 1
ATOM 5727 C C . ILE B 1 356 ? -4.223 -26.203 -17.141 1 98.88 356 ILE B C 1
ATOM 5729 O O . ILE B 1 356 ? -3.428 -25.297 -17.406 1 98.88 356 ILE B O 1
ATOM 5733 N N . ALA B 1 357 ? -4.52 -27.125 -18 1 98.88 357 ALA B N 1
ATOM 5734 C CA . ALA B 1 357 ? -3.873 -27.219 -19.312 1 98.88 357 ALA B CA 1
ATOM 5735 C C . ALA B 1 357 ? -4.156 -25.984 -20.156 1 98.88 357 ALA B C 1
ATOM 5737 O O . ALA B 1 357 ? -3.262 -25.453 -20.812 1 98.88 357 ALA B O 1
ATOM 5738 N N . ALA B 1 358 ? -5.402 -25.578 -20.188 1 98.88 358 ALA B N 1
ATOM 5739 C CA . ALA B 1 358 ? -5.785 -24.391 -20.938 1 98.88 358 ALA B CA 1
ATOM 5740 C C . ALA B 1 358 ? -5.039 -23.156 -20.453 1 98.88 358 ALA B C 1
ATOM 5742 O O . ALA B 1 358 ? -4.602 -22.328 -21.25 1 98.88 358 ALA B O 1
ATOM 5743 N N . THR B 1 359 ? -4.945 -23.016 -19.078 1 98.88 359 THR B N 1
ATOM 5744 C CA . THR B 1 359 ? -4.234 -21.875 -18.516 1 98.88 359 THR B CA 1
ATOM 5745 C C . THR B 1 359 ? -2.756 -21.906 -18.891 1 98.88 359 THR B C 1
ATOM 5747 O O . THR B 1 359 ? -2.191 -20.906 -19.312 1 98.88 359 THR B O 1
ATOM 5750 N N . TYR B 1 360 ? -2.131 -23.109 -18.781 1 98.88 360 TYR B N 1
ATOM 5751 C CA . TYR B 1 360 ? -0.735 -23.266 -19.188 1 98.88 360 TYR B CA 1
ATOM 5752 C C . TYR B 1 360 ? -0.53 -22.844 -20.625 1 98.88 360 TYR B C 1
ATOM 5754 O O . TYR B 1 360 ? 0.357 -22.031 -20.938 1 98.88 360 TYR B O 1
ATOM 5762 N N . LEU B 1 361 ? -1.318 -23.344 -21.5 1 98.81 361 LEU B N 1
ATOM 5763 C CA . LEU B 1 361 ? -1.152 -23.141 -22.938 1 98.81 361 LEU B CA 1
ATOM 5764 C C . LEU B 1 361 ? -1.386 -21.672 -23.297 1 98.81 361 LEU B C 1
ATOM 5766 O O . LEU B 1 361 ? -0.555 -21.047 -23.953 1 98.81 361 LEU B O 1
ATOM 5770 N N . PHE B 1 362 ? -2.453 -21.141 -22.828 1 98.88 362 PHE B N 1
ATOM 5771 C CA . PHE B 1 362 ? -2.814 -19.766 -23.156 1 98.88 362 PHE B CA 1
ATOM 5772 C C . PHE B 1 362 ? -1.787 -18.797 -22.609 1 98.88 362 PHE B C 1
ATOM 5774 O O . PHE B 1 362 ? -1.312 -17.906 -23.312 1 98.88 362 PHE B O 1
ATOM 5781 N N . VAL B 1 363 ? -1.441 -18.922 -21.312 1 98.94 363 VAL B N 1
ATOM 5782 C CA . VAL B 1 363 ? -0.532 -18 -20.656 1 98.94 363 VAL B CA 1
ATOM 5783 C C . VAL B 1 363 ? 0.854 -18.094 -21.281 1 98.94 363 VAL B C 1
ATOM 5785 O O . VAL B 1 363 ? 1.51 -17.078 -21.516 1 98.94 363 VAL B O 1
ATOM 5788 N N . ALA B 1 364 ? 1.313 -19.328 -21.594 1 98.88 364 ALA B N 1
ATOM 5789 C CA . ALA B 1 364 ? 2.627 -19.5 -22.219 1 98.88 364 ALA B CA 1
ATOM 5790 C C . ALA B 1 364 ? 2.682 -18.828 -23.578 1 98.88 364 ALA B C 1
ATOM 5792 O O . ALA B 1 364 ? 3.604 -18.062 -23.859 1 98.88 364 ALA B O 1
ATOM 5793 N N . ILE B 1 365 ? 1.694 -19.031 -24.406 1 98.88 365 ILE B N 1
ATOM 5794 C CA . ILE B 1 365 ? 1.688 -18.547 -25.781 1 98.88 365 ILE B CA 1
ATOM 5795 C C . ILE B 1 365 ? 1.553 -17.031 -25.812 1 98.88 365 ILE B C 1
ATOM 5797 O O . ILE B 1 365 ? 2.33 -16.344 -26.469 1 98.88 365 ILE B O 1
ATOM 5801 N N . VAL B 1 366 ? 0.59 -16.5 -25.047 1 98.88 366 VAL B N 1
ATOM 5802 C CA . VAL B 1 366 ? 0.318 -15.07 -25.109 1 98.88 366 VAL B CA 1
ATOM 5803 C C . VAL B 1 366 ? 1.438 -14.297 -24.406 1 98.88 366 VAL B C 1
ATOM 5805 O O . VAL B 1 366 ? 1.814 -13.211 -24.844 1 98.88 366 VAL B O 1
ATOM 5808 N N . THR B 1 367 ? 1.976 -14.844 -23.297 1 98.94 367 THR B N 1
ATOM 5809 C CA . THR B 1 367 ? 3.111 -14.195 -22.641 1 98.94 367 THR B CA 1
ATOM 5810 C C . THR B 1 367 ? 4.309 -14.141 -23.594 1 98.94 367 THR B C 1
ATOM 5812 O O . THR B 1 367 ? 4.996 -13.117 -23.672 1 98.94 367 THR B O 1
ATOM 5815 N N . TYR B 1 368 ? 4.547 -15.242 -24.297 1 98.88 368 TYR B N 1
ATOM 5816 C CA . TYR B 1 368 ? 5.629 -15.25 -25.266 1 98.88 368 TYR B CA 1
ATOM 5817 C C . TYR B 1 368 ? 5.41 -14.195 -26.344 1 98.88 368 TYR B C 1
ATOM 5819 O O . TYR B 1 368 ? 6.336 -13.461 -26.703 1 98.88 368 TYR B O 1
ATOM 5827 N N . ALA B 1 369 ? 4.215 -14.094 -26.859 1 98.88 369 ALA B N 1
ATOM 5828 C CA . ALA B 1 369 ? 3.891 -13.086 -27.875 1 98.88 369 ALA B CA 1
ATOM 5829 C C . ALA B 1 369 ? 4.105 -11.672 -27.328 1 98.88 369 ALA B C 1
ATOM 5831 O O . ALA B 1 369 ? 4.656 -10.812 -28.016 1 98.88 369 ALA B O 1
ATOM 5832 N N . ILE B 1 370 ? 3.705 -11.438 -26.094 1 98.88 370 ILE B N 1
ATOM 5833 C CA . ILE B 1 370 ? 3.811 -10.125 -25.469 1 98.88 370 ILE B CA 1
ATOM 5834 C C . ILE B 1 370 ? 5.281 -9.742 -25.312 1 98.88 370 ILE B C 1
ATOM 5836 O O . ILE B 1 370 ? 5.676 -8.625 -25.656 1 98.88 370 ILE B O 1
ATOM 5840 N N . ILE B 1 371 ? 6.07 -10.68 -24.766 1 98.62 371 ILE B N 1
ATOM 5841 C CA . ILE B 1 371 ? 7.469 -10.352 -24.516 1 98.62 371 ILE B CA 1
ATOM 5842 C C . ILE B 1 371 ? 8.18 -10.102 -25.859 1 98.62 371 ILE B C 1
ATOM 5844 O O . ILE B 1 371 ? 9.086 -9.266 -25.938 1 98.62 371 ILE B O 1
ATOM 5848 N N . LYS B 1 372 ? 7.805 -10.773 -26.953 1 98.5 372 LYS B N 1
ATOM 5849 C CA . LYS B 1 372 ? 8.344 -10.516 -28.281 1 98.5 372 LYS B CA 1
ATOM 5850 C C . LYS B 1 372 ? 7.938 -9.133 -28.797 1 98.5 372 LYS B C 1
ATOM 5852 O O . LYS B 1 372 ? 8.742 -8.422 -29.391 1 98.5 372 LYS B O 1
ATOM 5857 N N . ILE B 1 373 ? 6.734 -8.742 -28.578 1 98.62 373 ILE B N 1
ATOM 5858 C CA . ILE B 1 373 ? 6.266 -7.418 -28.969 1 98.62 373 ILE B CA 1
ATOM 5859 C C . ILE B 1 373 ? 7.035 -6.348 -28.203 1 98.62 373 ILE B C 1
ATOM 5861 O O . ILE B 1 373 ? 7.453 -5.34 -28.766 1 98.62 373 ILE B O 1
ATOM 5865 N N . VAL B 1 374 ? 7.207 -6.551 -26.906 1 98.62 374 VAL B N 1
ATOM 5866 C CA . VAL B 1 374 ? 7.93 -5.605 -26.062 1 98.62 374 VAL B CA 1
ATOM 5867 C C . VAL B 1 374 ? 9.359 -5.445 -26.578 1 98.62 374 VAL B C 1
ATOM 5869 O O . VAL B 1 374 ? 9.914 -4.344 -26.547 1 98.62 374 VAL B O 1
ATOM 5872 N N . SER B 1 375 ? 9.953 -6.539 -27.109 1 98.19 375 SER B N 1
ATOM 5873 C CA . SER B 1 375 ? 11.336 -6.543 -27.562 1 98.19 375 SER B CA 1
ATOM 5874 C C . SER B 1 375 ? 11.516 -5.68 -28.812 1 98.19 375 SER B C 1
ATOM 5876 O O . SER B 1 375 ? 12.633 -5.309 -29.172 1 98.19 375 SER B O 1
ATOM 5878 N N . ILE B 1 376 ? 10.43 -5.371 -29.516 1 98.25 376 ILE B N 1
ATOM 5879 C CA . ILE B 1 376 ? 10.477 -4.5 -30.672 1 98.25 376 ILE B CA 1
ATOM 5880 C C . ILE B 1 376 ? 10.727 -3.057 -30.234 1 98.25 376 ILE B C 1
ATOM 5882 O O . ILE B 1 376 ? 11.391 -2.291 -30.938 1 98.25 376 ILE B O 1
ATOM 5886 N N . PHE B 1 377 ? 10.289 -2.703 -29.031 1 97.75 377 PHE B N 1
ATOM 5887 C CA . PHE B 1 377 ? 10.32 -1.31 -28.609 1 97.75 377 PHE B CA 1
ATOM 5888 C C . PHE B 1 377 ? 11.469 -1.067 -27.641 1 97.75 377 PHE B C 1
ATOM 5890 O O . PHE B 1 377 ? 12 0.043 -27.562 1 97.75 377 PHE B O 1
ATOM 5897 N N . PHE B 1 378 ? 11.758 -2.109 -26.844 1 97.31 378 PHE B N 1
ATOM 5898 C CA . PHE B 1 378 ? 12.773 -1.948 -25.797 1 97.31 378 PHE B CA 1
ATOM 5899 C C . PHE B 1 378 ? 13.711 -3.148 -25.766 1 97.31 378 PHE B C 1
ATOM 5901 O O . PHE B 1 378 ? 13.297 -4.277 -26.031 1 97.31 378 PHE B O 1
ATOM 5908 N N . LYS B 1 379 ? 15.016 -2.834 -25.453 1 97.38 379 LYS B N 1
ATOM 5909 C CA . LYS B 1 379 ? 15.875 -3.947 -25.062 1 97.38 379 LYS B CA 1
ATOM 5910 C C . LYS B 1 379 ? 15.352 -4.633 -23.797 1 97.38 379 LYS B C 1
ATOM 5912 O O . LYS B 1 379 ? 15.031 -3.969 -22.812 1 97.38 379 LYS B O 1
ATOM 5917 N N . LEU B 1 380 ? 15.219 -5.875 -23.844 1 98.12 380 LEU B N 1
ATOM 5918 C CA . LEU B 1 380 ? 14.594 -6.609 -22.75 1 98.12 380 LEU B CA 1
ATOM 5919 C C . LEU B 1 380 ? 15.547 -6.758 -21.562 1 98.12 380 LEU B C 1
ATOM 5921 O O . LEU B 1 380 ? 15.172 -6.523 -20.422 1 98.12 380 LEU B O 1
ATOM 5925 N N . ARG B 1 381 ? 16.828 -7.156 -21.891 1 97.56 381 ARG B N 1
ATOM 5926 C CA . ARG B 1 381 ? 17.781 -7.562 -20.87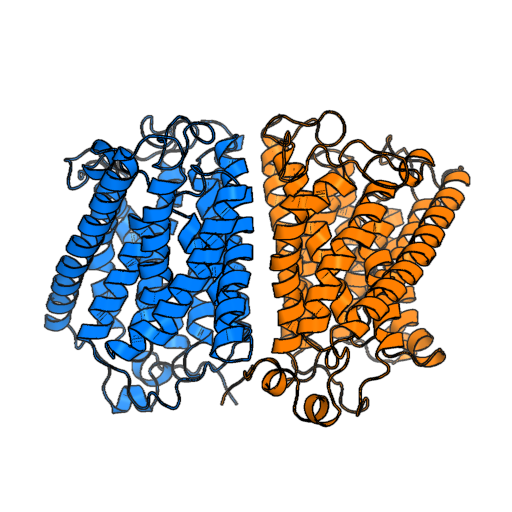5 1 97.56 381 ARG B CA 1
ATOM 5927 C C . ARG B 1 381 ? 18.828 -6.48 -20.641 1 97.56 381 ARG B C 1
ATOM 5929 O O . ARG B 1 381 ? 19.25 -5.797 -21.578 1 97.56 381 ARG B O 1
ATOM 5936 N N . ALA B 1 382 ? 19.25 -6.348 -19.438 1 96 382 ALA B N 1
ATOM 5937 C CA . ALA B 1 382 ? 20.391 -5.496 -19.094 1 96 382 ALA B CA 1
ATOM 5938 C C . ALA B 1 382 ? 21.672 -6.016 -19.734 1 96 382 ALA B C 1
ATOM 5940 O O . ALA B 1 382 ? 21.812 -7.215 -19.969 1 96 382 ALA B O 1
ATOM 5941 N N . SER B 1 383 ? 22.594 -5.102 -20 1 95.75 383 SER B N 1
ATOM 5942 C CA . SER B 1 383 ? 23.891 -5.516 -20.516 1 95.75 383 SER B CA 1
ATOM 5943 C C . SER B 1 383 ? 24.719 -6.23 -19.453 1 95.75 383 SER B C 1
ATOM 5945 O O . SER B 1 383 ? 24.406 -6.164 -18.266 1 95.75 383 SER B O 1
ATOM 5947 N N . GLU B 1 384 ? 25.75 -6.863 -19.906 1 93.94 384 GLU B N 1
ATOM 5948 C CA . GLU B 1 384 ? 26.625 -7.562 -18.969 1 93.94 384 GLU B CA 1
ATOM 5949 C C . GLU B 1 384 ? 27.25 -6.594 -17.969 1 93.94 384 GLU B C 1
ATOM 5951 O O . GLU B 1 384 ? 27.375 -6.918 -16.797 1 93.94 384 GLU B O 1
ATOM 5956 N N . ASP B 1 385 ? 27.562 -5.449 -18.453 1 94.75 385 ASP B N 1
ATOM 5957 C CA . ASP B 1 385 ? 28.141 -4.43 -17.578 1 94.75 385 ASP B CA 1
ATOM 5958 C C . ASP B 1 385 ? 27.109 -3.936 -16.562 1 94.75 385 ASP B C 1
ATOM 5960 O O . ASP B 1 385 ? 27.438 -3.76 -15.383 1 94.75 385 ASP B O 1
ATOM 5964 N N . GLU B 1 386 ? 25.969 -3.719 -17.016 1 94.62 386 GLU B N 1
ATOM 5965 C CA . GLU B 1 386 ? 24.906 -3.277 -16.125 1 94.62 386 GLU B CA 1
ATOM 5966 C C . GLU B 1 386 ? 24.609 -4.324 -15.047 1 94.62 386 GLU B C 1
ATOM 5968 O O . GLU B 1 386 ? 24.438 -3.986 -13.875 1 94.62 386 GLU B O 1
ATOM 5973 N N . GLU B 1 387 ? 24.531 -5.586 -15.445 1 93.94 387 GLU B N 1
ATOM 5974 C CA . GLU B 1 387 ? 24.281 -6.676 -14.508 1 93.94 387 GLU B CA 1
ATOM 5975 C C . GLU B 1 387 ? 25.422 -6.793 -13.492 1 93.94 387 GLU B C 1
ATOM 5977 O O . GLU B 1 387 ? 25.172 -7.078 -12.32 1 93.94 387 GLU B O 1
ATOM 5982 N N . SER B 1 388 ? 26.641 -6.602 -13.922 1 93 388 SER B N 1
ATOM 5983 C CA . SER B 1 388 ? 27.812 -6.707 -13.047 1 93 388 SER B CA 1
ATOM 5984 C C . SER B 1 388 ? 27.828 -5.586 -12.008 1 93 388 SER B C 1
ATOM 5986 O O . SER B 1 388 ? 28.125 -5.824 -10.836 1 93 388 SER B O 1
ATOM 5988 N N . LEU B 1 389 ? 27.484 -4.41 -12.406 1 93.62 389 LEU B N 1
ATOM 5989 C CA . LEU B 1 389 ? 27.484 -3.25 -11.523 1 93.62 389 LEU B CA 1
ATOM 5990 C C . LEU B 1 389 ? 26.266 -3.268 -10.602 1 93.62 389 LEU B C 1
ATOM 5992 O O . LEU B 1 389 ? 26.312 -2.744 -9.492 1 93.62 389 LEU B O 1
ATOM 5996 N N . GLY B 1 390 ? 25.203 -3.832 -11.133 1 94.62 390 GLY B N 1
ATOM 5997 C CA . GLY B 1 390 ? 23.938 -3.855 -10.406 1 94.62 390 GLY B CA 1
ATOM 5998 C C . GLY B 1 390 ? 22.891 -2.928 -11 1 94.62 390 GLY B C 1
ATOM 5999 O O . GLY B 1 390 ? 23.203 -1.81 -11.414 1 94.62 390 GLY B O 1
ATOM 6000 N N . LEU B 1 391 ? 21.719 -3.336 -10.977 1 96.38 391 LEU B N 1
ATOM 6001 C CA . LEU B 1 391 ? 20.656 -2.613 -11.656 1 96.38 391 LEU B CA 1
ATOM 6002 C C . LEU B 1 391 ? 20.172 -1.44 -10.812 1 96.38 391 LEU B C 1
ATOM 6004 O O . LEU B 1 391 ? 1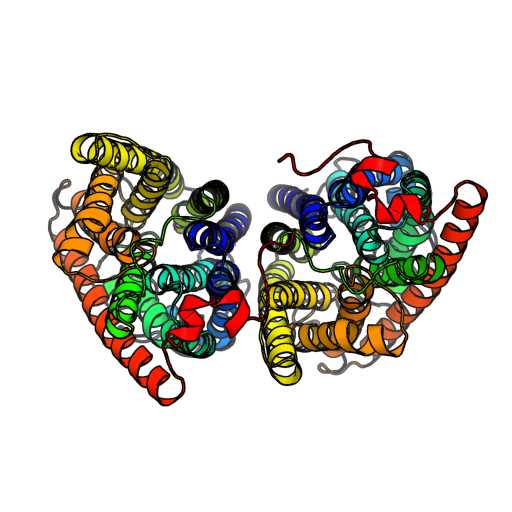9.547 -0.512 -11.336 1 96.38 391 LEU B O 1
ATOM 6008 N N . ASP B 1 392 ? 20.391 -1.473 -9.492 1 96.69 392 ASP B N 1
ATOM 6009 C CA . ASP B 1 392 ? 20.031 -0.332 -8.648 1 96.69 392 ASP B CA 1
ATOM 6010 C C . ASP B 1 392 ? 20.719 0.944 -9.141 1 96.69 392 ASP B C 1
ATOM 6012 O O . ASP B 1 392 ? 20.062 1.966 -9.344 1 96.69 392 ASP B O 1
ATOM 6016 N N . LEU B 1 393 ? 21.984 0.802 -9.359 1 95 393 LEU B N 1
ATOM 6017 C CA . LEU B 1 393 ? 22.766 1.963 -9.773 1 95 393 LEU B CA 1
ATOM 6018 C C . LEU B 1 393 ? 22.531 2.268 -11.25 1 95 393 LEU B C 1
ATOM 6020 O O . LEU B 1 393 ? 22.359 3.428 -11.633 1 95 393 LEU B O 1
ATOM 6024 N N . THR B 1 394 ? 22.516 1.28 -12.07 1 95.25 394 THR B N 1
ATOM 6025 C CA . THR B 1 394 ? 22.562 1.489 -13.516 1 95.25 394 THR B CA 1
ATOM 6026 C C . THR B 1 394 ? 21.203 1.896 -14.055 1 95.25 394 THR B C 1
ATOM 6028 O O . THR B 1 394 ? 21.109 2.723 -14.961 1 95.25 394 THR B O 1
ATOM 6031 N N . LEU B 1 395 ? 20.125 1.329 -13.516 1 95 395 LEU B N 1
ATOM 6032 C CA . LEU B 1 395 ? 18.781 1.626 -14.031 1 95 395 LEU B CA 1
ATOM 6033 C C . LEU B 1 395 ? 18.109 2.693 -13.188 1 95 395 LEU B C 1
ATOM 6035 O O . LEU B 1 395 ? 17.281 3.457 -13.695 1 95 395 LEU B O 1
ATOM 6039 N N . HIS B 1 396 ? 18.484 2.814 -11.883 1 95.62 396 HIS B N 1
ATOM 6040 C CA . HIS B 1 396 ? 17.688 3.633 -10.984 1 95.62 396 HIS B CA 1
ATOM 6041 C C . HIS B 1 396 ? 18.531 4.699 -10.297 1 95.62 396 HIS B C 1
ATOM 6043 O O . HIS B 1 396 ? 17.984 5.586 -9.633 1 95.62 396 HIS B O 1
ATOM 6049 N N . GLY B 1 397 ? 19.797 4.609 -10.352 1 93.94 397 GLY B N 1
ATOM 6050 C CA . GLY B 1 397 ? 20.688 5.652 -9.852 1 93.94 397 GLY B CA 1
ATOM 6051 C C . GLY B 1 397 ? 20.688 5.754 -8.336 1 93.94 397 GLY B C 1
ATOM 6052 O O . GLY B 1 397 ? 20.875 6.84 -7.781 1 93.94 397 GLY B O 1
ATOM 6053 N N . GLU B 1 398 ? 20.328 4.648 -7.688 1 93.81 398 GLU B N 1
ATOM 6054 C CA . GLU B 1 398 ? 20.219 4.629 -6.234 1 93.81 398 GLU B CA 1
ATOM 6055 C C . GLU B 1 398 ? 20.984 3.447 -5.645 1 93.81 398 GLU B C 1
ATOM 6057 O O . GLU B 1 398 ? 21.234 2.455 -6.336 1 93.81 398 GLU B O 1
ATOM 6062 N N . LYS B 1 399 ? 21.422 3.631 -4.379 1 93.88 399 LYS B N 1
ATOM 6063 C CA . LYS B 1 399 ? 21.938 2.539 -3.561 1 93.88 399 LYS B CA 1
ATOM 6064 C C . LYS B 1 399 ? 21.031 2.268 -2.367 1 93.88 399 LYS B C 1
ATOM 6066 O O . LYS B 1 399 ? 20.594 3.199 -1.692 1 93.88 399 LYS B O 1
ATOM 6071 N N . ALA B 1 400 ? 20.812 1.031 -2.129 1 94.44 400 ALA B N 1
ATOM 6072 C CA . ALA B 1 400 ? 19.875 0.639 -1.086 1 94.44 400 ALA B CA 1
ATOM 6073 C C . ALA B 1 400 ? 20.422 0.955 0.302 1 94.44 400 ALA B C 1
ATOM 6075 O O . ALA B 1 400 ? 19.656 1.252 1.226 1 94.44 400 ALA B O 1
ATOM 6076 N N . TYR B 1 401 ? 21.734 0.828 0.483 1 91.88 401 TYR B N 1
ATOM 6077 C CA . TYR B 1 401 ? 22.438 1.002 1.755 1 91.88 401 TYR B CA 1
ATOM 6078 C C . TYR B 1 401 ? 23.609 1.955 1.607 1 91.88 401 TYR B C 1
ATOM 6080 O O . TYR B 1 401 ? 24.344 1.898 0.617 1 91.88 401 TYR B O 1
ATOM 6088 N N . GLN B 1 402 ? 23.625 2.857 2.553 1 87.56 402 GLN B N 1
ATOM 6089 C CA . GLN B 1 402 ? 24.797 3.738 2.615 1 87.56 402 GLN B CA 1
ATOM 6090 C C . GLN B 1 402 ? 25.438 3.688 3.992 1 87.56 402 GLN B C 1
ATOM 6092 O O . GLN B 1 402 ? 24.766 3.451 4.996 1 87.56 402 GLN B O 1
ATOM 6097 N N . ASP B 1 403 ? 26.812 3.738 4.012 1 72.06 403 ASP B N 1
ATOM 6098 C CA . ASP B 1 403 ? 27.594 3.686 5.25 1 72.06 403 ASP B CA 1
ATOM 6099 C C . ASP B 1 403 ? 27.406 4.961 6.066 1 72.06 403 ASP B C 1
ATOM 6101 O O . ASP B 1 403 ? 27.172 6.035 5.508 1 72.06 403 ASP B O 1
#

Radius of gyration: 26.31 Å; Cα contacts (8 Å, |Δi|>4): 1908; chains: 2; bounding box: 56×73×61 Å

Foldseek 3Di:
DAPQLAVLLLVLLVLLLLLLCLLLLQLLQQFDQQQSVVLSVLSVLLLVQLLVLLQAAQVQQQAAPDAQQTGDCCCGNHVVQFQDADPQQANRGGSVSVSSSVSSLLSNLLSLLSLQAGLWWAPLLSNLLSSQCSRQFLRRLSNNAPRVHDLVVLAAFFQQDLLNRQQLSLLLSQLLQVVRFAAPPPVPGGRPHVVSSVSSLVSNLSSLLSRQLCSVSGDDLLSVQLNLLQQLLLQLQLVLQQVLCCVPVVDRDPVLSSLSSLQSNLLQRRCSSFAGNVLSNVSSNVSNNQLNCCVPPVCVVVVTRRPNSSNSRRNRSSLSSLLSNQAGGDCVRPVSHHDHVVRPDPSNNVSSVVSSVVSSVSSSVVSNVSSVVSVVVDPTTDDPVCSVSHVCCVNPNDRPDDD/DAPQLAVLLLVLLVLLLLLLCLLLLQLLQQFPQLQSVVLSVLSVLLLVQLVVLLQAAQVQFQAAPDAQQTGDCCCGNHVVQFQQADPQAANRGGSVSVSSSVSSLLSNLLSLLSLQAGLWWADLLSNLLSNCCSRQFLRRLSNNAPRVHDLVVLAAFFQQDLLNRQQLSLLLSQLLQVVRFAAPPPVPGGRPHVVSSVSSLVSNLSSLLSRQLCSVSGDDLLSVQLNLLQQLLLQLQLVLQQVLCCVPVVDGDPVSSSLSSLQSNLLQRRCSSFAGSVLSNVSSNVSNNQLNCCVPPVCVVVVTRRPNSSNSRRNRSSLSSLLSNQAGGDCVRPVSHHDHVVRPDPSNNVSSVVSSVVSSVSSSVVSNVSSVVSVVVDPTTDDPVCSVSHVCCVNPNDRPDDD

pLDDT: mean 97.12, std 3.05, range [61.59, 98.94]

Sequence (806 aa):
MQMGDTVFMFFCALLVWLMTPGIALFYGGLVRSKNVLSTVMHSLSSIAIVSIIWILFGYSLAFAPGNPLIGGLDWIGLHGVGFEPNADYSETIPHTLYMMFQLTFAVLTTAIISGSFAERMRFPAFILFSVLWAVFVYSPVAHWVWGGGWLDELGAIDFAGGNVVHISSGVAGLVVAIVLGKRKNMSDTAPHNLLLTLLGATLIWFGWFGFNVGSALTIDEVAMTAFINTNTAAAAGLIGWILAEWLINKKPTMLGAVSGAIAGLVAITPGAGFVTPFSSVWIGLIGGIVCFWGVFSLKKKFGYDDALDAFGLHGLGGTWGGIATGLFATTSVNADGANGLFYGDISLLWKQLIAIAATYLFVAIVTYAIIKIVSIFFKLRASEDEESLGLDLTLHGEKAYQDMQMGDTVFMFFCALLVWLMTPGIALFYGGLVRSKNVLSTVMHSLSSIAIVSIIWILFGYSLAFAPGNPLIGGLDWIGLHGVGFEPNADYSETIPHTLYMMFQLTFAVLTTAIISGSFAERMRFPAFILFSVLWAVFVYSPVAHWVWGGGWLDELGAIDFAGGNVVHISSGVAGLVVAIVLGKRKNMSDTAPHNLLLTLLGATLIWFGWFGFNVGSALTIDEVAMTAFINTNTAAAAGLIGWILAEWLINKKPTMLGAVSGAIAGLVAITPGAGFVTPFSSVWIGLIGGIVCFWGVFSLKKKFGYDDALDAFGLHGLGGTWGGIATGLFATTSVNADGANGLFYGDISLLWKQLIAIAATYLFVAIVTYAIIKIVSIFFKLRASEDEESLGLDLTLHGEKAYQD

Organism: Bacillus licheniformis (strain ATCC 14580 / DSM 13 / JCM 2505 / CCUG 7422 / NBRC 12200 / NCIMB 9375 / NCTC 10341 / NRRL NRS-1264 / Gibson 46) (NCBI:txid279010)